Protein AF-0000000067835450 (afdb_homodimer)

Secondary structure (DSSP, 8-state):
--------S-SSEEEEEE-TTT-SHHHHHHHHHHT-SEEEEETTSS-HHHHHHHHHHHHHHHHHHTS--EEEEE------B--PPGGGEEEE-TT-EEEEESS----STT-EE---HHHHHH--TT-EEEETTTTEEEEEEEEETTEEEEEEEE-EEEETT-BEE-TT------S--HHHHHHHHHHHHHT-SEEEEPS--SHHHHHHHHHHHTTSSEEEEEE-SHHHHHTHHHHHHH-SEEEEEHHHHHHHS-GGGHHHHHHHHHHHHHHHT--EEEESSSSGGGGT-SS--HHHHHHHHHHHHTT-SEEEESHHHHT-S-HHHHHHHHHHHHHHHHHSTTHHHHHHHTPPPPP--HHHHHHHHHHHHHHHTT-SEEEEE-SSSHHHHHHHHT--SS-EEEEES-HHHHHHGGGSTTEEEEE-----SHHHHHHHHHHHHHHTTS--TT-EEEEEE-SSTT-TT---EEEEEE-/--------S-SSEEEEEE-TTT-SHHHHHHHHHHT--EEEEETTSS-HHHHHHHHHHHHHHHHHHTS--EEEEE------B----GGGEEEE-TT-EEEEESS----STT-EE---HHHHHH--TT-EEEETTTTEEEEEEEEETTEEEEEEEE-EEEETT-BEE-TT------S--HHHHHHHHHHHHHT-SEEEEPS--SHHHHHHHHHHHTTSSEEEEEE-SHHHHHTHHHHHHH-SEEEEEHHHHHHHS-GGGHHHHHHHHHHHHHHHT--EEEESSSSGGGGT-SS--HHHHHHHHHHHHTT-SEEEESHHHHT-S-HHHHHHHHHHHHHHHHTSTTHHHHHHHTPPPPP--HHHHHHHHHHHHHHHTT-SEEEEE-SSSHHHHHHHHT--SS-EEEEES-HHHHHHGGGSTTEEEEE-----SHHHHHHHHHHHHHHTTS--TT-EEEEEE-SSTT-TT---EEEEEE-

Structure (mmCIF, N/CA/C/O backbone):
data_AF-0000000067835450-model_v1
#
loop_
_entity.id
_entity.type
_entity.pdbx_description
1 polymer 'Pyruvate kinase'
#
loop_
_atom_site.group_PDB
_atom_site.id
_atom_site.type_symbol
_atom_site.label_atom_id
_atom_site.label_alt_id
_atom_site.label_comp_id
_atom_site.label_asym_id
_atom_site.label_entity_id
_atom_site.label_seq_id
_atom_site.pdbx_PDB_ins_code
_atom_site.Cartn_x
_atom_site.Cartn_y
_atom_site.Cartn_z
_atom_site.occupancy
_atom_site.B_iso_or_equiv
_atom_site.auth_seq_id
_atom_site.auth_comp_id
_atom_site.auth_asym_id
_atom_site.auth_atom_id
_atom_site.pdbx_PDB_model_num
ATOM 1 N N . MET A 1 1 ? -34.438 -22.109 -14.922 1 25.03 1 MET A N 1
ATOM 2 C CA . MET A 1 1 ? -33.344 -21.297 -15.438 1 25.03 1 MET A CA 1
ATOM 3 C C . MET A 1 1 ? -32 -21.797 -14.898 1 25.03 1 MET A C 1
ATOM 5 O O . MET A 1 1 ? -31.844 -21.984 -13.695 1 25.03 1 MET A O 1
ATOM 9 N N . ALA A 1 2 ? -31.203 -22.484 -15.625 1 32.38 2 ALA A N 1
ATOM 10 C CA . ALA A 1 2 ? -30.031 -23.297 -15.32 1 32.38 2 ALA A CA 1
ATOM 11 C C . ALA A 1 2 ? -29.109 -22.594 -14.32 1 32.38 2 ALA A C 1
ATOM 13 O O . ALA A 1 2 ? -29.094 -21.359 -14.258 1 32.38 2 ALA A O 1
ATOM 14 N N . GLU A 1 3 ? -28.438 -23.172 -13.438 1 39.12 3 GLU A N 1
ATOM 15 C CA . GLU A 1 3 ? -27.375 -22.844 -12.5 1 39.12 3 GLU A CA 1
ATOM 16 C C . GLU A 1 3 ? -26.375 -21.859 -13.117 1 39.12 3 GLU A C 1
ATOM 18 O O . GLU A 1 3 ? -25.906 -22.062 -14.242 1 39.12 3 GLU A O 1
ATOM 23 N N . ARG A 1 4 ? -26.234 -20.469 -12.898 1 44.03 4 ARG A N 1
ATOM 24 C CA . ARG A 1 4 ? -25.484 -19.234 -13.18 1 44.03 4 ARG A CA 1
ATOM 25 C C . ARG A 1 4 ? -24 -19.531 -13.289 1 44.03 4 ARG A C 1
ATOM 27 O O . ARG A 1 4 ? -23.422 -20.203 -12.43 1 44.03 4 ARG A O 1
ATOM 34 N N . THR A 1 5 ? -23.438 -19.547 -14.586 1 54.5 5 THR A N 1
ATOM 35 C CA . THR A 1 5 ? -22.031 -19.594 -14.93 1 54.5 5 THR A CA 1
ATOM 36 C C . THR A 1 5 ? -21.188 -18.859 -13.891 1 54.5 5 THR A C 1
ATOM 38 O O . THR A 1 5 ? -21.594 -17.797 -13.391 1 54.5 5 THR A O 1
ATOM 41 N N . MET A 1 6 ? -20.25 -19.531 -13.117 1 78.81 6 MET A N 1
ATOM 42 C CA . MET A 1 6 ? -19.328 -19.141 -12.062 1 78.81 6 MET A CA 1
ATOM 43 C C . MET A 1 6 ? -18.281 -18.188 -12.586 1 78.81 6 MET A C 1
ATOM 45 O O . MET A 1 6 ? -17.094 -18.297 -12.25 1 78.81 6 MET A O 1
ATOM 49 N N . ARG A 1 7 ? -18.719 -17.266 -13.43 1 86.94 7 ARG A N 1
ATOM 50 C CA . ARG A 1 7 ? -17.828 -16.25 -13.992 1 86.94 7 ARG A CA 1
ATOM 51 C C . ARG A 1 7 ? -17.344 -15.289 -12.914 1 86.94 7 ARG A C 1
ATOM 53 O O . ARG A 1 7 ? -18.141 -14.82 -12.086 1 86.94 7 ARG A O 1
ATOM 60 N N . ARG A 1 8 ? -15.984 -15.133 -12.992 1 92.38 8 ARG A N 1
ATOM 61 C CA . ARG A 1 8 ? -15.414 -14.117 -12.109 1 92.38 8 ARG A CA 1
ATOM 62 C C . ARG A 1 8 ? -15.633 -12.719 -12.672 1 92.38 8 ARG A C 1
ATOM 64 O O . ARG A 1 8 ? -15.492 -12.5 -13.875 1 92.38 8 ARG A O 1
ATOM 71 N N . HIS A 1 9 ? -16.016 -11.727 -11.891 1 90.94 9 HIS A N 1
ATOM 72 C CA . HIS A 1 9 ? -16.188 -10.344 -12.32 1 90.94 9 HIS A CA 1
ATOM 73 C C . HIS A 1 9 ? -14.992 -9.484 -11.898 1 90.94 9 HIS A C 1
ATOM 75 O O . HIS A 1 9 ? -15.18 -8.406 -11.328 1 90.94 9 HIS A O 1
ATOM 81 N N . ARG A 1 10 ? -13.867 -10.008 -12.016 1 96.5 10 ARG A N 1
ATOM 82 C CA . ARG A 1 10 ? -12.57 -9.375 -11.797 1 96.5 10 ARG A CA 1
ATOM 83 C C . ARG A 1 10 ? -11.531 -9.898 -12.781 1 96.5 10 ARG A C 1
ATOM 85 O O . ARG A 1 10 ? -11.719 -10.961 -13.383 1 96.5 10 ARG A O 1
ATOM 92 N N . TYR A 1 11 ? -10.469 -9.164 -12.969 1 97.88 11 TYR A N 1
ATOM 93 C CA . TYR A 1 11 ? -9.406 -9.57 -13.875 1 97.88 11 TYR A CA 1
ATOM 94 C C . TYR A 1 11 ? -8.281 -10.273 -13.125 1 97.88 11 TYR A C 1
ATOM 96 O O . TYR A 1 11 ? -7.863 -11.375 -13.5 1 97.88 11 TYR A O 1
ATOM 104 N N . ALA A 1 12 ? -7.73 -9.68 -12.062 1 98.56 12 ALA A N 1
ATOM 105 C CA . ALA A 1 12 ? -6.66 -10.297 -11.281 1 98.56 12 ALA A CA 1
ATOM 106 C C . ALA A 1 12 ? -7.152 -11.555 -10.578 1 98.56 12 ALA A C 1
ATOM 108 O O . ALA A 1 12 ? -8.344 -11.68 -10.273 1 98.56 12 ALA A O 1
ATOM 109 N N . LYS A 1 13 ? -6.305 -12.453 -10.344 1 98.75 13 LYS A N 1
ATOM 110 C CA . LYS A 1 13 ? -6.664 -13.758 -9.812 1 98.75 13 LYS A CA 1
ATOM 111 C C . LYS A 1 13 ? -6.273 -13.883 -8.344 1 98.75 13 LYS A C 1
ATOM 113 O O . LYS A 1 13 ? -5.527 -13.047 -7.824 1 98.75 13 LYS A O 1
ATOM 118 N N . ILE A 1 14 ? -6.863 -14.883 -7.637 1 98.81 14 ILE A N 1
ATOM 119 C CA . ILE A 1 14 ? -6.574 -15.125 -6.227 1 98.81 14 ILE A CA 1
ATOM 120 C C . ILE A 1 14 ? -5.988 -16.531 -6.055 1 98.81 14 ILE A C 1
ATOM 122 O O . ILE A 1 14 ? -6.578 -17.516 -6.5 1 98.81 14 ILE A O 1
ATOM 126 N N . VAL A 1 15 ? -4.809 -16.578 -5.512 1 98.88 15 VAL A N 1
ATOM 127 C CA . VAL A 1 15 ? -4.195 -17.828 -5.082 1 98.88 15 VAL A CA 1
ATOM 128 C C . VAL A 1 15 ? -4.363 -18 -3.574 1 98.88 15 VAL A C 1
ATOM 130 O O . VAL A 1 15 ? -4.09 -17.078 -2.805 1 98.88 15 VAL A O 1
ATOM 133 N N . ALA A 1 16 ? -4.836 -19.125 -3.125 1 98.75 16 ALA A N 1
ATOM 134 C CA . ALA A 1 16 ? -5.02 -19.375 -1.698 1 98.75 16 ALA A CA 1
ATOM 135 C C . ALA A 1 16 ? -4.27 -20.625 -1.256 1 98.75 16 ALA A C 1
ATOM 137 O O . ALA A 1 16 ? -4.301 -21.641 -1.944 1 98.75 16 ALA A O 1
ATOM 138 N N . THR A 1 17 ? -3.635 -20.578 -0.161 1 98.62 17 THR A N 1
ATOM 139 C CA . THR A 1 17 ? -2.904 -21.703 0.388 1 98.62 17 THR A CA 1
ATOM 140 C C . THR A 1 17 ? -3.84 -22.625 1.171 1 98.62 17 THR A C 1
ATOM 142 O O . THR A 1 17 ? -4.617 -22.156 2.006 1 98.62 17 THR A O 1
ATOM 145 N N . VAL A 1 18 ? -3.752 -23.891 0.845 1 98.62 18 VAL A N 1
ATOM 146 C CA . VAL A 1 18 ? -4.543 -24.891 1.567 1 98.62 18 VAL A CA 1
ATOM 147 C C . VAL A 1 18 ? -3.791 -25.328 2.82 1 98.62 18 VAL A C 1
ATOM 149 O O . VAL A 1 18 ? -2.578 -25.547 2.781 1 98.62 18 VAL A O 1
ATOM 152 N N . GLY A 1 19 ? -4.477 -25.391 3.863 1 97.56 19 GLY A N 1
ATOM 153 C CA . GLY A 1 19 ? -3.914 -25.844 5.125 1 97.56 19 GLY A CA 1
ATOM 154 C C . GLY A 1 19 ? -4.941 -26.469 6.047 1 97.56 19 GLY A C 1
ATOM 155 O O . GLY A 1 19 ? -6.02 -26.875 5.602 1 97.56 19 GLY A O 1
ATOM 156 N N . PRO A 1 20 ? -4.574 -26.641 7.254 1 95.62 20 PRO A N 1
ATOM 157 C CA . PRO A 1 20 ? -5.434 -27.344 8.211 1 95.62 20 PRO A CA 1
ATOM 158 C C . PRO A 1 20 ? -6.828 -26.734 8.312 1 95.62 20 PRO A C 1
ATOM 160 O O . PRO A 1 20 ? -7.809 -27.453 8.508 1 95.62 20 PRO A O 1
ATOM 163 N N . ALA A 1 21 ? -6.945 -25.484 8.094 1 95.12 21 ALA A N 1
ATOM 164 C CA . ALA A 1 21 ? -8.227 -24.812 8.25 1 95.12 21 ALA A CA 1
ATOM 165 C C . ALA A 1 21 ? -9.102 -25 7.016 1 95.12 21 ALA A C 1
ATOM 167 O O . ALA A 1 21 ? -10.312 -24.766 7.055 1 95.12 21 ALA A O 1
ATOM 168 N N . THR A 1 22 ? -8.516 -25.484 5.879 1 97.81 22 THR A N 1
ATOM 169 C CA . THR A 1 22 ? -9.266 -25.359 4.641 1 97.81 22 THR A CA 1
ATOM 170 C C . THR A 1 22 ? -9.086 -26.594 3.762 1 97.81 22 THR A C 1
ATOM 172 O O . THR A 1 22 ? -9.352 -26.547 2.559 1 97.81 22 THR A O 1
ATOM 175 N N . SER A 1 23 ? -8.68 -27.703 4.277 1 97.62 23 SER A N 1
ATOM 176 C CA . SER A 1 23 ? -8.289 -28.859 3.473 1 97.62 23 SER A CA 1
ATOM 177 C C . SER A 1 23 ? -9.477 -29.781 3.193 1 97.62 23 SER A C 1
ATOM 179 O O . SER A 1 23 ? -9.367 -30.719 2.404 1 97.62 23 SER A O 1
ATOM 181 N N . THR A 1 24 ? -10.656 -29.5 3.768 1 98 24 THR A N 1
ATOM 182 C CA . THR A 1 24 ? -11.812 -30.359 3.518 1 98 24 THR A CA 1
ATOM 183 C C . THR A 1 24 ? -12.477 -29.984 2.195 1 98 24 THR A C 1
ATOM 185 O O . THR A 1 24 ? -12.383 -28.844 1.746 1 98 24 THR A O 1
ATOM 188 N N . PRO A 1 25 ? -13.133 -30.969 1.58 1 98.31 25 PRO A N 1
ATOM 189 C CA . PRO A 1 25 ? -13.844 -30.672 0.332 1 98.31 25 PRO A CA 1
ATOM 190 C C . PRO A 1 25 ? -14.828 -29.516 0.471 1 98.31 25 PRO A C 1
ATOM 192 O O . PRO A 1 25 ? -14.93 -28.672 -0.429 1 98.31 25 PRO A O 1
ATOM 195 N N . GLU A 1 26 ? -15.492 -29.453 1.597 1 98.12 26 GLU A N 1
ATOM 196 C CA . GLU A 1 26 ? -16.469 -28.391 1.829 1 98.12 26 GLU A CA 1
ATOM 197 C C . GLU A 1 26 ? -15.797 -27.031 1.877 1 98.12 26 GLU A C 1
ATOM 199 O O . GLU A 1 26 ? -16.297 -26.062 1.299 1 98.12 26 GLU A O 1
ATOM 204 N N . MET A 1 27 ? -14.711 -26.969 2.527 1 98.31 27 MET A N 1
ATOM 205 C CA . MET A 1 27 ? -13.992 -25.703 2.65 1 98.31 27 MET A CA 1
ATOM 206 C C . MET A 1 27 ? -13.375 -25.297 1.318 1 98.31 27 MET A C 1
ATOM 208 O O . MET A 1 27 ? -13.352 -24.125 0.974 1 98.31 27 MET A O 1
ATOM 212 N N . LEU A 1 28 ? -12.852 -26.266 0.631 1 98.69 28 LEU A N 1
ATOM 213 C CA . LEU A 1 28 ? -12.305 -25.969 -0.69 1 98.69 28 LEU A CA 1
ATOM 214 C C . LEU A 1 28 ? -13.367 -25.375 -1.602 1 98.69 28 LEU A C 1
ATOM 216 O O . LEU A 1 28 ? -13.109 -24.406 -2.314 1 98.69 28 LEU A O 1
ATOM 220 N N . LYS A 1 29 ? -14.539 -25.969 -1.562 1 98.38 29 LYS A N 1
ATOM 221 C CA . LYS A 1 29 ? -15.648 -25.438 -2.359 1 98.38 29 LYS A CA 1
ATOM 222 C C . LYS A 1 29 ? -16.031 -24.031 -1.919 1 98.38 29 LYS A C 1
ATOM 224 O O . LYS A 1 29 ? -16.234 -23.156 -2.754 1 98.38 29 LYS A O 1
ATOM 229 N N . ALA A 1 30 ? -16.047 -23.828 -0.63 1 98.31 30 ALA A N 1
ATOM 230 C CA . ALA A 1 30 ? -16.391 -22.516 -0.095 1 98.31 30 ALA A CA 1
ATOM 231 C C . ALA A 1 30 ? -15.375 -21.469 -0.53 1 98.31 30 ALA A C 1
ATOM 233 O O . ALA A 1 30 ? -15.75 -20.344 -0.882 1 98.31 30 ALA A O 1
ATOM 234 N N . LEU A 1 31 ? -14.125 -21.828 -0.459 1 98.62 31 LEU A N 1
ATOM 235 C CA . LEU A 1 31 ? -13.062 -20.906 -0.875 1 98.62 31 LEU A CA 1
ATOM 236 C C . LEU A 1 31 ? -13.172 -20.594 -2.363 1 98.62 31 LEU A C 1
ATOM 238 O O . LEU A 1 31 ? -13.016 -19.438 -2.768 1 98.62 31 LEU A O 1
ATOM 242 N N . PHE A 1 32 ? -13.469 -21.641 -3.127 1 98.25 32 PHE A N 1
ATOM 243 C CA . PHE A 1 32 ? -13.625 -21.438 -4.562 1 98.25 32 PHE A CA 1
ATOM 244 C C . PHE A 1 32 ? -14.773 -20.484 -4.855 1 98.25 32 PHE A C 1
ATOM 246 O O . PHE A 1 32 ? -14.633 -19.562 -5.656 1 98.25 32 PHE A O 1
ATOM 253 N N . LEU A 1 33 ? -15.844 -20.672 -4.195 1 97.5 33 LEU A N 1
ATOM 254 C CA . LEU A 1 33 ? -17.016 -19.828 -4.406 1 97.5 33 LEU A CA 1
ATOM 255 C C . LEU A 1 33 ? -16.781 -18.406 -3.928 1 97.5 33 LEU A C 1
ATOM 257 O O . LEU A 1 33 ? -17.328 -17.453 -4.492 1 97.5 33 LEU A O 1
ATOM 261 N N . ALA A 1 34 ? -15.914 -18.281 -2.941 1 97.5 34 ALA A N 1
ATOM 262 C CA . ALA A 1 34 ? -15.586 -16.969 -2.418 1 97.5 34 ALA A CA 1
ATOM 263 C C . ALA A 1 34 ? -14.711 -16.188 -3.4 1 97.5 34 ALA A C 1
ATOM 265 O O . ALA A 1 34 ? -14.688 -14.953 -3.379 1 97.5 34 ALA A O 1
ATOM 266 N N . GLY A 1 35 ? -13.875 -16.984 -4.199 1 97.75 35 GLY A N 1
ATOM 267 C CA . GLY A 1 35 ? -13.172 -16.234 -5.227 1 97.75 35 GLY A CA 1
ATOM 268 C C . GLY A 1 35 ? -11.852 -16.859 -5.629 1 97.75 35 GLY A C 1
ATOM 269 O O . GLY A 1 35 ? -11.18 -16.375 -6.543 1 97.75 35 GLY A O 1
ATOM 270 N N . VAL A 1 36 ? -11.43 -18.016 -5.066 1 98.62 36 VAL A N 1
ATOM 271 C CA . VAL A 1 36 ? -10.125 -18.609 -5.336 1 98.62 36 VAL A CA 1
ATOM 272 C C . VAL A 1 36 ? -10.07 -19.109 -6.777 1 98.62 36 VAL A C 1
ATOM 274 O O . VAL A 1 36 ? -11.039 -19.688 -7.273 1 98.62 36 VAL A O 1
ATOM 277 N N . ASP A 1 37 ? -8.992 -18.875 -7.426 1 98.44 37 ASP A N 1
ATOM 278 C CA . ASP A 1 37 ? -8.773 -19.359 -8.789 1 98.44 37 ASP A CA 1
ATOM 279 C C . ASP A 1 37 ? -7.766 -20.5 -8.805 1 98.44 37 ASP A C 1
ATOM 281 O O . ASP A 1 37 ? -7.84 -21.391 -9.656 1 98.44 37 ASP A O 1
ATOM 285 N N . THR A 1 38 ? -6.789 -20.406 -7.965 1 98.81 38 THR A N 1
ATOM 286 C CA . THR A 1 38 ? -5.719 -21.391 -7.859 1 98.81 38 THR A CA 1
ATOM 287 C C . THR A 1 38 ? -5.441 -21.734 -6.398 1 98.81 38 THR A C 1
ATOM 289 O O . THR A 1 38 ? -5.391 -20.844 -5.543 1 98.81 38 THR A O 1
ATOM 292 N N . PHE A 1 39 ? -5.328 -23.047 -6.105 1 98.94 39 PHE A N 1
ATOM 293 C CA . PHE A 1 39 ? -4.996 -23.5 -4.762 1 98.94 39 PHE A CA 1
ATOM 294 C C . PHE A 1 39 ? -3.508 -23.828 -4.648 1 98.94 39 PHE A C 1
ATOM 296 O O . PHE A 1 39 ? -2.945 -24.5 -5.512 1 98.94 39 PHE A O 1
ATOM 303 N N . ARG A 1 40 ? -2.898 -23.297 -3.625 1 98.88 40 ARG A N 1
ATOM 304 C CA . ARG A 1 40 ? -1.494 -23.562 -3.328 1 98.88 40 ARG A CA 1
ATOM 305 C C . ARG A 1 40 ? -1.355 -24.688 -2.299 1 98.88 40 ARG A C 1
ATOM 307 O O . ARG A 1 40 ? -1.958 -24.625 -1.225 1 98.88 40 ARG A O 1
ATOM 314 N N . LEU A 1 41 ? -0.654 -25.688 -2.627 1 98.69 41 LEU A N 1
ATOM 315 C CA . LEU A 1 41 ? -0.257 -26.75 -1.703 1 98.69 41 LEU A CA 1
ATOM 316 C C . LEU A 1 41 ? 1.176 -26.547 -1.224 1 98.69 41 LEU A C 1
ATOM 318 O O . LEU A 1 41 ? 2.121 -26.656 -2.008 1 98.69 41 LEU A O 1
ATOM 322 N N . ASN A 1 42 ? 1.334 -26.266 0.04 1 97.75 42 ASN A N 1
ATOM 323 C CA . ASN A 1 42 ? 2.637 -25.969 0.623 1 97.75 42 ASN A CA 1
ATOM 324 C C . ASN A 1 42 ? 3.34 -27.234 1.112 1 97.75 42 ASN A C 1
ATOM 326 O O . ASN A 1 42 ? 3.008 -27.766 2.174 1 97.75 42 ASN A O 1
ATOM 330 N N . PHE A 1 43 ? 4.363 -27.641 0.456 1 97.75 43 PHE A N 1
ATOM 331 C CA . PHE A 1 43 ? 5.02 -28.922 0.737 1 97.75 43 PHE A CA 1
ATOM 332 C C . PHE A 1 43 ? 6.062 -28.75 1.84 1 97.75 43 PHE A C 1
ATOM 334 O O . PHE A 1 43 ? 6.711 -29.719 2.232 1 97.75 43 PHE A O 1
ATOM 341 N N . SER A 1 44 ? 6.262 -27.484 2.297 1 93 44 SER A N 1
ATOM 342 C CA . SER A 1 44 ? 7.035 -27.312 3.523 1 93 44 SER A CA 1
ATOM 343 C C . SER A 1 44 ? 6.332 -27.969 4.711 1 93 44 SER A C 1
ATOM 345 O O . SER A 1 44 ? 6.965 -28.266 5.727 1 93 44 SER A O 1
ATOM 347 N N . HIS A 1 45 ? 5.07 -28.125 4.52 1 88.88 45 HIS A N 1
ATOM 348 C CA . HIS A 1 45 ? 4.234 -28.672 5.586 1 88.88 45 HIS A CA 1
ATOM 349 C C . HIS A 1 45 ? 3.426 -29.859 5.098 1 88.88 45 HIS A C 1
ATOM 351 O O . HIS A 1 45 ? 3.17 -30 3.898 1 88.88 45 HIS A O 1
ATOM 357 N N . GLY A 1 46 ? 3.092 -30.719 6.012 1 87.44 46 GLY A N 1
ATOM 358 C CA . GLY A 1 46 ? 2.238 -31.844 5.676 1 87.44 46 GLY A CA 1
ATOM 359 C C . GLY A 1 46 ? 2.994 -33 5.027 1 87.44 46 GLY A C 1
ATOM 360 O O . GLY A 1 46 ? 4.18 -32.875 4.711 1 87.44 46 GLY A O 1
ATOM 361 N N . VAL A 1 47 ? 2.285 -34.062 4.828 1 92.81 47 VAL A N 1
ATOM 362 C CA . VAL A 1 47 ? 2.857 -35.25 4.195 1 92.81 47 VAL A CA 1
ATOM 363 C C . VAL A 1 47 ? 2.25 -35.438 2.807 1 92.81 47 VAL A C 1
ATOM 365 O O . VAL A 1 47 ? 1.192 -34.875 2.504 1 92.81 47 VAL A O 1
ATOM 368 N N . GLN A 1 48 ? 2.885 -36.156 1.967 1 96 48 GLN A N 1
ATOM 369 C CA . GLN A 1 48 ? 2.479 -36.375 0.58 1 96 48 GLN A CA 1
ATOM 370 C C . GLN A 1 48 ? 1.058 -36.906 0.497 1 96 48 GLN A C 1
ATOM 372 O O . GLN A 1 48 ? 0.276 -36.5 -0.362 1 96 48 GLN A O 1
ATOM 377 N N . ALA A 1 49 ? 0.684 -37.75 1.368 1 96.56 49 ALA A N 1
ATOM 378 C CA . ALA A 1 49 ? -0.643 -38.375 1.355 1 96.56 49 ALA A CA 1
ATOM 379 C C . ALA A 1 49 ? -1.732 -37.312 1.548 1 96.56 49 ALA A C 1
ATOM 381 O O . ALA A 1 49 ? -2.795 -37.406 0.926 1 96.56 49 ALA A O 1
ATOM 382 N N . ASP A 1 50 ? -1.468 -36.406 2.412 1 96.62 50 ASP A N 1
ATOM 383 C CA . ASP A 1 50 ? -2.422 -35.344 2.643 1 96.62 50 ASP A CA 1
ATOM 384 C C . ASP A 1 50 ? -2.578 -34.469 1.398 1 96.62 50 ASP A C 1
ATOM 386 O O . ASP A 1 50 ? -3.689 -34.062 1.051 1 96.62 50 ASP A O 1
ATOM 390 N N . HIS A 1 51 ? -1.471 -34.18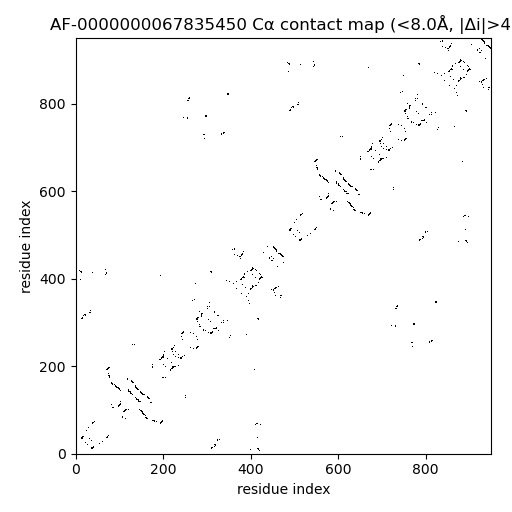8 0.785 1 97.94 51 HIS A N 1
ATOM 391 C CA . HIS A 1 51 ? -1.508 -33.375 -0.436 1 97.94 51 HIS A CA 1
ATOM 392 C C . HIS A 1 51 ? -2.264 -34.094 -1.545 1 97.94 51 HIS A C 1
ATOM 394 O O . HIS A 1 51 ? -2.965 -33.469 -2.34 1 97.94 51 HIS A O 1
ATOM 400 N N . ALA A 1 52 ? -2.115 -35.438 -1.581 1 98.44 52 ALA A N 1
ATOM 401 C CA . ALA A 1 52 ? -2.836 -36.219 -2.576 1 98.44 52 ALA A CA 1
ATOM 402 C C . ALA A 1 52 ? -4.344 -36.125 -2.357 1 98.44 52 ALA A C 1
ATOM 404 O O . ALA A 1 52 ? -5.113 -36.031 -3.318 1 98.44 52 ALA A O 1
ATOM 405 N N . ARG A 1 53 ? -4.727 -36.188 -1.131 1 98.19 53 ARG A N 1
ATOM 406 C CA . ARG A 1 53 ? -6.141 -36.094 -0.795 1 98.19 53 ARG A CA 1
ATOM 407 C C . ARG A 1 53 ? -6.703 -34.75 -1.205 1 98.19 53 ARG A C 1
ATOM 409 O O . ARG A 1 53 ? -7.801 -34.656 -1.761 1 98.19 53 ARG A O 1
ATOM 416 N N . VAL A 1 54 ? -6.004 -33.75 -0.902 1 98.56 54 VAL A N 1
ATOM 417 C CA . VAL A 1 54 ? -6.43 -32.375 -1.244 1 98.56 54 VAL A CA 1
ATOM 418 C C . VAL A 1 54 ? -6.492 -32.219 -2.762 1 98.56 54 VAL A C 1
ATOM 420 O O . VAL A 1 54 ? -7.438 -31.656 -3.297 1 98.56 54 VAL A O 1
ATOM 423 N N . HIS A 1 55 ? -5.465 -32.75 -3.449 1 98.69 55 HIS A N 1
ATOM 424 C CA . HIS A 1 55 ? -5.445 -32.719 -4.906 1 98.69 55 HIS A CA 1
ATOM 425 C C . HIS A 1 55 ? -6.699 -33.344 -5.488 1 98.69 55 HIS A C 1
ATOM 427 O O . HIS A 1 55 ? -7.355 -32.781 -6.359 1 98.69 55 HIS A O 1
ATOM 433 N N . ALA A 1 56 ? -7.027 -34.5 -5.02 1 98.75 56 ALA A N 1
ATOM 434 C CA . ALA A 1 56 ? -8.195 -35.219 -5.5 1 98.75 56 ALA A CA 1
ATOM 435 C C . ALA A 1 56 ? -9.484 -34.438 -5.242 1 98.75 56 ALA A C 1
ATOM 437 O O . ALA A 1 56 ? -10.383 -34.406 -6.082 1 98.75 56 ALA A O 1
ATOM 438 N N . ALA A 1 57 ? -9.5 -33.875 -4.082 1 98.75 57 ALA A N 1
ATOM 439 C CA . ALA A 1 57 ? -10.68 -33.094 -3.725 1 98.75 57 ALA A CA 1
ATOM 440 C C . ALA A 1 57 ? -10.836 -31.875 -4.652 1 98.75 57 ALA A C 1
ATOM 442 O O . ALA A 1 57 ? -11.953 -31.531 -5.047 1 98.75 57 ALA A O 1
ATOM 443 N N . ILE A 1 58 ? -9.766 -31.219 -5 1 98.81 58 ILE A N 1
ATOM 444 C CA . ILE A 1 58 ? -9.812 -30.062 -5.895 1 98.81 58 ILE A CA 1
ATOM 445 C C . ILE A 1 58 ? -10.266 -30.516 -7.281 1 98.81 58 ILE A C 1
ATOM 447 O O . ILE A 1 58 ? -11.078 -29.844 -7.918 1 98.81 58 ILE A O 1
ATOM 451 N N . ARG A 1 59 ? -9.711 -31.609 -7.734 1 98.75 59 ARG A N 1
ATOM 452 C CA . ARG A 1 59 ? -10.109 -32.125 -9.047 1 98.75 59 ARG A CA 1
ATOM 453 C C . ARG A 1 59 ? -11.578 -32.531 -9.055 1 98.75 59 ARG A C 1
ATOM 455 O O . ARG A 1 59 ? -12.273 -32.312 -10.055 1 98.75 59 ARG A O 1
ATOM 462 N N . ALA A 1 60 ? -12.031 -33.094 -7.992 1 98.56 60 ALA A N 1
ATOM 463 C CA . ALA A 1 60 ? -13.453 -33.375 -7.875 1 98.56 60 ALA A CA 1
ATOM 464 C C . ALA A 1 60 ? -14.281 -32.094 -7.918 1 98.56 60 ALA A C 1
ATOM 466 O O . ALA A 1 60 ? -15.336 -32.062 -8.562 1 98.56 60 ALA A O 1
ATOM 467 N N . LEU A 1 61 ? -13.859 -31.125 -7.215 1 98.12 61 LEU A N 1
ATOM 468 C CA . LEU A 1 61 ? -14.516 -29.828 -7.223 1 98.12 61 LEU A CA 1
ATOM 469 C C . LEU A 1 61 ? -14.539 -29.234 -8.625 1 98.12 61 LEU A C 1
ATOM 471 O O . LEU A 1 61 ? -15.555 -28.688 -9.062 1 98.12 61 LEU A O 1
ATOM 475 N N . GLU A 1 62 ? -13.414 -29.328 -9.266 1 97.62 62 GLU A N 1
ATOM 476 C CA . GLU A 1 62 ? -13.305 -28.859 -10.641 1 97.62 62 GLU A CA 1
ATOM 477 C C . GLU A 1 62 ? -14.359 -29.5 -11.531 1 97.62 62 GLU A C 1
ATOM 479 O O . GLU A 1 62 ? -15.023 -28.812 -12.32 1 97.62 62 GLU A O 1
ATOM 484 N N . ALA A 1 63 ? -14.508 -30.719 -11.414 1 96.81 63 ALA A N 1
ATOM 485 C CA . ALA A 1 63 ? -15.508 -31.469 -12.188 1 96.81 63 ALA A CA 1
ATOM 486 C C . ALA A 1 63 ? -16.922 -31.016 -11.828 1 96.81 63 ALA A C 1
ATOM 488 O O . ALA A 1 63 ? -17.781 -30.906 -12.695 1 96.81 63 ALA A O 1
ATOM 489 N N . GLU A 1 64 ? -17.094 -30.781 -10.609 1 96.25 64 GLU A N 1
ATOM 490 C CA . GLU A 1 64 ? -18.406 -30.391 -10.117 1 96.25 64 GLU A CA 1
ATOM 491 C C . GLU A 1 64 ? -18.812 -29.016 -10.648 1 96.25 64 GLU A C 1
ATOM 493 O O . GLU A 1 64 ? -19.938 -28.844 -11.109 1 96.25 64 GLU A O 1
ATOM 498 N N . VAL A 1 65 ? -17.906 -28.094 -10.609 1 94.31 65 VAL A N 1
ATOM 499 C CA . VAL A 1 65 ? -18.25 -26.719 -10.93 1 94.31 65 VAL A CA 1
ATOM 500 C C . VAL A 1 65 ? -18.094 -26.469 -12.43 1 94.31 65 VAL A C 1
ATOM 502 O O . VAL A 1 65 ? -18.609 -25.484 -12.961 1 94.31 65 VAL A O 1
ATOM 505 N N . GLY A 1 66 ? -17.297 -27.312 -13.133 1 92.38 66 GLY A N 1
ATOM 506 C CA . GLY A 1 66 ? -17.156 -27.219 -14.578 1 92.38 66 GLY A CA 1
ATOM 507 C C . GLY A 1 66 ? -16.234 -26.094 -15.016 1 92.38 66 GLY A C 1
ATOM 508 O O . GLY A 1 66 ? -16.406 -25.531 -16.094 1 92.38 66 GLY A O 1
ATOM 509 N N . ARG A 1 67 ? -15.383 -25.688 -14.195 1 93.19 67 ARG A N 1
ATOM 510 C CA . ARG A 1 67 ? -14.398 -24.641 -14.453 1 93.19 67 ARG A CA 1
ATOM 511 C C . ARG A 1 67 ? -13 -25.094 -14.062 1 93.19 67 ARG A C 1
ATOM 513 O O . ARG A 1 67 ? -12.812 -25.734 -13.031 1 93.19 67 ARG A O 1
ATOM 520 N N . PRO A 1 68 ? -12.039 -24.734 -14.953 1 96.81 68 PRO A N 1
ATOM 521 C CA . PRO A 1 68 ? -10.68 -25.125 -14.578 1 96.81 68 PRO A CA 1
ATOM 522 C C . PRO A 1 68 ? -10.219 -24.469 -13.281 1 96.81 68 PRO A C 1
ATOM 524 O O . PRO A 1 68 ? -10.523 -23.297 -13.023 1 96.81 68 PRO A O 1
ATOM 527 N N . ILE A 1 69 ? -9.562 -25.234 -12.414 1 98.19 69 ILE A N 1
ATOM 528 C CA . ILE A 1 69 ? -8.977 -24.766 -11.164 1 98.19 69 ILE A CA 1
ATOM 529 C C . ILE A 1 69 ? -7.477 -25.078 -11.148 1 98.19 69 ILE A C 1
ATOM 531 O O . ILE A 1 69 ? -7.07 -26.219 -11.398 1 98.19 69 ILE A O 1
ATOM 535 N N . GLY A 1 70 ? -6.645 -24.031 -10.953 1 98.69 70 GLY A N 1
ATOM 536 C CA . GLY A 1 70 ? -5.207 -24.25 -10.883 1 98.69 70 GLY A CA 1
ATOM 537 C C . GLY A 1 70 ? -4.754 -24.859 -9.57 1 98.69 70 GLY A C 1
ATOM 538 O O . GLY A 1 70 ? -5.352 -24.609 -8.523 1 98.69 70 GLY A O 1
ATOM 539 N N . ILE A 1 71 ? -3.74 -25.688 -9.609 1 98.94 71 ILE A N 1
ATOM 540 C CA . ILE A 1 71 ? -3.078 -26.234 -8.43 1 98.94 71 ILE A CA 1
ATOM 541 C C . ILE A 1 71 ? -1.587 -25.906 -8.477 1 98.94 71 ILE A C 1
ATOM 543 O O . ILE A 1 71 ? -0.901 -26.25 -9.438 1 98.94 71 ILE A O 1
ATOM 547 N N . LEU A 1 72 ? -1.108 -25.188 -7.465 1 98.88 72 LEU A N 1
ATOM 548 C CA . LEU A 1 72 ? 0.285 -24.781 -7.328 1 98.88 72 LEU A CA 1
ATOM 549 C C . LEU A 1 72 ? 0.982 -25.594 -6.234 1 98.88 72 LEU A C 1
ATOM 551 O O . LEU A 1 72 ? 0.589 -25.531 -5.066 1 98.88 72 LEU A O 1
ATOM 555 N N . GLN A 1 73 ? 1.944 -26.422 -6.625 1 98.88 73 GLN A N 1
ATOM 556 C CA . GLN A 1 73 ? 2.826 -27.047 -5.645 1 98.88 73 GLN A CA 1
ATOM 557 C C . GLN A 1 73 ? 3.965 -26.125 -5.25 1 98.88 73 GLN A C 1
ATOM 559 O O . GLN A 1 73 ? 4.746 -25.688 -6.102 1 98.88 73 GLN A O 1
ATOM 564 N N . ASP A 1 74 ? 4.078 -25.828 -4.027 1 98.56 74 ASP A N 1
ATOM 565 C CA . ASP A 1 74 ? 5.137 -24.969 -3.518 1 98.56 74 ASP A CA 1
ATOM 566 C C . ASP A 1 74 ? 6.223 -25.781 -2.818 1 98.56 74 ASP A C 1
ATOM 568 O O . ASP A 1 74 ? 6.008 -26.297 -1.722 1 98.56 74 ASP A O 1
ATOM 572 N N . LEU A 1 75 ? 7.379 -25.844 -3.459 1 98.38 75 LEU A N 1
ATOM 573 C CA . LEU A 1 75 ? 8.5 -26.594 -2.912 1 98.38 75 LEU A CA 1
ATOM 574 C C . LEU A 1 75 ? 9.211 -25.812 -1.823 1 98.38 75 LEU A C 1
ATOM 576 O O . LEU A 1 75 ? 9.281 -24.578 -1.886 1 98.38 75 LEU A O 1
ATOM 580 N N . GLN A 1 76 ? 9.711 -26.469 -0.879 1 96.31 76 GLN A N 1
ATOM 581 C CA . GLN A 1 76 ? 10.289 -25.844 0.31 1 96.31 76 GLN A CA 1
ATOM 582 C C . GLN A 1 76 ? 11.586 -25.125 -0.025 1 96.31 76 GLN A C 1
ATOM 584 O O . GLN A 1 76 ? 11.773 -23.969 0.364 1 96.31 76 GLN A O 1
ATOM 589 N N . GLY A 1 77 ? 12.516 -25.75 -0.775 1 95.38 77 GLY A N 1
ATOM 590 C CA . GLY A 1 77 ? 13.844 -25.219 -1.025 1 95.38 77 GLY A CA 1
ATOM 591 C C . GLY A 1 77 ? 14.781 -25.375 0.161 1 95.38 77 GLY A C 1
ATOM 592 O O . GLY A 1 77 ? 14.414 -25.969 1.174 1 95.38 77 GLY A O 1
ATOM 593 N N . PRO A 1 78 ? 16.016 -24.938 0.012 1 92.94 78 PRO A N 1
ATOM 594 C CA . PRO A 1 78 ? 17.016 -25.062 1.076 1 92.94 78 PRO A CA 1
ATOM 595 C C . PRO A 1 78 ? 16.828 -24.016 2.178 1 92.94 78 PRO A C 1
ATOM 597 O O . PRO A 1 78 ? 17.375 -22.906 2.088 1 92.94 78 PRO A O 1
ATOM 600 N N . LYS A 1 79 ? 16.172 -24.312 3.225 1 89.44 79 LYS A N 1
ATOM 601 C CA . LYS A 1 79 ? 16.016 -23.406 4.359 1 89.44 79 LYS A CA 1
ATOM 602 C C . LYS A 1 79 ? 17.266 -23.422 5.25 1 89.44 79 LYS A C 1
ATOM 604 O O . LYS A 1 79 ? 17.703 -24.5 5.68 1 89.44 79 LYS A O 1
ATOM 609 N N . ILE A 1 80 ? 17.781 -22.281 5.465 1 92.12 80 ILE A N 1
ATOM 610 C CA . ILE A 1 80 ? 18.953 -22.156 6.312 1 92.12 80 ILE A CA 1
ATOM 611 C C . ILE A 1 80 ? 18.547 -21.75 7.723 1 92.12 80 ILE A C 1
ATOM 613 O O . ILE A 1 80 ? 17.844 -20.75 7.906 1 92.12 80 ILE A O 1
ATOM 617 N N . ARG A 1 81 ? 18.922 -22.531 8.688 1 94.06 81 ARG A N 1
ATOM 618 C CA . ARG A 1 81 ? 18.531 -22.297 10.07 1 94.06 81 ARG A CA 1
ATOM 619 C C . ARG A 1 81 ? 19.703 -22.516 11.016 1 94.06 81 ARG A C 1
ATOM 621 O O . ARG A 1 81 ? 20.609 -23.297 10.711 1 94.06 81 ARG A O 1
ATOM 628 N N . VAL A 1 82 ? 19.656 -21.828 12.078 1 94.19 82 VAL A N 1
ATOM 629 C CA . VAL A 1 82 ? 20.578 -22.156 13.156 1 94.19 82 VAL A CA 1
ATOM 630 C C . VAL A 1 82 ? 20.172 -23.469 13.805 1 94.19 82 VAL A C 1
ATOM 632 O O . VAL A 1 82 ? 19.016 -23.875 13.75 1 94.19 82 VAL A O 1
ATOM 635 N N . GLY A 1 83 ? 21.156 -24.125 14.367 1 93.44 83 GLY A N 1
ATOM 636 C CA . GLY A 1 83 ? 20.875 -25.344 15.102 1 93.44 83 GLY A CA 1
ATOM 637 C C . GLY A 1 83 ? 20.297 -25.094 16.484 1 93.44 83 GLY A C 1
ATOM 638 O O . GLY A 1 83 ? 19.734 -24.031 16.734 1 93.44 83 GLY A O 1
ATOM 639 N N . THR A 1 84 ? 20.375 -26.062 17.297 1 93.81 84 THR A N 1
ATOM 640 C CA . THR A 1 84 ? 19.891 -25.953 18.656 1 93.81 84 THR A CA 1
ATOM 641 C C . THR A 1 84 ? 20.859 -25.125 19.5 1 93.81 84 THR A C 1
ATOM 643 O O . THR A 1 84 ? 22.062 -25.375 19.516 1 93.81 84 THR A O 1
ATOM 646 N N . VAL A 1 85 ? 20.344 -24.203 20.188 1 95 85 VAL A N 1
ATOM 647 C CA . VAL A 1 85 ? 21.172 -23.344 21.016 1 95 85 VAL A CA 1
ATOM 648 C C . VAL A 1 85 ? 21.047 -23.734 22.484 1 95 85 VAL A C 1
ATOM 650 O O . VAL A 1 85 ? 20.094 -24.406 22.875 1 95 85 VAL A O 1
ATOM 653 N N . ARG A 1 86 ? 21.922 -23.297 23.188 1 92.38 86 ARG A N 1
ATOM 654 C CA . ARG A 1 86 ? 21.953 -23.609 24.609 1 92.38 86 ARG A CA 1
ATOM 655 C C . ARG A 1 86 ? 20.719 -23.062 25.312 1 92.38 86 ARG A C 1
ATOM 657 O O . ARG A 1 86 ? 20.344 -21.891 25.125 1 92.38 86 ARG A O 1
ATOM 664 N N . ASP A 1 87 ? 20.031 -23.922 26.125 1 92.62 87 ASP A N 1
ATOM 665 C CA . ASP A 1 87 ? 18.859 -23.578 26.922 1 92.62 87 ASP A CA 1
ATOM 666 C C . ASP A 1 87 ? 17.719 -23.094 26.016 1 92.62 87 ASP A C 1
ATOM 668 O O . ASP A 1 87 ? 16.781 -22.453 26.5 1 92.62 87 ASP A O 1
ATOM 672 N N . GLY A 1 88 ? 17.859 -23.25 24.797 1 93.81 88 GLY A N 1
ATOM 673 C CA . GLY A 1 88 ? 16.781 -23 23.859 1 93.81 88 GLY A CA 1
ATOM 674 C C . GLY A 1 88 ? 16.703 -21.562 23.406 1 93.81 88 GLY A C 1
ATOM 675 O O . GLY A 1 88 ? 15.898 -21.219 22.531 1 93.81 88 GLY A O 1
ATOM 676 N N . ARG A 1 89 ? 17.469 -20.734 24.031 1 95.25 89 ARG A N 1
ATOM 677 C CA . ARG A 1 89 ? 17.391 -19.312 23.719 1 95.25 89 ARG A CA 1
ATOM 678 C C . ARG A 1 89 ? 18.688 -18.594 24.078 1 95.25 89 ARG A C 1
ATOM 680 O O . ARG A 1 89 ? 19.219 -18.797 25.172 1 95.25 89 ARG A O 1
ATOM 687 N N . LEU A 1 90 ? 19.203 -17.828 23.172 1 95.25 90 LEU A N 1
ATOM 688 C CA . LEU A 1 90 ? 20.344 -16.953 23.406 1 95.25 90 LEU A CA 1
ATOM 689 C C . LEU A 1 90 ? 19.953 -15.484 23.266 1 95.25 90 LEU A C 1
ATOM 691 O O . LEU A 1 90 ? 19.328 -15.094 22.266 1 95.25 90 LEU A O 1
ATOM 695 N N . ASP A 1 91 ? 20.234 -14.711 24.234 1 96.06 91 ASP A N 1
ATOM 696 C CA . ASP A 1 91 ? 20.016 -13.273 24.125 1 96.06 91 ASP A CA 1
ATOM 697 C C . ASP A 1 91 ? 21.312 -12.562 23.734 1 96.06 91 ASP A C 1
ATOM 699 O O . ASP A 1 91 ? 22.25 -12.477 24.516 1 96.06 91 ASP A O 1
ATOM 703 N N . LEU A 1 92 ? 21.297 -12.07 22.531 1 96.19 92 LEU A N 1
ATOM 704 C CA . LEU A 1 92 ? 22.484 -11.398 22 1 96.19 92 LEU A CA 1
ATOM 705 C C . LEU A 1 92 ? 22.391 -9.891 22.203 1 96.19 92 LEU A C 1
ATOM 707 O O . LEU A 1 92 ? 21.312 -9.305 22.078 1 96.19 92 LEU A O 1
ATOM 711 N N . THR A 1 93 ? 23.469 -9.258 22.484 1 95.56 93 THR A N 1
ATOM 712 C CA . THR A 1 93 ? 23.547 -7.816 22.703 1 95.56 93 THR A CA 1
ATOM 713 C C . THR A 1 93 ? 24.406 -7.148 21.641 1 95.56 93 THR A C 1
ATOM 715 O O . THR A 1 93 ? 25.469 -7.676 21.266 1 95.56 93 THR A O 1
ATOM 718 N N . ALA A 1 94 ? 23.969 -6.02 21.234 1 94.25 94 ALA A N 1
ATOM 719 C CA . ALA A 1 94 ? 24.734 -5.273 20.234 1 94.25 94 ALA A CA 1
ATOM 720 C C . ALA A 1 94 ? 26.156 -5.02 20.719 1 94.25 94 ALA A C 1
ATOM 722 O O . ALA A 1 94 ? 26.375 -4.664 21.875 1 94.25 94 ALA A O 1
ATOM 723 N N . GLY A 1 95 ? 27.047 -5.258 19.844 1 95.75 95 GLY A N 1
ATOM 724 C CA . GLY A 1 95 ? 28.453 -5.008 20.141 1 95.75 95 GLY A CA 1
ATOM 725 C C . GLY A 1 95 ? 29.188 -6.246 20.609 1 95.75 95 GLY A C 1
ATOM 726 O O . GLY A 1 95 ? 30.422 -6.289 20.562 1 95.75 95 GLY A O 1
ATOM 727 N N . GLU A 1 96 ? 28.5 -7.219 21 1 96.12 96 GLU A N 1
ATOM 728 C CA . GLU A 1 96 ? 29.188 -8.414 21.484 1 96.12 96 GLU A CA 1
ATOM 729 C C . GLU A 1 96 ? 29.625 -9.305 20.328 1 96.12 96 GLU A C 1
ATOM 731 O O . GLU A 1 96 ? 29.141 -9.148 19.203 1 96.12 96 GLU A O 1
ATOM 736 N N . ARG A 1 97 ? 30.547 -10.25 20.656 1 96.88 97 ARG A N 1
ATOM 737 C CA . ARG A 1 97 ? 31.062 -11.188 19.672 1 96.88 97 ARG A CA 1
ATOM 738 C C . ARG A 1 97 ? 30.406 -12.555 19.828 1 96.88 97 ARG A C 1
ATOM 740 O O . ARG A 1 97 ? 30.172 -13.008 20.953 1 96.88 97 ARG A O 1
ATOM 747 N N . VAL A 1 98 ? 30.094 -13.133 18.719 1 97 98 VAL A N 1
ATOM 748 C CA . VAL A 1 98 ? 29.547 -14.484 18.719 1 97 98 VAL A CA 1
ATOM 749 C C . VAL A 1 98 ? 30.266 -15.336 17.672 1 97 98 VAL A C 1
ATOM 751 O O . VAL A 1 98 ? 30.969 -14.805 16.812 1 97 98 VAL A O 1
ATOM 754 N N . ARG A 1 99 ? 30.125 -16.609 17.828 1 95.56 99 ARG A N 1
ATOM 755 C CA . ARG A 1 99 ? 30.766 -17.531 16.906 1 95.56 99 ARG A CA 1
ATOM 756 C C . ARG A 1 99 ? 29.781 -18.578 16.406 1 95.56 99 ARG A C 1
ATOM 758 O O . ARG A 1 99 ? 29 -19.125 17.188 1 95.56 99 ARG A O 1
ATOM 765 N N . PHE A 1 100 ? 29.781 -18.797 15.125 1 96.38 100 PHE A N 1
ATOM 766 C CA . PHE A 1 100 ? 29.016 -19.875 14.523 1 96.38 100 PHE A CA 1
ATOM 767 C C . PHE A 1 100 ? 29.938 -21.047 14.172 1 96.38 100 PHE A C 1
ATOM 769 O O . PHE A 1 100 ? 31.062 -20.844 13.703 1 96.38 100 PHE A O 1
ATOM 776 N N . VAL A 1 101 ? 29.422 -22.188 14.43 1 95.25 101 VAL A N 1
ATOM 777 C CA . VAL A 1 101 ? 30.234 -23.375 14.164 1 95.25 101 VAL A CA 1
ATOM 778 C C . VAL A 1 101 ? 29.453 -24.359 13.297 1 95.25 101 VAL A C 1
ATOM 780 O O . VAL A 1 101 ? 28.234 -24.406 13.359 1 95.25 101 VAL A O 1
ATOM 783 N N . LEU A 1 102 ? 30.141 -25.094 12.484 1 92.25 102 LEU A N 1
ATOM 784 C CA . LEU A 1 102 ? 29.516 -26.031 11.555 1 92.25 102 LEU A CA 1
ATOM 785 C C . LEU A 1 102 ? 29.016 -27.266 12.289 1 92.25 102 LEU A C 1
ATOM 787 O O . LEU A 1 102 ? 27.938 -27.781 11.969 1 92.25 102 LEU A O 1
ATOM 791 N N . GLU A 1 103 ? 29.797 -27.781 13.211 1 82.5 103 GLU A N 1
ATOM 792 C CA . GLU A 1 103 ? 29.438 -29 13.93 1 82.5 103 GLU A CA 1
ATOM 793 C C . GLU A 1 103 ? 29.828 -28.922 15.398 1 82.5 103 GLU A C 1
ATOM 795 O O . GLU A 1 103 ? 30.75 -28.188 15.758 1 82.5 103 GLU A O 1
ATOM 800 N N . GLY A 1 104 ? 29.141 -29.703 16.312 1 69.94 104 GLY A N 1
ATOM 801 C CA . GLY A 1 104 ? 29.641 -30.094 17.625 1 69.94 104 GLY A CA 1
ATOM 802 C C . GLY A 1 104 ? 29.516 -28.984 18.656 1 69.94 104 GLY A C 1
ATOM 803 O O . GLY A 1 104 ? 30.438 -28.766 19.453 1 69.94 104 GLY A O 1
ATOM 804 N N . SER A 1 105 ? 28.234 -28.391 18.828 1 72.31 105 SER A N 1
ATOM 805 C CA . SER A 1 105 ? 28.406 -27.281 19.75 1 72.31 105 SER A CA 1
ATOM 806 C C . SER A 1 105 ? 27.359 -27.328 20.875 1 72.31 105 SER A C 1
ATOM 808 O O . SER A 1 105 ? 26.328 -27.984 20.734 1 72.31 105 SER A O 1
ATOM 810 N N . GLU A 1 106 ? 27.781 -26.844 21.953 1 84.75 106 GLU A N 1
ATOM 811 C CA . GLU A 1 106 ? 26.938 -26.688 23.125 1 84.75 106 GLU A CA 1
ATOM 812 C C . GLU A 1 106 ? 25.844 -25.656 22.891 1 84.75 106 GLU A C 1
ATOM 814 O O . GLU A 1 106 ? 24.891 -25.562 23.656 1 84.75 106 GLU A O 1
ATOM 819 N N . GLY A 1 107 ? 25.953 -24.969 21.828 1 89.19 107 GLY A N 1
ATOM 820 C CA . GLY A 1 107 ? 24.906 -24.062 21.406 1 89.19 107 GLY A CA 1
ATOM 821 C C . GLY A 1 107 ? 24.969 -22.703 22.062 1 89.19 107 GLY A C 1
ATOM 822 O O . GLY A 1 107 ? 24.016 -21.938 22.016 1 89.19 107 GLY A O 1
ATOM 823 N N . GLY A 1 108 ? 26.141 -22.422 22.719 1 92.69 108 GLY A N 1
ATOM 824 C CA . GLY A 1 108 ? 26.328 -21.109 23.344 1 92.69 108 GLY A CA 1
ATOM 825 C C . GLY A 1 108 ? 26.75 -20.047 22.359 1 92.69 108 GLY A C 1
ATOM 826 O O . GLY A 1 108 ? 26.938 -20.312 21.172 1 92.69 108 GLY A O 1
ATOM 827 N N . LYS A 1 109 ? 26.938 -18.797 22.844 1 95 109 LYS A N 1
ATOM 828 C CA . LYS A 1 109 ? 27.281 -17.656 22.016 1 95 109 LYS A CA 1
ATOM 829 C C . LYS A 1 109 ? 28.625 -17.859 21.328 1 95 109 LYS A C 1
ATOM 831 O O . LYS A 1 109 ? 28.891 -17.266 20.281 1 95 109 LYS A O 1
ATOM 836 N N . ASP A 1 110 ? 29.406 -18.672 21.938 1 92.81 110 ASP A N 1
ATOM 837 C CA . ASP A 1 110 ? 30.75 -18.906 21.406 1 92.81 110 ASP A CA 1
ATOM 838 C C . ASP A 1 110 ? 30.75 -20.078 20.406 1 92.81 110 ASP A C 1
ATOM 840 O O . ASP A 1 110 ? 31.766 -20.375 19.797 1 92.81 110 ASP A O 1
ATOM 844 N N . ALA A 1 111 ? 29.609 -20.703 20.312 1 94.19 111 ALA A N 1
ATOM 845 C CA . ALA A 1 111 ? 29.531 -21.844 19.406 1 94.19 111 ALA A CA 1
ATOM 846 C C . ALA A 1 111 ? 28.094 -22.078 18.953 1 94.19 111 ALA A C 1
ATOM 848 O O . ALA A 1 111 ? 27.516 -23.141 19.203 1 94.19 111 ALA A O 1
ATOM 849 N N . ILE A 1 112 ? 27.5 -21.234 18.25 1 95.38 112 ILE A N 1
ATOM 850 C CA . ILE A 1 112 ? 26.156 -21.359 17.703 1 95.38 112 ILE A CA 1
ATOM 851 C C . ILE A 1 112 ? 26.172 -22.297 16.484 1 95.38 112 ILE A C 1
ATOM 853 O O . ILE A 1 112 ? 26.859 -22.031 15.5 1 95.38 112 ILE A O 1
ATOM 857 N N . PRO A 1 113 ? 25.453 -23.328 16.547 1 95.38 113 PRO A N 1
ATOM 858 C CA . PRO A 1 113 ? 25.516 -24.312 15.461 1 95.38 113 PRO A CA 1
ATOM 859 C C . PRO A 1 113 ? 24.875 -23.781 14.172 1 95.38 113 PRO A C 1
ATOM 861 O O . PRO A 1 113 ? 23.734 -23.297 14.188 1 95.38 113 PRO A O 1
ATOM 864 N N . LEU A 1 114 ? 25.547 -23.812 13.094 1 94.38 114 LEU A N 1
ATOM 865 C CA . LEU A 1 114 ? 25.109 -23.484 11.742 1 94.38 114 LEU A CA 1
ATOM 866 C C . LEU A 1 114 ? 25.578 -24.547 10.75 1 94.38 114 LEU A C 1
ATOM 868 O O . LEU A 1 114 ? 26.625 -24.375 10.109 1 94.38 114 LEU A O 1
ATOM 872 N N . HIS A 1 115 ? 24.734 -25.562 10.562 1 91.19 115 HIS A N 1
ATOM 873 C CA . HIS A 1 115 ? 25.125 -26.766 9.836 1 91.19 115 HIS A CA 1
ATOM 874 C C . HIS A 1 115 ? 24.969 -26.578 8.336 1 91.19 115 HIS A C 1
ATOM 876 O O . HIS A 1 115 ? 24.328 -27.391 7.668 1 91.19 115 HIS A O 1
ATOM 882 N N . HIS A 1 116 ? 25.562 -25.625 7.84 1 91.94 116 HIS A N 1
ATOM 883 C CA . HIS A 1 116 ? 25.516 -25.312 6.418 1 91.94 116 HIS A CA 1
ATOM 884 C C . HIS A 1 116 ? 26.906 -24.969 5.895 1 91.94 116 HIS A C 1
ATOM 886 O O . HIS A 1 116 ? 27.297 -23.797 5.867 1 91.94 116 HIS A O 1
ATOM 892 N N . PRO A 1 117 ? 27.625 -26 5.457 1 91.56 117 PRO A N 1
ATOM 893 C CA . PRO A 1 117 ? 29 -25.766 4.988 1 91.56 117 PRO A CA 1
ATOM 894 C C . PRO A 1 117 ? 29.078 -24.719 3.887 1 91.56 117 PRO A C 1
ATOM 896 O O . PRO A 1 117 ? 30.078 -24.016 3.764 1 91.56 117 PRO A O 1
ATOM 899 N N . GLU A 1 118 ? 28.016 -24.547 3.115 1 91.5 118 GLU A N 1
ATOM 900 C CA . GLU A 1 118 ? 27.984 -23.594 2.012 1 91.5 118 GLU A CA 1
ATOM 901 C C . GLU A 1 118 ? 28.141 -22.156 2.516 1 91.5 118 GLU A C 1
ATOM 903 O O . GLU A 1 118 ? 28.688 -21.312 1.815 1 91.5 118 GLU A O 1
ATOM 908 N N . ILE A 1 119 ? 27.719 -21.922 3.748 1 92.25 119 ILE A N 1
ATOM 909 C CA . ILE A 1 119 ? 27.828 -20.578 4.328 1 92.25 119 ILE A CA 1
ATOM 910 C C . ILE A 1 119 ? 29.297 -20.297 4.684 1 92.25 119 ILE A C 1
ATOM 912 O O . ILE A 1 119 ? 29.812 -19.219 4.387 1 92.25 119 ILE A O 1
ATOM 916 N N . PHE A 1 120 ? 29.891 -21.281 5.23 1 92.5 120 PHE A N 1
ATOM 917 C CA . PHE A 1 120 ? 31.281 -21.141 5.648 1 92.5 120 PHE A CA 1
ATOM 918 C C . PHE A 1 120 ? 32.188 -20.953 4.445 1 92.5 120 PHE A C 1
ATOM 920 O O . PHE A 1 120 ? 33.25 -20.297 4.539 1 92.5 120 PHE A O 1
ATOM 927 N N . ALA A 1 121 ? 31.734 -21.5 3.367 1 91.75 121 ALA A N 1
ATOM 928 C CA . ALA A 1 121 ? 32.531 -21.406 2.141 1 91.75 121 ALA A CA 1
ATOM 929 C C . ALA A 1 121 ? 32.312 -20.078 1.433 1 91.75 121 ALA A C 1
ATOM 931 O O . ALA A 1 121 ? 33.156 -19.625 0.662 1 91.75 121 ALA A O 1
ATOM 932 N N . ALA A 1 122 ? 31.219 -19.391 1.757 1 92.06 122 ALA A N 1
ATOM 933 C CA . ALA A 1 12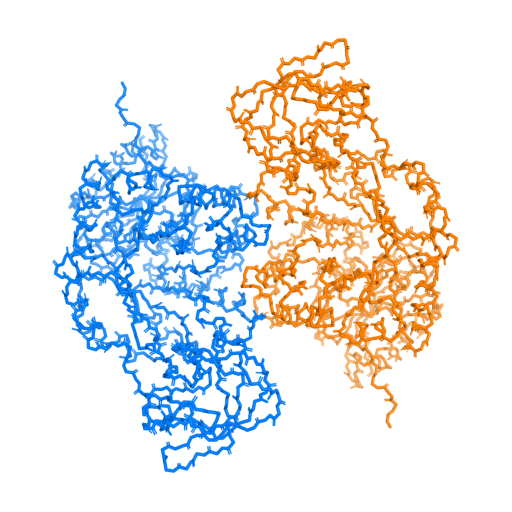2 ? 30.797 -18.281 0.905 1 92.06 122 ALA A CA 1
ATOM 934 C C . ALA A 1 122 ? 30.938 -16.953 1.636 1 92.06 122 ALA A C 1
ATOM 936 O O . ALA A 1 122 ? 31.172 -15.914 1.01 1 92.06 122 ALA A O 1
ATOM 937 N N . VAL A 1 123 ? 30.875 -16.906 2.922 1 93.06 123 VAL A N 1
ATOM 938 C CA . VAL A 1 123 ? 30.797 -15.656 3.668 1 93.06 123 VAL A CA 1
ATOM 939 C C . VAL A 1 123 ? 32.188 -15.023 3.758 1 93.06 123 VAL A C 1
ATOM 941 O O . VAL A 1 123 ? 33.188 -15.734 3.812 1 93.06 123 VAL A O 1
ATOM 944 N N . VAL A 1 124 ? 32.188 -13.727 3.643 1 92.56 124 VAL A N 1
ATOM 945 C CA . VAL A 1 124 ? 33.438 -12.984 3.789 1 92.56 124 VAL A CA 1
ATOM 946 C C . VAL A 1 124 ? 33.281 -11.922 4.871 1 92.56 124 VAL A C 1
ATOM 948 O O . VAL A 1 124 ? 32.156 -11.492 5.168 1 92.56 124 VAL A O 1
ATOM 951 N N . PRO A 1 125 ? 34.438 -11.602 5.461 1 94.25 125 PRO A N 1
ATOM 952 C CA . PRO A 1 125 ? 34.344 -10.539 6.465 1 94.25 125 PRO A CA 1
ATOM 953 C C . PRO A 1 125 ? 33.625 -9.289 5.941 1 94.25 125 PRO A C 1
ATOM 955 O O . PRO A 1 125 ? 33.844 -8.891 4.797 1 94.25 125 PRO A O 1
ATOM 958 N N . GLY A 1 126 ? 32.875 -8.758 6.746 1 93.94 126 GLY A N 1
ATOM 959 C CA . GLY A 1 126 ? 32.156 -7.559 6.355 1 93.94 126 GLY A CA 1
ATOM 960 C C . GLY A 1 126 ? 30.703 -7.84 5.961 1 93.94 126 GLY A C 1
ATOM 961 O O . GLY A 1 126 ? 29.859 -6.938 5.98 1 93.94 126 GLY A O 1
ATOM 962 N N . GLN A 1 127 ? 30.312 -9.094 5.699 1 93.62 127 GLN A N 1
ATOM 963 C CA . GLN A 1 127 ? 28.953 -9.469 5.312 1 93.62 127 GLN A CA 1
ATOM 964 C C . GLN A 1 127 ? 28.078 -9.719 6.539 1 93.62 127 GLN A C 1
ATOM 966 O O . GLN A 1 127 ? 28.578 -10.086 7.602 1 93.62 127 GLN A O 1
ATOM 971 N N . ASP A 1 128 ? 26.875 -9.523 6.359 1 94.38 128 ASP A N 1
ATOM 972 C CA . ASP A 1 128 ? 25.953 -9.664 7.477 1 94.38 128 ASP A CA 1
ATOM 973 C C . ASP A 1 128 ? 25.188 -10.984 7.387 1 94.38 128 ASP A C 1
ATOM 975 O O . ASP A 1 128 ? 24.906 -11.477 6.289 1 94.38 128 ASP A O 1
ATOM 979 N N . LEU A 1 129 ? 24.891 -11.531 8.523 1 95.5 129 LEU A N 1
ATOM 980 C CA . LEU A 1 129 ? 23.906 -12.586 8.695 1 95.5 129 LEU A CA 1
ATOM 981 C C . LEU A 1 129 ? 22.672 -12.055 9.43 1 95.5 129 LEU A C 1
ATOM 983 O O . LEU A 1 129 ? 22.797 -11.367 10.445 1 95.5 129 LEU A O 1
ATOM 987 N N . LEU A 1 130 ? 21.547 -12.312 8.828 1 94.94 130 LEU A N 1
ATOM 988 C CA . LEU A 1 130 ? 20.281 -11.953 9.477 1 94.94 130 LEU A CA 1
ATOM 989 C C . LEU A 1 130 ? 19.625 -13.188 10.086 1 94.94 130 LEU A C 1
ATOM 991 O O . LEU A 1 130 ? 19.484 -14.219 9.43 1 94.94 130 LEU A O 1
ATOM 995 N N . ILE A 1 131 ? 19.312 -13.023 11.336 1 94.5 131 ILE A N 1
ATOM 996 C CA . ILE A 1 131 ? 18.719 -14.148 12.047 1 94.5 131 ILE A CA 1
ATOM 997 C C . ILE A 1 131 ? 17.297 -13.797 12.469 1 94.5 131 ILE A C 1
ATOM 999 O O . ILE A 1 131 ? 17.031 -12.664 12.875 1 94.5 131 ILE A O 1
ATOM 1003 N N . ASP A 1 132 ? 16.422 -14.758 12.414 1 91.31 132 ASP A N 1
ATOM 1004 C CA . ASP A 1 132 ? 15.031 -14.609 12.812 1 91.31 132 ASP A CA 1
ATOM 1005 C C . ASP A 1 132 ? 14.359 -13.484 12.031 1 91.31 132 ASP A C 1
ATOM 1007 O O . ASP A 1 132 ? 13.836 -12.539 12.625 1 91.31 132 ASP A O 1
ATOM 1011 N N . ASP A 1 133 ? 14.422 -13.703 10.695 1 84.81 133 ASP A N 1
ATOM 1012 C CA . ASP A 1 133 ? 13.766 -12.797 9.75 1 84.81 133 ASP A CA 1
ATOM 1013 C C . ASP A 1 133 ? 14.297 -11.375 9.898 1 84.81 133 ASP A C 1
ATOM 1015 O O . ASP A 1 133 ? 13.523 -10.414 9.844 1 84.81 133 ASP A O 1
ATOM 1019 N N . GLY A 1 134 ? 15.523 -11.234 10.312 1 87.5 134 GLY A N 1
ATOM 1020 C CA . GLY A 1 134 ? 16.188 -9.938 10.328 1 87.5 134 GLY A CA 1
ATOM 1021 C C . GLY A 1 134 ? 16.125 -9.25 11.68 1 87.5 134 GLY A C 1
ATOM 1022 O O . GLY A 1 134 ? 16.672 -8.164 11.852 1 87.5 134 GLY A O 1
ATOM 1023 N N . ARG A 1 135 ? 15.562 -9.828 12.695 1 86.06 135 ARG A N 1
ATOM 1024 C CA . ARG A 1 135 ? 15.438 -9.234 14.016 1 86.06 135 ARG A CA 1
ATOM 1025 C C . ARG A 1 135 ? 16.797 -9.117 14.695 1 86.06 135 ARG A C 1
ATOM 1027 O O . ARG A 1 135 ? 17.016 -8.227 15.516 1 86.06 135 ARG A O 1
ATOM 1034 N N . VAL A 1 136 ? 17.641 -10.094 14.32 1 92.62 136 VAL A N 1
ATOM 1035 C CA . VAL A 1 136 ? 19.016 -10.062 14.797 1 92.62 136 VAL A CA 1
ATOM 1036 C C . VAL A 1 136 ? 19.969 -9.969 13.609 1 92.62 136 VAL A C 1
ATOM 1038 O O . VAL A 1 136 ? 19.781 -10.641 12.594 1 92.62 136 VAL A O 1
ATOM 1041 N N . ARG A 1 137 ? 20.891 -9.086 13.742 1 94.31 137 ARG A N 1
ATOM 1042 C CA . ARG A 1 137 ? 21.891 -8.906 12.688 1 94.31 137 ARG A CA 1
ATOM 1043 C C . ARG A 1 137 ? 23.312 -9.047 13.242 1 94.31 137 ARG A C 1
ATOM 1045 O O . ARG A 1 137 ? 23.656 -8.414 14.25 1 94.31 137 ARG A O 1
ATOM 1052 N N . VAL A 1 138 ? 24.078 -9.898 12.625 1 96.62 138 VAL A N 1
ATOM 1053 C CA . VAL A 1 138 ? 25.469 -10.039 12.992 1 96.62 138 VAL A CA 1
ATOM 1054 C C . VAL A 1 138 ? 26.359 -9.789 11.773 1 96.62 138 VAL A C 1
ATOM 1056 O O . VAL A 1 138 ? 25.984 -10.117 10.648 1 96.62 138 VAL A O 1
ATOM 1059 N N . ARG A 1 139 ? 27.5 -9.234 12.031 1 96.94 139 ARG A N 1
ATOM 1060 C CA . ARG A 1 139 ? 28.453 -8.945 10.969 1 96.94 139 ARG A CA 1
ATOM 1061 C C . ARG A 1 139 ? 29.688 -9.828 11.086 1 96.94 139 ARG A C 1
ATOM 1063 O O . ARG A 1 139 ? 30.344 -9.859 12.125 1 96.94 139 ARG A O 1
ATOM 1070 N N . VAL A 1 140 ? 30.016 -10.516 10 1 96.56 140 VAL A N 1
ATOM 1071 C CA . VAL A 1 140 ? 31.156 -11.438 9.969 1 96.56 140 VAL A CA 1
ATOM 1072 C C . VAL A 1 140 ? 32.469 -10.648 10.109 1 96.56 140 VAL A C 1
ATOM 1074 O O . VAL A 1 140 ? 32.688 -9.672 9.383 1 96.56 140 VAL A O 1
ATOM 1077 N N . VAL A 1 141 ? 33.25 -11.047 11.016 1 96.5 141 VAL A N 1
ATOM 1078 C CA . VAL A 1 141 ? 34.5 -10.375 11.242 1 96.5 141 VAL A CA 1
ATOM 1079 C C . VAL A 1 141 ? 35.656 -11.266 10.766 1 96.5 141 VAL A C 1
ATOM 1081 O O . VAL A 1 141 ? 36.719 -10.766 10.422 1 96.5 141 VAL A O 1
ATOM 1084 N N . GLY A 1 142 ? 35.469 -12.5 10.891 1 94 142 GLY A N 1
ATOM 1085 C CA . GLY A 1 142 ? 36.5 -13.43 10.461 1 94 142 GLY A CA 1
ATOM 1086 C C . GLY A 1 142 ? 36 -14.852 10.289 1 94 142 GLY A C 1
ATOM 1087 O O . GLY A 1 142 ? 34.969 -15.219 10.852 1 94 142 GLY A O 1
ATOM 1088 N N . ILE A 1 143 ? 36.719 -15.555 9.406 1 90.12 143 ILE A N 1
ATOM 1089 C CA . ILE A 1 143 ? 36.406 -16.953 9.18 1 90.12 143 ILE A CA 1
ATOM 1090 C C . ILE A 1 143 ? 37.656 -17.797 9.367 1 90.12 143 ILE A C 1
ATOM 1092 O O . ILE A 1 143 ? 38.719 -17.469 8.836 1 90.12 143 ILE A O 1
ATOM 1096 N N . GLU A 1 144 ? 37.688 -18.625 10.242 1 83.31 144 GLU A N 1
ATOM 1097 C CA . GLU A 1 144 ? 38.812 -19.531 10.461 1 83.31 144 GLU A CA 1
ATOM 1098 C C . GLU A 1 144 ? 38.312 -20.984 10.484 1 83.31 144 GLU A C 1
ATOM 1100 O O . GLU A 1 144 ? 37.562 -21.375 11.359 1 83.31 144 GLU A O 1
ATOM 1105 N N . ALA A 1 145 ? 39.156 -21.797 9.602 1 74.69 145 ALA A N 1
ATOM 1106 C CA . ALA A 1 145 ? 38.844 -23.219 9.523 1 74.69 145 ALA A CA 1
ATOM 1107 C C . ALA A 1 145 ? 37.344 -23.469 9.531 1 74.69 145 ALA A C 1
ATOM 1109 O O . ALA A 1 145 ? 36.594 -22.875 8.742 1 74.69 145 ALA A O 1
ATOM 1110 N N . ALA A 1 146 ? 36.281 -23.891 10.289 1 84.44 146 ALA A N 1
ATOM 1111 C CA . ALA A 1 146 ? 34.875 -24.203 10.406 1 84.44 146 ALA A CA 1
ATOM 1112 C C . ALA A 1 146 ? 34.188 -23.328 11.469 1 84.44 146 ALA A C 1
ATOM 1114 O O . ALA A 1 146 ? 33.312 -23.797 12.203 1 84.44 146 ALA A O 1
ATOM 1115 N N . MET A 1 147 ? 34.75 -22.094 11.531 1 92.5 147 MET A N 1
ATOM 1116 C CA . MET A 1 147 ? 34.188 -21.172 12.508 1 92.5 147 MET A CA 1
ATOM 1117 C C . MET A 1 147 ? 34.031 -19.766 11.922 1 92.5 147 MET A C 1
ATOM 1119 O O . MET A 1 147 ? 34.938 -19.281 11.227 1 92.5 147 MET A O 1
ATOM 1123 N N . ILE A 1 148 ? 32.812 -19.188 12.086 1 95.62 148 ILE A N 1
ATOM 1124 C CA . ILE A 1 148 ? 32.562 -17.812 11.672 1 95.62 148 ILE A CA 1
ATOM 1125 C C . ILE A 1 148 ? 32.469 -16.906 12.906 1 95.62 148 ILE A C 1
ATOM 1127 O O . ILE A 1 148 ? 31.625 -17.094 13.773 1 95.62 148 ILE A O 1
ATOM 1131 N N . GLU A 1 149 ? 33.375 -16.047 13.039 1 96.62 149 GLU A N 1
ATOM 1132 C CA . GLU A 1 149 ? 33.312 -15.023 14.078 1 96.62 149 GLU A CA 1
ATOM 1133 C C . GLU A 1 149 ? 32.531 -13.805 13.609 1 96.62 149 GLU A C 1
ATOM 1135 O O . GLU A 1 149 ? 32.75 -13.305 12.5 1 96.62 149 GLU A O 1
ATOM 1140 N N . ALA A 1 150 ? 31.609 -13.359 14.398 1 97.38 150 ALA A N 1
ATOM 1141 C CA . ALA A 1 150 ? 30.75 -12.242 13.992 1 97.38 150 ALA A CA 1
ATOM 1142 C C . ALA A 1 150 ? 30.516 -11.289 15.148 1 97.38 150 ALA A C 1
ATOM 1144 O O . ALA A 1 150 ? 30.641 -11.672 16.312 1 97.38 150 ALA A O 1
ATOM 1145 N N . GLU A 1 151 ? 30.297 -10.094 14.852 1 98 151 GLU A N 1
ATOM 1146 C CA . GLU A 1 151 ? 29.891 -9.07 15.805 1 98 151 GLU A CA 1
ATOM 1147 C C . GLU A 1 151 ? 28.391 -8.797 15.719 1 98 151 GLU A C 1
ATOM 1149 O O . GLU A 1 151 ? 27.828 -8.672 14.625 1 98 151 GLU A O 1
ATOM 1154 N N . VAL A 1 152 ? 27.734 -8.703 16.859 1 97.44 152 VAL A N 1
ATOM 1155 C CA . VAL A 1 152 ? 26.312 -8.422 16.891 1 97.44 152 VAL A CA 1
ATOM 1156 C C . VAL A 1 152 ? 26.062 -6.938 16.609 1 97.44 152 VAL A C 1
ATOM 1158 O O . VAL A 1 152 ? 26.547 -6.074 17.344 1 97.44 152 VAL A O 1
ATOM 1161 N N . ILE A 1 153 ? 25.375 -6.68 15.578 1 94.81 153 ILE A N 1
ATOM 1162 C CA . ILE A 1 153 ? 25.047 -5.309 15.195 1 94.81 153 ILE A CA 1
ATOM 1163 C C . ILE A 1 153 ? 23.703 -4.914 15.781 1 94.81 153 ILE A C 1
ATOM 1165 O O . ILE A 1 153 ? 23.578 -3.854 16.406 1 94.81 153 ILE A O 1
ATOM 1169 N N . THR A 1 154 ? 22.734 -5.746 15.555 1 91 154 THR A N 1
ATOM 1170 C CA . THR A 1 154 ? 21.422 -5.605 16.172 1 91 154 THR A CA 1
ATOM 1171 C C . THR A 1 154 ? 21.141 -6.781 17.109 1 91 154 THR A C 1
ATOM 1173 O O . THR A 1 154 ? 21.078 -7.93 16.672 1 91 154 THR A O 1
ATOM 1176 N N . GLY A 1 155 ? 20.969 -6.438 18.344 1 92.56 155 GLY A N 1
ATOM 1177 C CA . GLY A 1 155 ? 20.766 -7.473 19.344 1 92.56 155 GLY A CA 1
ATOM 1178 C C . GLY A 1 155 ? 19.344 -8 19.391 1 92.56 155 GLY A C 1
ATOM 1179 O O . GLY A 1 155 ? 18.438 -7.402 18.797 1 92.56 155 GLY A O 1
ATOM 1180 N N . GLY A 1 156 ? 19.156 -9.203 19.984 1 92.31 156 GLY A N 1
ATOM 1181 C CA . GLY A 1 156 ? 17.859 -9.852 20.141 1 92.31 156 GLY A CA 1
ATOM 1182 C C . GLY A 1 156 ? 17.969 -11.312 20.562 1 92.31 156 GLY A C 1
ATOM 1183 O O . GLY A 1 156 ? 19.078 -11.797 20.844 1 92.31 156 GLY A O 1
ATOM 1184 N N . ALA A 1 157 ? 16.875 -11.898 20.656 1 93.81 157 ALA A N 1
ATOM 1185 C CA . ALA A 1 157 ? 16.828 -13.305 21.047 1 93.81 157 ALA A CA 1
ATOM 1186 C C . ALA A 1 157 ? 16.984 -14.219 19.844 1 93.81 157 ALA A C 1
ATOM 1188 O O . ALA A 1 157 ? 16.422 -13.953 18.781 1 93.81 157 ALA A O 1
ATOM 1189 N N . VAL A 1 158 ? 17.797 -15.242 19.953 1 95.31 158 VAL A N 1
ATOM 1190 C CA . VAL A 1 158 ? 17.938 -16.297 18.969 1 95.31 158 VAL A CA 1
ATOM 1191 C C . VAL A 1 158 ? 17.531 -17.641 19.578 1 95.31 158 VAL A C 1
ATOM 1193 O O . VAL A 1 158 ? 18.172 -18.125 20.5 1 95.31 158 VAL A O 1
ATOM 1196 N N . SER A 1 159 ? 16.422 -18.172 19.078 1 95.06 159 SER A N 1
ATOM 1197 C CA . SER A 1 159 ? 15.953 -19.453 19.578 1 95.06 159 SER A CA 1
ATOM 1198 C C . SER A 1 159 ? 16.281 -20.578 18.625 1 95.06 159 SER A C 1
ATOM 1200 O O . SER A 1 159 ? 16.922 -20.359 17.594 1 95.06 159 SER A O 1
ATOM 1202 N N . ASN A 1 160 ? 15.875 -21.766 19.016 1 93.62 160 ASN A N 1
ATOM 1203 C CA . ASN A 1 160 ? 16.156 -22.953 18.219 1 93.62 160 ASN A CA 1
ATOM 1204 C C . ASN A 1 160 ? 15.602 -22.859 16.812 1 93.62 160 ASN A C 1
ATOM 1206 O O . ASN A 1 160 ? 14.469 -22.406 16.625 1 93.62 160 ASN A O 1
ATOM 1210 N N . ARG A 1 161 ? 16.453 -23.141 15.812 1 91.69 161 ARG A N 1
ATOM 1211 C CA . ARG A 1 161 ? 16.062 -23.391 14.43 1 91.69 161 ARG A CA 1
ATOM 1212 C C . ARG A 1 161 ? 15.508 -22.109 13.789 1 91.69 161 ARG A C 1
ATOM 1214 O O . ARG A 1 161 ? 14.602 -22.172 12.961 1 91.69 161 ARG A O 1
ATOM 1221 N N . LYS A 1 162 ? 16.047 -20.984 14.273 1 92.94 162 LYS A N 1
ATOM 1222 C CA . LYS A 1 162 ? 15.672 -19.734 13.617 1 92.94 162 LYS A CA 1
ATOM 1223 C C . LYS A 1 162 ? 16.328 -19.609 12.242 1 92.94 162 LYS A C 1
ATOM 1225 O O . LYS A 1 162 ? 17.453 -20.062 12.047 1 92.94 162 LYS A O 1
ATOM 1230 N N . GLY A 1 163 ? 15.586 -19.031 11.359 1 93 163 GLY A N 1
ATOM 1231 C CA . GLY A 1 163 ? 16.078 -18.859 10 1 93 163 GLY A CA 1
ATOM 1232 C C . GLY A 1 163 ? 17.25 -17.906 9.914 1 93 163 GLY A C 1
ATOM 1233 O O . GLY A 1 163 ? 17.359 -16.953 10.695 1 93 163 GLY A O 1
ATOM 1234 N N . VAL A 1 164 ? 18.156 -18.188 9.016 1 94.38 164 VAL A N 1
ATOM 1235 C CA . VAL A 1 164 ? 19.328 -17.344 8.766 1 94.38 164 VAL A CA 1
ATOM 1236 C C . VAL A 1 164 ? 19.328 -16.875 7.309 1 94.38 164 VAL A C 1
ATOM 1238 O O . VAL A 1 164 ? 19.109 -17.688 6.395 1 94.38 164 VAL A O 1
ATOM 1241 N N . ASN A 1 165 ? 19.422 -15.641 7.082 1 93.69 165 ASN A N 1
ATOM 1242 C CA . ASN A 1 165 ? 19.5 -15.055 5.75 1 93.69 165 ASN A CA 1
ATOM 1243 C C . ASN A 1 165 ? 20.875 -14.414 5.512 1 93.69 165 ASN A C 1
ATOM 1245 O O . ASN A 1 165 ? 21.484 -13.898 6.445 1 93.69 165 ASN A O 1
ATOM 1249 N N . LEU A 1 166 ? 21.312 -14.508 4.293 1 92.88 166 LEU A N 1
ATOM 1250 C CA . LEU A 1 166 ? 22.594 -13.93 3.893 1 92.88 166 LEU A CA 1
ATOM 1251 C C . LEU A 1 166 ? 22.422 -13.008 2.691 1 92.88 166 LEU A C 1
ATOM 1253 O O . LEU A 1 166 ? 22.797 -13.367 1.57 1 92.88 166 LEU A O 1
ATOM 1257 N N . PRO A 1 167 ? 21.828 -11.805 2.744 1 87.06 167 PRO A N 1
ATOM 1258 C CA . PRO A 1 167 ? 21.453 -10.906 1.649 1 87.06 167 PRO A CA 1
ATOM 1259 C C . PRO A 1 167 ? 22.594 -10.703 0.641 1 87.06 167 PRO A C 1
ATOM 1261 O O . PRO A 1 167 ? 22.344 -10.688 -0.569 1 87.06 167 PRO A O 1
ATOM 1264 N N . GLY A 1 168 ? 23.75 -10.664 0.881 1 82.19 168 GLY A N 1
ATOM 1265 C CA . GLY A 1 168 ? 24.828 -10.312 -0.022 1 82.19 168 GLY A CA 1
ATOM 1266 C C . GLY A 1 168 ? 25.719 -11.492 -0.375 1 82.19 168 GLY A C 1
ATOM 1267 O O . GLY A 1 168 ? 26.781 -11.312 -0.999 1 82.19 168 GLY A O 1
ATOM 1268 N N . THR A 1 169 ? 25.203 -12.656 -0.162 1 88.5 169 THR A N 1
ATOM 1269 C CA . THR A 1 169 ? 26.078 -13.805 -0.353 1 88.5 169 THR A CA 1
ATOM 1270 C C . THR A 1 169 ? 25.406 -14.836 -1.263 1 88.5 169 THR A C 1
ATOM 1272 O O . THR A 1 169 ? 24.297 -15.297 -0.988 1 88.5 169 THR A O 1
ATOM 1275 N N . LEU A 1 170 ? 26.031 -15.07 -2.346 1 90.5 170 LEU A N 1
ATOM 1276 C CA . LEU A 1 170 ? 25.594 -16.172 -3.197 1 90.5 170 LEU A CA 1
ATOM 1277 C C . LEU A 1 170 ? 26 -17.516 -2.594 1 90.5 170 LEU A C 1
ATOM 1279 O O . LEU A 1 170 ? 27.172 -17.734 -2.275 1 90.5 170 LEU A O 1
ATOM 1283 N N . LEU A 1 171 ? 25.078 -18.375 -2.381 1 91.5 171 LEU A N 1
ATOM 1284 C CA . LEU A 1 171 ? 25.375 -19.688 -1.816 1 91.5 171 LEU A CA 1
ATOM 1285 C C . LEU A 1 171 ? 25.359 -20.766 -2.898 1 91.5 171 LEU A C 1
ATOM 1287 O O . LEU A 1 171 ? 24.484 -20.734 -3.779 1 91.5 171 LEU A O 1
ATOM 1291 N N . ASP A 1 172 ? 26.312 -21.547 -2.826 1 90.56 172 ASP A N 1
ATOM 1292 C CA . ASP A 1 172 ? 26.344 -22.672 -3.758 1 90.56 172 ASP A CA 1
ATOM 1293 C C . ASP A 1 172 ? 25.422 -23.797 -3.293 1 90.56 172 ASP A C 1
ATOM 1295 O O . ASP A 1 172 ? 25.906 -24.844 -2.838 1 90.56 172 ASP A O 1
ATOM 1299 N N . LEU A 1 173 ? 24.188 -23.578 -3.396 1 89.12 173 LEU A N 1
ATOM 1300 C CA . LEU A 1 173 ? 23.141 -24.5 -3.027 1 89.12 173 LEU A CA 1
ATOM 1301 C C . LEU A 1 173 ? 22.094 -24.594 -4.129 1 89.12 173 LEU A C 1
ATOM 1303 O O . LEU A 1 173 ? 21.719 -23.578 -4.727 1 89.12 173 LEU A O 1
ATOM 1307 N N . SER A 1 174 ? 21.844 -25.891 -4.449 1 90.69 174 SER A N 1
ATOM 1308 C CA . SER A 1 174 ? 20.703 -26.078 -5.344 1 90.69 174 SER A CA 1
ATOM 1309 C C . SER A 1 174 ? 19.391 -25.734 -4.641 1 90.69 174 SER A C 1
ATOM 1311 O O . SER A 1 174 ? 19.203 -26.062 -3.469 1 90.69 174 SER A O 1
ATOM 1313 N N . PRO A 1 175 ? 18.531 -25.047 -5.391 1 93.62 175 PRO A N 1
ATOM 1314 C CA . PRO A 1 175 ? 17.203 -24.797 -4.801 1 93.62 175 PRO A CA 1
ATOM 1315 C C . PRO A 1 175 ? 16.406 -26.078 -4.598 1 93.62 175 PRO A C 1
ATOM 1317 O O . PRO A 1 175 ? 15.375 -26.078 -3.926 1 93.62 175 PRO A O 1
ATOM 1320 N N . LEU A 1 176 ? 16.891 -27.172 -5.156 1 97.31 176 LEU A N 1
ATOM 1321 C CA . LEU A 1 176 ? 16.188 -28.438 -5.059 1 97.31 176 LEU A CA 1
ATOM 1322 C C . LEU A 1 176 ? 16.938 -29.406 -4.148 1 97.31 176 LEU A C 1
ATOM 1324 O O . LEU A 1 176 ? 17.844 -30.109 -4.602 1 97.31 176 LEU A O 1
ATOM 1328 N N . THR A 1 177 ? 16.5 -29.484 -2.918 1 94.94 177 THR A N 1
ATOM 1329 C CA . THR A 1 177 ? 17.047 -30.453 -1.968 1 94.94 177 THR A CA 1
ATOM 1330 C C . THR A 1 177 ? 16.562 -31.859 -2.295 1 94.94 177 THR A C 1
ATOM 1332 O O . THR A 1 177 ? 15.773 -32.062 -3.217 1 94.94 177 THR A O 1
ATOM 1335 N N . GLU A 1 178 ? 17.031 -32.812 -1.547 1 95.56 178 GLU A N 1
ATOM 1336 C CA . GLU A 1 178 ? 16.547 -34.188 -1.726 1 95.56 178 GLU A CA 1
ATOM 1337 C C . GLU A 1 178 ? 15.055 -34.281 -1.464 1 95.56 178 GLU A C 1
ATOM 1339 O O . GLU A 1 178 ? 14.328 -34.969 -2.199 1 95.56 178 GLU A O 1
ATOM 1344 N N . LYS A 1 179 ? 14.672 -33.625 -0.455 1 95.44 179 LYS A N 1
ATOM 1345 C CA . LYS A 1 179 ? 13.234 -33.594 -0.176 1 95.44 179 LYS A CA 1
ATOM 1346 C C . LYS A 1 179 ? 12.469 -32.969 -1.33 1 95.44 179 LYS A C 1
ATOM 1348 O O . LYS A 1 179 ? 11.383 -33.438 -1.693 1 95.44 179 LYS A O 1
ATOM 1353 N N . ASP A 1 180 ? 12.977 -31.938 -1.835 1 97.56 180 ASP A N 1
ATOM 1354 C CA . ASP A 1 180 ? 12.32 -31.234 -2.932 1 97.56 180 ASP A CA 1
ATOM 1355 C C . ASP A 1 180 ? 12.195 -32.125 -4.164 1 97.56 180 ASP A C 1
ATOM 1357 O O . ASP A 1 180 ? 11.18 -32.094 -4.855 1 97.56 180 ASP A O 1
ATOM 1361 N N . ARG A 1 181 ? 13.258 -32.812 -4.441 1 97.88 181 ARG A N 1
ATOM 1362 C CA . ARG A 1 181 ? 13.227 -33.719 -5.602 1 97.88 181 ARG A CA 1
ATOM 1363 C C . ARG A 1 181 ? 12.172 -34.812 -5.43 1 97.88 181 ARG A C 1
ATOM 1365 O O . ARG A 1 181 ? 11.469 -35.156 -6.383 1 97.88 181 ARG A O 1
ATOM 1372 N N . ALA A 1 182 ? 12.047 -35.281 -4.23 1 97.94 182 ALA A N 1
ATOM 1373 C CA . ALA A 1 182 ? 11.023 -36.281 -3.938 1 97.94 182 ALA A CA 1
ATOM 1374 C C . ALA A 1 182 ? 9.625 -35.688 -4.043 1 97.94 182 ALA A C 1
ATOM 1376 O O . ALA A 1 182 ? 8.727 -36.312 -4.629 1 97.94 182 ALA A O 1
ATOM 1377 N N . ASP A 1 183 ? 9.461 -34.562 -3.477 1 98.38 183 ASP A N 1
ATOM 1378 C CA . ASP A 1 183 ? 8.164 -33.875 -3.523 1 98.38 183 ASP A CA 1
ATOM 1379 C C . ASP A 1 183 ? 7.801 -33.5 -4.957 1 98.38 183 ASP A C 1
ATOM 1381 O O . ASP A 1 183 ? 6.637 -33.594 -5.352 1 98.38 183 ASP A O 1
ATOM 1385 N N . LEU A 1 184 ? 8.789 -33.062 -5.656 1 98.62 184 LEU A N 1
ATOM 1386 C CA . LEU A 1 184 ? 8.586 -32.688 -7.055 1 98.62 184 LEU A CA 1
ATOM 1387 C C . LEU A 1 184 ? 8.078 -33.875 -7.863 1 98.62 184 LEU A C 1
ATOM 1389 O O . LEU A 1 184 ? 7.098 -33.75 -8.602 1 98.62 184 LEU A O 1
ATOM 1393 N N . ALA A 1 185 ? 8.781 -34.969 -7.711 1 98.5 185 ALA A N 1
ATOM 1394 C CA . ALA A 1 185 ? 8.383 -36.156 -8.43 1 98.5 185 ALA A CA 1
ATOM 1395 C C . ALA A 1 185 ? 6.949 -36.562 -8.078 1 98.5 185 ALA A C 1
ATOM 1397 O O . ALA A 1 185 ? 6.164 -36.906 -8.961 1 98.5 185 ALA A O 1
ATOM 1398 N N . PHE A 1 186 ? 6.641 -36.531 -6.84 1 98.56 186 PHE A N 1
ATOM 1399 C CA . PHE A 1 186 ? 5.309 -36.844 -6.352 1 98.56 186 PHE A CA 1
ATOM 1400 C C . PHE A 1 186 ? 4.266 -35.906 -6.953 1 98.56 186 PHE A C 1
ATOM 1402 O O . PHE A 1 186 ? 3.227 -36.375 -7.438 1 98.56 186 PHE A O 1
ATOM 1409 N N . GLY A 1 187 ? 4.52 -34.594 -6.91 1 98.5 187 GLY A N 1
ATOM 1410 C CA . GLY A 1 187 ? 3.596 -33.594 -7.469 1 98.5 187 GLY A CA 1
ATOM 1411 C C . GLY A 1 187 ? 3.361 -33.781 -8.953 1 98.5 187 GLY A C 1
ATOM 1412 O O . GLY A 1 187 ? 2.234 -33.656 -9.43 1 98.5 187 GLY A O 1
ATOM 1413 N N . LEU A 1 188 ? 4.43 -34.062 -9.664 1 98.38 188 LEU A N 1
ATOM 1414 C CA . LEU A 1 188 ? 4.32 -34.281 -11.102 1 98.38 188 LEU A CA 1
ATOM 1415 C C . LEU A 1 188 ? 3.463 -35.531 -11.391 1 98.38 188 LEU A C 1
ATOM 1417 O O . LEU A 1 188 ? 2.697 -35.531 -12.359 1 98.38 188 LEU A O 1
ATOM 1421 N N . GLU A 1 189 ? 3.621 -36.5 -10.586 1 98.12 189 GLU A N 1
ATOM 1422 C CA . GLU A 1 189 ? 2.795 -37.688 -10.734 1 98.12 189 GLU A CA 1
ATOM 1423 C C . GLU A 1 189 ? 1.323 -37.375 -10.477 1 98.12 189 GLU A C 1
ATOM 1425 O O . GLU A 1 189 ? 0.442 -37.906 -11.156 1 98.12 189 GLU A O 1
ATOM 1430 N N . LEU A 1 190 ? 1.006 -36.562 -9.508 1 97.75 190 LEU A N 1
ATOM 1431 C CA . LEU A 1 190 ? -0.36 -36.156 -9.188 1 97.75 190 LEU A CA 1
ATOM 1432 C C . LEU A 1 190 ? -0.966 -35.344 -10.32 1 97.75 190 LEU A C 1
ATOM 1434 O O . LEU A 1 190 ? -2.182 -35.344 -10.523 1 97.75 190 LEU A O 1
ATOM 1438 N N . GLY A 1 191 ? -0.107 -34.594 -10.961 1 98.06 191 GLY A N 1
ATOM 1439 C CA . GLY A 1 191 ? -0.583 -33.75 -12.031 1 98.06 191 GLY A CA 1
ATOM 1440 C C . GLY A 1 191 ? -0.869 -32.312 -11.578 1 98.06 191 GLY A C 1
ATOM 1441 O O . GLY A 1 191 ? -1.912 -31.75 -11.914 1 98.06 191 GLY A O 1
ATOM 1442 N N . VAL A 1 192 ? 0.021 -31.719 -10.805 1 98.69 192 VAL A N 1
ATOM 1443 C CA . VAL A 1 192 ? -0.112 -30.312 -10.438 1 98.69 192 VAL A CA 1
ATOM 1444 C C . VAL A 1 192 ? 0.116 -29.438 -11.664 1 98.69 192 VAL A C 1
ATOM 1446 O O . VAL A 1 192 ? 0.75 -29.859 -12.633 1 98.69 192 VAL A O 1
ATOM 1449 N N . ASP A 1 193 ? -0.415 -28.266 -11.633 1 98.75 193 ASP A N 1
ATOM 1450 C CA . ASP A 1 193 ? -0.372 -27.406 -12.812 1 98.75 193 ASP A CA 1
ATOM 1451 C C . ASP A 1 193 ? 0.853 -26.5 -12.773 1 98.75 193 ASP A C 1
ATOM 1453 O O . ASP A 1 193 ? 1.393 -26.125 -13.828 1 98.75 193 ASP A O 1
ATOM 1457 N N . TRP A 1 194 ? 1.228 -26.062 -11.594 1 98.88 194 TRP A N 1
ATOM 1458 C CA . TRP A 1 194 ? 2.348 -25.156 -11.367 1 98.88 194 TRP A CA 1
ATOM 1459 C C . TRP A 1 194 ? 3.271 -25.688 -10.281 1 98.88 194 TRP A C 1
ATOM 1461 O O . TRP A 1 194 ? 2.812 -26.328 -9.328 1 98.88 194 TRP A O 1
ATOM 1471 N N . ILE A 1 195 ? 4.551 -25.422 -10.453 1 98.88 195 ILE A N 1
ATOM 1472 C CA . ILE A 1 195 ? 5.551 -25.719 -9.43 1 98.88 195 ILE A CA 1
ATOM 1473 C C . ILE A 1 195 ? 6.273 -24.422 -9.039 1 98.88 195 ILE A C 1
ATOM 1475 O O . ILE A 1 195 ? 6.914 -23.781 -9.875 1 98.88 195 ILE A O 1
ATOM 1479 N N . ALA A 1 196 ? 6.105 -24.062 -7.797 1 98.75 196 ALA A N 1
ATOM 1480 C CA . ALA A 1 196 ? 6.836 -22.906 -7.285 1 98.75 196 ALA A CA 1
ATOM 1481 C C . ALA A 1 196 ? 8.227 -23.297 -6.809 1 98.75 196 ALA A C 1
ATOM 1483 O O . ALA A 1 196 ? 8.375 -24.172 -5.945 1 98.75 196 ALA A O 1
ATOM 1484 N N . LEU A 1 197 ? 9.227 -22.688 -7.395 1 98.44 197 LEU A N 1
ATOM 1485 C CA . LEU A 1 197 ? 10.633 -22.953 -7.082 1 98.44 197 LEU A CA 1
ATOM 1486 C C . LEU A 1 197 ? 11.172 -21.906 -6.105 1 98.44 197 LEU A C 1
ATOM 1488 O O . LEU A 1 197 ? 11.242 -20.719 -6.43 1 98.44 197 LEU A O 1
ATOM 1492 N N . SER A 1 198 ? 11.641 -22.344 -4.953 1 97.38 198 SER A N 1
ATOM 1493 C CA . SER A 1 198 ? 12.062 -21.453 -3.867 1 97.38 198 SER A CA 1
ATOM 1494 C C . SER A 1 198 ? 13.555 -21.141 -3.957 1 97.38 198 SER A C 1
ATOM 1496 O O . SER A 1 198 ? 14.328 -21.938 -4.492 1 97.38 198 SER A O 1
ATOM 1498 N N . PHE A 1 199 ? 13.945 -19.984 -3.541 1 95.94 199 PHE A N 1
ATOM 1499 C CA . PHE A 1 199 ? 15.305 -19.531 -3.252 1 95.94 199 PHE A CA 1
ATOM 1500 C C . PHE A 1 199 ? 16.172 -19.609 -4.5 1 95.94 199 PHE A C 1
ATOM 1502 O O . PHE A 1 199 ? 17.328 -20.047 -4.434 1 95.94 199 PHE A O 1
ATOM 1509 N N . VAL A 1 200 ? 15.562 -19.281 -5.609 1 97.44 200 VAL A N 1
ATOM 1510 C CA . VAL A 1 200 ? 16.312 -19.188 -6.859 1 97.44 200 VAL A CA 1
ATOM 1511 C C . VAL A 1 200 ? 17.328 -18.047 -6.77 1 97.44 200 VAL A C 1
ATOM 1513 O O . VAL A 1 200 ? 17 -16.953 -6.32 1 97.44 200 VAL A O 1
ATOM 1516 N N . GLN A 1 201 ? 18.578 -18.297 -7.164 1 96.19 201 GLN A N 1
ATOM 1517 C CA . GLN A 1 201 ? 19.625 -17.281 -7.09 1 96.19 201 GLN A CA 1
ATOM 1518 C C . GLN A 1 201 ? 20.156 -16.938 -8.477 1 96.19 201 GLN A C 1
ATOM 1520 O O . GLN A 1 201 ? 20.625 -15.82 -8.703 1 96.19 201 GLN A O 1
ATOM 1525 N N . LYS A 1 202 ? 20.141 -17.938 -9.383 1 95.88 202 LYS A N 1
ATOM 1526 C CA . LYS A 1 202 ? 20.766 -17.797 -10.703 1 95.88 202 LYS A CA 1
ATOM 1527 C C . LYS A 1 202 ? 19.969 -18.547 -11.766 1 95.88 202 LYS A C 1
ATOM 1529 O O . LYS A 1 202 ? 19.203 -19.453 -11.445 1 95.88 202 LYS A O 1
ATOM 1534 N N . PRO A 1 203 ? 20.109 -18.25 -13.016 1 97.75 203 PRO A N 1
ATOM 1535 C CA . PRO A 1 203 ? 19.359 -18.891 -14.109 1 97.75 203 PRO A CA 1
ATOM 1536 C C . PRO A 1 203 ? 19.531 -20.406 -14.133 1 97.75 203 PRO A C 1
ATOM 1538 O O . PRO A 1 203 ? 18.594 -21.141 -14.445 1 97.75 203 PRO A O 1
ATOM 1541 N N . SER A 1 204 ? 20.719 -20.891 -13.781 1 97.69 204 SER A N 1
ATOM 1542 C CA . SER A 1 204 ? 20.984 -22.328 -13.805 1 97.69 204 SER A CA 1
ATOM 1543 C C . SER A 1 204 ? 20.062 -23.078 -12.852 1 97.69 204 SER A C 1
ATOM 1545 O O . SER A 1 204 ? 19.766 -24.266 -13.062 1 97.69 204 SER A O 1
ATOM 1547 N N . ASP A 1 205 ? 19.641 -22.406 -11.797 1 97.88 205 ASP A N 1
ATOM 1548 C CA . ASP A 1 205 ? 18.688 -23.016 -10.867 1 97.88 205 ASP A CA 1
ATOM 1549 C C . ASP A 1 205 ? 17.375 -23.359 -11.57 1 97.88 205 ASP A C 1
ATOM 1551 O O . ASP A 1 205 ? 16.797 -24.422 -11.344 1 97.88 205 ASP A O 1
ATOM 1555 N N . VAL A 1 206 ? 16.891 -22.5 -12.406 1 98.5 206 VAL A N 1
ATOM 1556 C CA . VAL A 1 206 ? 15.633 -22.703 -13.125 1 98.5 206 VAL A CA 1
ATOM 1557 C C . VAL A 1 206 ? 15.828 -23.797 -14.188 1 98.5 206 VAL A C 1
ATOM 1559 O O . VAL A 1 206 ? 14.938 -24.625 -14.398 1 98.5 206 VAL A O 1
ATOM 1562 N N . LEU A 1 207 ? 16.969 -23.812 -14.797 1 98.31 207 LEU A N 1
ATOM 1563 C CA . LEU A 1 207 ? 17.281 -24.812 -15.812 1 98.31 207 LEU A CA 1
ATOM 1564 C C . LEU A 1 207 ? 17.281 -26.219 -15.203 1 98.31 207 LEU A C 1
ATOM 1566 O O . LEU A 1 207 ? 16.828 -27.172 -15.828 1 98.31 207 LEU A O 1
ATOM 1570 N N . GLU A 1 208 ? 17.859 -26.266 -14.055 1 98 208 GLU A N 1
ATOM 1571 C CA . GLU A 1 208 ? 17.844 -27.547 -13.344 1 98 208 GLU A CA 1
ATOM 1572 C C . GLU A 1 208 ? 16.422 -28.047 -13.133 1 98 208 GLU A C 1
ATOM 1574 O O . GLU A 1 208 ? 16.125 -29.219 -13.398 1 98 208 GLU A O 1
ATOM 1579 N N . ALA A 1 209 ? 15.555 -27.219 -12.672 1 98.38 209 ALA A N 1
ATOM 1580 C CA . ALA A 1 209 ? 14.156 -27.578 -12.461 1 98.38 209 ALA A CA 1
ATOM 1581 C C . ALA A 1 209 ? 13.484 -27.953 -13.781 1 98.38 209 ALA A C 1
ATOM 1583 O O . ALA A 1 209 ? 12.719 -28.922 -13.836 1 98.38 209 ALA A O 1
ATOM 1584 N N . ARG A 1 210 ? 13.766 -27.234 -14.844 1 98.38 210 ARG A N 1
ATOM 1585 C CA . ARG A 1 210 ? 13.18 -27.484 -16.156 1 98.38 210 ARG A CA 1
ATOM 1586 C C . ARG A 1 210 ? 13.555 -28.875 -16.656 1 98.38 210 ARG A C 1
ATOM 1588 O O . ARG A 1 210 ? 12.727 -29.562 -17.266 1 98.38 210 ARG A O 1
ATOM 1595 N N . THR A 1 211 ? 14.742 -29.266 -16.406 1 98.06 211 THR A N 1
ATOM 1596 C CA . THR A 1 211 ? 15.203 -30.594 -16.828 1 98.06 211 THR A CA 1
ATOM 1597 C C . THR A 1 211 ? 14.375 -31.688 -16.172 1 98.06 211 THR A C 1
ATOM 1599 O O . THR A 1 211 ? 14.078 -32.7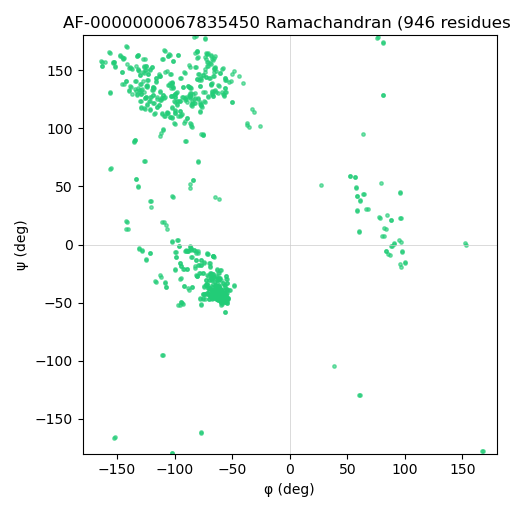19 -16.797 1 98.06 211 THR A O 1
ATOM 1602 N N . LEU A 1 212 ? 13.984 -31.469 -14.992 1 98.19 212 LEU A N 1
ATOM 1603 C CA . LEU A 1 212 ? 13.234 -32.469 -14.234 1 98.19 212 LEU A CA 1
ATOM 1604 C C . LEU A 1 212 ? 11.75 -32.375 -14.57 1 98.19 212 LEU A C 1
ATOM 1606 O O . LEU A 1 212 ? 11.07 -33.406 -14.617 1 98.19 212 LEU A O 1
ATOM 1610 N N . ILE A 1 213 ? 11.188 -31.219 -14.789 1 98.31 213 ILE A N 1
ATOM 1611 C CA . ILE A 1 213 ? 9.75 -30.984 -14.891 1 98.31 213 ILE A CA 1
ATOM 1612 C C . ILE A 1 213 ? 9.297 -31.188 -16.328 1 98.31 213 ILE A C 1
ATOM 1614 O O . ILE A 1 213 ? 8.211 -31.719 -16.578 1 98.31 213 ILE A O 1
ATOM 1618 N N . GLY A 1 214 ? 10.18 -30.75 -17.266 1 96.69 214 GLY A N 1
ATOM 1619 C CA . GLY A 1 214 ? 9.773 -30.75 -18.656 1 96.69 214 GLY A CA 1
ATOM 1620 C C . GLY A 1 214 ? 8.562 -29.875 -18.922 1 96.69 214 GLY A C 1
ATOM 1621 O O . GLY A 1 214 ? 8.539 -28.703 -18.531 1 96.69 214 GLY A O 1
ATOM 1622 N N . ASP A 1 215 ? 7.598 -30.469 -19.594 1 94.69 215 ASP A N 1
ATOM 1623 C CA . ASP A 1 215 ? 6.395 -29.719 -19.953 1 94.69 215 ASP A CA 1
ATOM 1624 C C . ASP A 1 215 ? 5.207 -30.156 -19.094 1 94.69 215 ASP A C 1
ATOM 1626 O O . ASP A 1 215 ? 4.062 -29.812 -19.391 1 94.69 215 ASP A O 1
ATOM 1630 N N . ARG A 1 216 ? 5.461 -30.859 -18.062 1 97.12 216 ARG A N 1
ATOM 1631 C CA . ARG A 1 216 ? 4.406 -31.484 -17.281 1 97.12 216 ARG A CA 1
ATOM 1632 C C . ARG A 1 216 ? 3.719 -30.469 -16.375 1 97.12 216 ARG A C 1
ATOM 1634 O O . ARG A 1 216 ? 2.59 -30.688 -15.938 1 97.12 216 ARG A O 1
ATOM 1641 N N . ALA A 1 217 ? 4.406 -29.406 -16.031 1 98.19 217 ALA A N 1
ATOM 1642 C CA . ALA A 1 217 ? 3.877 -28.328 -15.211 1 98.19 217 ALA A CA 1
ATOM 1643 C C . ALA A 1 217 ? 4.578 -27 -15.523 1 98.19 217 ALA A C 1
ATOM 1645 O O . ALA A 1 217 ? 5.641 -27 -16.156 1 98.19 217 ALA A O 1
ATOM 1646 N N . GLY A 1 218 ? 3.92 -25.922 -15.234 1 98.44 218 GLY A N 1
ATOM 1647 C CA . GLY A 1 218 ? 4.59 -24.625 -15.344 1 98.44 218 GLY A CA 1
ATOM 1648 C C . GLY A 1 218 ? 5.516 -24.344 -14.172 1 98.44 218 GLY A C 1
ATOM 1649 O O . GLY A 1 218 ? 5.203 -24.672 -13.031 1 98.44 218 GLY A O 1
ATOM 1650 N N . ILE A 1 219 ? 6.645 -23.703 -14.453 1 98.75 219 ILE A N 1
ATOM 1651 C CA . ILE A 1 219 ? 7.605 -23.328 -13.422 1 98.75 219 ILE A CA 1
ATOM 1652 C C . ILE A 1 219 ? 7.348 -21.875 -12.977 1 98.75 219 ILE A C 1
ATOM 1654 O O . ILE A 1 219 ? 7.449 -20.953 -13.781 1 98.75 219 ILE A O 1
ATOM 1658 N N . MET A 1 220 ? 6.969 -21.688 -11.758 1 98.81 220 MET A N 1
ATOM 1659 C CA . MET A 1 220 ? 6.84 -20.375 -11.141 1 98.81 220 MET A CA 1
ATOM 1660 C C . MET A 1 220 ? 8.031 -20.078 -10.234 1 98.81 220 MET A C 1
ATOM 1662 O O . MET A 1 220 ? 8.164 -20.672 -9.164 1 98.81 220 MET A O 1
ATOM 1666 N N . THR A 1 221 ? 8.875 -19.172 -10.633 1 98.81 221 THR A N 1
ATOM 1667 C CA . THR A 1 221 ? 10.055 -18.844 -9.852 1 98.81 221 THR A CA 1
ATOM 1668 C C . THR A 1 221 ? 9.711 -17.844 -8.75 1 98.81 221 THR A C 1
ATOM 1670 O O . THR A 1 221 ? 9.133 -16.781 -9.023 1 98.81 221 THR A O 1
ATOM 1673 N N . LYS A 1 222 ? 10.039 -18.203 -7.559 1 98.38 222 LYS A N 1
ATOM 1674 C CA . LYS A 1 222 ? 9.898 -17.266 -6.445 1 98.38 222 LYS A CA 1
ATOM 1675 C C . LYS A 1 222 ? 11.117 -16.359 -6.328 1 98.38 222 LYS A C 1
ATOM 1677 O O . LYS A 1 222 ? 12.242 -16.828 -6.172 1 98.38 222 LYS A O 1
ATOM 1682 N N . VAL A 1 223 ? 10.93 -15.094 -6.445 1 98 223 VAL A N 1
ATOM 1683 C CA . VAL A 1 223 ? 12.016 -14.141 -6.254 1 98 223 VAL A CA 1
ATOM 1684 C C . VAL A 1 223 ? 12.156 -13.797 -4.773 1 98 223 VAL A C 1
ATOM 1686 O O . VAL A 1 223 ? 11.398 -12.984 -4.242 1 98 223 VAL A O 1
ATOM 1689 N N . GLU A 1 224 ? 13.172 -14.422 -4.156 1 95.94 224 GLU A N 1
ATOM 1690 C CA . GLU A 1 224 ? 13.352 -14.352 -2.707 1 95.94 224 GLU A CA 1
ATOM 1691 C C . GLU A 1 224 ? 14.75 -13.844 -2.352 1 95.94 224 GLU A C 1
ATOM 1693 O O . GLU A 1 224 ? 15 -13.461 -1.207 1 95.94 224 GLU A O 1
ATOM 1698 N N . LYS A 1 225 ? 15.625 -13.797 -3.295 1 94.81 225 LYS A N 1
ATOM 1699 C CA . LYS A 1 225 ? 17.031 -13.484 -3.055 1 94.81 225 LYS A CA 1
ATOM 1700 C C . LYS A 1 225 ? 17.484 -12.289 -3.889 1 94.81 225 LYS A C 1
ATOM 1702 O O . LYS A 1 225 ? 17.078 -12.148 -5.047 1 94.81 225 LYS A O 1
ATOM 1707 N N . PRO A 1 226 ? 18.328 -11.43 -3.301 1 94.44 226 PRO A N 1
ATOM 1708 C CA . PRO A 1 226 ? 18.844 -10.297 -4.066 1 94.44 226 PRO A CA 1
ATOM 1709 C C . PRO A 1 226 ? 19.641 -10.734 -5.297 1 94.44 226 PRO A C 1
ATOM 1711 O O . PRO A 1 226 ? 19.656 -10.031 -6.309 1 94.44 226 PRO A O 1
ATOM 1714 N N . GLN A 1 227 ? 20.281 -11.914 -5.246 1 93.94 227 GLN A N 1
ATOM 1715 C CA . GLN A 1 227 ? 21.062 -12.43 -6.367 1 93.94 227 GLN A CA 1
ATOM 1716 C C . GLN A 1 227 ? 20.188 -12.656 -7.59 1 93.94 227 GLN A C 1
ATOM 1718 O O . GLN A 1 227 ? 20.609 -12.445 -8.727 1 93.94 227 GLN A O 1
ATOM 1723 N N . ALA A 1 228 ? 18.969 -13.117 -7.332 1 96.12 228 ALA A N 1
ATOM 1724 C CA . ALA A 1 228 ? 18.031 -13.328 -8.43 1 96.12 228 ALA A CA 1
ATOM 1725 C C . ALA A 1 228 ? 17.688 -12.016 -9.109 1 96.12 228 ALA A C 1
ATOM 1727 O O . ALA A 1 228 ? 17.5 -11.969 -10.328 1 96.12 228 ALA A O 1
ATOM 1728 N N . LEU A 1 229 ? 17.578 -10.93 -8.344 1 96.06 229 LEU A N 1
ATOM 1729 C CA . LEU A 1 229 ? 17.234 -9.617 -8.875 1 96.06 229 LEU A CA 1
ATOM 1730 C C . LEU A 1 229 ? 18.312 -9.133 -9.844 1 96.06 229 LEU A C 1
ATOM 1732 O O . LEU A 1 229 ? 18 -8.461 -10.828 1 96.06 229 LEU A O 1
ATOM 1736 N N . GLU A 1 230 ? 19.531 -9.547 -9.602 1 94.31 230 GLU A N 1
ATOM 1737 C CA . GLU A 1 230 ? 20.641 -9.133 -10.445 1 94.31 230 GLU A CA 1
ATOM 1738 C C . GLU A 1 230 ? 20.578 -9.789 -11.82 1 94.31 230 GLU A C 1
ATOM 1740 O O . GLU A 1 230 ? 21.125 -9.266 -12.789 1 94.31 230 GLU A O 1
ATOM 1745 N N . ARG A 1 231 ? 19.953 -10.953 -11.867 1 95.75 231 ARG A N 1
ATOM 1746 C CA . ARG A 1 231 ? 19.828 -11.711 -13.109 1 95.75 231 ARG A CA 1
ATOM 1747 C C . ARG A 1 231 ? 18.359 -11.938 -13.469 1 95.75 231 ARG A C 1
ATOM 1749 O O . ARG A 1 231 ? 18 -13 -13.984 1 95.75 231 ARG A O 1
ATOM 1756 N N . ILE A 1 232 ? 17.547 -10.945 -13.211 1 97.75 232 ILE A N 1
ATOM 1757 C CA . ILE A 1 232 ? 16.109 -11.164 -13.164 1 97.75 232 ILE A CA 1
ATOM 1758 C C . ILE A 1 232 ? 15.578 -11.375 -14.586 1 97.75 232 ILE A C 1
ATOM 1760 O O . ILE A 1 232 ? 14.664 -12.18 -14.797 1 97.75 232 ILE A O 1
ATOM 1764 N N . GLU A 1 233 ? 16.125 -10.734 -15.586 1 96.62 233 GLU A N 1
ATOM 1765 C CA . GLU A 1 233 ? 15.641 -10.859 -16.953 1 96.62 233 GLU A CA 1
ATOM 1766 C C . GLU A 1 233 ? 15.797 -12.289 -17.469 1 96.62 233 GLU A C 1
ATOM 1768 O O . GLU A 1 233 ? 14.859 -12.859 -18.016 1 96.62 233 GLU A O 1
ATOM 1773 N N . ASP A 1 234 ? 16.969 -12.852 -17.172 1 98.06 234 ASP A N 1
ATOM 1774 C CA . ASP A 1 234 ? 17.219 -14.234 -17.578 1 98.06 234 ASP A CA 1
ATOM 1775 C C . ASP A 1 234 ? 16.328 -15.203 -16.812 1 98.06 234 ASP A C 1
ATOM 1777 O O . ASP A 1 234 ? 15.805 -16.172 -17.375 1 98.06 234 ASP A O 1
ATOM 1781 N N . ILE A 1 235 ? 16.172 -14.914 -15.57 1 98.56 235 ILE A N 1
ATOM 1782 C CA . ILE A 1 235 ? 15.359 -15.789 -14.727 1 98.56 235 ILE A CA 1
ATOM 1783 C C . ILE A 1 235 ? 13.906 -15.766 -15.195 1 98.56 235 ILE A C 1
ATOM 1785 O O . ILE A 1 235 ? 13.273 -16.812 -15.32 1 98.56 235 ILE A O 1
ATOM 1789 N N . ILE A 1 236 ? 13.398 -14.602 -15.5 1 98.38 236 ILE A N 1
ATOM 1790 C CA . ILE A 1 236 ? 12.031 -14.469 -15.977 1 98.38 236 ILE A CA 1
ATOM 1791 C C . ILE A 1 236 ? 11.875 -15.195 -17.312 1 98.38 236 ILE A C 1
ATOM 1793 O O . ILE A 1 236 ? 10.906 -15.922 -17.516 1 98.38 236 ILE A O 1
ATOM 1797 N N . ARG A 1 237 ? 12.82 -15.102 -18.156 1 96.94 237 ARG A N 1
ATOM 1798 C CA . ARG A 1 237 ? 12.773 -15.734 -19.469 1 96.94 237 ARG A CA 1
ATOM 1799 C C . ARG A 1 237 ? 12.711 -17.25 -19.344 1 96.94 237 ARG A C 1
ATOM 1801 O O . ARG A 1 237 ? 12.047 -17.922 -20.141 1 96.94 237 ARG A O 1
ATOM 1808 N N . LEU A 1 238 ? 13.391 -17.766 -18.359 1 98.06 238 LEU A N 1
ATOM 1809 C CA . LEU A 1 238 ? 13.484 -19.203 -18.188 1 98.06 238 LEU A CA 1
ATOM 1810 C C . LEU A 1 238 ? 12.289 -19.734 -17.406 1 98.06 238 LEU A C 1
ATOM 1812 O O . LEU A 1 238 ? 12.055 -20.953 -17.359 1 98.06 238 LEU A O 1
ATOM 1816 N N . SER A 1 239 ? 11.508 -18.859 -16.828 1 98.56 239 SER A N 1
ATOM 1817 C CA . SER A 1 239 ? 10.359 -19.234 -16 1 98.56 239 SER A CA 1
ATOM 1818 C C . SER A 1 239 ? 9.062 -19.188 -16.812 1 98.56 239 SER A C 1
ATOM 1820 O O . SER A 1 239 ? 9.039 -18.656 -17.922 1 98.56 239 SER A O 1
ATOM 1822 N N . ASP A 1 240 ? 8.055 -19.797 -16.328 1 98.31 240 ASP A N 1
ATOM 1823 C CA . ASP A 1 240 ? 6.734 -19.703 -16.938 1 98.31 240 ASP A CA 1
ATOM 1824 C C . ASP A 1 240 ? 5.855 -18.703 -16.203 1 98.31 240 ASP A C 1
ATOM 1826 O O . ASP A 1 240 ? 4.855 -18.234 -16.734 1 98.31 240 ASP A O 1
ATOM 1830 N N . ALA A 1 241 ? 6.141 -18.422 -15.016 1 98.56 241 ALA A N 1
ATOM 1831 C CA . ALA A 1 241 ? 5.535 -17.422 -14.133 1 98.56 241 ALA A CA 1
ATOM 1832 C C . ALA A 1 241 ? 6.508 -17 -13.039 1 98.56 241 ALA A C 1
ATOM 1834 O O . ALA A 1 241 ? 7.551 -17.625 -12.844 1 98.56 241 ALA A O 1
ATOM 1835 N N . VAL A 1 242 ? 6.223 -15.945 -12.391 1 98.75 242 VAL A N 1
ATOM 1836 C CA . VAL A 1 242 ? 7.078 -15.43 -11.328 1 98.75 242 VAL A CA 1
ATOM 1837 C C . VAL A 1 242 ? 6.23 -15.062 -10.109 1 98.75 242 VAL A C 1
ATOM 1839 O O . VAL A 1 242 ? 5.074 -14.656 -10.25 1 98.75 242 VAL A O 1
ATOM 1842 N N . MET A 1 243 ? 6.773 -15.359 -8.969 1 98.81 243 MET A N 1
ATOM 1843 C CA . MET A 1 243 ? 6.156 -14.914 -7.723 1 98.81 243 MET A CA 1
ATOM 1844 C C . MET A 1 243 ? 7.043 -13.898 -7.008 1 98.81 243 MET A C 1
ATOM 1846 O O . MET A 1 243 ? 8.211 -14.172 -6.738 1 98.81 243 MET A O 1
ATOM 1850 N N . VAL A 1 244 ? 6.535 -12.734 -6.805 1 98.38 244 VAL A N 1
ATOM 1851 C CA . VAL A 1 244 ? 7.191 -11.773 -5.926 1 98.38 244 VAL A CA 1
ATOM 1852 C C . VAL A 1 244 ? 6.98 -12.18 -4.469 1 98.38 244 VAL A C 1
ATOM 1854 O O . VAL A 1 244 ? 5.992 -11.781 -3.848 1 98.38 244 VAL A O 1
ATOM 1857 N N . ALA A 1 245 ? 7.93 -12.883 -3.959 1 97.06 245 ALA A N 1
ATOM 1858 C CA . ALA A 1 245 ? 7.816 -13.422 -2.605 1 97.06 245 ALA A CA 1
ATOM 1859 C C . ALA A 1 245 ? 8.391 -12.445 -1.581 1 97.06 245 ALA A C 1
ATOM 1861 O O . ALA A 1 245 ? 9.523 -12.602 -1.13 1 97.06 245 ALA A O 1
ATOM 1862 N N . ARG A 1 246 ? 7.578 -11.578 -1.106 1 95.12 246 ARG A N 1
ATOM 1863 C CA . ARG A 1 246 ? 8.031 -10.406 -0.358 1 95.12 246 ARG A CA 1
ATOM 1864 C C . ARG A 1 246 ? 8.461 -10.797 1.053 1 95.12 246 ARG A C 1
ATOM 1866 O O . ARG A 1 246 ? 9.172 -10.039 1.719 1 95.12 246 ARG A O 1
ATOM 1873 N N . GLY A 1 247 ? 7.922 -11.938 1.591 1 91.62 247 GLY A N 1
ATOM 1874 C CA . GLY A 1 247 ? 8.344 -12.375 2.912 1 91.62 247 GLY A CA 1
ATOM 1875 C C . GLY A 1 247 ? 9.844 -12.578 3.023 1 91.62 247 GLY A C 1
ATOM 1876 O O . GLY A 1 247 ? 10.516 -11.883 3.789 1 91.62 247 GLY A O 1
ATOM 1877 N N . ASP A 1 248 ? 10.352 -13.43 2.182 1 91.62 248 ASP A N 1
ATOM 1878 C CA . ASP A 1 248 ? 11.781 -13.734 2.178 1 91.62 248 ASP A CA 1
ATOM 1879 C C . ASP A 1 248 ? 12.586 -12.602 1.549 1 91.62 248 ASP A C 1
ATOM 1881 O O . ASP A 1 248 ? 13.648 -12.234 2.053 1 91.62 248 ASP A O 1
ATOM 1885 N N . LEU A 1 249 ? 12.109 -12.047 0.467 1 94.31 249 LEU A N 1
ATOM 1886 C CA . LEU A 1 249 ? 12.805 -10.961 -0.21 1 94.31 249 LEU A CA 1
ATOM 1887 C C . LEU A 1 249 ? 12.961 -9.758 0.713 1 94.31 249 LEU A C 1
ATOM 1889 O O . LEU A 1 249 ? 14.016 -9.117 0.731 1 94.31 249 LEU A O 1
ATOM 1893 N N . GLY A 1 250 ? 11.953 -9.492 1.487 1 92.44 250 GLY A N 1
ATOM 1894 C CA . GLY A 1 250 ? 11.938 -8.336 2.363 1 92.44 250 GLY A CA 1
ATOM 1895 C C . GLY A 1 250 ? 12.914 -8.445 3.518 1 92.44 250 GLY A C 1
ATOM 1896 O O . GLY A 1 250 ? 13.234 -7.441 4.164 1 92.44 250 GLY A O 1
ATOM 1897 N N . VAL A 1 251 ? 13.367 -9.633 3.822 1 91.19 251 VAL A N 1
ATOM 1898 C CA . VAL A 1 251 ? 14.406 -9.82 4.832 1 91.19 251 VAL A CA 1
ATOM 1899 C C . VAL A 1 251 ? 15.781 -9.539 4.227 1 91.19 251 VAL A C 1
ATOM 1901 O O . VAL A 1 251 ? 16.688 -9.062 4.914 1 91.19 251 VAL A O 1
ATOM 1904 N N . GLU A 1 252 ? 15.812 -9.766 2.922 1 93.56 252 GLU A N 1
ATOM 1905 C CA . GLU A 1 252 ? 17.109 -9.781 2.25 1 93.56 252 GLU A CA 1
ATOM 1906 C C . GLU A 1 252 ? 17.469 -8.398 1.706 1 93.56 252 GLU A C 1
ATOM 1908 O O . GLU A 1 252 ? 18.641 -8.117 1.439 1 93.56 252 GLU A O 1
ATOM 1913 N N . ILE A 1 253 ? 16.484 -7.535 1.513 1 93.12 253 ILE A N 1
ATOM 1914 C CA . ILE A 1 253 ? 16.734 -6.18 1.04 1 93.12 253 ILE A CA 1
ATOM 1915 C C . ILE A 1 253 ? 16.062 -5.176 1.983 1 93.12 253 ILE A C 1
ATOM 1917 O O . ILE A 1 253 ? 15.203 -5.543 2.779 1 93.12 253 ILE A O 1
ATOM 1921 N N . PRO A 1 254 ? 16.531 -3.902 1.949 1 92.56 254 PRO A N 1
ATOM 1922 C CA . PRO A 1 254 ? 15.898 -2.908 2.818 1 92.56 254 PRO A CA 1
ATOM 1923 C C . PRO A 1 254 ? 14.391 -2.807 2.594 1 92.56 254 PRO A C 1
ATOM 1925 O O . PRO A 1 254 ? 13.93 -2.889 1.454 1 92.56 254 PRO A O 1
ATOM 1928 N N . HIS A 1 255 ? 13.617 -2.633 3.697 1 92.5 255 HIS A N 1
ATOM 1929 C CA . HIS A 1 255 ? 12.164 -2.57 3.67 1 92.5 255 HIS A CA 1
ATOM 1930 C C . HIS A 1 255 ? 11.672 -1.545 2.65 1 92.5 255 HIS A C 1
ATOM 1932 O O . HIS A 1 255 ? 10.695 -1.785 1.942 1 92.5 255 HIS A O 1
ATOM 1938 N N . GLU A 1 256 ? 12.367 -0.422 2.57 1 95.31 256 GLU A N 1
ATOM 1939 C CA . GLU A 1 256 ? 11.953 0.707 1.741 1 95.31 256 GLU A CA 1
ATOM 1940 C C . GLU A 1 256 ? 12.086 0.381 0.257 1 95.31 256 GLU A C 1
ATOM 1942 O O . GLU A 1 256 ? 11.5 1.058 -0.588 1 95.31 256 GLU A O 1
ATOM 1947 N N . ASP A 1 257 ? 12.836 -0.675 -0.086 1 95.81 257 ASP A N 1
ATOM 1948 C CA . ASP A 1 257 ? 13.102 -0.981 -1.488 1 95.81 257 ASP A CA 1
ATOM 1949 C C . ASP A 1 257 ? 12.109 -2.01 -2.025 1 95.81 257 ASP A C 1
ATOM 1951 O O . ASP A 1 257 ? 11.984 -2.182 -3.24 1 95.81 257 ASP A O 1
ATOM 1955 N N . VAL A 1 258 ? 11.414 -2.695 -1.176 1 96.25 258 VAL A N 1
ATOM 1956 C CA . VAL A 1 258 ? 10.555 -3.811 -1.563 1 96.25 258 VAL A CA 1
ATOM 1957 C C . VAL A 1 258 ? 9.445 -3.314 -2.482 1 96.25 258 VAL A C 1
ATOM 1959 O O . VAL A 1 258 ? 9.18 -3.908 -3.531 1 96.25 258 VAL A O 1
ATOM 1962 N N . PRO A 1 259 ? 8.773 -2.162 -2.15 1 96.38 259 PRO A N 1
ATOM 1963 C CA . PRO A 1 259 ? 7.695 -1.703 -3.027 1 96.38 259 PRO A CA 1
ATOM 1964 C C . PRO A 1 259 ? 8.18 -1.386 -4.441 1 96.38 259 PRO A C 1
ATOM 1966 O O . PRO A 1 259 ? 7.516 -1.742 -5.418 1 96.38 259 PRO A O 1
ATOM 1969 N N . ALA A 1 260 ? 9.312 -0.774 -4.559 1 96.5 260 ALA A N 1
ATOM 1970 C CA . ALA A 1 260 ? 9.867 -0.439 -5.871 1 96.5 260 ALA A CA 1
ATOM 1971 C C . ALA A 1 260 ? 10.227 -1.699 -6.652 1 96.5 260 ALA A C 1
ATOM 1973 O O . ALA A 1 260 ? 9.953 -1.797 -7.848 1 96.5 260 ALA A O 1
ATOM 1974 N N . ARG A 1 261 ? 10.844 -2.646 -5.957 1 96.94 261 ARG A N 1
ATOM 1975 C CA . ARG A 1 261 ? 11.242 -3.893 -6.605 1 96.94 261 ARG A CA 1
ATOM 1976 C C . ARG A 1 261 ? 10.016 -4.664 -7.098 1 96.94 261 ARG A C 1
ATOM 1978 O O . ARG A 1 261 ? 10.055 -5.285 -8.164 1 96.94 261 ARG A O 1
ATOM 1985 N N . GLN A 1 262 ? 8.977 -4.676 -6.316 1 97.12 262 GLN A N 1
ATOM 1986 C CA . GLN A 1 262 ? 7.727 -5.301 -6.734 1 97.12 262 GLN A CA 1
ATOM 1987 C C . GLN A 1 262 ? 7.246 -4.727 -8.062 1 97.12 262 GLN A C 1
ATOM 1989 O O . GLN A 1 262 ? 6.91 -5.477 -8.984 1 97.12 262 GLN A O 1
ATOM 1994 N N . LYS A 1 263 ? 7.184 -3.359 -8.172 1 96.31 263 LYS A N 1
ATOM 1995 C CA . LYS A 1 263 ? 6.746 -2.703 -9.398 1 96.31 263 LYS A CA 1
ATOM 1996 C C . LYS A 1 263 ? 7.621 -3.109 -10.578 1 96.31 263 LYS A C 1
ATOM 1998 O O . LYS A 1 263 ? 7.117 -3.363 -11.68 1 96.31 263 LYS A O 1
ATOM 2003 N N . GLU A 1 264 ? 8.906 -3.193 -10.344 1 96.06 264 GLU A N 1
ATOM 2004 C CA . GLU A 1 264 ? 9.852 -3.547 -11.398 1 96.06 264 GLU A CA 1
ATOM 2005 C C . GLU A 1 264 ? 9.648 -4.984 -11.867 1 96.06 264 GLU A C 1
ATOM 2007 O O . GLU A 1 264 ? 9.688 -5.266 -13.062 1 96.06 264 GLU A O 1
ATOM 2012 N N . LEU A 1 265 ? 9.438 -5.84 -10.93 1 97.75 265 LEU A N 1
ATOM 2013 C CA . LEU A 1 265 ? 9.242 -7.25 -11.242 1 97.75 265 LEU A CA 1
ATOM 2014 C C . LEU A 1 265 ? 7.953 -7.461 -12.031 1 97.75 265 LEU A C 1
ATOM 2016 O O . LEU A 1 265 ? 7.938 -8.203 -13.016 1 97.75 265 LEU A O 1
ATOM 2020 N N . ILE A 1 266 ? 6.887 -6.809 -11.609 1 97.31 266 ILE A N 1
ATOM 2021 C CA . ILE A 1 266 ? 5.609 -6.93 -12.297 1 97.31 266 ILE A CA 1
ATOM 2022 C C . ILE A 1 266 ? 5.75 -6.422 -13.734 1 97.31 266 ILE A C 1
ATOM 2024 O O . ILE A 1 266 ? 5.305 -7.078 -14.672 1 97.31 266 ILE A O 1
ATOM 2028 N N . ARG A 1 267 ? 6.402 -5.332 -13.883 1 95.44 267 ARG A N 1
ATOM 2029 C CA . ARG A 1 267 ? 6.605 -4.75 -15.203 1 95.44 267 ARG A CA 1
ATOM 2030 C C . ARG A 1 267 ? 7.438 -5.672 -16.094 1 95.44 267 ARG A C 1
ATOM 2032 O O . ARG A 1 267 ? 7.125 -5.867 -17.266 1 95.44 267 ARG A O 1
ATOM 2039 N N . ALA A 1 268 ? 8.484 -6.188 -15.5 1 96.19 268 ALA A N 1
ATOM 2040 C CA . ALA A 1 268 ? 9.359 -7.09 -16.25 1 96.19 268 ALA A CA 1
ATOM 2041 C C . ALA A 1 268 ? 8.602 -8.336 -16.688 1 96.19 268 ALA A C 1
ATOM 2043 O O . ALA A 1 268 ? 8.797 -8.82 -17.812 1 96.19 268 ALA A O 1
ATOM 2044 N N . CYS A 1 269 ? 7.789 -8.852 -15.852 1 97.25 269 CYS A N 1
ATOM 2045 C CA . CYS A 1 269 ? 7.004 -10.039 -16.188 1 97.25 269 CYS A CA 1
ATOM 2046 C C . CYS A 1 269 ? 5.984 -9.727 -17.281 1 97.25 269 CYS A C 1
ATOM 2048 O O . CYS A 1 269 ? 5.785 -10.523 -18.188 1 97.25 269 CYS A O 1
ATOM 2050 N N . ARG A 1 270 ? 5.32 -8.609 -17.188 1 94.94 270 ARG A N 1
ATOM 2051 C CA . ARG A 1 270 ? 4.387 -8.195 -18.219 1 94.94 270 ARG A CA 1
ATOM 2052 C C . ARG A 1 270 ? 5.09 -8.055 -19.578 1 94.94 270 ARG A C 1
ATOM 2054 O O . ARG A 1 270 ? 4.574 -8.508 -20.594 1 94.94 270 ARG A O 1
ATOM 2061 N N . LEU A 1 271 ? 6.258 -7.469 -19.516 1 93.69 271 LEU A N 1
ATOM 2062 C CA . LEU A 1 271 ? 7.035 -7.32 -20.734 1 93.69 271 LEU A CA 1
ATOM 2063 C C . LEU A 1 271 ? 7.352 -8.68 -21.344 1 93.69 271 LEU A C 1
ATOM 2065 O O . LEU A 1 271 ? 7.285 -8.852 -22.562 1 93.69 271 LEU A O 1
ATOM 2069 N N . ALA A 1 272 ? 7.645 -9.648 -20.484 1 94.31 272 ALA A N 1
ATOM 2070 C CA . ALA A 1 272 ? 8.062 -10.977 -20.922 1 94.31 272 ALA A CA 1
ATOM 2071 C C . ALA A 1 272 ? 6.859 -11.883 -21.172 1 94.31 272 ALA A C 1
ATOM 2073 O O . ALA A 1 272 ? 7.012 -13.039 -21.562 1 94.31 272 ALA A O 1
ATOM 2074 N N . VAL A 1 273 ? 5.648 -11.422 -20.953 1 94 273 VAL A N 1
ATOM 2075 C CA . VAL A 1 273 ? 4.414 -12.164 -21.156 1 94 273 VAL A CA 1
ATOM 2076 C C . VAL A 1 273 ? 4.367 -13.367 -20.203 1 94 273 VAL A C 1
ATOM 2078 O O . VAL A 1 273 ? 4.129 -14.492 -20.641 1 94 273 VAL A O 1
ATOM 2081 N N . LYS A 1 274 ? 4.758 -13.109 -18.922 1 96.81 274 LYS A N 1
ATOM 2082 C CA . LYS A 1 274 ? 4.723 -14.117 -17.875 1 96.81 274 LYS A CA 1
ATOM 2083 C C . LYS A 1 274 ? 3.791 -13.695 -16.734 1 96.81 274 LYS A C 1
ATOM 2085 O O . LYS A 1 274 ? 3.873 -12.562 -16.25 1 96.81 274 LYS A O 1
ATOM 2090 N N . PRO A 1 275 ? 2.852 -14.594 -16.344 1 98.12 275 PRO A N 1
ATOM 2091 C CA . PRO A 1 275 ? 2.051 -14.242 -15.164 1 98.12 275 PRO A CA 1
ATOM 2092 C C . PRO A 1 275 ? 2.908 -13.953 -13.938 1 98.12 275 PRO A C 1
ATOM 2094 O O . PRO A 1 275 ? 3.947 -14.586 -13.734 1 98.12 275 PRO A O 1
ATOM 2097 N N . VAL A 1 276 ? 2.5 -13.016 -13.164 1 98.69 276 VAL A N 1
ATOM 2098 C CA . VAL A 1 276 ? 3.227 -12.641 -11.953 1 98.69 276 VAL A CA 1
ATOM 2099 C C . VAL A 1 276 ? 2.273 -12.617 -10.766 1 98.69 276 VAL A C 1
ATOM 2101 O O . VAL A 1 276 ? 1.187 -12.039 -10.844 1 98.69 276 VAL A O 1
ATOM 2104 N N . VAL A 1 277 ? 2.66 -13.297 -9.68 1 98.81 277 VAL A N 1
ATOM 2105 C CA . VAL A 1 277 ? 1.895 -13.391 -8.445 1 98.81 277 VAL A CA 1
ATOM 2106 C C . VAL A 1 277 ? 2.582 -12.57 -7.352 1 98.81 277 VAL A C 1
ATOM 2108 O O . VAL A 1 277 ? 3.789 -12.703 -7.137 1 98.81 277 VAL A O 1
ATOM 2111 N N . VAL A 1 278 ? 1.89 -11.688 -6.719 1 98.62 278 VAL A N 1
ATOM 2112 C CA . VAL A 1 278 ? 2.416 -11.008 -5.539 1 98.62 278 VAL A CA 1
ATOM 2113 C C . VAL A 1 278 ? 1.98 -11.75 -4.277 1 98.62 278 VAL A C 1
ATOM 2115 O O . VAL A 1 278 ? 0.792 -12.023 -4.09 1 98.62 278 VAL A O 1
ATOM 2118 N N . ALA A 1 279 ? 2.994 -12.062 -3.471 1 96.94 279 ALA A N 1
ATOM 2119 C CA . ALA A 1 279 ? 2.693 -12.961 -2.363 1 96.94 279 ALA A CA 1
ATOM 2120 C C . ALA A 1 279 ? 3.244 -12.422 -1.048 1 96.94 279 ALA A C 1
ATOM 2122 O O . ALA A 1 279 ? 4.051 -11.484 -1.045 1 96.94 279 ALA A O 1
ATOM 2123 N N . THR A 1 280 ? 2.74 -12.969 0.033 1 87.81 280 THR A N 1
ATOM 2124 C CA . THR A 1 280 ? 3.189 -12.898 1.419 1 87.81 280 THR A CA 1
ATOM 2125 C C . THR A 1 280 ? 2.73 -11.594 2.072 1 87.81 280 THR A C 1
ATOM 2127 O O . THR A 1 280 ? 2.885 -10.516 1.494 1 87.81 280 THR A O 1
ATOM 2130 N N . GLN A 1 281 ? 2.129 -11.727 3.164 1 87.56 281 GLN A N 1
ATOM 2131 C CA . GLN A 1 281 ? 1.69 -10.672 4.078 1 87.56 281 GLN A CA 1
ATOM 2132 C C . GLN A 1 281 ? 0.735 -9.711 3.385 1 87.56 281 GLN A C 1
ATOM 2134 O O . GLN A 1 281 ? 0.874 -8.492 3.516 1 87.56 281 GLN A O 1
ATOM 2139 N N . MET A 1 282 ? -0.187 -10.32 2.586 1 93.44 282 MET A N 1
ATOM 2140 C CA . MET A 1 282 ? -1.186 -9.508 1.895 1 93.44 282 MET A CA 1
ATOM 2141 C C . MET A 1 282 ? -2.285 -9.062 2.854 1 93.44 282 MET A C 1
ATOM 2143 O O . MET A 1 282 ? -2.619 -7.879 2.918 1 93.44 282 MET A O 1
ATOM 2147 N N . LEU A 1 283 ? -2.855 -10.031 3.572 1 96.75 283 LEU A N 1
ATOM 2148 C CA . LEU A 1 283 ? -3.879 -9.805 4.586 1 96.75 283 LEU A CA 1
ATOM 2149 C C . LEU A 1 283 ? -3.537 -10.547 5.875 1 96.75 283 LEU A C 1
ATOM 2151 O O . LEU A 1 283 ? -4.387 -11.234 6.441 1 96.75 283 LEU A O 1
ATOM 2155 N N . ASP A 1 284 ? -2.342 -10.352 6.309 1 94.62 284 ASP A N 1
ATOM 2156 C CA . ASP A 1 284 ? -1.784 -11.133 7.41 1 94.62 284 ASP A CA 1
ATOM 2157 C C . ASP A 1 284 ? -2.596 -10.938 8.688 1 94.62 284 ASP A C 1
ATOM 2159 O O . ASP A 1 284 ? -2.766 -11.867 9.477 1 94.62 284 ASP A O 1
ATOM 2163 N N . SER A 1 285 ? -3.078 -9.727 8.953 1 92.81 285 SER A N 1
ATOM 2164 C CA . SER A 1 285 ? -3.846 -9.445 10.164 1 92.81 285 SER A CA 1
ATOM 2165 C C . SER A 1 285 ? -5.109 -10.297 10.227 1 92.81 285 SER A C 1
ATOM 2167 O O . SER A 1 285 ? -5.613 -10.586 11.312 1 92.81 285 SER A O 1
ATOM 2169 N N . MET A 1 286 ? -5.594 -10.805 9.109 1 94.75 286 MET A N 1
ATOM 2170 C CA . MET A 1 286 ? -6.859 -11.523 9.055 1 94.75 286 MET A CA 1
ATOM 2171 C C . MET A 1 286 ? -6.668 -12.984 9.453 1 94.75 286 MET A C 1
ATOM 2173 O O . MET A 1 286 ? -7.633 -13.75 9.508 1 94.75 286 MET A O 1
ATOM 2177 N N . VAL A 1 287 ? -5.414 -13.383 9.68 1 95.5 287 VAL A N 1
ATOM 2178 C CA . VAL A 1 287 ? -5.211 -14.672 10.328 1 95.5 287 VAL A CA 1
ATOM 2179 C C . VAL A 1 287 ? -5.992 -14.711 11.641 1 95.5 287 VAL A C 1
ATOM 2181 O O . VAL A 1 287 ? -6.543 -15.75 12.008 1 95.5 287 VAL A O 1
ATOM 2184 N N . ASN A 1 288 ? -6.082 -13.508 12.281 1 92.38 288 ASN A N 1
ATOM 2185 C CA . ASN A 1 288 ? -6.68 -13.477 13.609 1 92.38 288 ASN A CA 1
ATOM 2186 C C . ASN A 1 288 ? -7.793 -12.43 13.695 1 92.38 288 ASN A C 1
ATOM 2188 O O . ASN A 1 288 ? -8.414 -12.273 14.75 1 92.38 288 ASN A O 1
ATOM 2192 N N . ALA A 1 289 ? -7.961 -11.68 12.625 1 89.38 289 ALA A N 1
ATOM 2193 C CA . ALA A 1 289 ? -8.984 -10.633 12.617 1 89.38 289 ALA A CA 1
ATOM 2194 C C . ALA A 1 289 ? -9.93 -10.805 11.43 1 89.38 289 ALA A C 1
ATOM 2196 O O . ALA A 1 289 ? -9.531 -11.289 10.375 1 89.38 289 ALA A O 1
ATOM 2197 N N . PRO A 1 290 ? -11.125 -10.414 11.547 1 88.62 290 PRO A N 1
ATOM 2198 C CA . PRO A 1 290 ? -12.102 -10.578 10.469 1 88.62 290 PRO A CA 1
ATOM 2199 C C . PRO A 1 290 ? -11.93 -9.555 9.352 1 88.62 290 PRO A C 1
ATOM 2201 O O . PRO A 1 290 ? -12.516 -9.703 8.273 1 88.62 290 PRO A O 1
ATOM 2204 N N . ALA A 1 291 ? -11.195 -8.445 9.641 1 90.31 291 ALA A N 1
ATOM 2205 C CA . ALA A 1 291 ? -10.945 -7.398 8.648 1 90.31 291 ALA A CA 1
ATOM 2206 C C . ALA A 1 291 ? -9.469 -7.023 8.609 1 90.31 291 ALA A C 1
ATOM 2208 O O . ALA A 1 291 ? -8.758 -7.164 9.609 1 90.31 291 ALA A O 1
ATOM 2209 N N . PRO A 1 292 ? -9.039 -6.598 7.469 1 93.94 292 PRO A N 1
ATOM 2210 C CA . PRO A 1 292 ? -7.629 -6.219 7.375 1 93.94 292 PRO A CA 1
ATOM 2211 C C . PRO A 1 292 ? -7.355 -4.816 7.914 1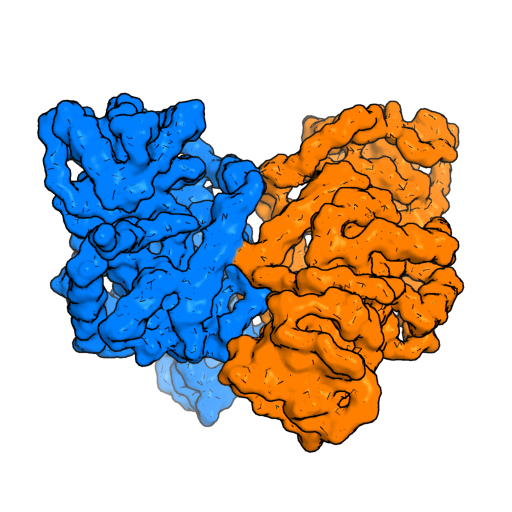 93.94 292 PRO A C 1
ATOM 2213 O O . PRO A 1 292 ? -8.297 -4.051 8.156 1 93.94 292 PRO A O 1
ATOM 2216 N N . THR A 1 293 ? -6.082 -4.5 8.117 1 92 293 THR A N 1
ATOM 2217 C CA . THR A 1 293 ? -5.688 -3.125 8.414 1 92 293 THR A CA 1
ATOM 2218 C C . THR A 1 293 ? -5.805 -2.25 7.172 1 92 293 THR A C 1
ATOM 2220 O O . THR A 1 293 ? -5.902 -2.76 6.055 1 92 293 THR A O 1
ATOM 2223 N N . ARG A 1 294 ? -5.777 -0.959 7.418 1 92.56 294 ARG A N 1
ATOM 2224 C CA . ARG A 1 294 ? -5.793 -0.024 6.297 1 92.56 294 ARG A CA 1
ATOM 2225 C C . ARG A 1 294 ? -4.574 -0.223 5.402 1 92.56 294 ARG A C 1
ATOM 2227 O O . ARG A 1 294 ? -4.68 -0.156 4.176 1 92.56 294 ARG A O 1
ATOM 2234 N N . ALA A 1 295 ? -3.439 -0.486 6.008 1 94.5 295 ALA A N 1
ATOM 2235 C CA . ALA A 1 295 ? -2.195 -0.685 5.27 1 94.5 295 ALA A CA 1
ATOM 2236 C C . ALA A 1 295 ? -2.275 -1.928 4.387 1 94.5 295 ALA A C 1
ATOM 2238 O O . ALA A 1 295 ? -1.787 -1.926 3.254 1 94.5 295 ALA A O 1
ATOM 2239 N N . GLU A 1 296 ? -2.902 -2.959 4.898 1 95.62 296 GLU A N 1
ATOM 2240 C CA . GLU A 1 296 ? -3.02 -4.199 4.137 1 95.62 296 GLU A CA 1
ATOM 2241 C C . GLU A 1 296 ? -3.963 -4.031 2.951 1 95.62 296 GLU A C 1
ATOM 2243 O O . GLU A 1 296 ? -3.68 -4.512 1.852 1 95.62 296 GLU A O 1
ATOM 2248 N N . ALA A 1 297 ? -5.105 -3.367 3.186 1 96.25 297 ALA A N 1
ATOM 2249 C CA . ALA A 1 297 ? -6.004 -3.086 2.072 1 96.25 297 ALA A CA 1
ATOM 2250 C C . ALA A 1 297 ? -5.301 -2.275 0.988 1 96.25 297 ALA A C 1
ATOM 2252 O O . ALA A 1 297 ? -5.449 -2.559 -0.203 1 96.25 297 ALA A O 1
ATOM 2253 N N . SER A 1 298 ? -4.562 -1.3 1.406 1 96.56 298 SER A N 1
ATOM 2254 C CA . SER A 1 298 ? -3.789 -0.481 0.479 1 96.56 298 SER A CA 1
ATOM 2255 C C . SER A 1 298 ? -2.734 -1.312 -0.243 1 96.56 298 SER A C 1
ATOM 2257 O O . SER A 1 298 ? -2.49 -1.113 -1.436 1 96.56 298 SER A O 1
ATOM 2259 N N . ASP A 1 299 ? -2.068 -2.209 0.448 1 97 299 ASP A N 1
ATOM 2260 C CA . ASP A 1 299 ? -1.017 -3.053 -0.111 1 97 299 ASP A CA 1
ATOM 2261 C C . ASP A 1 299 ? -1.564 -3.955 -1.215 1 97 299 ASP A C 1
ATOM 2263 O O . ASP A 1 299 ? -0.999 -4.02 -2.309 1 97 299 ASP A O 1
ATOM 2267 N N . VAL A 1 300 ? -2.656 -4.59 -0.938 1 98.31 300 VAL A N 1
ATOM 2268 C CA . VAL A 1 300 ? -3.289 -5.438 -1.945 1 98.31 300 VAL A CA 1
ATOM 2269 C C . VAL A 1 300 ? -3.725 -4.586 -3.135 1 98.31 300 VAL A C 1
ATOM 2271 O O . VAL A 1 300 ? -3.479 -4.945 -4.289 1 98.31 300 VAL A O 1
ATOM 2274 N N . ALA A 1 301 ? -4.375 -3.475 -2.826 1 98.25 301 ALA A N 1
ATOM 2275 C CA . ALA A 1 301 ? -4.805 -2.57 -3.889 1 98.25 301 ALA A CA 1
ATOM 2276 C C . ALA A 1 301 ? -3.629 -2.162 -4.77 1 98.25 301 ALA A C 1
ATOM 2278 O O . ALA A 1 301 ? -3.748 -2.125 -5.996 1 98.25 301 ALA A O 1
ATOM 2279 N N . THR A 1 302 ? -2.516 -1.892 -4.16 1 97.38 302 THR A N 1
ATOM 2280 C CA . THR A 1 302 ? -1.327 -1.461 -4.887 1 97.38 302 THR A CA 1
ATOM 2281 C C . THR A 1 302 ? -0.859 -2.549 -5.848 1 97.38 302 THR A C 1
ATOM 2283 O O . THR A 1 302 ? -0.49 -2.26 -6.988 1 97.38 302 THR A O 1
ATOM 2286 N N . ALA A 1 303 ? -0.849 -3.748 -5.387 1 98.25 303 ALA A N 1
ATOM 2287 C CA . ALA A 1 303 ? -0.462 -4.855 -6.258 1 98.25 303 ALA A CA 1
ATOM 2288 C C . ALA A 1 303 ? -1.348 -4.91 -7.5 1 98.25 303 ALA A C 1
ATOM 2290 O O . ALA A 1 303 ? -0.863 -5.176 -8.602 1 98.25 303 ALA A O 1
ATOM 2291 N N . ILE A 1 304 ? -2.639 -4.645 -7.312 1 98.44 304 ILE A N 1
ATOM 2292 C CA . ILE A 1 304 ? -3.588 -4.672 -8.422 1 98.44 304 ILE A CA 1
ATOM 2293 C C . ILE A 1 304 ? -3.342 -3.477 -9.336 1 98.44 304 ILE A C 1
ATOM 2295 O O . ILE A 1 304 ? -3.318 -3.621 -10.562 1 98.44 304 ILE A O 1
ATOM 2299 N N . TYR A 1 305 ? -3.109 -2.281 -8.758 1 96.81 305 TYR A N 1
ATOM 2300 C CA . TYR A 1 305 ? -2.799 -1.098 -9.555 1 96.81 305 TYR A CA 1
ATOM 2301 C C . TYR A 1 305 ? -1.517 -1.299 -10.352 1 96.81 305 TYR A C 1
ATOM 2303 O O . TYR A 1 305 ? -1.368 -0.752 -11.453 1 96.81 305 TYR A O 1
ATOM 2311 N N . ASP A 1 306 ? -0.599 -2.115 -9.797 1 96 306 ASP A N 1
ATOM 2312 C CA . ASP A 1 306 ? 0.677 -2.373 -10.461 1 96 306 ASP A CA 1
ATOM 2313 C C . ASP A 1 306 ? 0.499 -3.312 -11.648 1 96 306 ASP A C 1
ATOM 2315 O O . ASP A 1 306 ? 1.401 -3.451 -12.477 1 96 306 ASP A O 1
ATOM 2319 N N . GLY A 1 307 ? -0.633 -3.988 -11.727 1 96.94 307 GLY A N 1
ATOM 2320 C CA . GLY A 1 307 ? -0.927 -4.848 -12.859 1 96.94 307 GLY A CA 1
ATOM 2321 C C . GLY A 1 307 ? -0.589 -6.305 -12.609 1 96.94 307 GLY A C 1
ATOM 2322 O O . GLY A 1 307 ? -0.347 -7.059 -13.555 1 96.94 307 GLY A O 1
ATOM 2323 N N . ALA A 1 308 ? -0.535 -6.723 -11.367 1 98.31 308 ALA A N 1
ATOM 2324 C CA . ALA A 1 308 ? -0.25 -8.117 -11.039 1 98.31 308 ALA A CA 1
ATOM 2325 C C . ALA A 1 308 ? -1.305 -9.047 -11.633 1 98.31 308 ALA A C 1
ATOM 2327 O O . ALA A 1 308 ? -2.475 -8.68 -11.75 1 98.31 308 ALA A O 1
ATOM 2328 N N . ASP A 1 309 ? -0.922 -10.242 -12.008 1 98.62 309 ASP A N 1
ATOM 2329 C CA . ASP A 1 309 ? -1.867 -11.242 -12.492 1 98.62 309 ASP A CA 1
ATOM 2330 C C . ASP A 1 309 ? -2.68 -11.836 -11.344 1 98.62 309 ASP A C 1
ATOM 2332 O O . ASP A 1 309 ? -3.857 -12.164 -11.508 1 98.62 309 ASP A O 1
ATOM 2336 N N . ALA A 1 310 ? -1.946 -11.961 -10.242 1 98.81 310 ALA A N 1
ATOM 2337 C CA . ALA A 1 310 ? -2.613 -12.602 -9.109 1 98.81 310 ALA A CA 1
ATOM 2338 C C . ALA A 1 310 ? -2.014 -12.125 -7.785 1 98.81 310 ALA A C 1
ATOM 2340 O O . ALA A 1 310 ? -0.887 -11.625 -7.75 1 98.81 310 ALA A O 1
ATOM 2341 N N . VAL A 1 311 ? -2.814 -12.25 -6.742 1 98.75 311 VAL A N 1
ATOM 2342 C CA . VAL A 1 311 ? -2.398 -12.031 -5.363 1 98.75 311 VAL A CA 1
ATOM 2343 C C . VAL A 1 311 ? -2.639 -13.305 -4.547 1 98.75 311 VAL A C 1
ATOM 2345 O O . VAL A 1 311 ? -3.555 -14.07 -4.844 1 98.75 311 VAL A O 1
ATOM 2348 N N . MET A 1 312 ? -1.83 -13.508 -3.525 1 98.75 312 MET A N 1
ATOM 2349 C CA . MET A 1 312 ? -1.85 -14.82 -2.891 1 98.75 312 MET A CA 1
ATOM 2350 C C . MET A 1 312 ? -2.021 -14.695 -1.381 1 98.75 312 MET A C 1
ATOM 2352 O O . MET A 1 312 ? -1.375 -13.859 -0.748 1 98.75 312 MET A O 1
ATOM 2356 N N . LEU A 1 313 ? -2.934 -15.516 -0.883 1 98.38 313 LEU A N 1
ATOM 2357 C CA . LEU A 1 313 ? -3.102 -15.695 0.555 1 98.38 313 LEU A CA 1
ATOM 2358 C C . LEU A 1 313 ? -2.268 -16.859 1.061 1 98.38 313 LEU A C 1
ATOM 2360 O O . LEU A 1 313 ? -2.201 -17.906 0.411 1 98.38 313 LEU A O 1
ATOM 2364 N N . SER A 1 314 ? -1.602 -16.672 2.146 1 96.38 314 SER A N 1
ATOM 2365 C CA . SER A 1 314 ? -0.763 -17.703 2.742 1 96.38 314 SER A CA 1
ATOM 2366 C C . SER A 1 314 ? -1.36 -18.219 4.047 1 96.38 314 SER A C 1
ATOM 2368 O O . SER A 1 314 ? -2.363 -18.938 4.035 1 96.38 314 SER A O 1
ATOM 2370 N N . ALA A 1 315 ? -0.933 -17.656 5.246 1 96.06 315 ALA A N 1
ATOM 2371 C CA . ALA A 1 315 ? -1.441 -18.109 6.539 1 96.06 315 ALA A CA 1
ATOM 2372 C C . ALA A 1 315 ? -2.918 -17.75 6.703 1 96.06 315 ALA A C 1
ATOM 2374 O O . ALA A 1 315 ? -3.658 -18.469 7.387 1 96.06 315 ALA A O 1
ATOM 2375 N N . GLU A 1 316 ? -3.396 -16.688 6.082 1 97 316 GLU A N 1
ATOM 2376 C CA . GLU A 1 316 ? -4.773 -16.219 6.188 1 97 316 GLU A CA 1
ATOM 2377 C C . GLU A 1 316 ? -5.762 -17.328 5.812 1 97 316 GLU A C 1
ATOM 2379 O O . GLU A 1 316 ? -6.773 -17.516 6.488 1 97 316 GLU A O 1
ATOM 2384 N N . SER A 1 317 ? -5.414 -18.062 4.695 1 97.69 317 SER A N 1
ATOM 2385 C CA . SER A 1 317 ? -6.312 -19.109 4.238 1 97.69 317 SER A CA 1
ATOM 2386 C C . SER A 1 317 ? -5.91 -20.469 4.797 1 97.69 317 SER A C 1
ATOM 2388 O O . SER A 1 317 ? -6.762 -21.328 5.012 1 97.69 317 SER A O 1
ATOM 2390 N N . ALA A 1 318 ? -4.648 -20.672 5.062 1 97.25 318 ALA A N 1
ATOM 2391 C CA . ALA A 1 318 ? -4.148 -22 5.453 1 97.25 318 ALA A CA 1
ATOM 2392 C C . ALA A 1 318 ? -4.527 -22.312 6.898 1 97.25 318 ALA A C 1
ATOM 2394 O O . ALA A 1 318 ? -4.945 -23.438 7.199 1 97.25 318 ALA A O 1
ATOM 2395 N N . THR A 1 319 ? -4.316 -21.359 7.816 1 96.5 319 THR A N 1
ATOM 2396 C CA . THR A 1 319 ? -4.465 -21.625 9.242 1 96.5 319 THR A CA 1
ATOM 2397 C C . THR A 1 319 ? -5.324 -20.562 9.906 1 96.5 319 THR A C 1
ATOM 2399 O O . THR A 1 319 ? -5.594 -20.625 11.109 1 96.5 319 THR A O 1
ATOM 2402 N N . GLY A 1 320 ? -5.742 -19.562 9.195 1 96.38 320 GLY A N 1
ATOM 2403 C CA . GLY A 1 320 ? -6.434 -18.422 9.766 1 96.38 320 GLY A CA 1
ATOM 2404 C C . GLY A 1 320 ? -7.816 -18.766 10.289 1 96.38 320 GLY A C 1
ATOM 2405 O O . GLY A 1 320 ? -8.383 -19.797 9.938 1 96.38 320 GLY A O 1
ATOM 2406 N N . ARG A 1 321 ? -8.328 -17.891 11.125 1 94.62 321 ARG A N 1
ATOM 2407 C CA . ARG A 1 321 ? -9.656 -18.047 11.711 1 94.62 321 ARG A CA 1
ATOM 2408 C C . ARG A 1 321 ? -10.742 -17.641 10.727 1 94.62 321 ARG A C 1
ATOM 2410 O O . ARG A 1 321 ? -11.898 -18.031 10.875 1 94.62 321 ARG A O 1
ATOM 2417 N N . TYR A 1 322 ? -10.375 -16.891 9.695 1 95.88 322 TYR A N 1
ATOM 2418 C CA . TYR A 1 322 ? -11.352 -16.328 8.773 1 95.88 322 TYR A CA 1
ATOM 2419 C C . TYR A 1 322 ? -10.938 -16.547 7.328 1 95.88 322 TYR A C 1
ATOM 2421 O O . TYR A 1 322 ? -10.891 -15.602 6.539 1 95.88 322 TYR A O 1
ATOM 2429 N N . PRO A 1 323 ? -10.711 -17.797 6.914 1 98 323 PRO A N 1
ATOM 2430 C CA . PRO A 1 323 ? -10.18 -18.031 5.57 1 98 323 PRO A CA 1
ATOM 2431 C C . PRO A 1 323 ? -11.133 -17.594 4.465 1 98 323 PRO A C 1
ATOM 2433 O O . PRO A 1 323 ? -10.703 -16.984 3.479 1 98 323 PRO A O 1
ATOM 2436 N N . ILE A 1 324 ? -12.438 -17.859 4.586 1 98.06 324 ILE A N 1
ATOM 2437 C CA . ILE A 1 324 ? -13.414 -17.484 3.566 1 98.06 324 ILE A CA 1
ATOM 2438 C C . ILE A 1 324 ? -13.531 -15.969 3.484 1 98.06 324 ILE A C 1
ATOM 2440 O O . ILE A 1 324 ? -13.539 -15.398 2.389 1 98.06 324 ILE A O 1
ATOM 2444 N N . GLU A 1 325 ? -13.523 -15.281 4.68 1 96.69 325 GLU A N 1
ATOM 2445 C CA . GLU A 1 325 ? -13.602 -13.828 4.738 1 96.69 325 GLU A CA 1
ATOM 2446 C C . GLU A 1 325 ? -12.375 -13.18 4.109 1 96.69 325 GLU A C 1
ATOM 2448 O O . GLU A 1 325 ? -12.469 -12.133 3.467 1 96.69 325 GLU A O 1
ATOM 2453 N N . ALA A 1 326 ? -11.227 -13.82 4.285 1 98 326 ALA A N 1
ATOM 2454 C CA . ALA A 1 326 ? -9.992 -13.297 3.701 1 98 326 ALA A CA 1
ATOM 2455 C C . ALA A 1 326 ? -10.047 -13.328 2.178 1 98 326 ALA A C 1
ATOM 2457 O O . ALA A 1 326 ? -9.688 -12.352 1.517 1 98 326 ALA A O 1
ATOM 2458 N N . VAL A 1 327 ? -10.547 -14.461 1.635 1 98.56 327 VAL A N 1
ATOM 2459 C CA . VAL A 1 327 ? -10.68 -14.578 0.187 1 98.56 327 VAL A CA 1
ATOM 2460 C C . VAL A 1 327 ? -11.688 -13.555 -0.324 1 98.56 327 VAL A C 1
ATOM 2462 O O . VAL A 1 327 ? -11.438 -12.867 -1.319 1 98.56 327 VAL A O 1
ATOM 2465 N N . ALA A 1 328 ? -12.766 -13.43 0.356 1 98.12 328 ALA A N 1
ATOM 2466 C CA . ALA A 1 328 ? -13.805 -12.484 -0.041 1 98.12 328 ALA A CA 1
ATOM 2467 C C . ALA A 1 328 ? -13.281 -11.055 -0.011 1 98.12 328 ALA A C 1
ATOM 2469 O O . ALA A 1 328 ? -13.609 -10.25 -0.887 1 98.12 328 ALA A O 1
ATOM 2470 N N . MET A 1 329 ? -12.508 -10.734 1.027 1 97.62 329 MET A N 1
ATOM 2471 C CA . MET A 1 329 ? -11.906 -9.414 1.127 1 97.62 329 MET A CA 1
ATOM 2472 C C . MET A 1 329 ? -10.977 -9.148 -0.052 1 97.62 329 MET A C 1
ATOM 2474 O O . MET A 1 329 ? -11.023 -8.078 -0.659 1 97.62 329 MET A O 1
ATOM 2478 N N . MET A 1 330 ? -10.141 -10.125 -0.347 1 98.44 330 MET A N 1
ATOM 2479 C CA . MET A 1 330 ? -9.25 -10 -1.496 1 98.44 330 MET A CA 1
ATOM 2480 C C . MET A 1 330 ? -10.047 -9.742 -2.773 1 98.44 330 MET A C 1
ATOM 2482 O O . MET A 1 330 ? -9.672 -8.891 -3.578 1 98.44 330 MET A O 1
ATOM 2486 N N . ASP A 1 331 ? -11.125 -10.477 -2.959 1 98.25 331 ASP A N 1
ATOM 2487 C CA . ASP A 1 331 ? -12 -10.328 -4.117 1 98.25 331 ASP A CA 1
ATOM 2488 C C . ASP A 1 331 ? -12.594 -8.914 -4.18 1 98.25 331 ASP A C 1
ATOM 2490 O O . ASP A 1 331 ? -12.609 -8.289 -5.242 1 98.25 331 ASP A O 1
ATOM 2494 N N . ARG A 1 332 ? -13.031 -8.375 -3.09 1 97.94 332 ARG A N 1
ATOM 2495 C CA . ARG A 1 332 ? -13.633 -7.051 -3.035 1 97.94 332 ARG A CA 1
ATOM 2496 C C . ARG A 1 332 ? -12.609 -5.969 -3.361 1 97.94 332 ARG A C 1
ATOM 2498 O O . ARG A 1 332 ? -12.922 -5.004 -4.059 1 97.94 332 ARG A O 1
ATOM 2505 N N . ILE A 1 333 ? -11.414 -6.129 -2.832 1 98.44 333 ILE A N 1
ATOM 2506 C CA . ILE A 1 333 ? -10.375 -5.141 -3.098 1 98.44 333 ILE A CA 1
ATOM 2507 C C . ILE A 1 333 ? -10.055 -5.121 -4.59 1 98.44 333 ILE A C 1
ATOM 2509 O O . ILE A 1 333 ? -9.961 -4.051 -5.199 1 98.44 333 ILE A O 1
ATOM 2513 N N . ILE A 1 334 ? -9.938 -6.312 -5.152 1 98.62 334 ILE A N 1
ATOM 2514 C CA . ILE A 1 334 ? -9.633 -6.402 -6.578 1 98.62 334 ILE A CA 1
ATOM 2515 C C . ILE A 1 334 ? -10.719 -5.695 -7.383 1 98.62 334 ILE A C 1
ATOM 2517 O O . ILE A 1 334 ? -10.43 -4.852 -8.227 1 98.62 334 ILE A O 1
ATOM 2521 N N . ARG A 1 335 ? -11.945 -5.996 -7.117 1 98 335 ARG A N 1
ATOM 2522 C CA . ARG A 1 335 ? -13.062 -5.426 -7.859 1 98 335 ARG A CA 1
ATOM 2523 C C . ARG A 1 335 ? -13.117 -3.91 -7.695 1 98 335 ARG A C 1
ATOM 2525 O O . ARG A 1 335 ? -13.383 -3.184 -8.656 1 98 335 ARG A O 1
ATOM 2532 N N . SER A 1 336 ? -12.875 -3.473 -6.496 1 97.94 336 SER A N 1
ATOM 2533 C CA . SER A 1 336 ? -12.875 -2.039 -6.223 1 97.94 336 SER A CA 1
ATOM 2534 C C . SER A 1 336 ? -11.812 -1.317 -7.039 1 97.94 336 SER A C 1
ATOM 2536 O O . SER A 1 336 ? -12.086 -0.292 -7.664 1 97.94 336 SER A O 1
ATOM 2538 N N . VAL A 1 337 ? -10.633 -1.859 -7.047 1 98.06 337 VAL A N 1
ATOM 2539 C CA . VAL A 1 337 ? -9.516 -1.236 -7.754 1 98.06 337 VAL A CA 1
ATOM 2540 C C . VAL A 1 337 ? -9.773 -1.263 -9.258 1 98.06 337 VAL A C 1
ATOM 2542 O O . VAL A 1 337 ? -9.609 -0.248 -9.938 1 98.06 337 VAL A O 1
ATOM 2545 N N . GLU A 1 338 ? -10.219 -2.42 -9.742 1 97.88 338 GLU A N 1
ATOM 2546 C CA . GLU A 1 338 ? -10.422 -2.574 -11.18 1 97.88 338 GLU A CA 1
ATOM 2547 C C . GLU A 1 338 ? -11.594 -1.73 -11.664 1 97.88 338 GLU A C 1
ATOM 2549 O O . GLU A 1 338 ? -11.664 -1.384 -12.852 1 97.88 338 GLU A O 1
ATOM 2554 N N . GLY A 1 339 ? -12.508 -1.414 -10.789 1 96.62 339 GLY A N 1
ATOM 2555 C CA . GLY A 1 339 ? -13.633 -0.555 -11.117 1 96.62 339 GLY A CA 1
ATOM 2556 C C . GLY A 1 339 ? -13.344 0.919 -10.914 1 96.62 339 GLY A C 1
ATOM 2557 O O . GLY A 1 339 ? -14.164 1.773 -11.258 1 96.62 339 GLY A O 1
ATOM 2558 N N . HIS A 1 340 ? -12.227 1.249 -10.391 1 95.38 340 HIS A N 1
ATOM 2559 C CA . HIS A 1 340 ? -11.82 2.621 -10.102 1 95.38 340 HIS A CA 1
ATOM 2560 C C . HIS A 1 340 ? -11.562 3.398 -11.391 1 95.38 340 HIS A C 1
ATOM 2562 O O . HIS A 1 340 ? -10.961 2.871 -12.328 1 95.38 340 HIS A O 1
ATOM 2568 N N . LYS A 1 341 ? -11.875 4.613 -11.461 1 93.19 341 LYS A N 1
ATOM 2569 C CA . LYS A 1 341 ? -11.82 5.43 -12.672 1 93.19 341 LYS A CA 1
ATOM 2570 C C . LYS A 1 341 ? -10.383 5.625 -13.133 1 93.19 341 LYS A C 1
ATOM 2572 O O . LYS A 1 341 ? -10.125 5.805 -14.328 1 93.19 341 LYS A O 1
ATOM 2577 N N . LEU A 1 342 ? -9.414 5.531 -12.195 1 91.19 342 LEU A N 1
ATOM 2578 C CA . LEU A 1 342 ? -8.031 5.797 -12.562 1 91.19 342 LEU A CA 1
ATOM 2579 C C . LEU A 1 342 ? -7.293 4.5 -12.875 1 91.19 342 LEU A C 1
ATOM 2581 O O . LEU A 1 342 ? -6.117 4.523 -13.25 1 91.19 342 LEU A O 1
ATOM 2585 N N . TYR A 1 343 ? -7.945 3.361 -12.758 1 95 343 TYR A N 1
ATOM 2586 C CA . TYR A 1 343 ? -7.277 2.072 -12.891 1 95 343 TYR A CA 1
ATOM 2587 C C . TYR A 1 343 ? -6.57 1.963 -14.234 1 95 343 TYR A C 1
ATOM 2589 O O . TYR A 1 343 ? -5.363 1.724 -14.297 1 95 343 TYR A O 1
ATOM 2597 N N . HIS A 1 344 ? -7.246 2.271 -15.328 1 92 344 HIS A N 1
ATOM 2598 C CA . HIS A 1 344 ? -6.707 2.045 -16.656 1 92 344 HIS A CA 1
ATOM 2599 C C . HIS A 1 344 ? -5.59 3.035 -16.984 1 92 344 HIS A C 1
ATOM 2601 O O . HIS A 1 344 ? -4.617 2.684 -17.656 1 92 344 HIS A O 1
ATOM 2607 N N . SER A 1 345 ? -5.727 4.242 -16.469 1 90 345 SER A N 1
ATOM 2608 C CA . SER A 1 345 ? -4.676 5.227 -16.719 1 90 345 SER A CA 1
ATOM 2609 C C . SER A 1 345 ? -3.396 4.859 -15.969 1 90 345 SER A C 1
ATOM 2611 O O . SER A 1 345 ? -2.295 5.059 -16.484 1 90 345 SER A O 1
ATOM 2613 N N . ILE A 1 346 ? -3.561 4.336 -14.789 1 91.38 346 ILE A N 1
ATOM 2614 C CA . ILE A 1 346 ? -2.402 3.936 -14 1 91.38 346 ILE A CA 1
ATOM 2615 C C . ILE A 1 346 ? -1.718 2.738 -14.648 1 91.38 346 ILE A C 1
ATOM 2617 O O . ILE A 1 346 ? -0.494 2.717 -14.797 1 91.38 346 ILE A O 1
ATOM 2621 N N . ILE A 1 347 ? -2.51 1.789 -15.078 1 92.62 347 ILE A N 1
ATOM 2622 C CA . ILE A 1 347 ? -1.987 0.608 -15.758 1 92.62 347 ILE A CA 1
ATOM 2623 C C . ILE A 1 347 ? -1.229 1.027 -17.016 1 92.62 347 ILE A C 1
ATOM 2625 O O . ILE A 1 347 ? -0.144 0.51 -17.297 1 92.62 347 ILE A O 1
ATOM 2629 N N . ALA A 1 348 ? -1.748 1.909 -17.734 1 88.38 348 ALA A N 1
ATOM 2630 C CA . ALA A 1 348 ? -1.127 2.398 -18.953 1 88.38 348 ALA A CA 1
ATOM 2631 C C . ALA A 1 348 ? 0.208 3.076 -18.672 1 88.38 348 ALA A C 1
ATOM 2633 O O . ALA A 1 348 ? 1.162 2.939 -19.438 1 88.38 348 ALA A O 1
ATOM 2634 N N . ALA A 1 349 ? 0.282 3.744 -17.578 1 87.06 349 ALA A N 1
ATOM 2635 C CA . ALA A 1 349 ? 1.502 4.449 -17.188 1 87.06 349 ALA A CA 1
ATOM 2636 C C . ALA A 1 349 ? 2.619 3.471 -16.844 1 87.06 349 ALA A C 1
ATOM 2638 O O . ALA A 1 349 ? 3.801 3.809 -16.938 1 87.06 349 ALA A O 1
ATOM 2639 N N . LEU A 1 350 ? 2.203 2.318 -16.453 1 88.88 350 LEU A N 1
ATOM 2640 C CA . LEU A 1 350 ? 3.164 1.297 -16.047 1 88.88 350 LEU A CA 1
ATOM 2641 C C . LEU A 1 350 ? 3.436 0.324 -17.188 1 88.88 350 LEU A C 1
ATOM 2643 O O . LEU A 1 350 ? 4.098 -0.698 -17 1 88.88 350 LEU A O 1
ATOM 2647 N N . GLU A 1 351 ? 2.844 0.617 -18.312 1 86.88 351 GLU A N 1
ATOM 2648 C CA . GLU A 1 351 ? 2.992 -0.276 -19.469 1 86.88 351 GLU A CA 1
ATOM 2649 C C . GLU A 1 351 ? 4.461 -0.468 -19.828 1 86.88 351 GLU A C 1
ATOM 2651 O O . GLU A 1 351 ? 5.207 0.505 -19.953 1 86.88 351 GLU A O 1
ATOM 2656 N N . PRO A 1 352 ? 4.715 -1.699 -19.906 1 83.44 352 PRO A N 1
ATOM 2657 C CA . PRO A 1 352 ? 6.098 -1.955 -20.312 1 83.44 352 PRO A CA 1
ATOM 2658 C C . PRO A 1 352 ? 6.324 -1.668 -21.797 1 83.44 352 PRO A C 1
ATOM 2660 O O . PRO A 1 352 ? 5.363 -1.497 -22.562 1 83.44 352 PRO A O 1
ATOM 2663 N N . GLY A 1 353 ? 7.52 -1.283 -22.219 1 77.94 353 GLY A N 1
ATOM 2664 C CA . GLY A 1 353 ? 7.84 -1.119 -23.625 1 77.94 353 GLY A CA 1
ATOM 2665 C C . GLY A 1 353 ? 7.457 -2.318 -24.469 1 77.94 353 GLY A C 1
ATOM 2666 O O . GLY A 1 353 ? 7.02 -3.342 -23.938 1 77.94 353 GLY A O 1
ATOM 2667 N N . GLU A 1 354 ? 7.043 -2.219 -25.766 1 68.25 354 GLU A N 1
ATOM 2668 C CA . GLU A 1 354 ? 6.59 -3.311 -26.609 1 68.25 354 GLU A CA 1
ATOM 2669 C C . GLU A 1 354 ? 7.77 -4.012 -27.281 1 68.25 354 GLU A C 1
ATOM 2671 O O . GLU A 1 354 ? 8.719 -3.355 -27.719 1 68.25 354 GLU A O 1
ATOM 2676 N N . GLU A 1 355 ? 7.703 -5.309 -26.953 1 70.19 355 GLU A N 1
ATOM 2677 C CA . GLU A 1 355 ? 8.578 -6.082 -27.828 1 70.19 355 GLU A CA 1
ATOM 2678 C C . GLU A 1 355 ? 8.062 -6.09 -29.266 1 70.19 355 GLU A C 1
ATOM 2680 O O . GLU A 1 355 ? 6.871 -6.293 -29.5 1 70.19 355 GLU A O 1
ATOM 2685 N N . GLU A 1 356 ? 8.781 -5.82 -30.172 1 72.88 356 GLU A N 1
ATOM 2686 C CA . GLU A 1 356 ? 8.422 -5.555 -31.562 1 72.88 356 GLU A CA 1
ATOM 2687 C C . GLU A 1 356 ? 8.336 -6.848 -32.375 1 72.88 356 GLU A C 1
ATOM 2689 O O . GLU A 1 356 ? 9.125 -7.062 -33.312 1 72.88 356 GLU A O 1
ATOM 2694 N N . THR A 1 357 ? 7.586 -7.961 -31.844 1 87.19 357 THR A N 1
ATOM 2695 C CA . THR A 1 357 ? 7.375 -9.117 -32.719 1 87.19 357 THR A CA 1
ATOM 2696 C C . THR A 1 357 ? 5.973 -9.094 -33.312 1 87.19 357 THR A C 1
ATOM 2698 O O . THR A 1 357 ? 5.062 -8.484 -32.75 1 87.19 357 THR A O 1
ATOM 2701 N N . PRO A 1 358 ? 5.816 -9.773 -34.406 1 89.25 358 PRO A N 1
ATOM 2702 C CA . PRO A 1 358 ? 4.504 -9.766 -35.062 1 89.25 358 PRO A CA 1
ATOM 2703 C C . PRO A 1 358 ? 3.4 -10.336 -34.156 1 89.25 358 PRO A C 1
ATOM 2705 O O . PRO A 1 358 ? 2.332 -9.727 -34.031 1 89.25 358 PRO A O 1
ATOM 2708 N N . PRO A 1 359 ? 3.633 -11.438 -33.438 1 89.62 359 PRO A N 1
ATOM 2709 C CA . PRO A 1 359 ? 2.572 -11.938 -32.562 1 89.62 359 PRO A CA 1
ATOM 2710 C C . PRO A 1 359 ? 2.186 -10.945 -31.484 1 89.62 359 PRO A C 1
ATOM 2712 O O . PRO A 1 359 ? 1.003 -10.812 -31.156 1 89.62 359 PRO A O 1
ATOM 2715 N N . HIS A 1 360 ? 3.143 -10.234 -30.969 1 90 360 HIS A N 1
ATOM 2716 C CA . HIS A 1 360 ? 2.859 -9.219 -29.969 1 90 360 HIS A CA 1
ATOM 2717 C C . HIS A 1 360 ? 2.049 -8.07 -30.547 1 90 360 HIS A C 1
ATOM 2719 O O . HIS A 1 360 ? 1.141 -7.551 -29.891 1 90 360 HIS A O 1
ATOM 2725 N N . ALA A 1 361 ? 2.426 -7.766 -31.75 1 90.19 361 ALA A N 1
ATOM 2726 C CA . ALA A 1 361 ? 1.722 -6.68 -32.406 1 90.19 361 ALA A CA 1
ATOM 2727 C C . ALA A 1 361 ? 0.254 -7.035 -32.656 1 90.19 361 ALA A C 1
ATOM 2729 O O . ALA A 1 361 ? -0.63 -6.199 -32.438 1 90.19 361 ALA A O 1
ATOM 2730 N N . VAL A 1 362 ? 0.037 -8.227 -33.031 1 91.88 362 VAL A N 1
ATOM 2731 C CA . VAL A 1 362 ? -1.327 -8.688 -33.281 1 91.88 362 VAL A CA 1
ATOM 2732 C C . VAL A 1 362 ? -2.107 -8.695 -31.969 1 91.88 362 VAL A C 1
ATOM 2734 O O . VAL A 1 362 ? -3.27 -8.289 -31.922 1 91.88 362 VAL A O 1
ATOM 2737 N N . ALA A 1 363 ? -1.504 -9.172 -30.938 1 92.44 363 ALA A N 1
ATOM 2738 C CA . ALA A 1 363 ? -2.148 -9.195 -29.625 1 92.44 363 ALA A CA 1
ATOM 2739 C C . ALA A 1 363 ? -2.506 -7.789 -29.172 1 92.44 363 ALA A C 1
ATOM 2741 O O . ALA A 1 363 ? -3.607 -7.555 -28.672 1 92.44 363 ALA A O 1
ATOM 2742 N N . THR A 1 364 ? -1.553 -6.891 -29.344 1 91.75 364 THR A N 1
ATOM 2743 C CA . THR A 1 364 ? -1.781 -5.496 -29 1 91.75 364 THR A CA 1
ATOM 2744 C C . THR A 1 364 ? -2.932 -4.91 -29.812 1 91.75 364 THR A C 1
ATOM 2746 O O . THR A 1 364 ? -3.797 -4.219 -29.266 1 91.75 364 THR A O 1
ATOM 2749 N N . ALA A 1 365 ? -2.92 -5.203 -31.047 1 93.56 365 ALA A N 1
ATOM 2750 C CA . ALA A 1 365 ? -3.975 -4.727 -31.938 1 93.56 365 ALA A CA 1
ATOM 2751 C C . ALA A 1 365 ? -5.332 -5.297 -31.531 1 93.56 365 ALA A C 1
ATOM 2753 O O . ALA A 1 365 ? -6.352 -4.609 -31.625 1 93.56 365 ALA A O 1
ATOM 2754 N N . THR A 1 366 ? -5.309 -6.527 -31.172 1 95.62 366 THR A N 1
ATOM 2755 C CA . THR A 1 366 ? -6.535 -7.176 -30.734 1 95.62 366 THR A CA 1
ATOM 2756 C C . THR A 1 366 ? -7.137 -6.438 -29.531 1 95.62 366 THR A C 1
ATOM 2758 O O . THR A 1 366 ? -8.328 -6.141 -29.516 1 95.62 366 THR A O 1
ATOM 2761 N N . ALA A 1 367 ? -6.316 -6.117 -28.547 1 94.44 367 ALA A N 1
ATOM 2762 C CA . ALA A 1 367 ? -6.758 -5.406 -27.359 1 94.44 367 ALA A CA 1
ATOM 2763 C C . ALA A 1 367 ? -7.266 -4.012 -27.703 1 94.44 367 ALA A C 1
ATOM 2765 O O . ALA A 1 367 ? -8.32 -3.586 -27.219 1 94.44 367 ALA A O 1
ATOM 2766 N N . THR A 1 368 ? -6.562 -3.336 -28.562 1 93.38 368 THR A N 1
ATOM 2767 C CA . THR A 1 368 ? -6.91 -1.978 -28.953 1 93.38 368 THR A CA 1
ATOM 2768 C C . THR A 1 368 ? -8.219 -1.963 -29.734 1 93.38 368 THR A C 1
ATOM 2770 O O . THR A 1 368 ? -9.078 -1.114 -29.5 1 93.38 368 THR A O 1
ATOM 2773 N N . LEU A 1 369 ? -8.344 -2.908 -30.594 1 95.62 369 LEU A N 1
ATOM 2774 C CA . LEU A 1 369 ? -9.555 -3.021 -31.406 1 95.62 369 LEU A CA 1
ATOM 2775 C C . LEU A 1 369 ? -10.766 -3.316 -30.531 1 95.62 369 LEU A C 1
ATOM 2777 O O . LEU A 1 369 ? -11.844 -2.746 -30.75 1 95.62 369 LEU A O 1
ATOM 2781 N N . ALA A 1 370 ? -10.57 -4.234 -29.656 1 97.31 370 ALA A N 1
ATOM 2782 C CA . ALA A 1 370 ? -11.672 -4.598 -28.766 1 97.31 370 ALA A CA 1
ATOM 2783 C C . ALA A 1 370 ? -12.18 -3.377 -28 1 97.31 370 ALA A C 1
ATOM 2785 O O . ALA A 1 370 ? -13.391 -3.199 -27.828 1 97.31 370 ALA A O 1
ATOM 2786 N N . GLU A 1 371 ? -11.312 -2.566 -27.531 1 93.94 371 GLU A N 1
ATOM 2787 C CA . GLU A 1 371 ? -11.695 -1.353 -26.812 1 93.94 371 GLU A CA 1
ATOM 2788 C C . GLU A 1 371 ? -12.375 -0.354 -27.75 1 93.94 371 GLU A C 1
ATOM 2790 O O . GLU A 1 371 ? -13.391 0.246 -27.391 1 93.94 371 GLU A O 1
ATOM 2795 N N . ALA A 1 372 ? -11.875 -0.185 -28.922 1 94.69 372 ALA A N 1
ATOM 2796 C CA . ALA A 1 372 ? -12.367 0.798 -29.875 1 94.69 372 ALA A CA 1
ATOM 2797 C C . ALA A 1 372 ? -13.797 0.482 -30.312 1 94.69 372 ALA A C 1
ATOM 2799 O O . ALA A 1 372 ? -14.602 1.391 -30.516 1 94.69 372 ALA A O 1
ATOM 2800 N N . VAL A 1 373 ? -14.102 -0.736 -30.359 1 96.06 373 VAL A N 1
ATOM 2801 C CA . VAL A 1 373 ? -15.414 -1.123 -30.875 1 96.06 373 VAL A CA 1
ATOM 2802 C C . VAL A 1 373 ? -16.344 -1.479 -29.719 1 96.06 373 VAL A C 1
ATOM 2804 O O . VAL A 1 373 ? -17.438 -2 -29.922 1 96.06 373 VAL A O 1
ATOM 2807 N N . HIS A 1 374 ? -15.82 -1.318 -28.531 1 95.62 374 HIS A N 1
ATOM 2808 C CA . HIS A 1 374 ? -16.594 -1.638 -27.328 1 95.62 374 HIS A CA 1
ATOM 2809 C C . HIS A 1 374 ? -17.062 -3.088 -27.344 1 95.62 374 HIS A C 1
ATOM 2811 O O . HIS A 1 374 ? -18.25 -3.363 -27.156 1 95.62 374 HIS A O 1
ATOM 2817 N N . ALA A 1 375 ? -16.094 -3.971 -27.641 1 97.62 375 ALA A N 1
ATOM 2818 C CA . ALA A 1 375 ? -16.391 -5.402 -27.641 1 97.62 375 ALA A CA 1
ATOM 2819 C C . ALA A 1 375 ? -16.75 -5.887 -26.234 1 97.62 375 ALA A C 1
ATOM 2821 O O . ALA A 1 375 ? -16.297 -5.312 -25.234 1 97.62 375 ALA A O 1
ATOM 2822 N N . SER A 1 376 ? -17.516 -6.91 -26.203 1 97.19 376 SER A N 1
ATOM 2823 C CA . SER A 1 376 ? -17.906 -7.477 -24.922 1 97.19 376 SER A CA 1
ATOM 2824 C C . SER A 1 376 ? -16.812 -8.383 -24.359 1 97.19 376 SER A C 1
ATOM 2826 O O . SER A 1 376 ? -16.734 -8.594 -23.141 1 97.19 376 SER A O 1
ATOM 2828 N N . ALA A 1 377 ? -16.016 -8.938 -25.281 1 97.69 377 ALA A N 1
ATOM 2829 C CA . ALA A 1 377 ? -14.938 -9.82 -24.859 1 97.69 377 ALA A CA 1
ATOM 2830 C C . ALA A 1 377 ? -13.922 -10.023 -25.984 1 97.69 377 ALA A C 1
ATOM 2832 O O . ALA A 1 377 ? -14.227 -9.75 -27.156 1 97.69 377 ALA A O 1
ATOM 2833 N N . ILE A 1 378 ? -12.781 -10.375 -25.641 1 98.19 378 ILE A N 1
ATOM 2834 C CA . ILE A 1 378 ? -11.773 -10.891 -26.578 1 98.19 378 ILE A CA 1
ATOM 2835 C C . ILE A 1 378 ? -11.734 -12.414 -26.5 1 98.19 378 ILE A C 1
ATOM 2837 O O . ILE A 1 378 ? -11.68 -12.984 -25.406 1 98.19 378 ILE A O 1
ATOM 2841 N N . VAL A 1 379 ? -11.859 -13.07 -27.594 1 97.81 379 VAL A N 1
ATOM 2842 C CA . VAL A 1 379 ? -11.734 -14.523 -27.656 1 97.81 379 VAL A CA 1
ATOM 2843 C C . VAL A 1 379 ? -10.336 -14.898 -28.156 1 97.81 379 VAL A C 1
ATOM 2845 O O . VAL A 1 379 ? -9.977 -14.609 -29.297 1 97.81 379 VAL A O 1
ATOM 2848 N N . ALA A 1 380 ? -9.578 -15.531 -27.328 1 96.56 380 ALA A N 1
ATOM 2849 C CA . ALA A 1 380 ? -8.227 -15.938 -27.703 1 96.56 380 ALA A CA 1
ATOM 2850 C C . ALA A 1 380 ? -8.141 -17.453 -27.875 1 96.56 380 ALA A C 1
ATOM 2852 O O . ALA A 1 380 ? -8.305 -18.203 -26.922 1 96.56 380 ALA A O 1
ATOM 2853 N N . TYR A 1 381 ? -7.973 -17.859 -29.078 1 94.88 381 TYR A N 1
ATOM 2854 C CA . TYR A 1 381 ? -7.656 -19.266 -29.328 1 94.88 381 TYR A CA 1
ATOM 2855 C C . TYR A 1 381 ? -6.188 -19.547 -29.031 1 94.88 381 TYR A C 1
ATOM 2857 O O . TYR A 1 381 ? -5.297 -18.891 -29.578 1 94.88 381 TYR A O 1
ATOM 2865 N N . THR A 1 382 ? -5.941 -20.5 -28.125 1 93.06 382 THR A N 1
ATOM 2866 C CA . THR A 1 382 ? -4.57 -20.719 -27.672 1 93.06 382 THR A CA 1
ATOM 2867 C C . THR A 1 382 ? -4.316 -22.203 -27.391 1 93.06 382 THR A C 1
ATOM 2869 O O . THR A 1 382 ? -5.195 -22.891 -26.859 1 93.06 382 THR A O 1
ATOM 2872 N N . GLU A 1 383 ? -3.18 -22.688 -27.781 1 92 383 GLU A N 1
ATOM 2873 C CA . GLU A 1 383 ? -2.779 -24.062 -27.484 1 92 383 GLU A CA 1
ATOM 2874 C C . GLU A 1 383 ? -1.934 -24.125 -26.219 1 92 383 GLU A C 1
ATOM 2876 O O . GLU A 1 383 ? -2.232 -24.891 -25.297 1 92 383 GLU A O 1
ATOM 2881 N N . SER A 1 384 ? -0.967 -23.297 -26.156 1 91.75 384 SER A N 1
ATOM 2882 C CA . SER A 1 384 ? -0.046 -23.297 -25.031 1 91.75 384 SER A CA 1
ATOM 2883 C C . SER A 1 384 ? -0.396 -22.203 -24.031 1 91.75 384 SER A C 1
ATOM 2885 O O . SER A 1 384 ? 0.194 -22.141 -22.953 1 91.75 384 SER A O 1
ATOM 2887 N N . GLY A 1 385 ? -1.33 -21.359 -24.328 1 94.19 385 GLY A N 1
ATOM 2888 C CA . GLY A 1 385 ? -1.688 -20.234 -23.469 1 94.19 385 GLY A CA 1
ATOM 2889 C C . GLY A 1 385 ? -1.034 -18.922 -23.891 1 94.19 385 GLY A C 1
ATOM 2890 O O . GLY A 1 385 ? -1.414 -17.859 -23.422 1 94.19 385 GLY A O 1
ATOM 2891 N N . THR A 1 386 ? -0.115 -18.891 -24.891 1 93.06 386 THR A N 1
ATOM 2892 C CA . THR A 1 386 ? 0.727 -17.75 -25.219 1 93.06 386 THR A CA 1
ATOM 2893 C C . THR A 1 386 ? -0.101 -16.641 -25.859 1 93.06 386 THR A C 1
ATOM 2895 O O . THR A 1 386 ? 0.12 -15.453 -25.594 1 93.06 386 THR A O 1
ATOM 2898 N N . THR A 1 387 ? -1.027 -16.984 -26.766 1 93.44 387 THR A N 1
ATOM 2899 C CA . THR A 1 387 ? -1.872 -15.969 -27.375 1 93.44 387 THR A CA 1
ATOM 2900 C C . THR A 1 387 ? -2.662 -15.203 -26.312 1 93.44 387 THR A C 1
ATOM 2902 O O . THR A 1 387 ? -2.701 -13.977 -26.328 1 93.44 387 THR A O 1
ATOM 2905 N N . ALA A 1 388 ? -3.27 -15.961 -25.438 1 96.38 388 ALA A N 1
ATOM 2906 C CA . ALA A 1 388 ? -4.027 -15.336 -24.359 1 96.38 388 ALA A CA 1
ATOM 2907 C C . ALA A 1 388 ? -3.129 -14.453 -23.484 1 96.38 388 ALA A C 1
ATOM 2909 O O . ALA A 1 388 ? -3.51 -13.344 -23.109 1 96.38 388 ALA A O 1
ATOM 2910 N N . ALA A 1 389 ? -1.929 -14.922 -23.219 1 96.12 389 ALA A N 1
ATOM 2911 C CA . ALA A 1 389 ? -0.993 -14.203 -22.359 1 96.12 389 ALA A CA 1
ATOM 2912 C C . ALA A 1 389 ? -0.535 -12.906 -23.016 1 96.12 389 ALA A C 1
ATOM 2914 O O . ALA A 1 389 ? -0.366 -11.883 -22.344 1 96.12 389 ALA A O 1
ATOM 2915 N N . ARG A 1 390 ? -0.288 -12.922 -24.297 1 94.25 390 ARG A N 1
ATOM 2916 C CA . ARG A 1 390 ? 0.12 -11.727 -25.031 1 94.25 390 ARG A CA 1
ATOM 2917 C C . ARG A 1 390 ? -0.971 -10.656 -24.984 1 94.25 390 ARG A C 1
ATOM 2919 O O . ARG A 1 390 ? -0.681 -9.469 -24.844 1 94.25 390 ARG A O 1
ATOM 2926 N N . VAL A 1 391 ? -2.199 -11.102 -25.094 1 95.44 391 VAL A N 1
ATOM 2927 C CA . VAL A 1 391 ? -3.312 -10.164 -25 1 95.44 391 VAL A CA 1
ATOM 2928 C C . VAL A 1 391 ? -3.426 -9.617 -23.594 1 95.44 391 VAL A C 1
ATOM 2930 O O . VAL A 1 391 ? -3.586 -8.406 -23.391 1 95.44 391 VAL A O 1
ATOM 2933 N N . ALA A 1 392 ? -3.311 -10.492 -22.609 1 96.5 392 ALA A N 1
ATOM 2934 C CA . ALA A 1 392 ? -3.459 -10.133 -21.188 1 96.5 392 ALA A CA 1
ATOM 2935 C C . ALA A 1 392 ? -2.398 -9.117 -20.781 1 96.5 392 ALA A C 1
ATOM 2937 O O . ALA A 1 392 ? -2.646 -8.273 -19.922 1 96.5 392 ALA A O 1
ATOM 2938 N N . ARG A 1 393 ? -1.292 -9.195 -21.406 1 92.69 393 ARG A N 1
ATOM 2939 C CA . ARG A 1 393 ? -0.192 -8.289 -21.094 1 92.69 393 ARG A CA 1
ATOM 2940 C C . ARG A 1 393 ? -0.611 -6.836 -21.281 1 92.69 393 ARG A C 1
ATOM 2942 O O . ARG A 1 393 ? -0.168 -5.957 -20.547 1 92.69 393 ARG A O 1
ATOM 2949 N N . LYS A 1 394 ? -1.459 -6.574 -22.203 1 91.75 394 LYS A N 1
ATOM 2950 C CA . LYS A 1 394 ? -1.897 -5.223 -22.547 1 91.75 394 LYS A CA 1
ATOM 2951 C C . LYS A 1 394 ? -2.91 -4.707 -21.531 1 91.75 394 LYS A C 1
ATOM 2953 O O . LYS A 1 394 ? -3.199 -3.508 -21.484 1 91.75 394 LYS A O 1
ATOM 2958 N N . ARG A 1 395 ? -3.424 -5.602 -20.703 1 95.88 395 ARG A N 1
ATOM 2959 C CA . ARG A 1 395 ? -4.434 -5.285 -19.703 1 95.88 395 ARG A CA 1
ATOM 2960 C C . ARG A 1 395 ? -5.621 -4.562 -20.328 1 95.88 395 ARG A C 1
ATOM 2962 O O . ARG A 1 395 ? -5.984 -3.467 -19.906 1 95.88 395 ARG A O 1
ATOM 2969 N N . PRO A 1 396 ? -6.238 -5.254 -21.297 1 95.12 396 PRO A N 1
ATOM 2970 C CA . PRO A 1 396 ? -7.383 -4.609 -21.938 1 95.12 396 PRO A CA 1
ATOM 2971 C C . PRO A 1 396 ? -8.555 -4.398 -20.984 1 95.12 396 PRO A C 1
ATOM 2973 O O . PRO A 1 396 ? -8.664 -5.09 -19.969 1 95.12 396 PRO A O 1
ATOM 2976 N N . ALA A 1 397 ? -9.508 -3.502 -21.328 1 92 397 ALA A N 1
ATOM 2977 C CA . ALA A 1 397 ? -10.664 -3.184 -20.5 1 92 397 ALA A CA 1
ATOM 2978 C C . ALA A 1 397 ? -11.758 -4.242 -20.641 1 92 397 ALA A C 1
ATOM 2980 O O . ALA A 1 397 ? -12.758 -4.211 -19.922 1 92 397 ALA A O 1
ATOM 2981 N N . VAL A 1 398 ? -11.586 -5.168 -21.547 1 94.31 398 VAL A N 1
ATOM 2982 C CA . VAL A 1 398 ? -12.57 -6.215 -21.781 1 94.31 398 VAL A CA 1
ATOM 2983 C C . VAL A 1 398 ? -11.992 -7.57 -21.391 1 94.31 398 VAL A C 1
ATOM 2985 O O . VAL A 1 398 ? -10.781 -7.797 -21.516 1 94.31 398 VAL A O 1
ATOM 2988 N N . PRO A 1 399 ? -12.836 -8.461 -20.906 1 96.56 399 PRO A N 1
ATOM 2989 C CA . PRO A 1 399 ? -12.344 -9.773 -20.484 1 96.56 399 PRO A CA 1
ATOM 2990 C C . PRO A 1 399 ? -11.852 -10.625 -21.641 1 96.56 399 PRO A C 1
ATOM 2992 O O . PRO A 1 399 ? -12.211 -10.375 -22.797 1 96.56 399 PRO A O 1
ATOM 2995 N N . ILE A 1 400 ? -11.023 -11.617 -21.344 1 98.06 400 ILE A N 1
ATOM 2996 C CA . ILE A 1 400 ? -10.445 -12.531 -22.328 1 98.06 400 ILE A CA 1
ATOM 2997 C C . ILE A 1 400 ? -11.039 -13.93 -22.141 1 98.06 400 ILE A C 1
ATOM 2999 O O . ILE A 1 400 ? -10.914 -14.523 -21.062 1 98.06 400 ILE A O 1
ATOM 3003 N N . LEU A 1 401 ? -11.758 -14.328 -23.078 1 97.62 401 LEU A N 1
ATOM 3004 C CA . LEU A 1 401 ? -12.188 -15.719 -23.141 1 97.62 401 LEU A CA 1
ATOM 3005 C C . LEU A 1 401 ? -11.133 -16.578 -23.844 1 97.62 401 LEU A C 1
ATOM 3007 O O . LEU A 1 401 ? -11.008 -16.531 -25.062 1 97.62 401 LEU A O 1
ATOM 3011 N N . ALA A 1 402 ? -10.375 -17.359 -23.094 1 97.31 402 ALA A N 1
ATOM 3012 C CA . ALA A 1 402 ? -9.297 -18.172 -23.641 1 97.31 402 ALA A CA 1
ATOM 3013 C C . ALA A 1 402 ? -9.781 -19.594 -23.953 1 97.31 402 ALA A C 1
ATOM 3015 O O . ALA A 1 402 ? -10.102 -20.359 -23.047 1 97.31 402 ALA A O 1
ATOM 3016 N N . LEU A 1 403 ? -9.852 -19.938 -25.172 1 96.44 403 LEU A N 1
ATOM 3017 C CA . LEU A 1 403 ? -10.305 -21.25 -25.625 1 96.44 403 LEU A CA 1
ATOM 3018 C C . LEU A 1 403 ? -9.117 -22.141 -25.969 1 96.44 403 LEU A C 1
ATOM 3020 O O . LEU A 1 403 ? -8.242 -21.75 -26.75 1 96.44 403 LEU A O 1
ATOM 3024 N N . THR A 1 404 ? -9.031 -23.281 -25.328 1 95.62 404 THR A N 1
ATOM 3025 C CA . THR A 1 404 ? -7.914 -24.188 -25.547 1 95.62 404 THR A CA 1
ATOM 3026 C C . THR A 1 404 ? -8.383 -25.641 -25.531 1 95.62 404 THR A C 1
ATOM 3028 O O . THR A 1 404 ? -9.258 -26.016 -24.75 1 95.62 404 THR A O 1
ATOM 3031 N N . PRO A 1 405 ? -7.812 -26.453 -26.438 1 94.25 405 PRO A N 1
ATOM 3032 C CA . PRO A 1 405 ? -8.141 -27.891 -26.406 1 94.25 405 PRO A CA 1
ATOM 3033 C C . PRO A 1 405 ? -7.336 -28.656 -25.359 1 94.25 405 PRO A C 1
ATOM 3035 O O . PRO A 1 405 ? -7.562 -29.844 -25.141 1 94.25 405 PRO A O 1
ATOM 3038 N N . ASN A 1 406 ? -6.441 -28.016 -24.75 1 95.38 406 ASN A N 1
ATOM 3039 C CA . ASN A 1 406 ? -5.562 -28.641 -23.766 1 95.38 406 ASN A CA 1
ATOM 3040 C C . ASN A 1 406 ? -5.988 -28.312 -22.344 1 95.38 406 ASN A C 1
ATOM 3042 O O . ASN A 1 406 ? -5.863 -27.172 -21.906 1 95.38 406 ASN A O 1
ATOM 3046 N N . ILE A 1 407 ? -6.344 -29.328 -21.594 1 96.69 407 ILE A N 1
ATOM 3047 C CA . ILE A 1 407 ? -6.875 -29.141 -20.234 1 96.69 407 ILE A CA 1
ATOM 3048 C C . ILE A 1 407 ? -5.777 -28.609 -19.328 1 96.69 407 ILE A C 1
ATOM 3050 O O . ILE A 1 407 ? -6.047 -27.812 -18.422 1 96.69 407 ILE A O 1
ATOM 3054 N N . ASP A 1 408 ? -4.535 -29.078 -19.531 1 97.25 408 ASP A N 1
ATOM 3055 C CA . ASP A 1 408 ? -3.426 -28.594 -18.719 1 97.25 408 ASP A CA 1
ATOM 3056 C C . ASP A 1 408 ? -3.219 -27.094 -18.906 1 97.25 408 ASP A C 1
ATOM 3058 O O . ASP A 1 408 ? -3.01 -26.359 -17.938 1 97.25 408 ASP A O 1
ATOM 3062 N N . THR A 1 409 ? -3.318 -26.688 -20.172 1 96.56 409 THR A N 1
ATOM 3063 C CA . THR A 1 409 ? -3.207 -25.266 -20.469 1 96.56 409 THR A CA 1
ATOM 3064 C C . THR A 1 409 ? -4.359 -24.5 -19.844 1 96.56 409 THR A C 1
ATOM 3066 O O . THR A 1 409 ? -4.152 -23.438 -19.25 1 96.56 409 THR A O 1
ATOM 3069 N N . SER A 1 410 ? -5.527 -25.031 -19.969 1 97.62 410 SER A N 1
ATOM 3070 C CA . SER A 1 410 ? -6.711 -24.375 -19.406 1 97.62 410 SER A CA 1
ATOM 3071 C C . SER A 1 410 ? -6.562 -24.156 -17.906 1 97.62 410 SER A C 1
ATOM 3073 O O . SER A 1 410 ? -6.906 -23.078 -17.406 1 97.62 410 SER A O 1
ATOM 3075 N N . ARG A 1 411 ? -6.07 -25.109 -17.203 1 98.38 411 ARG A N 1
ATOM 3076 C CA . ARG A 1 411 ? -5.863 -25.031 -15.766 1 98.38 411 ARG A CA 1
ATOM 3077 C C . ARG A 1 411 ? -4.793 -24 -15.422 1 98.38 411 ARG A C 1
ATOM 3079 O O . ARG A 1 411 ? -4.961 -23.203 -14.5 1 98.38 411 ARG A O 1
ATOM 3086 N N . ARG A 1 412 ? -3.703 -23.953 -16.203 1 98.31 412 ARG A N 1
ATOM 3087 C CA . ARG A 1 412 ? -2.629 -23 -15.953 1 98.31 412 ARG A CA 1
ATOM 3088 C C . ARG A 1 412 ? -3.096 -21.578 -16.203 1 98.31 412 ARG A C 1
ATOM 3090 O O . ARG A 1 412 ? -2.664 -20.641 -15.523 1 98.31 412 ARG A O 1
ATOM 3097 N N . LEU A 1 413 ? -4.035 -21.375 -17.125 1 98.12 413 LEU A N 1
ATOM 3098 C CA . LEU A 1 413 ? -4.543 -20.062 -17.5 1 98.12 413 LEU A CA 1
ATOM 3099 C C . LEU A 1 413 ? -5.426 -19.484 -16.391 1 98.12 413 LEU A C 1
ATOM 3101 O O . LEU A 1 413 ? -5.754 -18.297 -16.406 1 98.12 413 LEU A O 1
ATOM 3105 N N . SER A 1 414 ? -5.727 -20.297 -15.352 1 97.31 414 SER A N 1
ATOM 3106 C CA . SER A 1 414 ? -6.5 -19.812 -14.211 1 97.31 414 SER A CA 1
ATOM 3107 C C . SER A 1 414 ? -5.727 -18.766 -13.422 1 97.31 414 SER A C 1
ATOM 3109 O O . SER A 1 414 ? -6.301 -18.047 -12.609 1 97.31 414 SER A O 1
ATOM 3111 N N . LEU A 1 415 ? -4.477 -18.625 -13.75 1 97.56 415 LEU A N 1
ATOM 3112 C CA . LEU A 1 415 ? -3.607 -17.672 -13.078 1 97.56 415 LEU A CA 1
ATOM 3113 C C . LEU A 1 415 ? -3.48 -16.391 -13.883 1 97.56 415 LEU A C 1
ATOM 3115 O O . LEU A 1 415 ? -2.994 -15.375 -13.375 1 97.56 415 LEU A O 1
ATOM 3119 N N . LEU A 1 416 ? -3.953 -16.391 -15.086 1 98.25 416 LEU A N 1
ATOM 3120 C CA . LEU A 1 416 ? -3.676 -15.312 -16.031 1 98.25 416 LEU A CA 1
ATOM 3121 C C . LEU A 1 416 ? -4.68 -14.172 -15.875 1 98.25 416 LEU A C 1
ATOM 3123 O O . LEU A 1 416 ? -5.891 -14.398 -15.891 1 98.25 416 LEU A O 1
ATOM 3127 N N . TRP A 1 417 ? -4.211 -13 -15.734 1 98.31 417 TRP A N 1
ATOM 3128 C CA . TRP A 1 417 ? -5.008 -11.789 -15.594 1 98.31 417 TRP A CA 1
ATOM 3129 C C . TRP A 1 417 ? -6.062 -11.695 -16.688 1 98.31 417 TRP A C 1
ATOM 3131 O O . TRP A 1 417 ? -5.746 -11.828 -17.875 1 98.31 417 TRP A O 1
ATOM 3141 N N . GLY A 1 418 ? -7.363 -11.586 -16.328 1 97.5 418 GLY A N 1
ATOM 3142 C CA . GLY A 1 418 ? -8.453 -11.258 -17.234 1 97.5 418 GLY A CA 1
ATOM 3143 C C . GLY A 1 418 ? -8.984 -12.461 -18 1 97.5 418 GLY A C 1
ATOM 3144 O O . GLY A 1 418 ? -10.008 -12.375 -18.672 1 97.5 418 GLY A O 1
ATOM 3145 N N . ALA A 1 419 ? -8.344 -13.57 -17.844 1 97.44 419 ALA A N 1
ATOM 3146 C CA . ALA A 1 419 ? -8.672 -14.727 -18.672 1 97.44 419 ALA A CA 1
ATOM 3147 C C . ALA A 1 419 ? -9.75 -15.586 -18.016 1 97.44 419 ALA A C 1
ATOM 3149 O O . ALA A 1 419 ? -9.68 -15.867 -16.812 1 97.44 419 ALA A O 1
ATOM 3150 N N . HIS A 1 420 ? -10.734 -15.844 -18.688 1 97.25 420 HIS A N 1
ATOM 3151 C CA . HIS A 1 420 ? -11.656 -16.953 -18.438 1 97.25 420 HIS A CA 1
ATOM 3152 C C . HIS A 1 420 ? -11.367 -18.125 -19.359 1 97.25 420 HIS A C 1
ATOM 3154 O O . HIS A 1 420 ? -11.719 -18.094 -20.547 1 97.25 420 HIS A O 1
ATOM 3160 N N . SER A 1 421 ? -10.742 -19.141 -18.781 1 96.44 421 SER A N 1
ATOM 3161 C CA . SER A 1 421 ? -10.281 -20.25 -19.609 1 96.44 421 SER A CA 1
ATOM 3162 C C . SER A 1 421 ? -11.375 -21.297 -19.766 1 96.44 421 SER A C 1
ATOM 3164 O O . SER A 1 421 ? -12.07 -21.641 -18.797 1 96.44 421 SER A O 1
ATOM 3166 N N . VAL A 1 422 ? -11.531 -21.781 -20.969 1 95.5 422 VAL A N 1
ATOM 3167 C CA . VAL A 1 422 ? -12.492 -22.828 -21.297 1 95.5 422 VAL A CA 1
ATOM 3168 C C . VAL A 1 422 ? -11.805 -23.938 -22.062 1 95.5 422 VAL A C 1
ATOM 3170 O O . VAL A 1 422 ? -11.133 -23.688 -23.078 1 95.5 422 VAL A O 1
ATOM 3173 N N . HIS A 1 423 ? -11.93 -25.141 -21.5 1 95.5 423 HIS A N 1
ATOM 3174 C CA . HIS A 1 423 ? -11.469 -26.328 -22.219 1 95.5 423 HIS A CA 1
ATOM 3175 C C . HIS A 1 423 ? -12.469 -26.75 -23.297 1 95.5 423 HIS A C 1
ATOM 3177 O O . HIS A 1 423 ? -13.609 -27.078 -22.984 1 95.5 423 HIS A O 1
ATOM 3183 N N . THR A 1 424 ? -12.062 -26.641 -24.516 1 92.75 424 THR A N 1
ATOM 3184 C CA . THR A 1 424 ? -12.938 -26.969 -25.641 1 92.75 424 THR A CA 1
ATOM 3185 C C . THR A 1 424 ? -12.164 -27.672 -26.75 1 92.75 424 THR A C 1
ATOM 3187 O O . THR A 1 424 ? -10.93 -27.75 -26.703 1 92.75 424 THR A O 1
ATOM 3190 N N . ASP A 1 425 ? -12.93 -28.156 -27.672 1 89.5 425 ASP A N 1
ATOM 3191 C CA . ASP A 1 425 ? -12.281 -28.812 -28.812 1 89.5 425 ASP A CA 1
ATOM 3192 C C . ASP A 1 425 ? -11.586 -27.781 -29.703 1 89.5 425 ASP A C 1
ATOM 3194 O O . ASP A 1 425 ? -11.938 -26.594 -29.688 1 89.5 425 ASP A O 1
ATOM 3198 N N . ASP A 1 426 ? -10.68 -28.312 -30.375 1 85.12 426 ASP A N 1
ATOM 3199 C CA . ASP A 1 426 ? -9.938 -27.438 -31.297 1 85.12 426 ASP A CA 1
ATOM 3200 C C . ASP A 1 426 ? -10.789 -27.062 -32.5 1 85.12 426 ASP A C 1
ATOM 3202 O O . ASP A 1 426 ? -11.875 -27.625 -32.719 1 85.12 426 ASP A O 1
ATOM 3206 N N . VAL A 1 427 ? -10.328 -26 -33.062 1 85.81 427 VAL A N 1
ATOM 3207 C CA . VAL A 1 427 ? -11.023 -25.547 -34.281 1 85.81 427 VAL A CA 1
ATOM 3208 C C . VAL A 1 427 ? -10.164 -25.844 -35.5 1 85.81 427 VAL A C 1
ATOM 3210 O O . VAL A 1 427 ? -8.938 -25.75 -35.469 1 85.81 427 VAL A O 1
ATOM 3213 N N . ASP A 1 428 ? -10.891 -26.109 -36.656 1 85.25 428 ASP A N 1
ATOM 3214 C CA . ASP A 1 428 ? -10.156 -26.516 -37.844 1 85.25 428 ASP A CA 1
ATOM 3215 C C . ASP A 1 428 ? -10.422 -25.547 -39 1 85.25 428 ASP A C 1
ATOM 3217 O O . ASP A 1 428 ? -9.852 -25.703 -40.094 1 85.25 428 ASP A O 1
ATOM 3221 N N . SER A 1 429 ? -11.305 -24.656 -38.844 1 86.25 429 SER A N 1
ATOM 3222 C CA . SER A 1 429 ? -11.633 -23.703 -39.875 1 86.25 429 SER A CA 1
ATOM 3223 C C . SER A 1 429 ? -12.047 -22.359 -39.312 1 86.25 429 SER A C 1
ATOM 3225 O O . SER A 1 429 ? -12.359 -22.25 -38.125 1 86.25 429 SER A O 1
ATOM 3227 N N . TYR A 1 430 ? -11.992 -21.422 -40.188 1 86.25 430 TYR A N 1
ATOM 3228 C CA . TYR A 1 430 ? -12.406 -20.078 -39.812 1 86.25 430 TYR A CA 1
ATOM 3229 C C . TYR A 1 430 ? -13.875 -20.047 -39.406 1 86.25 430 TYR A C 1
ATOM 3231 O O . TYR A 1 430 ? -14.25 -19.344 -38.469 1 86.25 430 TYR A O 1
ATOM 3239 N N . GLU A 1 431 ? -14.594 -20.734 -40.156 1 88.44 431 GLU A N 1
ATOM 3240 C CA . GLU A 1 431 ? -16.016 -20.781 -39.844 1 88.44 431 GLU A CA 1
ATOM 3241 C C . GLU A 1 431 ? -16.266 -21.391 -38.469 1 88.44 431 GLU A C 1
ATOM 3243 O O . GLU A 1 431 ? -17.094 -20.875 -37.719 1 88.44 431 GLU A O 1
ATOM 3248 N N . GLU A 1 432 ? -15.57 -22.359 -38.25 1 90.44 432 GLU A N 1
ATOM 3249 C CA . GLU A 1 432 ? -15.711 -23.016 -36.938 1 90.44 432 GLU A CA 1
ATOM 3250 C C . GLU A 1 432 ? -15.227 -22.094 -35.812 1 90.44 432 GLU A C 1
ATOM 3252 O O . GLU A 1 432 ? -15.82 -22.062 -34.719 1 90.44 432 GLU A O 1
ATOM 3257 N N . MET A 1 433 ? -14.125 -21.484 -36.125 1 89.56 433 MET A N 1
ATOM 3258 C CA . MET A 1 433 ? -13.578 -20.516 -35.156 1 89.56 433 MET A CA 1
ATOM 3259 C C . MET A 1 433 ? -14.625 -19.484 -34.781 1 89.56 433 MET A C 1
ATOM 3261 O O . MET A 1 433 ? -14.812 -19.188 -33.594 1 89.56 433 MET A O 1
ATOM 3265 N N . THR A 1 434 ? -15.328 -18.938 -35.719 1 92.19 434 THR A N 1
ATOM 3266 C CA . THR A 1 434 ? -16.344 -17.906 -35.5 1 92.19 434 THR A CA 1
ATOM 3267 C C . THR A 1 434 ? -17.531 -18.469 -34.75 1 92.19 434 THR A C 1
ATOM 3269 O O . THR A 1 434 ? -17.984 -17.859 -33.781 1 92.19 434 THR A O 1
ATOM 3272 N N . THR A 1 435 ? -17.953 -19.609 -35.156 1 93.81 435 THR A N 1
ATOM 3273 C CA . THR A 1 435 ? -19.125 -20.219 -34.531 1 93.81 435 THR A CA 1
ATOM 3274 C C . THR A 1 435 ? -18.828 -20.562 -33.062 1 93.81 435 THR A C 1
ATOM 3276 O O . THR A 1 435 ? -19.656 -20.328 -32.188 1 93.81 435 THR A O 1
ATOM 3279 N N . LYS A 1 436 ? -17.719 -21.078 -32.875 1 94.25 436 LYS A N 1
ATOM 3280 C CA . LYS A 1 436 ? -17.328 -21.469 -31.516 1 94.25 436 LYS A CA 1
ATOM 3281 C C . LYS A 1 436 ? -17.141 -20.25 -30.609 1 94.25 436 LYS A C 1
ATOM 3283 O O . LYS A 1 436 ? -17.516 -20.281 -29.438 1 94.25 436 LYS A O 1
ATOM 3288 N N . ALA A 1 437 ? -16.516 -19.312 -31.156 1 94.75 437 ALA A N 1
ATOM 3289 C CA . ALA A 1 437 ? -16.359 -18.062 -30.406 1 94.75 437 ALA A CA 1
ATOM 3290 C C . ALA A 1 437 ? -17.703 -17.531 -29.938 1 94.75 437 ALA A C 1
ATOM 3292 O O . ALA A 1 437 ? -17.875 -17.172 -28.781 1 94.75 437 ALA A O 1
ATOM 3293 N N . CYS A 1 438 ? -18.656 -17.469 -30.844 1 95.62 438 CYS A N 1
ATOM 3294 C CA . CYS A 1 438 ? -20 -17 -30.547 1 95.62 438 CYS A CA 1
ATOM 3295 C C . CYS A 1 438 ? -20.656 -17.859 -29.484 1 95.62 438 CYS A C 1
ATOM 3297 O O . CYS A 1 438 ? -21.234 -17.359 -28.516 1 95.62 438 CYS A O 1
ATOM 3299 N N . HIS A 1 439 ? -20.547 -19.094 -29.688 1 95.12 439 HIS A N 1
ATOM 3300 C CA . HIS A 1 439 ? -21.172 -20.047 -28.781 1 95.12 439 HIS A CA 1
ATOM 3301 C C . HIS A 1 439 ? -20.641 -19.891 -27.359 1 95.12 439 HIS A C 1
ATOM 3303 O O . HIS A 1 439 ? -21.422 -19.703 -26.422 1 95.12 439 HIS A O 1
ATOM 3309 N N . HIS A 1 440 ? -19.359 -19.906 -27.219 1 95 440 HIS A N 1
ATOM 3310 C CA . HIS A 1 440 ? -18.766 -19.891 -25.891 1 95 440 HIS A CA 1
ATOM 3311 C C . HIS A 1 440 ? -18.906 -18.531 -25.234 1 95 440 HIS A C 1
ATOM 3313 O O . HIS A 1 440 ? -19.078 -18.422 -24.016 1 95 440 HIS A O 1
ATOM 3319 N N . ALA A 1 441 ? -18.828 -17.438 -26 1 96.12 441 ALA A N 1
ATOM 3320 C CA . ALA A 1 441 ? -19.047 -16.109 -25.453 1 96.12 441 ALA A CA 1
ATOM 3321 C C . ALA A 1 441 ? -20.438 -15.984 -24.844 1 96.12 441 ALA A C 1
ATOM 3323 O O . ALA A 1 441 ? -20.609 -15.375 -23.781 1 96.12 441 ALA A O 1
ATOM 3324 N N . GLN A 1 442 ? -21.375 -16.594 -25.5 1 95.31 442 GLN A N 1
ATOM 3325 C CA . GLN A 1 442 ? -22.75 -16.547 -25 1 95.31 442 GLN A CA 1
ATOM 3326 C C . GLN A 1 442 ? -22.938 -17.516 -23.844 1 95.31 442 GLN A C 1
ATOM 3328 O O . GLN A 1 442 ? -23.516 -17.156 -22.812 1 95.31 442 GLN A O 1
ATOM 3333 N N . GLU A 1 443 ? -22.484 -18.672 -24.016 1 93.5 443 GLU A N 1
ATOM 3334 C CA . GLU A 1 443 ? -22.688 -19.719 -23.016 1 93.5 443 GLU A CA 1
ATOM 3335 C C . GLU A 1 443 ? -22.047 -19.344 -21.688 1 93.5 443 GLU A C 1
ATOM 3337 O O . GLU A 1 443 ? -22.609 -19.625 -20.625 1 93.5 443 GLU A O 1
ATOM 3342 N N . GLU A 1 444 ? -20.875 -18.719 -21.797 1 93.56 444 GLU A N 1
ATOM 3343 C CA . GLU A 1 444 ? -20.141 -18.375 -20.594 1 93.56 444 GLU A CA 1
ATOM 3344 C C . GLU A 1 444 ? -20.609 -17.031 -20.031 1 93.56 444 GLU A C 1
ATOM 3346 O O . GLU A 1 444 ? -20.078 -16.547 -19.031 1 93.56 444 GLU A O 1
ATOM 3351 N N . GLY A 1 445 ? -21.5 -16.344 -20.719 1 92.69 445 GLY A N 1
ATOM 3352 C CA . GLY A 1 445 ? -22.125 -15.141 -20.203 1 92.69 445 GLY A CA 1
ATOM 3353 C C . GLY A 1 445 ? -21.359 -13.875 -20.5 1 92.69 445 GLY A C 1
ATOM 3354 O O . GLY A 1 445 ? -21.516 -12.859 -19.828 1 92.69 445 GLY A O 1
ATOM 3355 N N . PHE A 1 446 ? -20.469 -13.859 -21.516 1 94.88 446 PHE A N 1
ATOM 3356 C CA . PHE A 1 446 ? -19.641 -12.703 -21.828 1 94.88 446 PHE A CA 1
ATOM 3357 C C . PHE A 1 446 ? -20.281 -11.844 -22.906 1 94.88 446 PHE A C 1
ATOM 3359 O O . PHE A 1 446 ? -19.922 -10.68 -23.078 1 94.88 446 PHE A O 1
ATOM 3366 N N . ALA A 1 447 ? -21.234 -12.469 -23.625 1 95.56 447 ALA A N 1
ATOM 3367 C CA . ALA A 1 447 ? -21.828 -11.703 -24.719 1 95.56 447 ALA A CA 1
ATOM 3368 C C . ALA A 1 447 ? -23.297 -12.055 -24.891 1 95.56 447 ALA A C 1
ATOM 3370 O O . ALA A 1 447 ? -23.719 -13.188 -24.625 1 95.56 447 ALA A O 1
ATOM 3371 N N . LYS A 1 448 ? -24.031 -11.062 -25.312 1 96 448 LYS A N 1
ATOM 3372 C CA . LYS A 1 448 ? -25.438 -11.195 -25.703 1 96 448 LYS A CA 1
ATOM 3373 C C . LYS A 1 448 ? -25.609 -11.062 -27.219 1 96 448 LYS A C 1
ATOM 3375 O O . LYS A 1 448 ? -24.672 -10.656 -27.922 1 96 448 LYS A O 1
ATOM 3380 N N . PRO A 1 449 ? -26.828 -11.461 -27.641 1 95.12 449 PRO A N 1
ATOM 3381 C CA . PRO A 1 449 ? -27.062 -11.273 -29.078 1 95.12 449 PRO A CA 1
ATOM 3382 C C . PRO A 1 449 ? -26.844 -9.828 -29.516 1 95.12 449 PRO A C 1
ATOM 3384 O O . PRO A 1 449 ? -27.25 -8.891 -28.812 1 95.12 449 PRO A O 1
ATOM 3387 N N . ASN A 1 450 ? -26.109 -9.641 -30.547 1 95.12 450 ASN A N 1
ATOM 3388 C CA . ASN A 1 450 ? -25.812 -8.367 -31.188 1 95.12 450 ASN A CA 1
ATOM 3389 C C . ASN A 1 450 ? -24.594 -7.695 -30.578 1 95.12 450 ASN A C 1
ATOM 3391 O O . ASN A 1 450 ? -24.156 -6.633 -31.031 1 95.12 450 ASN A O 1
ATOM 3395 N N . ASP A 1 451 ? -24.062 -8.359 -29.594 1 97.31 451 ASP A N 1
ATOM 3396 C CA . ASP A 1 451 ? -22.766 -7.871 -29.094 1 97.31 451 ASP A CA 1
ATOM 3397 C C . ASP A 1 451 ? -21.656 -8.156 -30.094 1 97.31 451 ASP A C 1
ATOM 3399 O O . ASP A 1 451 ? -21.844 -8.898 -31.047 1 97.31 451 ASP A O 1
ATOM 3403 N N . ILE A 1 452 ? -20.547 -7.461 -29.875 1 97.44 452 ILE A N 1
ATOM 3404 C CA . ILE A 1 452 ? -19.359 -7.688 -30.688 1 97.44 452 ILE A CA 1
ATOM 3405 C C . ILE A 1 452 ? -18.25 -8.312 -29.828 1 97.44 452 ILE A C 1
ATOM 3407 O O . ILE A 1 452 ? -18.047 -7.91 -28.688 1 97.44 452 ILE A O 1
ATOM 3411 N N . VAL A 1 453 ? -17.656 -9.367 -30.359 1 97.69 453 VAL A N 1
ATOM 3412 C CA . VAL A 1 453 ? -16.438 -9.906 -29.75 1 97.69 453 VAL A CA 1
ATOM 3413 C C . VAL A 1 453 ? -15.305 -9.852 -30.766 1 97.69 453 VAL A C 1
ATOM 3415 O O . VAL A 1 453 ? -15.539 -9.789 -31.984 1 97.69 453 VAL A O 1
ATOM 3418 N N . VAL A 1 454 ? -14.094 -9.758 -30.266 1 97.62 454 VAL A N 1
ATOM 3419 C CA . VAL A 1 454 ? -12.906 -9.773 -31.109 1 97.62 454 VAL A CA 1
ATOM 3420 C C . VAL A 1 454 ? -12.109 -11.047 -30.859 1 97.62 454 VAL A C 1
ATOM 3422 O O . VAL A 1 454 ? -11.75 -11.352 -29.719 1 97.62 454 VAL A O 1
ATOM 3425 N N . ALA A 1 455 ? -11.844 -11.797 -31.922 1 95.94 455 ALA A N 1
ATOM 3426 C CA . ALA A 1 455 ? -11.125 -13.062 -31.781 1 95.94 455 ALA A CA 1
ATOM 3427 C C . ALA A 1 455 ? -9.688 -12.922 -32.281 1 95.94 455 ALA A C 1
ATOM 3429 O O . ALA A 1 455 ? -9.422 -12.258 -33.281 1 95.94 455 ALA A O 1
ATOM 3430 N N . ALA A 1 456 ? -8.781 -13.484 -31.531 1 94.69 456 ALA A N 1
ATOM 3431 C CA . ALA A 1 456 ? -7.379 -13.617 -31.922 1 94.69 456 ALA A CA 1
ATOM 3432 C C . ALA A 1 456 ? -6.969 -15.086 -32 1 94.69 456 ALA A C 1
ATOM 3434 O O . ALA A 1 456 ? -7.336 -15.883 -31.125 1 94.69 456 ALA A O 1
ATOM 3435 N N . ALA A 1 457 ? -6.254 -15.43 -33.062 1 91.62 457 ALA A N 1
ATOM 3436 C CA . ALA A 1 457 ? -5.828 -16.812 -33.25 1 91.62 457 ALA A CA 1
ATOM 3437 C C . ALA A 1 457 ? -4.531 -16.891 -34.062 1 91.62 457 ALA A C 1
ATOM 3439 O O . ALA A 1 457 ? -4.129 -15.906 -34.688 1 91.62 457 ALA A O 1
ATOM 3440 N N . GLY A 1 458 ? -3.869 -17.984 -33.75 1 86.94 458 GLY A N 1
ATOM 3441 C CA . GLY A 1 458 ? -2.777 -18.344 -34.656 1 86.94 458 GLY A CA 1
ATOM 3442 C C . GLY A 1 458 ? -3.205 -19.25 -35.781 1 86.94 458 GLY A C 1
ATOM 3443 O O . GLY A 1 458 ? -3.779 -20.328 -35.562 1 86.94 458 GLY A O 1
ATOM 3444 N N . ILE A 1 459 ? -2.924 -18.828 -37.031 1 81.5 459 ILE A N 1
ATOM 3445 C CA . ILE A 1 459 ? -3.209 -19.625 -38.219 1 81.5 459 ILE A CA 1
ATOM 3446 C C . ILE A 1 459 ? -1.908 -19.938 -38.969 1 81.5 459 ILE A C 1
ATOM 3448 O O . ILE A 1 459 ? -1.092 -19.047 -39.188 1 81.5 459 ILE A O 1
ATOM 3452 N N . PRO A 1 460 ? -1.658 -21.234 -39.469 1 81.69 460 PRO A N 1
ATOM 3453 C CA . PRO A 1 460 ? -2.602 -22.344 -39.406 1 81.69 460 PRO A CA 1
ATOM 3454 C C . PRO A 1 460 ? -2.914 -22.781 -37.969 1 81.69 460 PRO A C 1
ATOM 3456 O O . PRO A 1 460 ? -2.082 -22.609 -37.062 1 81.69 460 PRO A O 1
ATOM 3459 N N . PHE A 1 461 ? -4.059 -23.203 -37.938 1 78 461 PHE A N 1
ATOM 3460 C CA . PHE A 1 461 ? -4.512 -23.703 -36.625 1 78 461 PHE A CA 1
ATOM 3461 C C . PHE A 1 461 ? -3.604 -24.812 -36.125 1 78 461 PHE A C 1
ATOM 3463 O O . PHE A 1 461 ? -2.887 -25.438 -36.938 1 78 461 PHE A O 1
ATOM 3470 N N . HIS A 1 462 ? -3.432 -25.047 -34.906 1 71.31 462 HIS A N 1
ATOM 3471 C CA . HIS A 1 462 ? -2.699 -26.109 -34.219 1 71.31 462 HIS A CA 1
ATOM 3472 C C . HIS A 1 462 ? -1.207 -25.812 -34.188 1 71.31 462 HIS A C 1
ATOM 3474 O O . HIS A 1 462 ? -0.385 -26.719 -34.062 1 71.31 462 HIS A O 1
ATOM 3480 N N . THR A 1 463 ? -0.847 -24.688 -34.594 1 72.62 463 THR A N 1
ATOM 3481 C CA . THR A 1 463 ? 0.549 -24.266 -34.469 1 72.62 463 THR A CA 1
ATOM 3482 C C . THR A 1 463 ? 0.743 -23.328 -33.281 1 72.62 463 THR A C 1
ATOM 3484 O O . THR A 1 463 ? -0.004 -22.344 -33.156 1 72.62 463 THR A O 1
ATOM 3487 N N . THR A 1 464 ? 1.719 -23.688 -32.469 1 74.44 464 THR A N 1
ATOM 3488 C CA . THR A 1 464 ? 1.963 -22.922 -31.25 1 74.44 464 THR A CA 1
ATOM 3489 C C . THR A 1 464 ? 2.779 -21.656 -31.562 1 74.44 464 THR A C 1
ATOM 3491 O O . THR A 1 464 ? 3.654 -21.688 -32.438 1 74.44 464 THR A O 1
ATOM 3494 N N . GLY A 1 465 ? 2.465 -20.641 -30.922 1 68.94 465 GLY A N 1
ATOM 3495 C CA . GLY A 1 465 ? 3.328 -19.469 -30.859 1 68.94 465 GLY A CA 1
ATOM 3496 C C . GLY A 1 465 ? 3.047 -18.469 -31.969 1 68.94 465 GLY A C 1
ATOM 3497 O O . GLY A 1 465 ? 3.711 -17.422 -32.062 1 68.94 465 GLY A O 1
ATOM 3498 N N . ASN A 1 466 ? 2.068 -18.812 -32.781 1 79.94 466 ASN A N 1
ATOM 3499 C CA . ASN A 1 466 ? 1.861 -17.906 -33.906 1 79.94 466 ASN A CA 1
ATOM 3500 C C . ASN A 1 466 ? 0.529 -17.172 -33.781 1 79.94 466 ASN A C 1
ATOM 3502 O O . ASN A 1 466 ? -0.534 -17.766 -33.938 1 79.94 466 ASN A O 1
ATOM 3506 N N . THR A 1 467 ? 0.433 -16 -33.219 1 86.38 467 THR A N 1
ATOM 3507 C CA . THR A 1 467 ? -0.737 -15.133 -33.219 1 86.38 467 THR A CA 1
ATOM 3508 C C . THR A 1 467 ? -0.708 -14.18 -34.406 1 86.38 467 THR A C 1
ATOM 3510 O O . THR A 1 467 ? 0.092 -13.242 -34.438 1 86.38 467 THR A O 1
ATOM 3513 N N . ASN A 1 468 ? -1.584 -14.469 -35.406 1 90.44 468 ASN A N 1
ATOM 3514 C CA . ASN A 1 468 ? -1.438 -13.68 -36.625 1 90.44 468 ASN A CA 1
ATOM 3515 C C . ASN A 1 468 ? -2.795 -13.328 -37.25 1 90.44 468 ASN A C 1
ATOM 3517 O O . ASN A 1 468 ? -2.871 -12.859 -38.375 1 90.44 468 ASN A O 1
ATOM 3521 N N . ASN A 1 469 ? -3.803 -13.562 -36.438 1 91.5 469 ASN A N 1
ATOM 3522 C CA . ASN A 1 469 ? -5.129 -13.305 -37 1 91.5 469 ASN A CA 1
ATOM 3523 C C . ASN A 1 469 ? -6.031 -12.609 -35.969 1 91.5 469 ASN A C 1
ATOM 3525 O O . ASN A 1 469 ? -6.012 -12.953 -34.781 1 91.5 469 ASN A O 1
ATOM 3529 N N . ILE A 1 470 ? -6.77 -11.586 -36.438 1 94.94 470 ILE A N 1
ATOM 3530 C CA . ILE A 1 470 ? -7.789 -10.875 -35.656 1 94.94 470 ILE A CA 1
ATOM 3531 C C . ILE A 1 470 ? -9.117 -10.898 -36.406 1 94.94 470 ILE A C 1
ATOM 3533 O O . ILE A 1 470 ? -9.148 -10.688 -37.625 1 94.94 470 ILE A O 1
ATOM 3537 N N . ARG A 1 471 ? -10.164 -11.148 -35.75 1 94.75 471 ARG A N 1
ATOM 3538 C CA . ARG A 1 471 ? -11.477 -11.133 -36.406 1 94.75 471 ARG A CA 1
ATOM 3539 C C . ARG A 1 471 ? -12.523 -10.477 -35.5 1 94.75 471 ARG A C 1
ATOM 3541 O O . ARG A 1 471 ? -12.609 -10.797 -34.312 1 94.75 471 ARG A O 1
ATOM 3548 N N . LEU A 1 472 ? -13.297 -9.586 -36.062 1 96.12 472 LEU A N 1
ATOM 3549 C CA . LEU A 1 472 ? -14.477 -9.039 -35.375 1 96.12 472 LEU A CA 1
ATOM 3550 C C . LEU A 1 472 ? -15.695 -9.914 -35.625 1 96.12 472 LEU A C 1
ATOM 3552 O O . LEU A 1 472 ? -15.984 -10.273 -36.781 1 96.12 472 LEU A O 1
ATOM 3556 N N . ILE A 1 473 ? -16.312 -10.266 -34.625 1 95.81 473 ILE A N 1
ATOM 3557 C CA . ILE A 1 473 ? -17.438 -11.195 -34.75 1 95.81 473 ILE A CA 1
ATOM 3558 C C . ILE A 1 473 ? -18.672 -10.586 -34.094 1 95.81 473 ILE A C 1
ATOM 3560 O O . ILE A 1 473 ? -18.641 -10.164 -32.938 1 95.81 473 ILE A O 1
ATOM 3564 N N . GLN A 1 474 ? -19.719 -10.508 -34.781 1 95.5 474 GLN A N 1
ATOM 3565 C CA . GLN A 1 474 ? -21 -10.141 -34.219 1 95.5 474 GLN A CA 1
ATOM 3566 C C . GLN A 1 474 ? -21.734 -11.367 -33.656 1 95.5 474 GLN A C 1
ATOM 3568 O O . GLN A 1 474 ? -21.875 -12.375 -34.375 1 95.5 474 GLN A O 1
ATOM 3573 N N . ILE A 1 475 ? -22.094 -11.234 -32.438 1 94.88 475 ILE A N 1
ATOM 3574 C CA . ILE A 1 475 ? -22.781 -12.344 -31.781 1 94.88 475 ILE A CA 1
ATOM 3575 C C . ILE A 1 475 ? -24.203 -12.477 -32.344 1 94.88 475 ILE A C 1
ATOM 3577 O O . ILE A 1 475 ? -24.938 -11.484 -32.406 1 94.88 475 ILE A O 1
ATOM 3581 N N . MET B 1 1 ? 34.531 24.625 8.312 1 27.8 1 MET B N 1
ATOM 3582 C CA . MET B 1 1 ? 33.5 24.484 7.289 1 27.8 1 MET B CA 1
ATOM 3583 C C . MET B 1 1 ? 32.125 24.5 7.902 1 27.8 1 MET B C 1
ATOM 3585 O O . MET B 1 1 ? 31.828 23.734 8.828 1 27.8 1 MET B O 1
ATOM 3589 N N . ALA B 1 2 ? 31.375 25.578 7.879 1 34.56 2 ALA B N 1
ATOM 3590 C CA . ALA B 1 2 ? 30.125 25.906 8.57 1 34.56 2 ALA B CA 1
ATOM 3591 C C . ALA B 1 2 ? 29.172 24.703 8.594 1 34.56 2 ALA B C 1
ATOM 3593 O O . ALA B 1 2 ? 29.234 23.844 7.719 1 34.56 2 ALA B O 1
ATOM 3594 N N . GLU B 1 3 ? 28.484 24.422 9.672 1 39.88 3 GLU B N 1
ATOM 3595 C CA . GLU B 1 3 ? 27.438 23.422 9.93 1 39.88 3 GLU B CA 1
ATOM 3596 C C . GLU B 1 3 ? 26.547 23.234 8.703 1 39.88 3 GLU B C 1
ATOM 3598 O O . GLU B 1 3 ? 26.062 24.203 8.117 1 39.88 3 GLU B O 1
ATOM 3603 N N . ARG B 1 4 ? 26.672 22.172 7.828 1 44.34 4 ARG B N 1
ATOM 3604 C CA . ARG B 1 4 ? 25.984 21.578 6.688 1 44.34 4 ARG B CA 1
ATOM 3605 C C . ARG B 1 4 ? 24.5 21.906 6.707 1 44.34 4 ARG B C 1
ATOM 3607 O O . ARG B 1 4 ? 23.828 21.734 7.73 1 44.34 4 ARG B O 1
ATOM 3614 N N . THR B 1 5 ? 24.031 22.938 5.816 1 54.34 5 THR B N 1
ATOM 3615 C CA . THR B 1 5 ? 22.641 23.266 5.547 1 54.34 5 THR B CA 1
ATOM 3616 C C . THR B 1 5 ? 21.766 22.031 5.66 1 54.34 5 THR B C 1
ATOM 3618 O O . THR B 1 5 ? 22.156 20.938 5.254 1 54.34 5 THR B O 1
ATOM 3621 N N . MET B 1 6 ? 20.828 21.938 6.648 1 78.88 6 MET B N 1
ATOM 3622 C CA . MET B 1 6 ? 19.844 20.922 7.023 1 78.88 6 MET B CA 1
ATOM 3623 C C . MET B 1 6 ? 18.844 20.688 5.895 1 78.88 6 MET B C 1
ATOM 3625 O O . MET B 1 6 ? 17.641 20.531 6.141 1 78.88 6 MET B O 1
ATOM 3629 N N . ARG B 1 7 ? 19.359 20.703 4.664 1 86.94 7 ARG B N 1
ATOM 3630 C CA . ARG B 1 7 ? 18.516 20.469 3.49 1 86.94 7 ARG B CA 1
ATOM 3631 C C . ARG B 1 7 ? 18.016 19.031 3.469 1 86.94 7 ARG B C 1
ATOM 3633 O O . ARG B 1 7 ? 18.766 18.094 3.715 1 86.94 7 ARG B O 1
ATOM 3640 N N . ARG B 1 8 ? 16.672 19 3.223 1 92.31 8 ARG B N 1
ATOM 3641 C CA . ARG B 1 8 ? 16.078 17.688 3.025 1 92.31 8 ARG B CA 1
ATOM 3642 C C . ARG B 1 8 ? 16.375 17.156 1.624 1 92.31 8 ARG B C 1
ATOM 3644 O O . ARG B 1 8 ? 16.297 17.906 0.647 1 92.31 8 ARG B O 1
ATOM 3651 N N . HIS B 1 9 ? 16.734 15.906 1.434 1 91 9 HIS B N 1
ATOM 3652 C CA . HIS B 1 9 ? 16.953 15.289 0.132 1 91 9 HIS B CA 1
ATOM 3653 C C . HIS B 1 9 ? 15.781 14.422 -0.286 1 91 9 HIS B C 1
ATOM 3655 O O . HIS B 1 9 ? 15.961 13.266 -0.686 1 91 9 HIS B O 1
ATOM 3661 N N . ARG B 1 10 ? 14.641 14.891 -0.052 1 96.44 10 ARG B N 1
ATOM 3662 C CA . ARG B 1 10 ? 13.352 14.328 -0.451 1 96.44 10 ARG B CA 1
ATOM 3663 C C . ARG B 1 10 ? 12.352 15.438 -0.771 1 96.44 10 ARG B C 1
ATOM 3665 O O . ARG B 1 10 ? 12.547 16.594 -0.378 1 96.44 10 ARG B O 1
ATOM 3672 N N . TYR B 1 11 ? 11.312 15.102 -1.482 1 97.88 11 TYR B N 1
ATOM 3673 C CA . TYR B 1 11 ? 10.289 16.078 -1.848 1 97.88 11 TYR B CA 1
ATOM 3674 C C . TYR B 1 11 ? 9.109 16.016 -0.881 1 97.88 11 TYR B C 1
ATOM 3676 O O . TYR B 1 11 ? 8.688 17.047 -0.34 1 97.88 11 TYR B O 1
ATOM 3684 N N . ALA B 1 12 ? 8.523 14.836 -0.642 1 98.56 12 ALA B N 1
ATOM 3685 C CA . ALA B 1 12 ? 7.398 14.695 0.279 1 98.56 12 ALA B CA 1
ATOM 3686 C C . ALA B 1 12 ? 7.82 15.008 1.712 1 98.56 12 ALA B C 1
ATOM 3688 O O . ALA B 1 12 ? 8.992 14.844 2.072 1 98.56 12 ALA B O 1
ATOM 3689 N N . LYS B 1 13 ? 6.93 15.461 2.475 1 98.75 13 LYS B N 1
ATOM 3690 C CA . LYS B 1 13 ? 7.227 15.938 3.822 1 98.75 13 LYS B CA 1
ATOM 3691 C C . LYS B 1 13 ? 6.754 14.938 4.875 1 98.75 13 LYS B C 1
ATOM 3693 O O . LYS B 1 13 ? 6.008 14.008 4.562 1 98.75 13 LYS B O 1
ATOM 3698 N N . ILE B 1 14 ? 7.285 15.062 6.125 1 98.81 14 ILE B N 1
ATOM 3699 C CA . ILE B 1 14 ? 6.914 14.195 7.234 1 98.81 14 ILE B CA 1
ATOM 3700 C C . ILE B 1 14 ? 6.285 15.016 8.352 1 98.81 14 ILE B C 1
ATOM 3702 O O . ILE B 1 14 ? 6.875 16 8.82 1 98.81 14 ILE B O 1
ATOM 3706 N N . VAL B 1 15 ? 5.074 14.68 8.695 1 98.88 15 VAL B N 1
ATOM 3707 C CA . VAL B 1 15 ? 4.406 15.219 9.875 1 98.88 15 VAL B CA 1
ATOM 3708 C C . VAL B 1 15 ? 4.492 14.211 11.016 1 98.88 15 VAL B C 1
ATOM 3710 O O . VAL B 1 15 ? 4.199 13.023 10.836 1 98.88 15 VAL B O 1
ATOM 3713 N N . ALA B 1 16 ? 4.914 14.625 12.18 1 98.75 16 ALA B N 1
ATOM 3714 C CA . ALA B 1 16 ? 5.016 13.727 13.328 1 98.75 16 ALA B CA 1
ATOM 3715 C C . ALA B 1 16 ? 4.215 14.258 14.516 1 98.75 16 ALA B C 1
ATOM 3717 O O . ALA B 1 16 ? 4.254 15.453 14.812 1 98.75 16 ALA B O 1
ATOM 3718 N N . THR B 1 17 ? 3.508 13.43 15.164 1 98.62 17 THR B N 1
ATOM 3719 C CA . THR B 1 17 ? 2.723 13.805 16.344 1 98.62 17 THR B CA 1
ATOM 3720 C C . THR B 1 17 ? 3.592 13.82 17.594 1 98.62 17 THR B C 1
ATOM 3722 O O . THR B 1 17 ? 4.332 12.867 17.844 1 98.62 17 THR B O 1
ATOM 3725 N N . VAL B 1 18 ? 3.49 14.906 18.312 1 98.62 18 VAL B N 1
ATOM 3726 C CA . VAL B 1 18 ? 4.219 15.016 19.562 1 98.62 18 VAL B CA 1
ATOM 3727 C C . VAL B 1 18 ? 3.389 14.406 20.703 1 98.62 18 VAL B C 1
ATOM 3729 O O . VAL B 1 18 ? 2.176 14.617 20.766 1 98.62 18 VAL B O 1
ATOM 3732 N N . GLY B 1 19 ? 4.02 13.664 21.469 1 97.56 19 GLY B N 1
ATOM 3733 C CA . GLY B 1 19 ? 3.379 13.047 22.625 1 97.56 19 GLY B CA 1
ATOM 3734 C C . GLY B 1 19 ? 4.344 12.766 23.766 1 97.56 19 GLY B C 1
ATOM 3735 O O . GLY B 1 19 ? 5.434 13.336 23.812 1 97.56 19 GLY B O 1
ATOM 3736 N N . PRO B 1 20 ? 3.906 11.984 24.672 1 95.62 20 PRO B N 1
ATOM 3737 C CA . PRO B 1 20 ? 4.699 11.727 25.891 1 95.62 20 PRO B CA 1
ATOM 3738 C C . PRO B 1 20 ? 6.102 11.211 25.578 1 95.62 20 PRO B C 1
ATOM 3740 O O . PRO B 1 20 ? 7.055 11.523 26.297 1 95.62 20 PRO B O 1
ATOM 3743 N N . ALA B 1 21 ? 6.254 10.531 24.516 1 95.12 21 ALA B N 1
ATOM 3744 C CA . ALA B 1 21 ? 7.543 9.93 24.188 1 95.12 21 ALA B CA 1
ATOM 3745 C C . ALA B 1 21 ? 8.477 10.953 23.547 1 95.12 21 ALA B C 1
ATOM 3747 O O . ALA B 1 21 ? 9.688 10.727 23.453 1 95.12 21 ALA B O 1
ATOM 3748 N N . THR B 1 22 ? 7.941 12.141 23.125 1 97.75 22 THR B N 1
ATOM 3749 C CA . THR B 1 22 ? 8.766 12.953 22.234 1 97.75 22 THR B CA 1
ATOM 3750 C C . THR B 1 22 ? 8.602 14.438 22.547 1 97.75 22 THR B C 1
ATOM 3752 O O . THR B 1 22 ? 8.93 15.289 21.719 1 97.75 22 THR B O 1
ATOM 3755 N N . SER B 1 23 ? 8.141 14.812 23.703 1 97.62 23 SER B N 1
ATOM 3756 C CA . SER B 1 23 ? 7.762 16.188 24 1 97.62 23 SER B CA 1
ATOM 3757 C C . SER B 1 23 ? 8.945 16.984 24.547 1 97.62 23 SER B C 1
ATOM 3759 O O . SER B 1 23 ? 8.859 18.203 24.703 1 97.62 23 SER B O 1
ATOM 3761 N N . THR B 1 24 ? 10.102 16.359 24.797 1 98 24 THR B N 1
ATOM 3762 C CA . THR B 1 24 ? 11.25 17.078 25.312 1 98 24 THR B CA 1
ATOM 3763 C C . THR B 1 24 ? 11.992 17.797 24.188 1 98 24 THR B C 1
ATOM 3765 O O . THR B 1 24 ? 11.953 17.359 23.031 1 98 24 THR B O 1
ATOM 3768 N N . PRO B 1 25 ? 12.664 18.891 24.547 1 98.31 25 PRO B N 1
ATOM 3769 C CA . PRO B 1 25 ? 13.438 19.609 23.516 1 98.31 25 PRO B CA 1
ATOM 3770 C C . PRO B 1 25 ? 14.445 18.703 22.812 1 98.31 25 PRO B C 1
ATOM 3772 O O . PRO B 1 25 ? 14.617 18.797 21.594 1 98.31 25 PRO B O 1
ATOM 3775 N N . GLU B 1 26 ? 15.047 17.828 23.562 1 98.12 26 GLU B N 1
ATOM 3776 C CA . GLU B 1 26 ? 16.031 16.922 22.984 1 98.12 26 GLU B CA 1
ATOM 3777 C C . GLU B 1 26 ? 15.398 15.977 21.969 1 98.12 26 GLU B C 1
ATOM 3779 O O . GLU B 1 26 ? 15.953 15.742 20.891 1 98.12 26 GLU B O 1
ATOM 3784 N N . MET B 1 27 ? 14.273 15.484 22.297 1 98.31 27 MET B N 1
ATOM 3785 C CA . MET B 1 27 ? 13.578 14.562 21.406 1 98.31 27 MET B CA 1
ATOM 3786 C C . MET B 1 27 ? 13.047 15.289 20.172 1 98.31 27 MET B C 1
ATOM 3788 O O . MET B 1 27 ? 13.07 14.75 19.062 1 98.31 27 MET B O 1
ATOM 3792 N N . LEU B 1 28 ? 12.531 16.453 20.391 1 98.69 28 LEU B N 1
ATOM 3793 C CA . LEU B 1 28 ? 12.062 17.25 19.266 1 98.69 28 LEU B CA 1
ATOM 3794 C C . LEU B 1 28 ? 13.195 17.5 18.266 1 98.69 28 LEU B C 1
ATOM 3796 O O . LEU B 1 28 ? 13 17.375 17.062 1 98.69 28 LEU B O 1
ATOM 3800 N N . LYS B 1 29 ? 14.352 17.828 18.797 1 98.31 29 LYS B N 1
ATOM 3801 C CA . LYS B 1 29 ? 15.516 18.047 17.938 1 98.31 29 LYS B CA 1
ATOM 3802 C C . LYS B 1 29 ? 15.906 16.766 17.219 1 98.31 29 LYS B C 1
ATOM 3804 O O . LYS B 1 29 ? 16.188 16.781 16.016 1 98.31 29 LYS B O 1
ATOM 3809 N N . ALA B 1 30 ? 15.859 15.68 17.922 1 98.31 30 ALA B N 1
ATOM 3810 C CA . ALA B 1 30 ? 16.203 14.391 17.328 1 98.31 30 ALA B CA 1
ATOM 3811 C C . ALA B 1 30 ? 15.234 14.031 16.203 1 98.31 30 ALA B C 1
ATOM 3813 O O . ALA B 1 30 ? 15.656 13.523 15.164 1 98.31 30 ALA B O 1
ATOM 3814 N N . LEU B 1 31 ? 13.977 14.242 16.438 1 98.62 31 LEU B N 1
ATOM 3815 C CA . LEU B 1 31 ? 12.961 13.961 15.43 1 98.62 31 LEU B CA 1
ATOM 3816 C C . LEU B 1 31 ? 13.156 14.852 14.203 1 98.62 31 LEU B C 1
ATOM 3818 O O . LEU B 1 31 ? 13.047 14.383 13.07 1 98.62 31 LEU B O 1
ATOM 3822 N N . PHE B 1 32 ? 13.461 16.125 14.492 1 98.19 32 PHE B N 1
ATOM 3823 C CA . PHE B 1 32 ? 13.703 17.047 13.391 1 98.19 32 PHE B CA 1
ATOM 3824 C C . PHE B 1 32 ? 14.891 16.594 12.555 1 98.19 32 PHE B C 1
ATOM 3826 O O . PHE B 1 32 ? 14.812 16.562 11.328 1 98.19 32 PHE B O 1
ATOM 3833 N N . LEU B 1 33 ? 15.922 16.188 13.18 1 97.5 33 LEU B N 1
ATOM 3834 C CA . LEU B 1 33 ? 17.125 15.766 12.492 1 97.5 33 LEU B CA 1
ATOM 3835 C C . LEU B 1 33 ? 16.891 14.461 11.734 1 97.5 33 LEU B C 1
ATOM 3837 O O . LEU B 1 33 ? 17.484 14.227 10.68 1 97.5 33 LEU B O 1
ATOM 3841 N N . ALA B 1 34 ? 15.984 13.672 12.258 1 97.5 34 ALA B N 1
ATOM 3842 C CA . ALA B 1 34 ? 15.656 12.406 11.609 1 97.5 34 ALA B CA 1
ATOM 3843 C C . ALA B 1 34 ? 14.859 12.633 10.336 1 97.5 34 ALA B C 1
ATOM 3845 O O . ALA B 1 34 ? 14.867 11.797 9.43 1 97.5 34 ALA B O 1
ATOM 3846 N N . GLY B 1 35 ? 14.039 13.781 10.352 1 97.75 35 GLY B N 1
ATOM 3847 C CA . GLY B 1 35 ? 13.406 14.047 9.07 1 97.75 35 GLY B CA 1
ATOM 3848 C C . GLY B 1 35 ? 12.094 14.805 9.195 1 97.75 35 GLY B C 1
ATOM 3849 O O . GLY B 1 35 ? 11.492 15.172 8.188 1 97.75 35 GLY B O 1
ATOM 3850 N N . VAL B 1 36 ? 11.617 15.164 10.406 1 98.62 36 VAL B N 1
ATOM 3851 C CA . VAL B 1 36 ? 10.312 15.789 10.594 1 98.62 36 VAL B CA 1
ATOM 3852 C C . VAL B 1 36 ? 10.328 17.203 10 1 98.62 36 VAL B C 1
ATOM 3854 O O . VAL B 1 36 ? 11.305 17.938 10.164 1 98.62 36 VAL B O 1
ATOM 3857 N N . ASP B 1 37 ? 9.289 17.547 9.336 1 98.44 37 ASP B N 1
ATOM 3858 C CA . ASP B 1 37 ? 9.133 18.875 8.773 1 98.44 37 ASP B CA 1
ATOM 3859 C C . ASP B 1 37 ? 8.102 19.688 9.555 1 98.44 37 ASP B C 1
ATOM 3861 O O . ASP B 1 37 ? 8.195 20.906 9.641 1 98.44 37 ASP B O 1
ATOM 3865 N N . THR B 1 38 ? 7.078 19.031 10 1 98.81 38 THR B N 1
ATOM 3866 C CA . THR B 1 38 ? 5.977 19.625 10.734 1 98.81 38 THR B CA 1
ATOM 3867 C C . THR B 1 38 ? 5.617 18.797 11.961 1 98.81 38 THR B C 1
ATOM 3869 O O . THR B 1 38 ? 5.535 17.562 11.867 1 98.81 38 THR B O 1
ATOM 3872 N N . PHE B 1 39 ? 5.465 19.453 13.125 1 98.94 39 PHE B N 1
ATOM 3873 C CA . PHE B 1 39 ? 5.047 18.766 14.344 1 98.94 39 PHE B CA 1
ATOM 3874 C C . PHE B 1 39 ? 3.549 18.938 14.57 1 98.94 39 PHE B C 1
ATOM 3876 O O . PHE B 1 39 ? 3.016 20.047 14.469 1 98.94 39 PHE B O 1
ATOM 3883 N N . ARG B 1 40 ? 2.896 17.844 14.828 1 98.81 40 ARG B N 1
ATOM 3884 C CA . ARG B 1 40 ? 1.473 17.828 15.148 1 98.81 40 ARG B CA 1
ATOM 3885 C C . ARG B 1 40 ? 1.251 17.828 16.656 1 98.81 40 ARG B C 1
ATOM 3887 O O . ARG B 1 40 ? 1.797 16.969 17.359 1 98.81 40 ARG B O 1
ATOM 3894 N N . LEU B 1 41 ? 0.541 18.766 17.156 1 98.69 41 LEU B N 1
ATOM 3895 C CA . LEU B 1 41 ? 0.068 18.797 18.531 1 98.69 41 LEU B CA 1
ATOM 3896 C C . LEU B 1 41 ? -1.384 18.344 18.625 1 98.69 41 LEU B C 1
ATOM 3898 O O . LEU B 1 41 ? -2.285 19.016 18.141 1 98.69 41 LEU B O 1
ATOM 3902 N N . ASN B 1 42 ? -1.604 17.219 19.25 1 97.75 42 ASN B N 1
ATOM 3903 C CA . ASN B 1 42 ? -2.928 16.609 19.344 1 97.75 42 ASN B CA 1
ATOM 3904 C C . ASN B 1 42 ? -3.688 17.109 20.578 1 97.75 42 ASN B C 1
ATOM 3906 O O . ASN B 1 42 ? -3.428 16.672 21.688 1 97.75 42 ASN B O 1
ATOM 3910 N N . PHE B 1 43 ? -4.688 17.906 20.375 1 97.75 43 PHE B N 1
ATOM 3911 C CA . PHE B 1 43 ? -5.387 18.562 21.469 1 97.75 43 PHE B CA 1
ATOM 3912 C C . PHE B 1 43 ? -6.48 17.656 22.031 1 97.75 43 PHE B C 1
ATOM 3914 O O . PHE B 1 43 ? -7.176 18.031 22.984 1 97.75 43 PHE B O 1
ATOM 3921 N N . SER B 1 44 ? -6.676 16.469 21.391 1 93.06 44 SER B N 1
ATOM 3922 C CA . SER B 1 44 ? -7.508 15.469 22.047 1 93.06 44 SER B CA 1
ATOM 3923 C C . SER B 1 44 ? -6.883 15.008 23.359 1 93.06 44 SER B C 1
ATOM 3925 O O . SER B 1 44 ? -7.574 14.461 24.234 1 93.06 44 SER B O 1
ATOM 3927 N N . HIS B 1 45 ? -5.621 15.234 23.422 1 88.88 45 HIS B N 1
ATOM 3928 C CA . HIS B 1 45 ? -4.855 14.789 24.578 1 88.88 45 HIS B CA 1
ATOM 3929 C C . HIS B 1 45 ? -4.055 15.938 25.188 1 88.88 45 HIS B C 1
ATOM 3931 O O . HIS B 1 45 ? -3.738 16.906 24.5 1 88.88 45 HIS B O 1
ATOM 3937 N N . GLY B 1 46 ? -3.791 15.836 26.453 1 87.44 46 GLY B N 1
ATOM 3938 C CA . GLY B 1 46 ? -2.949 16.828 27.109 1 87.44 46 GLY B CA 1
ATOM 3939 C C . GLY B 1 46 ? -3.695 18.094 27.484 1 87.44 46 GLY B C 1
ATOM 3940 O O . GLY B 1 46 ? -4.855 18.266 27.094 1 87.44 46 GLY B O 1
ATOM 3941 N N . VAL B 1 47 ? -3.004 18.938 28.188 1 92.81 47 VAL B N 1
ATOM 3942 C CA . VAL B 1 47 ? -3.57 20.219 28.609 1 92.81 47 VAL B CA 1
ATOM 3943 C C . VAL B 1 47 ? -2.891 21.359 27.859 1 92.81 47 VAL B C 1
ATOM 3945 O O . VAL B 1 47 ? -1.803 21.188 27.297 1 92.81 47 VAL B O 1
ATOM 3948 N N . GLN B 1 48 ? -3.488 22.484 27.781 1 95.94 48 GLN B N 1
ATOM 3949 C CA . GLN B 1 48 ? -3.01 23.625 27.031 1 95.94 48 GLN B CA 1
ATOM 3950 C C . GLN B 1 48 ? -1.603 24.031 27.469 1 95.94 48 GLN B C 1
ATOM 3952 O O . GLN B 1 48 ? -0.763 24.375 26.625 1 95.94 48 GLN B O 1
ATOM 3957 N N . ALA B 1 49 ? -1.3 23.938 28.703 1 96.5 49 ALA B N 1
ATOM 3958 C CA . ALA B 1 49 ? 0.01 24.328 29.219 1 96.5 49 ALA B CA 1
ATOM 3959 C C . ALA B 1 49 ? 1.112 23.453 28.625 1 96.5 49 ALA B C 1
ATOM 3961 O O . ALA B 1 49 ? 2.205 23.938 28.328 1 96.5 49 ALA B O 1
ATOM 3962 N N . ASP B 1 50 ? 0.823 22.203 28.516 1 96.69 50 ASP B N 1
ATOM 3963 C CA . ASP B 1 50 ? 1.788 21.281 27.922 1 96.69 50 ASP B CA 1
ATOM 3964 C C . ASP B 1 50 ? 2.035 21.625 26.453 1 96.69 50 ASP B C 1
ATOM 3966 O O . ASP B 1 50 ? 3.174 21.578 25.984 1 96.69 50 ASP B O 1
ATOM 3970 N N . HIS B 1 51 ? 0.962 21.906 25.766 1 97.94 51 HIS B N 1
ATOM 3971 C CA . HIS B 1 51 ? 1.085 22.281 24.359 1 97.94 51 HIS B CA 1
ATOM 3972 C C . HIS B 1 51 ? 1.882 23.562 24.203 1 97.94 51 HIS B C 1
ATOM 3974 O O . HIS B 1 51 ? 2.641 23.719 23.234 1 97.94 51 HIS B O 1
ATOM 3980 N N . ALA B 1 52 ? 1.708 24.5 25.141 1 98.44 52 ALA B N 1
ATOM 3981 C CA . ALA B 1 52 ? 2.461 25.75 25.109 1 98.44 52 ALA B CA 1
ATOM 3982 C C . ALA B 1 52 ? 3.957 25.484 25.266 1 98.44 52 ALA B C 1
ATOM 3984 O O . ALA B 1 52 ? 4.777 26.125 24.594 1 98.44 52 ALA B O 1
ATOM 3985 N N . ARG B 1 53 ? 4.27 24.609 26.156 1 98.19 53 ARG B N 1
ATOM 3986 C CA . ARG B 1 53 ? 5.668 24.266 26.391 1 98.19 53 ARG B CA 1
ATOM 3987 C C . ARG B 1 53 ? 6.285 23.641 25.141 1 98.19 53 ARG B C 1
ATOM 3989 O O . ARG B 1 53 ? 7.414 23.969 24.766 1 98.19 53 ARG B O 1
ATOM 3996 N N . VAL B 1 54 ? 5.602 22.75 24.547 1 98.56 54 VAL B N 1
ATOM 3997 C CA . VAL B 1 54 ? 6.082 22.094 23.344 1 98.56 54 VAL B CA 1
ATOM 3998 C C . VAL B 1 54 ? 6.227 23.109 22.219 1 98.56 54 VAL B C 1
ATOM 4000 O O . VAL B 1 54 ? 7.215 23.094 21.484 1 98.56 54 VAL B O 1
ATOM 4003 N N . HIS B 1 55 ? 5.215 24 22.078 1 98.69 55 HIS B N 1
ATOM 4004 C CA . HIS B 1 55 ? 5.273 25.047 21.078 1 98.69 55 HIS B CA 1
ATOM 4005 C C . HIS B 1 55 ? 6.539 25.891 21.234 1 98.69 55 HIS B C 1
ATOM 4007 O O . HIS B 1 55 ? 7.254 26.125 20.266 1 98.69 55 HIS B O 1
ATOM 4013 N N . ALA B 1 56 ? 6.816 26.297 22.422 1 98.69 56 ALA B N 1
ATOM 4014 C CA . ALA B 1 56 ? 7.988 27.125 22.703 1 98.69 56 ALA B CA 1
ATOM 4015 C C . ALA B 1 56 ? 9.273 26.375 22.359 1 98.69 56 ALA B C 1
ATOM 4017 O O . ALA B 1 56 ? 10.219 26.969 21.828 1 98.69 56 ALA B O 1
ATOM 4018 N N . ALA B 1 57 ? 9.266 25.125 22.719 1 98.75 57 ALA B N 1
ATOM 4019 C CA . ALA B 1 57 ? 10.438 24.312 22.422 1 98.75 57 ALA B CA 1
ATOM 4020 C C . ALA B 1 57 ? 10.672 24.188 20.922 1 98.75 57 ALA B C 1
ATOM 4022 O O . ALA B 1 57 ? 11.812 24.219 20.469 1 98.75 57 ALA B O 1
ATOM 4023 N N . ILE B 1 58 ? 9.633 24.016 20.141 1 98.75 58 ILE B N 1
ATOM 4024 C CA . ILE B 1 58 ? 9.75 23.906 18.703 1 98.75 58 ILE B CA 1
ATOM 4025 C C . ILE B 1 58 ? 10.266 25.219 18.125 1 98.75 58 ILE B C 1
ATOM 4027 O O . ILE B 1 58 ? 11.133 25.219 17.234 1 98.75 58 ILE B O 1
ATOM 4031 N N . ARG B 1 59 ? 9.711 26.312 18.609 1 98.69 59 ARG B N 1
ATOM 4032 C CA . ARG B 1 59 ? 10.164 27.625 18.125 1 98.69 59 ARG B CA 1
ATOM 4033 C C . ARG B 1 59 ? 11.625 27.859 18.5 1 98.69 59 ARG B C 1
ATOM 4035 O O . ARG B 1 59 ? 12.375 28.453 17.719 1 98.69 59 ARG B O 1
ATOM 4042 N N . ALA B 1 60 ? 12.008 27.453 19.656 1 98.56 60 ALA B N 1
ATOM 4043 C CA . ALA B 1 60 ? 13.422 27.531 20.031 1 98.56 60 ALA B CA 1
ATOM 4044 C C . ALA B 1 60 ? 14.281 26.672 19.094 1 98.56 60 ALA B C 1
ATOM 4046 O O . ALA B 1 60 ? 15.367 27.094 18.688 1 98.56 60 ALA B O 1
ATOM 4047 N N . LEU B 1 61 ? 13.836 25.5 18.828 1 98.12 61 LEU B N 1
ATOM 4048 C CA . LEU B 1 61 ? 14.523 24.625 17.891 1 98.12 61 LEU B CA 1
ATOM 4049 C C . LEU B 1 61 ? 14.641 25.266 16.516 1 98.12 61 LEU B C 1
ATOM 4051 O O . LEU B 1 61 ? 15.688 25.188 15.867 1 98.12 61 LEU B O 1
ATOM 4055 N N . GLU B 1 62 ? 13.555 25.828 16.078 1 97.56 62 GLU B N 1
ATOM 4056 C CA . GLU B 1 62 ? 13.523 26.531 14.797 1 97.56 62 GLU B CA 1
ATOM 4057 C C . GLU B 1 62 ? 14.617 27.594 14.734 1 97.56 62 GLU B C 1
ATOM 4059 O O . GLU B 1 62 ? 15.328 27.703 13.734 1 97.56 62 GLU B O 1
ATOM 4064 N N . ALA B 1 63 ? 14.734 28.328 15.734 1 96.75 63 ALA B N 1
ATOM 4065 C CA . ALA B 1 63 ? 15.75 29.375 15.812 1 96.75 63 ALA B CA 1
ATOM 4066 C C . ALA B 1 63 ? 17.156 28.781 15.812 1 96.75 63 ALA B C 1
ATOM 4068 O O . ALA B 1 63 ? 18.062 29.312 15.188 1 96.75 63 ALA B O 1
ATOM 4069 N N . GLU B 1 64 ? 17.266 27.719 16.469 1 96.25 64 GLU B N 1
ATOM 4070 C CA . GLU B 1 64 ? 18.562 27.062 16.578 1 96.25 64 GLU B CA 1
ATOM 4071 C C . GLU B 1 64 ? 19.031 26.516 15.227 1 96.25 64 GLU B C 1
ATOM 4073 O O . GLU B 1 64 ? 20.188 26.719 14.836 1 96.25 64 GLU B O 1
ATOM 4078 N N . VAL B 1 65 ? 18.156 25.891 14.516 1 94.25 65 VAL B N 1
ATOM 4079 C CA . VAL B 1 65 ? 18.547 25.188 13.297 1 94.25 65 VAL B CA 1
ATOM 4080 C C . VAL B 1 65 ? 18.469 26.141 12.102 1 94.25 65 VAL B C 1
ATOM 4082 O O . VAL B 1 65 ? 19.031 25.859 11.039 1 94.25 65 VAL B O 1
ATOM 4085 N N . GLY B 1 66 ? 17.688 27.25 12.211 1 92.25 66 GLY B N 1
ATOM 4086 C CA . GLY B 1 66 ? 17.625 28.266 11.164 1 92.25 66 GLY B CA 1
ATOM 4087 C C . GLY B 1 66 ? 16.75 27.859 9.992 1 92.25 66 GLY B C 1
ATOM 4088 O O . GLY B 1 66 ? 17 28.266 8.859 1 92.25 66 GLY B O 1
ATOM 4089 N N . ARG B 1 67 ? 15.867 26.984 10.195 1 93.12 67 ARG B N 1
ATOM 4090 C CA . ARG B 1 67 ? 14.93 26.5 9.195 1 93.12 67 ARG B CA 1
ATOM 4091 C C . ARG B 1 67 ? 13.492 26.547 9.711 1 93.12 67 ARG B C 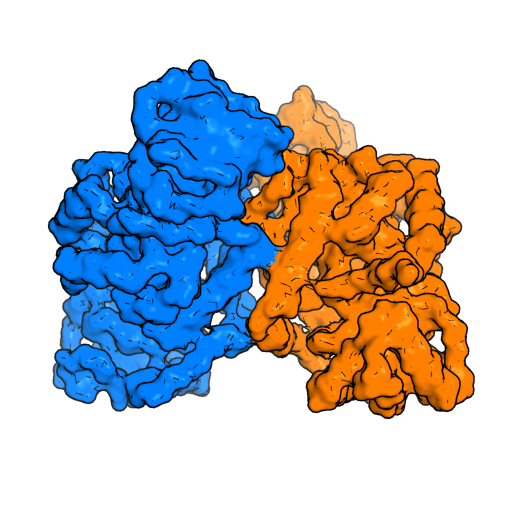1
ATOM 4093 O O . ARG B 1 67 ? 13.234 26.203 10.875 1 93.12 67 ARG B O 1
ATOM 4100 N N . PRO B 1 68 ? 12.594 26.984 8.805 1 96.75 68 PRO B N 1
ATOM 4101 C CA . PRO B 1 68 ? 11.203 27 9.266 1 96.75 68 PRO B CA 1
ATOM 4102 C C . PRO B 1 68 ? 10.688 25.609 9.633 1 96.75 68 PRO B C 1
ATOM 4104 O O . PRO B 1 68 ? 11.008 24.641 8.945 1 96.75 68 PRO B O 1
ATOM 4107 N N . ILE B 1 69 ? 9.977 25.484 10.742 1 98.19 69 ILE B N 1
ATOM 4108 C CA . ILE B 1 69 ? 9.336 24.266 11.203 1 98.19 69 ILE B CA 1
ATOM 4109 C C . ILE B 1 69 ? 7.832 24.5 11.359 1 98.19 69 ILE B C 1
ATOM 4111 O O . ILE B 1 69 ? 7.41 25.453 12.008 1 98.19 69 ILE B O 1
ATOM 4115 N N . GLY B 1 70 ? 7.016 23.672 10.672 1 98.69 70 GLY B N 1
ATOM 4116 C CA . GLY B 1 70 ? 5.57 23.797 10.797 1 98.69 70 GLY B CA 1
ATOM 4117 C C . GLY B 1 70 ? 5.035 23.25 12.109 1 98.69 70 GLY B C 1
ATOM 4118 O O . GLY B 1 70 ? 5.582 22.297 12.656 1 98.69 70 GLY B O 1
ATOM 4119 N N . ILE B 1 71 ? 4.008 23.859 12.641 1 98.94 71 ILE B N 1
ATOM 4120 C CA . ILE B 1 71 ? 3.27 23.359 13.797 1 98.94 71 ILE B CA 1
ATOM 4121 C C . ILE B 1 71 ? 1.791 23.219 13.445 1 98.94 71 ILE B C 1
ATOM 4123 O O . ILE B 1 71 ? 1.149 24.188 13.023 1 98.94 71 ILE B O 1
ATOM 4127 N N . LEU B 1 72 ? 1.269 22 13.562 1 98.88 72 LEU B N 1
ATOM 4128 C CA . LEU B 1 72 ? -0.12 21.656 13.281 1 98.88 72 LEU B CA 1
ATOM 4129 C C . LEU B 1 72 ? -0.894 21.406 14.57 1 98.88 72 LEU B C 1
ATOM 4131 O O . LEU B 1 72 ? -0.563 20.484 15.32 1 98.88 72 LEU B O 1
ATOM 4135 N N . GLN B 1 73 ? -1.857 22.281 14.875 1 98.88 73 GLN B N 1
ATOM 4136 C CA . GLN B 1 73 ? -2.807 22 15.945 1 98.88 73 GLN B CA 1
ATOM 4137 C C . GLN B 1 73 ? -3.939 21.109 15.453 1 98.88 73 GLN B C 1
ATOM 4139 O O . GLN B 1 73 ? -4.664 21.469 14.523 1 98.88 73 GLN B O 1
ATOM 4144 N N . ASP B 1 74 ? -4.105 20 16.062 1 98.56 74 ASP B N 1
ATOM 4145 C CA . ASP B 1 74 ? -5.172 19.062 15.703 1 98.56 74 ASP B CA 1
ATOM 4146 C C . ASP B 1 74 ? -6.312 19.125 16.719 1 98.56 74 ASP B C 1
ATOM 4148 O O . ASP B 1 74 ? -6.168 18.656 17.844 1 98.56 74 ASP B O 1
ATOM 4152 N N . LEU B 1 75 ? -7.438 19.672 16.266 1 98.38 75 LEU B N 1
ATOM 4153 C CA . LEU B 1 75 ? -8.602 19.812 17.125 1 98.38 75 LEU B CA 1
ATOM 4154 C C . LEU B 1 75 ? -9.352 18.484 17.234 1 98.38 75 LEU B C 1
ATOM 4156 O O . LEU B 1 75 ? -9.391 17.703 16.281 1 98.38 75 LEU B O 1
ATOM 4160 N N . GLN B 1 76 ? -9.922 18.234 18.328 1 96.31 76 GLN B N 1
ATOM 4161 C CA . GLN B 1 76 ? -10.547 16.953 18.641 1 96.31 76 GLN B CA 1
ATOM 4162 C C . GLN B 1 76 ? -11.805 16.75 17.812 1 96.31 76 GLN B C 1
ATOM 4164 O O . GLN B 1 76 ? -11.992 15.688 17.203 1 96.31 76 GLN B O 1
ATOM 4169 N N . GLY B 1 77 ? -12.703 17.75 17.719 1 95.38 77 GLY B N 1
ATOM 4170 C CA . GLY B 1 77 ? -14 17.609 17.078 1 95.38 77 GLY B CA 1
ATOM 4171 C C . GLY B 1 77 ? -15 16.844 17.938 1 95.38 77 GLY B C 1
ATOM 4172 O O . GLY B 1 77 ? -14.711 16.484 19.062 1 95.38 77 GLY B O 1
ATOM 4173 N N . PRO B 1 78 ? -16.219 16.703 17.453 1 92.94 78 PRO B N 1
ATOM 4174 C CA . PRO B 1 78 ? -17.281 16 18.188 1 92.94 78 PRO B CA 1
ATOM 4175 C C . PRO B 1 78 ? -17.125 14.484 18.172 1 92.94 78 PRO B C 1
ATOM 4177 O O . PRO B 1 78 ? -17.578 13.828 17.234 1 92.94 78 PRO B O 1
ATOM 4180 N N . LYS B 1 79 ? -16.547 13.891 19.141 1 89.44 79 LYS B N 1
ATOM 4181 C CA . LYS B 1 79 ? -16.438 12.445 19.25 1 89.44 79 LYS B CA 1
ATOM 4182 C C . LYS B 1 79 ? -17.734 11.828 19.781 1 89.44 79 LYS B C 1
ATOM 4184 O O . LYS B 1 79 ? -18.234 12.242 20.828 1 89.44 79 LYS B O 1
ATOM 4189 N N . ILE B 1 80 ? -18.234 10.914 19.031 1 92.12 80 ILE B N 1
ATOM 4190 C CA . ILE B 1 80 ? -19.453 10.227 19.438 1 92.12 80 ILE B CA 1
ATOM 4191 C C . ILE B 1 80 ? -19.109 8.898 20.109 1 92.12 80 ILE B C 1
ATOM 4193 O O . ILE B 1 80 ? -18.391 8.078 19.516 1 92.12 80 ILE B O 1
ATOM 4197 N N . ARG B 1 81 ? -19.562 8.719 21.312 1 94.06 81 ARG B N 1
ATOM 4198 C CA . ARG B 1 81 ? -19.25 7.52 22.078 1 94.06 81 ARG B CA 1
ATOM 4199 C C . ARG B 1 81 ? -20.469 6.996 22.812 1 94.06 81 ARG B C 1
ATOM 4201 O O . ARG B 1 81 ? -21.391 7.758 23.125 1 94.06 81 ARG B O 1
ATOM 4208 N N . VAL B 1 82 ? -20.453 5.734 23.016 1 94.12 82 VAL B N 1
ATOM 4209 C CA . VAL B 1 82 ? -21.453 5.172 23.906 1 94.12 82 VAL B CA 1
ATOM 4210 C C . VAL B 1 82 ? -21.125 5.562 25.359 1 94.12 82 VAL B C 1
ATOM 4212 O O . VAL B 1 82 ? -19.969 5.844 25.688 1 94.12 82 VAL B O 1
ATOM 4215 N N . GLY B 1 83 ? -22.156 5.609 26.156 1 93.38 83 GLY B N 1
ATOM 4216 C CA . GLY B 1 83 ? -21.953 5.871 27.578 1 93.38 83 GLY B CA 1
ATOM 4217 C C . GLY B 1 83 ? -21.453 4.66 28.328 1 93.38 83 GLY B C 1
ATOM 4218 O O . GLY B 1 83 ? -20.859 3.744 27.75 1 93.38 83 GLY B O 1
ATOM 4219 N N . THR B 1 84 ? -21.594 4.715 29.609 1 93.94 84 THR B N 1
ATOM 4220 C CA . THR B 1 84 ? -21.188 3.611 30.469 1 93.94 84 THR B CA 1
ATOM 4221 C C . THR B 1 84 ? -22.172 2.447 30.359 1 93.94 84 THR B C 1
ATOM 4223 O O . THR B 1 84 ? -23.375 2.637 30.484 1 93.94 84 THR B O 1
ATOM 4226 N N . VAL B 1 85 ? -21.656 1.309 30.172 1 94.94 85 VAL B N 1
ATOM 4227 C CA . VAL B 1 85 ? -22.516 0.136 30.031 1 94.94 85 VAL B CA 1
ATOM 4228 C C . VAL B 1 85 ? -22.469 -0.688 31.312 1 94.94 85 VAL B C 1
ATOM 4230 O O . VAL B 1 85 ? -21.547 -0.554 32.125 1 94.94 85 VAL B O 1
ATOM 4233 N N . ARG B 1 86 ? -23.391 -1.496 31.391 1 92.19 86 ARG B N 1
ATOM 4234 C CA . ARG B 1 86 ? -23.5 -2.342 32.594 1 92.19 86 ARG B CA 1
ATOM 4235 C C . ARG B 1 86 ? -22.297 -3.268 32.719 1 92.19 86 ARG B C 1
ATOM 4237 O O . ARG B 1 86 ? -21.891 -3.904 31.734 1 92.19 86 ARG B O 1
ATOM 4244 N N . ASP B 1 87 ? -21.672 -3.307 33.938 1 92.5 87 ASP B N 1
ATOM 4245 C CA . ASP B 1 87 ? -20.531 -4.156 34.281 1 92.5 87 ASP B CA 1
ATOM 4246 C C . ASP B 1 87 ? -19.328 -3.844 33.375 1 92.5 87 ASP B C 1
ATOM 4248 O O . ASP B 1 87 ? -18.406 -4.652 33.25 1 92.5 87 ASP B O 1
ATOM 4252 N N . GLY B 1 88 ? -19.406 -2.822 32.688 1 93.75 88 GLY B N 1
ATOM 4253 C CA . GLY B 1 88 ? -18.281 -2.311 31.922 1 93.75 88 GLY B CA 1
ATOM 4254 C C . GLY B 1 88 ? -18.141 -2.947 30.547 1 93.75 88 GLY B C 1
ATOM 4255 O O . GLY B 1 88 ? -17.281 -2.541 29.766 1 93.75 88 GLY B O 1
ATOM 4256 N N . ARG B 1 89 ? -18.906 -3.941 30.312 1 95.25 89 ARG B N 1
ATOM 4257 C CA . ARG B 1 89 ? -18.781 -4.66 29.047 1 95.25 89 ARG B CA 1
ATOM 4258 C C . ARG B 1 89 ? -20.078 -5.375 28.688 1 95.25 89 ARG B C 1
ATOM 4260 O O . ARG B 1 89 ? -20.688 -6.031 29.531 1 95.25 89 ARG B O 1
ATOM 4267 N N . LEU B 1 90 ? -20.531 -5.215 27.484 1 95.25 90 LEU B N 1
ATOM 4268 C CA . LEU B 1 90 ? -21.656 -5.934 26.922 1 95.25 90 LEU B CA 1
ATOM 4269 C C . LEU B 1 90 ? -21.234 -6.816 25.766 1 95.25 90 LEU B C 1
ATOM 4271 O O . LEU B 1 90 ? -20.547 -6.355 24.844 1 95.25 90 LEU B O 1
ATOM 4275 N N . ASP B 1 91 ? -21.531 -8.039 25.812 1 96 91 ASP B N 1
ATOM 4276 C CA . ASP B 1 91 ? -21.281 -8.938 24.688 1 96 91 ASP B CA 1
ATOM 4277 C C . ASP B 1 91 ? -22.531 -9.078 23.828 1 96 91 ASP B C 1
ATOM 4279 O O . ASP B 1 91 ? -23.5 -9.703 24.234 1 96 91 ASP B O 1
ATOM 4283 N N . LEU B 1 92 ? -22.438 -8.516 22.656 1 96.12 92 LEU B N 1
ATOM 4284 C CA . LEU B 1 92 ? -23.562 -8.539 21.734 1 96.12 92 LEU B CA 1
ATOM 4285 C C . LEU B 1 92 ? -23.453 -9.703 20.766 1 96.12 92 LEU B C 1
ATOM 4287 O O . LEU B 1 92 ? -22.359 -10.039 20.312 1 96.12 92 LEU B O 1
ATOM 4291 N N . THR B 1 93 ? -24.516 -10.312 20.406 1 95.62 93 THR B N 1
ATOM 4292 C CA . THR B 1 93 ? -24.578 -11.445 19.484 1 95.62 93 THR B CA 1
ATOM 4293 C C . THR B 1 93 ? -25.359 -11.078 18.234 1 95.62 93 THR B C 1
ATOM 4295 O O . THR B 1 93 ? -26.406 -10.422 18.312 1 95.62 93 THR B O 1
ATOM 4298 N N . ALA B 1 94 ? -24.859 -11.547 17.141 1 94.25 94 ALA B N 1
ATOM 4299 C CA . ALA B 1 94 ? -25.547 -11.289 15.875 1 94.25 94 ALA B CA 1
ATOM 4300 C C . ALA B 1 94 ? -26.984 -11.781 15.93 1 94.25 94 ALA B C 1
ATOM 4302 O O . ALA B 1 94 ? -27.266 -12.875 16.422 1 94.25 94 ALA B O 1
ATOM 4303 N N . GLY B 1 95 ? -27.844 -10.945 15.461 1 95.69 95 GLY B N 1
ATOM 4304 C CA . GLY B 1 95 ? -29.25 -11.305 15.398 1 95.69 95 GLY B CA 1
ATOM 4305 C C . GLY B 1 95 ? -30.062 -10.797 16.578 1 95.69 95 GLY B C 1
ATOM 4306 O O . GLY B 1 95 ? -31.281 -10.711 16.516 1 95.69 95 GLY B O 1
ATOM 4307 N N . GLU B 1 96 ? -29.406 -10.469 17.625 1 96.19 96 GLU B N 1
ATOM 4308 C CA . GLU B 1 96 ? -30.156 -10.016 18.781 1 96.19 96 GLU B CA 1
ATOM 4309 C C . GLU B 1 96 ? -30.562 -8.547 18.641 1 96.19 96 GLU B C 1
ATOM 4311 O O . GLU B 1 96 ? -30.016 -7.828 17.812 1 96.19 96 GLU B O 1
ATOM 4316 N N . ARG B 1 97 ? -31.531 -8.133 19.531 1 96.88 97 ARG B N 1
ATOM 4317 C CA . ARG B 1 97 ? -32 -6.754 19.531 1 96.88 97 ARG B CA 1
ATOM 4318 C C . ARG B 1 97 ? -31.406 -5.969 20.703 1 96.88 97 ARG B C 1
ATOM 4320 O O . ARG B 1 97 ? -31.234 -6.508 21.797 1 96.88 97 ARG B O 1
ATOM 4327 N N . VAL B 1 98 ? -31.047 -4.77 20.406 1 97.06 98 VAL B N 1
ATOM 4328 C CA . VAL B 1 98 ? -30.531 -3.877 21.438 1 97.06 98 VAL B CA 1
ATOM 4329 C C . VAL B 1 98 ? -31.219 -2.516 21.344 1 97.06 98 VAL B C 1
ATOM 4331 O O . VAL B 1 98 ? -31.859 -2.215 20.328 1 97.06 98 VAL B O 1
ATOM 4334 N N . ARG B 1 99 ? -31.109 -1.788 22.391 1 95.62 99 ARG B N 1
ATOM 4335 C CA . ARG B 1 99 ? -31.719 -0.463 22.406 1 95.62 99 ARG B CA 1
ATOM 4336 C C . ARG B 1 99 ? -30.734 0.586 22.906 1 95.62 99 ARG B C 1
ATOM 4338 O O . ARG B 1 99 ? -30.016 0.35 23.891 1 95.62 99 ARG B O 1
ATOM 4345 N N . PHE B 1 100 ? -30.672 1.68 22.219 1 96.38 100 PHE B N 1
ATOM 4346 C CA . PHE B 1 100 ? -29.922 2.84 22.656 1 96.38 100 PHE B CA 1
ATOM 4347 C C . PHE B 1 100 ? -30.844 3.904 23.234 1 96.38 100 PHE B C 1
ATOM 4349 O O . PHE B 1 100 ? -31.938 4.137 22.719 1 96.38 100 PHE B O 1
ATOM 4356 N N . VAL B 1 101 ? -30.359 4.473 24.297 1 95.25 101 VAL B N 1
ATOM 4357 C CA . VAL B 1 101 ? -31.188 5.48 24.953 1 95.25 101 VAL B CA 1
ATOM 4358 C C . VAL B 1 101 ? -30.391 6.77 25.125 1 95.25 101 VAL B C 1
ATOM 4360 O O . VAL B 1 101 ? -29.172 6.738 25.297 1 95.25 101 VAL B O 1
ATOM 4363 N N . LEU B 1 102 ? -31.047 7.902 25.062 1 92.38 102 LEU B N 1
ATOM 4364 C CA . LEU B 1 102 ? -30.422 9.211 25.141 1 92.38 102 LEU B CA 1
ATOM 4365 C C . LEU B 1 102 ? -29.984 9.523 26.562 1 92.38 102 LEU B C 1
ATOM 4367 O O . LEU B 1 102 ? -28.891 10.07 26.781 1 92.38 102 LEU B O 1
ATOM 4371 N N . GLU B 1 103 ? -30.812 9.297 27.453 1 82.94 103 GLU B N 1
ATOM 4372 C CA . GLU B 1 103 ? -30.516 9.625 28.844 1 82.94 103 GLU B CA 1
ATOM 4373 C C . GLU B 1 103 ? -30.875 8.461 29.766 1 82.94 103 GLU B C 1
ATOM 4375 O O . GLU B 1 103 ? -31.828 7.723 29.516 1 82.94 103 GLU B O 1
ATOM 4380 N N . GLY B 1 104 ? -30.188 8.414 30.891 1 71.75 104 GLY B N 1
ATOM 4381 C CA . GLY B 1 104 ? -30.609 7.598 32 1 71.75 104 GLY B CA 1
ATOM 4382 C C . GLY B 1 104 ? -30.609 6.109 31.703 1 71.75 104 GLY B C 1
ATOM 4383 O O . GLY B 1 104 ? -30.672 5.715 30.531 1 71.75 104 GLY B O 1
ATOM 4384 N N . SER B 1 105 ? -29.5 5.23 32.031 1 72.75 105 SER B N 1
ATOM 4385 C CA . SER B 1 105 ? -29.766 3.803 31.859 1 72.75 105 SER B CA 1
ATOM 4386 C C . SER B 1 105 ? -28.766 2.961 32.656 1 72.75 105 SER B C 1
ATOM 4388 O O . SER B 1 105 ? -27.703 3.449 33.062 1 72.75 105 SER B O 1
ATOM 4390 N N . GLU B 1 106 ? -29.25 1.872 32.875 1 85 106 GLU B N 1
ATOM 4391 C CA . GLU B 1 106 ? -28.469 0.871 33.594 1 85 106 GLU B CA 1
ATOM 4392 C C . GLU B 1 106 ? -27.344 0.328 32.75 1 85 106 GLU B C 1
ATOM 4394 O O . GLU B 1 106 ? -26.422 -0.329 33.25 1 85 106 GLU B O 1
ATOM 4399 N N . GLY B 1 107 ? -27.375 0.714 31.5 1 89.06 107 GLY B N 1
ATOM 4400 C CA . GLY B 1 107 ? -26.266 0.389 30.625 1 89.06 107 GLY B CA 1
ATOM 4401 C C . GLY B 1 107 ? -26.344 -1.016 30.062 1 89.06 107 GLY B C 1
ATOM 4402 O O . GLY B 1 107 ? -25.375 -1.525 29.516 1 89.06 107 GLY B O 1
ATOM 4403 N N . GLY B 1 108 ? -27.547 -1.642 30.188 1 92.69 108 GLY B N 1
ATOM 4404 C CA . GLY B 1 108 ? -27.75 -2.969 29.641 1 92.69 108 GLY B CA 1
ATOM 4405 C C . GLY B 1 108 ? -28.094 -2.951 28.156 1 92.69 108 GLY B C 1
ATOM 4406 O O . GLY B 1 108 ? -28.203 -1.882 27.547 1 92.69 108 GLY B O 1
ATOM 4407 N N . LYS B 1 109 ? -28.266 -4.137 27.547 1 94.94 109 LYS B N 1
ATOM 4408 C CA . LYS B 1 109 ? -28.531 -4.289 26.125 1 94.94 109 LYS B CA 1
ATOM 4409 C C . LYS B 1 109 ? -29.844 -3.605 25.734 1 94.94 109 LYS B C 1
ATOM 4411 O O . LYS B 1 109 ? -30.031 -3.215 24.578 1 94.94 109 LYS B O 1
ATOM 4416 N N . ASP B 1 110 ? -30.672 -3.482 26.703 1 92.88 110 ASP B N 1
ATOM 4417 C CA . ASP B 1 110 ? -31.984 -2.895 26.438 1 92.88 110 ASP B CA 1
ATOM 4418 C C . ASP B 1 110 ? -31.969 -1.382 26.641 1 92.88 110 ASP B C 1
ATOM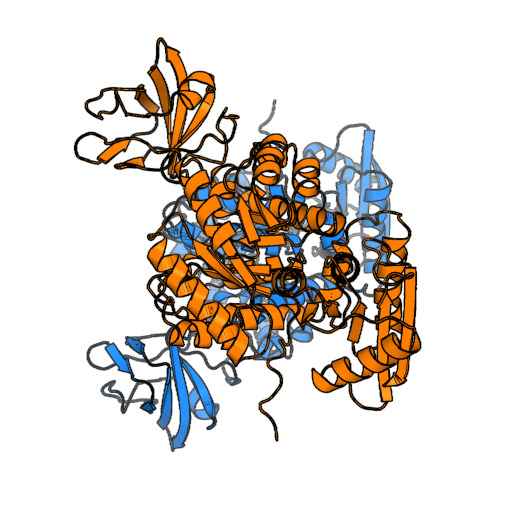 4420 O O . ASP B 1 110 ? -32.969 -0.7 26.391 1 92.88 110 ASP B O 1
ATOM 4424 N N . ALA B 1 111 ? -30.844 -0.908 27.109 1 94.19 111 ALA B N 1
ATOM 4425 C CA . ALA B 1 111 ? -30.75 0.53 27.344 1 94.19 111 ALA B CA 1
ATOM 4426 C C . ALA B 1 111 ? -29.297 0.992 27.297 1 94.19 111 ALA B C 1
ATOM 4428 O O . ALA B 1 111 ? -28.766 1.513 28.281 1 94.19 111 ALA B O 1
ATOM 4429 N N . ILE B 1 112 ? -28.641 0.937 26.234 1 95.44 112 ILE B N 1
ATOM 4430 C CA . ILE B 1 112 ? -27.266 1.398 26.047 1 95.44 112 ILE B CA 1
ATOM 4431 C C . ILE B 1 112 ? -27.25 2.922 25.938 1 95.44 112 ILE B C 1
ATOM 4433 O O . ILE B 1 112 ? -27.859 3.492 25.047 1 95.44 112 ILE B O 1
ATOM 4437 N N . PRO B 1 113 ? -26.547 3.553 26.797 1 95.44 113 PRO B N 1
ATOM 4438 C CA . PRO B 1 113 ? -26.578 5.016 26.781 1 95.44 113 PRO B CA 1
ATOM 4439 C C . PRO B 1 113 ? -25.859 5.605 25.562 1 95.44 113 PRO B C 1
ATOM 4441 O O . PRO B 1 113 ? -24.703 5.238 25.281 1 95.44 113 PRO B O 1
ATOM 4444 N N . LEU B 1 114 ? -26.469 6.445 24.828 1 94.38 114 LEU B N 1
ATOM 4445 C CA . LEU B 1 114 ? -25.953 7.219 23.703 1 94.38 114 LEU B CA 1
ATOM 4446 C C . LEU B 1 114 ? -26.391 8.672 23.797 1 94.38 114 LEU B C 1
ATOM 4448 O O . LEU B 1 114 ? -27.391 9.062 23.188 1 94.38 114 LEU B O 1
ATOM 4452 N N . HIS B 1 115 ? -25.562 9.477 24.469 1 91.19 115 HIS B N 1
ATOM 4453 C CA . HIS B 1 115 ? -25.938 10.836 24.844 1 91.19 115 HIS B CA 1
ATOM 4454 C C . HIS B 1 115 ? -25.688 11.82 23.719 1 91.19 115 HIS B C 1
ATOM 4456 O O . HIS B 1 115 ? -25.031 12.844 23.906 1 91.19 115 HIS B O 1
ATOM 4462 N N . HIS B 1 116 ? -26.219 11.57 22.641 1 91.94 116 HIS B N 1
ATOM 4463 C CA . HIS B 1 116 ? -26.094 12.414 21.453 1 91.94 116 HIS B CA 1
ATOM 4464 C C . HIS B 1 116 ? -27.438 12.602 20.766 1 91.94 116 HIS B C 1
ATOM 4466 O O . HIS B 1 116 ? -27.797 11.852 19.859 1 91.94 116 HIS B O 1
ATOM 4472 N N . PRO B 1 117 ? -28.156 13.641 21.219 1 91.56 117 PRO B N 1
ATOM 4473 C CA . PRO B 1 117 ? -29.5 13.859 20.656 1 91.56 117 PRO B CA 1
ATOM 4474 C C . PRO B 1 117 ? -29.484 13.977 19.125 1 91.56 117 PRO B C 1
ATOM 4476 O O . PRO B 1 117 ? -30.469 13.617 18.469 1 91.56 117 PRO B O 1
ATOM 4479 N N . GLU B 1 118 ? -28.375 14.414 18.547 1 91.44 118 GLU B N 1
ATOM 4480 C CA . GLU B 1 118 ? -28.266 14.594 17.094 1 91.44 118 GLU B CA 1
ATOM 4481 C C . GLU B 1 118 ? -28.406 13.258 16.359 1 91.44 118 GLU B C 1
ATOM 4483 O O . GLU B 1 118 ? -28.891 13.227 15.234 1 91.44 118 GLU B O 1
ATOM 4488 N N . ILE B 1 119 ? -28.047 12.172 17.047 1 92.25 119 ILE B N 1
ATOM 4489 C CA . ILE B 1 119 ? -28.156 10.852 16.438 1 92.25 119 ILE B CA 1
ATOM 4490 C C . ILE B 1 119 ? -29.625 10.438 16.375 1 92.25 119 ILE B C 1
ATOM 4492 O O . ILE B 1 119 ? -30.094 9.945 15.344 1 92.25 119 ILE B O 1
ATOM 4496 N N . PHE B 1 120 ? -30.297 10.695 17.422 1 92.5 120 PHE B N 1
ATOM 4497 C CA . PHE B 1 120 ? -31.703 10.32 17.516 1 92.5 120 PHE B CA 1
ATOM 4498 C C . PHE B 1 120 ? -32.531 11.117 16.531 1 92.5 120 PHE B C 1
ATOM 4500 O O . PHE B 1 120 ? -33.562 10.633 16.047 1 92.5 120 PHE B O 1
ATOM 4507 N N . ALA B 1 121 ? -32.031 12.266 16.234 1 91.62 121 ALA B N 1
ATOM 4508 C CA . ALA B 1 121 ? -32.75 13.141 15.305 1 91.62 121 ALA B CA 1
ATOM 4509 C C . ALA B 1 121 ? -32.469 12.773 13.859 1 91.62 121 ALA B C 1
ATOM 4511 O O . ALA B 1 121 ? -33.25 13.055 12.961 1 91.62 121 ALA B O 1
ATOM 4512 N N . ALA B 1 122 ? -31.359 12.055 13.625 1 91.94 122 ALA B N 1
ATOM 4513 C CA . ALA B 1 122 ? -30.875 11.93 12.258 1 91.94 122 ALA B CA 1
ATOM 4514 C C . ALA B 1 122 ? -31.031 10.5 11.75 1 91.94 122 ALA B C 1
ATOM 4516 O O . ALA B 1 122 ? -31.203 10.273 10.547 1 91.94 122 ALA B O 1
ATOM 4517 N N . VAL B 1 123 ? -31.016 9.516 12.586 1 93.12 123 VAL B N 1
ATOM 4518 C CA . VAL B 1 123 ? -30.953 8.125 12.164 1 93.12 123 VAL B CA 1
ATOM 4519 C C . VAL B 1 123 ? -32.312 7.664 11.672 1 93.12 123 VAL B C 1
ATOM 4521 O O . VAL B 1 123 ? -33.344 8.117 12.172 1 93.12 123 VAL B O 1
ATOM 4524 N N . VAL B 1 124 ? -32.281 6.883 10.641 1 92.62 124 VAL B N 1
ATOM 4525 C CA . VAL B 1 124 ? -33.531 6.305 10.109 1 92.62 124 VAL B CA 1
ATOM 4526 C C . VAL B 1 124 ? -33.406 4.785 10.055 1 92.62 124 VAL B C 1
ATOM 4528 O O . VAL B 1 124 ? -32.281 4.25 9.992 1 92.62 124 VAL B O 1
ATOM 4531 N N . PRO B 1 125 ? -34.562 4.152 10.141 1 94.31 125 PRO B N 1
ATOM 4532 C CA . PRO B 1 125 ? -34.5 2.695 10.031 1 94.31 125 PRO B CA 1
ATOM 4533 C C . PRO B 1 125 ? -33.75 2.229 8.789 1 94.31 125 PRO B C 1
ATOM 4535 O O . PRO B 1 125 ? -33.906 2.82 7.715 1 94.31 125 PRO B O 1
ATOM 4538 N N . GLY B 1 126 ? -33.031 1.257 8.977 1 94.06 126 GLY B N 1
ATOM 4539 C CA . GLY B 1 126 ? -32.25 0.728 7.871 1 94.06 126 GLY B CA 1
ATOM 4540 C C . GLY B 1 126 ? -30.781 1.175 7.898 1 94.06 126 GLY B C 1
ATOM 4541 O O . GLY B 1 126 ? -29.922 0.537 7.289 1 94.06 126 GLY B O 1
ATOM 4542 N N . GLN B 1 127 ? -30.422 2.197 8.68 1 93.69 127 GLN B N 1
ATOM 4543 C CA . GLN B 1 127 ? -29.047 2.701 8.773 1 93.69 127 GLN B CA 1
ATOM 4544 C C . GLN B 1 127 ? -28.25 1.938 9.828 1 93.69 127 GLN B C 1
ATOM 4546 O O . GLN B 1 127 ? -28.828 1.404 10.781 1 93.69 127 GLN B O 1
ATOM 4551 N N . ASP B 1 128 ? -27.031 1.92 9.648 1 94.5 128 ASP B N 1
ATOM 4552 C CA . ASP B 1 128 ? -26.172 1.163 10.555 1 94.5 128 ASP B CA 1
ATOM 4553 C C . ASP B 1 128 ? -25.438 2.092 11.516 1 94.5 128 ASP B C 1
ATOM 4555 O O . ASP B 1 128 ? -25.109 3.23 11.172 1 94.5 128 ASP B O 1
ATOM 4559 N N . LEU B 1 129 ? -25.219 1.599 12.695 1 95.56 129 LEU B N 1
ATOM 4560 C CA . LEU B 1 129 ? -24.266 2.15 13.648 1 95.56 129 LEU B CA 1
ATOM 4561 C C . LEU B 1 129 ? -23.062 1.221 13.82 1 95.56 129 LEU B C 1
ATOM 4563 O O . LEU B 1 129 ? -23.234 0.01 13.984 1 95.56 129 LEU B O 1
ATOM 4567 N N . LEU B 1 130 ? -21.906 1.82 13.68 1 95 130 LEU B N 1
ATOM 4568 C CA . LEU B 1 130 ? -20.688 1.068 13.914 1 95 130 LEU B CA 1
ATOM 4569 C C . LEU B 1 130 ? -20.094 1.421 15.273 1 95 130 LEU B C 1
ATOM 4571 O O . LEU B 1 130 ? -19.953 2.6 15.609 1 95 130 LEU B O 1
ATOM 4575 N N . ILE B 1 131 ? -19.844 0.38 16.016 1 94.5 131 ILE B N 1
ATOM 4576 C CA . ILE B 1 131 ? -19.328 0.593 17.359 1 94.5 131 ILE B CA 1
ATOM 4577 C C . ILE B 1 131 ? -17.922 0.009 17.453 1 94.5 131 ILE B C 1
ATOM 4579 O O . ILE B 1 131 ? -17.641 -1.057 16.906 1 94.5 131 ILE B O 1
ATOM 4583 N N . ASP B 1 132 ? -17.078 0.67 18.172 1 91.31 132 ASP B N 1
ATOM 4584 C CA . ASP B 1 132 ? -15.695 0.245 18.406 1 91.31 132 ASP B CA 1
ATOM 4585 C C . ASP B 1 132 ? -14.953 0.049 17.094 1 91.31 132 ASP B C 1
ATOM 4587 O O . ASP B 1 132 ? -14.43 -1.035 16.812 1 91.31 132 ASP B O 1
ATOM 4591 N N . ASP B 1 133 ? -14.945 1.183 16.344 1 84.75 133 ASP B N 1
ATOM 4592 C CA . ASP B 1 133 ? -14.219 1.261 15.086 1 84.75 133 ASP B CA 1
ATOM 4593 C C . ASP B 1 133 ? -14.711 0.207 14.102 1 84.75 133 ASP B C 1
ATOM 4595 O O . ASP B 1 133 ? -13.914 -0.418 13.398 1 84.75 133 ASP B O 1
ATOM 4599 N N . GLY B 1 134 ? -15.961 -0.147 14.203 1 87.62 134 GLY B N 1
ATOM 4600 C CA . GLY B 1 134 ? -16.594 -1.012 13.219 1 87.62 134 GLY B CA 1
ATOM 4601 C C . GLY B 1 134 ? -16.578 -2.477 13.617 1 87.62 134 GLY B C 1
ATOM 4602 O O . GLY B 1 134 ? -17.109 -3.324 12.898 1 87.62 134 GLY B O 1
ATOM 4603 N N . ARG B 1 135 ? -16.109 -2.859 14.766 1 86.12 135 ARG B N 1
ATOM 4604 C CA . ARG B 1 135 ? -16.031 -4.246 15.219 1 86.12 135 ARG B CA 1
ATOM 4605 C C . ARG B 1 135 ? -17.422 -4.793 15.508 1 86.12 135 ARG B C 1
ATOM 4607 O O . ARG B 1 135 ? -17.672 -5.996 15.383 1 86.12 135 ARG B O 1
ATOM 4614 N N . VAL B 1 136 ? -18.266 -3.834 15.922 1 92.56 136 VAL B N 1
ATOM 4615 C CA . VAL B 1 136 ? -19.656 -4.176 16.141 1 92.56 136 VAL B CA 1
ATOM 4616 C C . VAL B 1 136 ? -20.547 -3.334 15.227 1 92.56 136 VAL B C 1
ATOM 4618 O O . VAL B 1 136 ? -20.312 -2.137 15.055 1 92.56 136 VAL B O 1
ATOM 4621 N N . ARG B 1 137 ? -21.469 -4.012 14.594 1 94.38 137 ARG B N 1
ATOM 4622 C CA . ARG B 1 137 ? -22.391 -3.326 13.703 1 94.38 137 ARG B CA 1
ATOM 4623 C C . ARG B 1 137 ? -23.844 -3.605 14.102 1 94.38 137 ARG B C 1
ATOM 4625 O O . ARG B 1 137 ? -24.219 -4.762 14.281 1 94.38 137 ARG B O 1
ATOM 4632 N N . VAL B 1 138 ? -24.594 -2.551 14.281 1 96.69 138 VAL B N 1
ATOM 4633 C CA . VAL B 1 138 ? -26.016 -2.701 14.555 1 96.69 138 VAL B CA 1
ATOM 4634 C C . VAL B 1 138 ? -26.828 -1.941 13.508 1 96.69 138 VAL B C 1
ATOM 4636 O O . VAL B 1 138 ? -26.391 -0.897 13.016 1 96.69 138 VAL B O 1
ATOM 4639 N N . ARG B 1 139 ? -27.969 -2.473 13.188 1 97.06 139 ARG B N 1
ATOM 4640 C CA . ARG B 1 139 ? -28.859 -1.86 12.203 1 97.06 139 ARG B CA 1
ATOM 4641 C C . ARG B 1 139 ? -30.109 -1.322 12.867 1 97.06 139 ARG B C 1
ATOM 4643 O O . ARG B 1 139 ? -30.828 -2.064 13.547 1 97.06 139 ARG B O 1
ATOM 4650 N N . VAL B 1 140 ? -30.391 -0.051 12.641 1 96.56 140 VAL B N 1
ATOM 4651 C CA . VAL B 1 140 ? -31.547 0.609 13.234 1 96.56 140 VAL B CA 1
ATOM 4652 C C . VAL B 1 140 ? -32.844 0.014 12.664 1 96.56 140 VAL B C 1
ATOM 4654 O O . VAL B 1 140 ? -32.969 -0.098 11.445 1 96.56 140 VAL B O 1
ATOM 4657 N N . VAL B 1 141 ? -33.688 -0.368 13.516 1 96.5 141 VAL B N 1
ATOM 4658 C CA . VAL B 1 141 ? -34.938 -0.958 13.102 1 96.5 141 VAL B CA 1
ATOM 4659 C C . VAL B 1 141 ? -36.094 0.017 13.375 1 96.5 141 VAL B C 1
ATOM 4661 O O . VAL B 1 141 ? -37.125 -0.042 12.727 1 96.5 141 VAL B O 1
ATOM 4664 N N . GLY B 1 142 ? -35.938 0.747 14.398 1 94 142 GLY B N 1
ATOM 4665 C CA . GLY B 1 142 ? -36.969 1.707 14.742 1 94 142 GLY B CA 1
ATOM 4666 C C . GLY B 1 142 ? -36.5 2.771 15.711 1 94 142 GLY B C 1
ATOM 4667 O O . GLY B 1 142 ? -35.5 2.58 16.422 1 94 142 GLY B O 1
ATOM 4668 N N . ILE B 1 143 ? -37.188 3.912 15.609 1 90.12 143 ILE B N 1
ATOM 4669 C CA . ILE B 1 143 ? -36.906 5.016 16.516 1 90.12 143 ILE B CA 1
ATOM 4670 C C . ILE B 1 143 ? -38.188 5.461 17.219 1 90.12 143 ILE B C 1
ATOM 4672 O O . ILE B 1 143 ? -39.219 5.652 16.562 1 90.12 143 ILE B O 1
ATOM 4676 N N . GLU B 1 144 ? -38.281 5.348 18.484 1 83.38 144 GLU B N 1
ATOM 4677 C CA . GLU B 1 144 ? -39.438 5.809 19.25 1 83.38 144 GLU B CA 1
ATOM 4678 C C . GLU B 1 144 ? -39 6.711 20.391 1 83.38 144 GLU B C 1
ATOM 4680 O O . GLU B 1 144 ? -38.281 6.277 21.297 1 83.38 144 GLU B O 1
ATOM 4685 N N . ALA B 1 145 ? -39.844 7.785 20.594 1 72.25 145 ALA B N 1
ATOM 4686 C CA . ALA B 1 145 ? -39.781 8.656 21.766 1 72.25 145 ALA B CA 1
ATOM 4687 C C . ALA B 1 145 ? -38.344 8.672 22.328 1 72.25 145 ALA B C 1
ATOM 4689 O O . ALA B 1 145 ? -38.156 8.578 23.547 1 72.25 145 ALA B O 1
ATOM 4690 N N . ALA B 1 146 ? -37.031 8.844 22.031 1 84.44 146 ALA B N 1
ATOM 4691 C CA . ALA B 1 146 ? -35.625 8.953 22.469 1 84.44 146 ALA B CA 1
ATOM 4692 C C . ALA B 1 146 ? -35 7.57 22.625 1 84.44 146 ALA B C 1
ATOM 4694 O O . ALA B 1 146 ? -34.219 7.336 23.531 1 84.44 146 ALA B O 1
ATOM 4695 N N . MET B 1 147 ? -35.531 6.668 21.922 1 92.69 147 MET B N 1
ATOM 4696 C CA . MET B 1 147 ? -34.969 5.312 21.922 1 92.69 147 MET B CA 1
ATOM 4697 C C . MET B 1 147 ? -34.75 4.805 20.5 1 92.69 147 MET B C 1
ATOM 4699 O O . MET B 1 147 ? -35.594 5.016 19.625 1 92.69 147 MET B O 1
ATOM 4703 N N . ILE B 1 148 ? -33.531 4.27 20.281 1 95.62 148 ILE B N 1
ATOM 4704 C CA . ILE B 1 148 ? -33.219 3.648 19 1 95.62 148 ILE B CA 1
ATOM 4705 C C . ILE B 1 148 ? -33.188 2.131 19.156 1 95.62 148 ILE B C 1
ATOM 4707 O O . ILE B 1 148 ? -32.406 1.593 19.938 1 95.62 148 ILE B O 1
ATOM 4711 N N . GLU B 1 149 ? -34.094 1.475 18.562 1 96.69 149 GLU B N 1
ATOM 4712 C CA . GLU B 1 149 ? -34.062 0.017 18.5 1 96.69 149 GLU B CA 1
ATOM 4713 C C . GLU B 1 149 ? -33.219 -0.467 17.328 1 96.69 149 GLU B C 1
ATOM 4715 O O . GLU B 1 149 ? -33.344 0.035 16.203 1 96.69 149 GLU B O 1
ATOM 4720 N N . ALA B 1 150 ? -32.312 -1.37 17.578 1 97.44 150 ALA B N 1
ATOM 4721 C CA . ALA B 1 150 ? -31.422 -1.834 16.531 1 97.44 150 ALA B CA 1
ATOM 4722 C C . ALA B 1 150 ? -31.219 -3.344 16.609 1 97.44 150 ALA B C 1
ATOM 4724 O O . ALA B 1 150 ? -31.422 -3.949 17.672 1 97.44 150 ALA B O 1
ATOM 4725 N N . GLU B 1 151 ? -30.938 -3.916 15.547 1 98 151 GLU B N 1
ATOM 4726 C CA . GLU B 1 151 ? -30.562 -5.32 15.445 1 98 151 GLU B CA 1
ATOM 4727 C C . GLU B 1 151 ? -29.047 -5.477 15.273 1 98 151 GLU B C 1
ATOM 4729 O O . GLU B 1 151 ? -28.438 -4.762 14.477 1 98 151 GLU B O 1
ATOM 4734 N N . VAL B 1 152 ? -28.469 -6.422 16 1 97.5 152 VAL B N 1
ATOM 4735 C CA . VAL B 1 152 ? -27.031 -6.66 15.898 1 97.5 152 VAL B CA 1
ATOM 4736 C C . VAL B 1 152 ? -26.734 -7.445 14.617 1 97.5 152 VAL B C 1
ATOM 4738 O O . VAL B 1 152 ? -27.234 -8.555 14.438 1 97.5 152 VAL B O 1
ATOM 4741 N N . ILE B 1 153 ? -25.969 -6.867 13.781 1 94.81 153 ILE B N 1
ATOM 4742 C CA . ILE B 1 153 ? -25.594 -7.508 12.531 1 94.81 153 ILE B CA 1
ATOM 4743 C C . ILE B 1 153 ? -24.266 -8.242 12.703 1 94.81 153 ILE B C 1
ATOM 4745 O O . ILE B 1 153 ? -24.141 -9.414 12.336 1 94.81 153 ILE B O 1
ATOM 4749 N N . THR B 1 154 ? -23.312 -7.547 13.227 1 91 154 THR B N 1
ATOM 4750 C CA . THR B 1 154 ? -22.031 -8.133 13.609 1 91 154 THR B CA 1
ATOM 4751 C C . THR B 1 154 ? -21.828 -8.047 15.117 1 91 154 THR B C 1
ATOM 4753 O O . THR B 1 154 ? -21.781 -6.949 15.68 1 91 154 THR B O 1
ATOM 4756 N N . GLY B 1 155 ? -21.719 -9.203 15.703 1 92.56 155 GLY B N 1
ATOM 4757 C CA . GLY B 1 155 ? -21.594 -9.258 17.156 1 92.56 155 GLY B CA 1
ATOM 4758 C C . GLY B 1 155 ? -20.203 -8.969 17.656 1 92.56 155 GLY B C 1
ATOM 4759 O O . GLY B 1 155 ? -19.25 -8.945 16.859 1 92.56 155 GLY B O 1
ATOM 4760 N N . GLY B 1 156 ? -20.078 -8.617 18.953 1 92.31 156 GLY B N 1
ATOM 4761 C CA . GLY B 1 156 ? -18.812 -8.32 19.609 1 92.31 156 GLY B CA 1
ATOM 4762 C C . GLY B 1 156 ? -18.984 -7.656 20.969 1 92.31 156 GLY B C 1
ATOM 4763 O O . GLY B 1 156 ? -20.109 -7.52 21.453 1 92.31 156 GLY B O 1
ATOM 4764 N N . ALA B 1 157 ? -17.906 -7.348 21.531 1 93.75 157 ALA B N 1
ATOM 4765 C CA . ALA B 1 157 ? -17.922 -6.707 22.844 1 93.75 157 ALA B CA 1
ATOM 4766 C C . ALA B 1 157 ? -18.031 -5.191 22.703 1 93.75 157 ALA B C 1
ATOM 4768 O O . ALA B 1 157 ? -17.406 -4.59 21.828 1 93.75 157 ALA B O 1
ATOM 4769 N N . VAL B 1 158 ? -18.891 -4.578 23.5 1 95.25 158 VAL B N 1
ATOM 4770 C CA . VAL B 1 158 ? -19 -3.127 23.609 1 95.25 158 VAL B CA 1
ATOM 4771 C C . VAL B 1 158 ? -18.656 -2.695 25.031 1 95.25 158 VAL B C 1
ATOM 4773 O O . VAL B 1 158 ? -19.359 -3.055 25.984 1 95.25 158 VAL B O 1
ATOM 4776 N N . SER B 1 159 ? -17.547 -1.992 25.172 1 95.12 159 SER B N 1
ATOM 4777 C CA . SER B 1 159 ? -17.125 -1.523 26.484 1 95.12 159 SER B CA 1
ATOM 4778 C C . SER B 1 159 ? -17.438 -0.041 26.672 1 95.12 159 SER B C 1
ATOM 4780 O O . SER B 1 159 ? -18.016 0.592 25.781 1 95.12 159 SER B O 1
ATOM 4782 N N . ASN B 1 160 ? -17.078 0.446 27.828 1 93.62 160 ASN B N 1
ATOM 4783 C CA . ASN B 1 160 ? -17.359 1.835 28.172 1 93.62 160 ASN B CA 1
ATOM 4784 C C . ASN B 1 160 ? -16.719 2.801 27.172 1 93.62 160 ASN B C 1
ATOM 4786 O O . ASN B 1 160 ? -15.562 2.625 26.797 1 93.62 160 ASN B O 1
ATOM 4790 N N . ARG B 1 161 ? -17.516 3.764 26.688 1 91.62 161 ARG B N 1
ATOM 4791 C CA . ARG B 1 161 ? -17.047 4.941 25.969 1 91.62 161 ARG B CA 1
ATOM 4792 C C . ARG B 1 161 ? -16.438 4.555 24.625 1 91.62 161 ARG B C 1
ATOM 4794 O O . ARG B 1 161 ? -15.477 5.191 24.172 1 91.62 161 ARG B O 1
ATOM 4801 N N . LYS B 1 162 ? -16.969 3.453 24.062 1 92.88 162 LYS B N 1
ATOM 4802 C CA . LYS B 1 162 ? -16.516 3.098 22.719 1 92.88 162 LYS B CA 1
ATOM 4803 C C . LYS B 1 162 ? -17.094 4.051 21.672 1 92.88 162 LYS B C 1
ATOM 4805 O O . LYS B 1 162 ? -18.219 4.531 21.812 1 92.88 162 LYS B O 1
ATOM 4810 N N . GLY B 1 163 ? -16.297 4.309 20.703 1 92.94 163 GLY B N 1
ATOM 4811 C CA . GLY B 1 163 ? -16.703 5.211 19.625 1 92.94 163 GLY B CA 1
ATOM 4812 C C . GLY B 1 163 ? -17.844 4.668 18.797 1 92.94 163 GLY B C 1
ATOM 4813 O O . GLY B 1 163 ? -17.969 3.459 18.609 1 92.94 163 GLY B O 1
ATOM 4814 N N . VAL B 1 164 ? -18.703 5.539 18.344 1 94.38 164 VAL B N 1
ATOM 4815 C CA . VAL B 1 164 ? -19.828 5.195 17.484 1 94.38 164 VAL B CA 1
ATOM 4816 C C . VAL B 1 164 ? -19.734 5.961 16.172 1 94.38 164 VAL B C 1
ATOM 4818 O O . VAL B 1 164 ? -19.5 7.172 16.172 1 94.38 164 VAL B O 1
ATOM 4821 N N . ASN B 1 165 ? -19.781 5.293 15.094 1 93.69 165 ASN B N 1
ATOM 4822 C CA . ASN B 1 165 ? -19.781 5.891 13.766 1 93.69 165 ASN B CA 1
ATOM 4823 C C . ASN B 1 165 ? -21.125 5.672 13.055 1 93.69 165 ASN B C 1
ATOM 4825 O O . ASN B 1 165 ? -21.781 4.656 13.266 1 93.69 165 ASN B O 1
ATOM 4829 N N . LEU B 1 166 ? -21.516 6.641 12.289 1 92.88 166 LEU B N 1
ATOM 4830 C CA . LEU B 1 166 ? -22.75 6.59 11.523 1 92.88 166 LEU B CA 1
ATOM 4831 C C . LEU B 1 166 ? -22.5 6.855 10.039 1 92.88 166 LEU B C 1
ATOM 4833 O O . LEU B 1 166 ? -22.812 7.938 9.539 1 92.88 166 LEU B O 1
ATOM 4837 N N . PRO B 1 167 ? -21.891 5.977 9.234 1 87.62 167 PRO B N 1
ATOM 4838 C CA . PRO B 1 167 ? -21.438 6.176 7.855 1 87.62 167 PRO B CA 1
ATOM 4839 C C . PRO B 1 167 ? -22.5 6.809 6.969 1 87.62 167 PRO B C 1
ATOM 4841 O O . PRO B 1 167 ? -22.188 7.688 6.152 1 87.62 167 PRO B O 1
ATOM 4844 N N . GLY B 1 168 ? -23.672 6.602 7.035 1 82.69 168 GLY B N 1
ATOM 4845 C CA . GLY B 1 168 ? -24.688 7.062 6.105 1 82.69 168 GLY B CA 1
ATOM 4846 C C . GLY B 1 168 ? -25.578 8.148 6.684 1 82.69 168 GLY B C 1
ATOM 4847 O O . GLY B 1 168 ? -26.578 8.531 6.074 1 82.69 168 GLY B O 1
ATOM 4848 N N . THR B 1 169 ? -25.094 8.781 7.727 1 88.75 169 THR B N 1
ATOM 4849 C CA . THR B 1 169 ? -25.969 9.727 8.398 1 88.75 169 THR B CA 1
ATOM 4850 C C . THR B 1 169 ? -25.281 11.078 8.586 1 88.75 169 THR B C 1
ATOM 4852 O O . THR B 1 169 ? -24.188 11.148 9.164 1 88.75 169 THR B O 1
ATOM 4855 N N . LEU B 1 170 ? -25.828 12.047 8 1 90.56 170 LEU B N 1
ATOM 4856 C CA . LEU B 1 170 ? -25.391 13.414 8.273 1 90.56 170 LEU B CA 1
ATOM 4857 C C . LEU B 1 170 ? -25.859 13.883 9.641 1 90.56 170 LEU B C 1
ATOM 4859 O O . LEU B 1 170 ? -27.047 13.82 9.945 1 90.56 170 LEU B O 1
ATOM 4863 N N . LEU B 1 171 ? -24.969 14.266 10.477 1 91.5 171 LEU B N 1
ATOM 4864 C CA . LEU B 1 171 ? -25.328 14.742 11.812 1 91.5 171 LEU B CA 1
ATOM 4865 C C . LEU B 1 171 ? -25.281 16.266 11.883 1 91.5 171 LEU B C 1
ATOM 4867 O O . LEU B 1 171 ? -24.375 16.891 11.32 1 91.5 171 LEU B O 1
ATOM 4871 N N . ASP B 1 172 ? -26.25 16.766 12.453 1 90.44 172 ASP B N 1
ATOM 4872 C CA . ASP B 1 172 ? -26.266 18.203 12.656 1 90.44 172 ASP B CA 1
ATOM 4873 C C . ASP B 1 172 ? -25.406 18.609 13.859 1 90.44 172 ASP B C 1
ATOM 4875 O O . ASP B 1 172 ? -25.938 18.984 14.906 1 90.44 172 ASP B O 1
ATOM 4879 N N . LEU B 1 173 ? -24.172 18.5 13.688 1 89.06 173 LEU B N 1
ATOM 4880 C CA . LEU B 1 173 ? -23.172 18.828 14.688 1 89.06 173 LEU B CA 1
ATOM 4881 C C . LEU B 1 173 ? -22.062 19.672 14.078 1 89.06 173 LEU B C 1
ATOM 4883 O O . LEU B 1 173 ? -21.625 19.422 12.945 1 89.06 173 LEU B O 1
ATOM 4887 N N . SER B 1 174 ? -21.844 20.781 14.82 1 90.69 174 SER B N 1
ATOM 4888 C CA . SER B 1 174 ? -20.656 21.531 14.422 1 90.69 174 SER B CA 1
ATOM 4889 C C . SER B 1 174 ? -19.375 20.75 14.719 1 90.69 174 SER B C 1
ATOM 4891 O O . SER B 1 174 ? -19.266 20.094 15.758 1 90.69 174 SER B O 1
ATOM 4893 N N . PRO B 1 175 ? -18.453 20.828 13.758 1 93.62 175 PRO B N 1
ATOM 4894 C CA . PRO B 1 175 ? -17.172 20.188 14.047 1 93.62 175 PRO B CA 1
ATOM 4895 C C . PRO B 1 175 ? -16.406 20.875 15.172 1 93.62 175 PRO B C 1
ATOM 4897 O O . PRO B 1 175 ? -15.414 20.344 15.672 1 93.62 175 PRO B O 1
ATOM 4900 N N . LEU B 1 176 ? -16.891 22.031 15.578 1 97.25 176 LEU B N 1
ATOM 4901 C CA . LEU B 1 176 ? -16.219 22.797 16.625 1 97.25 176 LEU B CA 1
ATOM 4902 C C . LEU B 1 176 ? -17.047 22.781 17.906 1 97.25 176 LEU B C 1
ATOM 4904 O O . LEU B 1 176 ? -17.938 23.609 18.078 1 97.25 176 LEU B O 1
ATOM 4908 N N . THR B 1 177 ? -16.672 21.922 18.828 1 94.94 177 THR B N 1
ATOM 4909 C CA . THR B 1 177 ? -17.281 21.875 20.141 1 94.94 177 THR B CA 1
ATOM 4910 C C . THR B 1 177 ? -16.828 23.062 21 1 94.94 177 THR B C 1
ATOM 4912 O O . THR B 1 177 ? -15.984 23.859 20.562 1 94.94 177 THR B O 1
ATOM 4915 N N . GLU B 1 178 ? -17.344 23.156 22.188 1 95.5 178 GLU B N 1
ATOM 4916 C CA . GLU B 1 178 ? -16.891 24.203 23.109 1 95.5 178 GLU B CA 1
ATOM 4917 C C . GLU B 1 178 ? -15.414 24.031 23.438 1 95.5 178 GLU B C 1
ATOM 4919 O O . GLU B 1 178 ? -14.672 25.016 23.484 1 95.5 178 GLU B O 1
ATOM 4924 N N . LYS B 1 179 ? -15.078 22.844 23.641 1 95.5 179 LYS B N 1
ATOM 4925 C CA . LYS B 1 179 ? -13.656 22.578 23.891 1 95.5 179 LYS B CA 1
ATOM 4926 C C . LYS B 1 179 ? -12.812 22.984 22.688 1 95.5 179 LYS B C 1
ATOM 4928 O O . LYS B 1 179 ? -11.727 23.547 22.859 1 95.5 179 LYS B O 1
ATOM 4933 N N . ASP B 1 180 ? -13.266 22.688 21.562 1 97.56 180 ASP B N 1
ATOM 4934 C CA . ASP B 1 180 ? -12.531 23.016 20.344 1 97.56 180 ASP B CA 1
ATOM 4935 C C . ASP B 1 180 ? -12.367 24.531 20.188 1 97.56 180 ASP B C 1
ATOM 4937 O O . ASP B 1 180 ? -11.312 25 19.766 1 97.56 180 ASP B O 1
ATOM 4941 N N . ARG B 1 181 ? -13.43 25.234 20.469 1 97.88 181 ARG B N 1
ATOM 4942 C CA . ARG B 1 181 ? -13.367 26.688 20.344 1 97.88 181 ARG B CA 1
ATOM 4943 C C . ARG B 1 181 ? -12.344 27.266 21.328 1 97.88 181 ARG B C 1
ATOM 4945 O O . ARG B 1 181 ? -11.602 28.172 20.984 1 97.88 181 ARG B O 1
ATOM 4952 N N . ALA B 1 182 ? -12.289 26.703 22.5 1 97.94 182 ALA B N 1
ATOM 4953 C CA . ALA B 1 182 ? -11.305 27.125 23.5 1 97.94 182 ALA B CA 1
ATOM 4954 C C . ALA B 1 182 ? -9.891 26.766 23.047 1 97.94 182 ALA B C 1
ATOM 4956 O O . ALA B 1 182 ? -8.977 27.594 23.172 1 97.94 182 ALA B O 1
ATOM 4957 N N . ASP B 1 183 ? -9.727 25.578 22.594 1 98.38 183 ASP B N 1
ATOM 4958 C CA . ASP B 1 183 ? -8.422 25.125 22.141 1 98.38 183 ASP B CA 1
ATOM 4959 C C . ASP B 1 183 ? -7.965 25.922 20.922 1 98.38 183 ASP B C 1
ATOM 4961 O O . ASP B 1 183 ? -6.785 26.266 20.781 1 98.38 183 ASP B O 1
ATOM 4965 N N . LEU B 1 184 ? -8.906 26.172 20.047 1 98.62 184 LEU B N 1
ATOM 4966 C CA . LEU B 1 184 ? -8.609 26.953 18.859 1 98.62 184 LEU B CA 1
ATOM 4967 C C . LEU B 1 184 ? -8.094 28.344 19.219 1 98.62 184 LEU B C 1
ATOM 4969 O O . LEU B 1 184 ? -7.074 28.781 18.703 1 98.62 184 LEU B O 1
ATOM 4973 N N . ALA B 1 185 ? -8.836 28.969 20.094 1 98.44 185 ALA B N 1
ATOM 4974 C CA . ALA B 1 185 ? -8.422 30.312 20.531 1 98.44 185 ALA B CA 1
ATOM 4975 C C . ALA B 1 185 ? -7.02 30.281 21.141 1 98.44 185 ALA B C 1
ATOM 4977 O O . ALA B 1 185 ? -6.199 31.156 20.859 1 98.44 185 ALA B O 1
ATOM 4978 N N . PHE B 1 186 ? -6.781 29.328 21.953 1 98.5 186 PHE B N 1
ATOM 4979 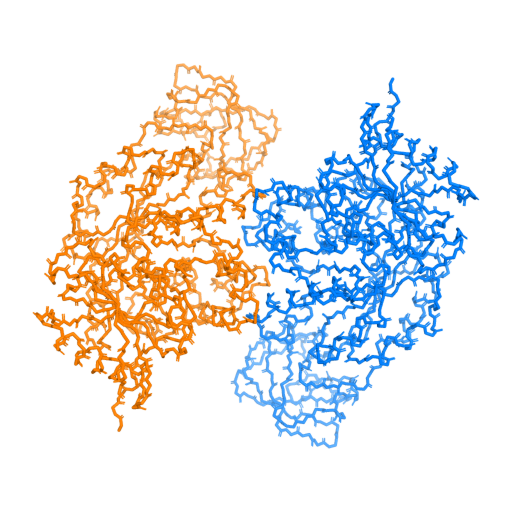C CA . PHE B 1 186 ? -5.488 29.156 22.609 1 98.5 186 PHE B CA 1
ATOM 4980 C C . PHE B 1 186 ? -4.391 28.953 21.562 1 98.5 186 PHE B C 1
ATOM 4982 O O . PHE B 1 186 ? -3.336 29.578 21.641 1 98.5 186 PHE B O 1
ATOM 4989 N N . GLY B 1 187 ? -4.613 28.031 20.578 1 98.5 187 GLY B N 1
ATOM 4990 C CA . GLY B 1 187 ? -3.637 27.766 19.547 1 98.5 187 GLY B CA 1
ATOM 4991 C C . GLY B 1 187 ? -3.326 28.984 18.688 1 98.5 187 GLY B C 1
ATOM 4992 O O . GLY B 1 187 ? -2.172 29.219 18.328 1 98.5 187 GLY B O 1
ATOM 4993 N N . LEU B 1 188 ? -4.363 29.719 18.344 1 98.38 188 LEU B N 1
ATOM 4994 C CA . LEU B 1 188 ? -4.18 30.938 17.562 1 98.38 188 LEU B CA 1
ATOM 4995 C C . LEU B 1 188 ? -3.34 31.953 18.328 1 98.38 188 LEU B C 1
ATOM 4997 O O . LEU B 1 188 ? -2.521 32.656 17.734 1 98.38 188 LEU B O 1
ATOM 5001 N N . GLU B 1 189 ? -3.557 32.031 19.594 1 98.12 189 GLU B N 1
ATOM 5002 C CA . GLU B 1 189 ? -2.754 32.906 20.422 1 98.12 189 GLU B CA 1
ATOM 5003 C C . GLU B 1 189 ? -1.291 32.5 20.453 1 98.12 189 GLU B C 1
ATOM 5005 O O . GLU B 1 189 ? -0.388 33.312 20.438 1 98.12 189 GLU B O 1
ATOM 5010 N N . LEU B 1 190 ? -1.008 31.203 20.5 1 97.69 190 LEU B N 1
ATOM 5011 C CA . LEU B 1 190 ? 0.347 30.656 20.5 1 97.69 190 LEU B CA 1
ATOM 5012 C C . LEU B 1 190 ? 1.034 30.938 19.156 1 97.69 190 LEU B C 1
ATOM 5014 O O . LEU B 1 190 ? 2.26 31.062 19.109 1 97.69 190 LEU B O 1
ATOM 5018 N N . GLY B 1 191 ? 0.226 30.922 18.141 1 98.06 191 GLY B N 1
ATOM 5019 C CA . GLY B 1 191 ? 0.781 31.141 16.812 1 98.06 191 GLY B CA 1
ATOM 5020 C C . GLY B 1 191 ? 1.076 29.844 16.078 1 98.06 191 GLY B C 1
ATOM 5021 O O . GLY B 1 191 ? 2.152 29.688 15.5 1 98.06 191 GLY B O 1
ATOM 5022 N N . VAL B 1 192 ? 0.169 28.875 16.109 1 98.69 192 VAL B N 1
ATOM 5023 C CA . VAL B 1 192 ? 0.314 27.656 15.32 1 98.69 192 VAL B CA 1
ATOM 5024 C C . VAL B 1 192 ? 0.176 27.984 13.828 1 98.69 192 VAL B C 1
ATOM 5026 O O . VAL B 1 192 ? -0.417 29 13.469 1 98.69 192 VAL B O 1
ATOM 5029 N N . ASP B 1 193 ? 0.732 27.172 13.016 1 98.75 193 ASP B N 1
ATOM 5030 C CA . ASP B 1 193 ? 0.775 27.469 11.586 1 98.75 193 ASP B CA 1
ATOM 5031 C C . ASP B 1 193 ? -0.429 26.859 10.867 1 98.75 193 ASP B C 1
ATOM 5033 O O . ASP B 1 193 ? -0.899 27.406 9.867 1 98.75 193 ASP B O 1
ATOM 5037 N N . TRP B 1 194 ? -0.855 25.703 11.312 1 98.81 194 TRP B N 1
ATOM 5038 C CA . TRP B 1 194 ? -1.964 24.953 10.734 1 98.81 194 TRP B CA 1
ATOM 5039 C C . TRP B 1 194 ? -2.957 24.531 11.812 1 98.81 194 TRP B C 1
ATOM 5041 O O . TRP B 1 194 ? -2.568 24.25 12.953 1 98.81 194 TRP B O 1
ATOM 5051 N N . ILE B 1 195 ? -4.219 24.516 11.43 1 98.88 195 ILE B N 1
ATOM 5052 C CA . ILE B 1 195 ? -5.281 23.984 12.273 1 98.88 195 ILE B CA 1
ATOM 5053 C C . ILE B 1 195 ? -5.992 22.844 11.547 1 98.88 195 ILE B C 1
ATOM 5055 O O . ILE B 1 195 ? -6.566 23.047 10.477 1 98.88 195 ILE B O 1
ATOM 5059 N N . ALA B 1 196 ? -5.883 21.656 12.109 1 98.75 196 ALA B N 1
ATOM 5060 C CA . ALA B 1 196 ? -6.613 20.531 11.555 1 98.75 196 ALA B CA 1
ATOM 5061 C C . ALA B 1 196 ? -8.039 20.469 12.086 1 98.75 196 ALA B C 1
ATOM 5063 O O . ALA B 1 196 ? -8.25 20.422 13.305 1 98.75 196 ALA B O 1
ATOM 5064 N N . LEU B 1 197 ? -8.992 20.516 11.18 1 98.44 197 LEU B N 1
ATOM 5065 C CA . LEU B 1 197 ? -10.414 20.5 11.516 1 98.44 197 LEU B CA 1
ATOM 5066 C C . LEU B 1 197 ? -10.984 19.094 11.367 1 98.44 197 LEU B C 1
ATOM 5068 O O . LEU B 1 197 ? -11.008 18.547 10.266 1 98.44 197 LEU B O 1
ATOM 5072 N N . SER B 1 198 ? -11.516 18.531 12.438 1 97.38 198 SER B N 1
ATOM 5073 C CA . SER B 1 198 ? -11.977 17.156 12.492 1 97.38 198 SER B CA 1
ATOM 5074 C C . SER B 1 198 ? -13.445 17.031 12.109 1 97.38 198 SER B C 1
ATOM 5076 O O . SER B 1 198 ? -14.211 17.984 12.289 1 97.38 198 SER B O 1
ATOM 5078 N N . PHE B 1 199 ? -13.836 15.953 11.508 1 96 199 PHE B N 1
ATOM 5079 C CA . PHE B 1 199 ? -15.195 15.477 11.297 1 96 199 PHE B CA 1
ATOM 5080 C C . PHE B 1 199 ? -15.992 16.469 10.461 1 96 199 PHE B C 1
ATOM 5082 O O . PHE B 1 199 ? -17.156 16.734 10.766 1 96 199 PHE B O 1
ATOM 5089 N N . VAL B 1 200 ? -15.32 17.047 9.508 1 97.44 200 VAL B N 1
ATOM 5090 C CA . VAL B 1 200 ? -15.992 17.938 8.562 1 97.44 200 VAL B CA 1
ATOM 5091 C C . VAL B 1 200 ? -16.984 17.125 7.723 1 97.44 200 VAL B C 1
ATOM 5093 O O . VAL B 1 200 ? -16.656 16.047 7.234 1 97.44 200 VAL B O 1
ATOM 5096 N N . GLN B 1 201 ? -18.219 17.609 7.578 1 96.25 201 GLN B N 1
ATOM 5097 C CA . GLN B 1 201 ? -19.25 16.906 6.82 1 96.25 201 GLN B CA 1
ATOM 5098 C C . GLN B 1 201 ? -19.688 17.703 5.602 1 96.25 201 GLN B C 1
ATOM 5100 O O . GLN B 1 201 ? -20.109 17.125 4.59 1 96.25 201 GLN B O 1
ATOM 5105 N N . LYS B 1 202 ? -19.656 19.047 5.727 1 96 202 LYS B N 1
ATOM 5106 C CA . LYS B 1 202 ? -20.188 19.938 4.699 1 96 202 LYS B CA 1
ATOM 5107 C C . LYS B 1 202 ? -19.359 21.219 4.594 1 96 202 LYS B C 1
ATOM 5109 O O . LYS B 1 202 ? -18.625 21.562 5.52 1 96 202 LYS B O 1
ATOM 5114 N N . PRO B 1 203 ? -19.422 21.953 3.523 1 97.81 203 PRO B N 1
ATOM 5115 C CA . PRO B 1 203 ? -18.641 23.172 3.307 1 97.81 203 PRO B CA 1
ATOM 5116 C C . PRO B 1 203 ? -18.844 24.219 4.406 1 97.81 203 PRO B C 1
ATOM 5118 O O . PRO B 1 203 ? -17.906 24.922 4.781 1 97.81 203 PRO B O 1
ATOM 5121 N N . SER B 1 204 ? -20.062 24.297 4.938 1 97.69 204 SER B N 1
ATOM 5122 C CA . SER B 1 204 ? -20.375 25.297 5.965 1 97.69 204 SER B CA 1
ATOM 5123 C C . SER B 1 204 ? -19.516 25.078 7.211 1 97.69 204 SER B C 1
ATOM 5125 O O . SER B 1 204 ? -19.25 26.016 7.957 1 97.69 204 SER B O 1
ATOM 5127 N N . ASP B 1 205 ? -19.125 23.828 7.449 1 97.88 205 ASP B N 1
ATOM 5128 C CA . ASP B 1 205 ? -18.25 23.531 8.57 1 97.88 205 ASP B CA 1
ATOM 5129 C C . ASP B 1 205 ? -16.906 24.25 8.43 1 97.88 205 ASP B C 1
ATOM 5131 O O . ASP B 1 205 ? -16.375 24.797 9.406 1 97.88 205 ASP B O 1
ATOM 5135 N N . VAL B 1 206 ? -16.359 24.281 7.266 1 98.5 206 VAL B N 1
ATOM 5136 C CA . VAL B 1 206 ? -15.07 24.922 7 1 98.5 206 VAL B CA 1
ATOM 5137 C C . VAL B 1 206 ? -15.234 26.438 7.086 1 98.5 206 VAL B C 1
ATOM 5139 O O . VAL B 1 206 ? -14.359 27.141 7.609 1 98.5 206 VAL B O 1
ATOM 5142 N N . LEU B 1 207 ? -16.344 26.922 6.625 1 98.31 207 LEU B N 1
ATOM 5143 C CA . LEU B 1 207 ? -16.609 28.359 6.672 1 98.31 207 LEU B CA 1
ATOM 5144 C C . LEU B 1 207 ? -16.703 28.844 8.117 1 98.31 207 LEU B C 1
ATOM 5146 O O . LEU B 1 207 ? -16.234 29.953 8.43 1 98.31 207 LEU B O 1
ATOM 5150 N N . GLU B 1 208 ? -17.328 28.047 8.891 1 98 208 GLU B N 1
ATOM 5151 C CA . GLU B 1 208 ? -17.391 28.375 10.312 1 98 208 GLU B CA 1
ATOM 5152 C C . GLU B 1 208 ? -16 28.531 10.906 1 98 208 GLU B C 1
ATOM 5154 O O . GLU B 1 208 ? -15.711 29.5 11.609 1 98 208 GLU B O 1
ATOM 5159 N N . ALA B 1 209 ? -15.141 27.609 10.641 1 98.38 209 ALA B N 1
ATOM 5160 C CA . ALA B 1 209 ? -13.766 27.656 11.125 1 98.38 209 ALA B CA 1
ATOM 5161 C C . ALA B 1 209 ? -13.031 28.875 10.57 1 98.38 209 ALA B C 1
ATOM 5163 O O . ALA B 1 209 ? -12.289 29.547 11.297 1 98.38 209 ALA B O 1
ATOM 5164 N N . ARG B 1 210 ? -13.234 29.188 9.312 1 98.38 210 ARG B N 1
ATOM 5165 C CA . ARG B 1 210 ? -12.586 30.312 8.648 1 98.38 210 ARG B CA 1
ATOM 5166 C C . ARG B 1 210 ? -12.969 31.625 9.328 1 98.38 210 ARG B C 1
ATOM 5168 O O . ARG B 1 210 ? -12.125 32.5 9.477 1 98.38 210 ARG B O 1
ATOM 5175 N N . THR B 1 211 ? -14.172 31.734 9.727 1 98.06 211 THR B N 1
ATOM 5176 C CA . THR B 1 211 ? -14.648 32.938 10.398 1 98.06 211 THR B CA 1
ATOM 5177 C C . THR B 1 211 ? -13.883 33.156 11.695 1 98.06 211 THR B C 1
ATOM 5179 O O . THR B 1 211 ? -13.586 34.312 12.055 1 98.06 211 THR B O 1
ATOM 5182 N N . LEU B 1 212 ? -13.547 32.125 12.336 1 98.12 212 LEU B N 1
ATOM 5183 C CA . LEU B 1 212 ? -12.867 32.219 13.625 1 98.12 212 LEU B CA 1
ATOM 5184 C C . LEU B 1 212 ? -11.367 32.375 13.43 1 98.12 212 LEU B C 1
ATOM 5186 O O . LEU B 1 212 ? -10.711 33.094 14.203 1 98.12 212 LEU B O 1
ATOM 5190 N N . ILE B 1 213 ? -10.766 31.75 12.453 1 98.31 213 ILE B N 1
ATOM 5191 C CA . ILE B 1 213 ? -9.32 31.625 12.281 1 98.31 213 ILE B CA 1
ATOM 5192 C C . ILE B 1 213 ? -8.789 32.844 11.5 1 98.31 213 ILE B C 1
ATOM 5194 O O . ILE B 1 213 ? -7.711 33.344 11.797 1 98.31 213 ILE B O 1
ATOM 5198 N N . GLY B 1 214 ? -9.602 33.25 10.492 1 96.56 214 GLY B N 1
ATOM 5199 C CA . GLY B 1 214 ? -9.117 34.281 9.586 1 96.56 214 GLY B CA 1
ATOM 5200 C C . GLY B 1 214 ? -7.871 33.875 8.828 1 96.56 214 GLY B C 1
ATOM 5201 O O . GLY B 1 214 ? -7.828 32.781 8.234 1 96.56 214 GLY B O 1
ATOM 5202 N N . ASP B 1 215 ? -6.887 34.75 8.867 1 94.69 215 ASP B N 1
ATOM 5203 C CA . ASP B 1 215 ? -5.648 34.469 8.148 1 94.69 215 ASP B CA 1
ATOM 5204 C C . ASP B 1 215 ? -4.52 34.125 9.109 1 94.69 215 ASP B C 1
ATOM 5206 O O . ASP B 1 215 ? -3.352 34.062 8.719 1 94.69 215 ASP B O 1
ATOM 5210 N N . ARG B 1 216 ? -4.852 33.812 10.297 1 97.06 216 ARG B N 1
ATOM 5211 C CA . ARG B 1 216 ? -3.861 33.625 11.352 1 97.06 216 ARG B CA 1
ATOM 5212 C C . ARG B 1 216 ? -3.201 32.25 11.234 1 97.06 216 ARG B C 1
ATOM 5214 O O . ARG B 1 216 ? -2.104 32.062 11.758 1 97.06 216 ARG B O 1
ATOM 5221 N N . ALA B 1 217 ? -3.865 31.328 10.641 1 98.19 217 ALA B N 1
ATOM 5222 C CA . ALA B 1 217 ? -3.357 29.969 10.422 1 98.19 217 ALA B CA 1
ATOM 5223 C C . ALA B 1 217 ? -4.012 29.328 9.195 1 98.19 217 ALA B C 1
ATOM 5225 O O . ALA B 1 217 ? -5.039 29.812 8.711 1 98.19 217 ALA B O 1
ATOM 5226 N N . GLY B 1 218 ? -3.348 28.375 8.617 1 98.44 218 GLY B N 1
ATOM 5227 C CA . GLY B 1 218 ? -3.977 27.594 7.559 1 98.44 218 GLY B CA 1
ATOM 5228 C C . GLY B 1 218 ? -4.957 26.562 8.078 1 98.44 218 GLY B C 1
ATOM 5229 O O . GLY B 1 218 ? -4.715 25.938 9.109 1 98.44 218 GLY B O 1
ATOM 5230 N N . ILE B 1 219 ? -6.051 26.359 7.348 1 98.75 219 ILE B N 1
ATOM 5231 C CA . ILE B 1 219 ? -7.055 25.375 7.707 1 98.75 219 ILE B CA 1
ATOM 5232 C C . ILE B 1 219 ? -6.785 24.062 6.953 1 98.75 219 ILE B C 1
ATOM 5234 O O . ILE B 1 219 ? -6.82 24.047 5.719 1 98.75 219 ILE B O 1
ATOM 5238 N N . MET B 1 220 ? -6.469 23.016 7.652 1 98.81 220 MET B N 1
ATOM 5239 C CA . MET B 1 220 ? -6.344 21.672 7.098 1 98.81 220 MET B CA 1
ATOM 5240 C C . MET B 1 220 ? -7.574 20.828 7.422 1 98.81 220 MET B C 1
ATOM 5242 O O . MET B 1 220 ? -7.773 20.438 8.57 1 98.81 220 MET B O 1
ATOM 5246 N N . THR B 1 221 ? -8.367 20.547 6.438 1 98.81 221 THR B N 1
ATOM 5247 C CA . THR B 1 221 ? -9.586 19.766 6.652 1 98.81 221 THR B CA 1
ATOM 5248 C C . THR B 1 221 ? -9.273 18.281 6.668 1 98.81 221 THR B C 1
ATOM 5250 O O . THR B 1 221 ? -8.656 17.75 5.742 1 98.81 221 THR B O 1
ATOM 5253 N N . LYS B 1 222 ? -9.688 17.641 7.711 1 98.38 222 LYS B N 1
ATOM 5254 C CA . LYS B 1 222 ? -9.578 16.188 7.773 1 98.38 222 LYS B CA 1
ATOM 5255 C C . LYS B 1 222 ? -10.773 15.523 7.109 1 98.38 222 LYS B C 1
ATOM 5257 O O . LYS B 1 222 ? -11.922 15.75 7.508 1 98.38 222 LYS B O 1
ATOM 5262 N N . VAL B 1 223 ? -10.555 14.758 6.113 1 98 223 VAL B N 1
ATOM 5263 C CA . VAL B 1 223 ? -11.617 13.992 5.469 1 98 223 VAL B CA 1
ATOM 5264 C C . VAL B 1 223 ? -11.828 12.672 6.207 1 98 223 VAL B C 1
ATOM 5266 O O . VAL B 1 223 ? -11.078 11.719 6 1 98 223 VAL B O 1
ATOM 5269 N N . GLU B 1 224 ? -12.883 12.664 7.02 1 96 224 GLU B N 1
ATOM 5270 C CA . GLU B 1 224 ? -13.141 11.547 7.926 1 96 224 GLU B CA 1
ATOM 5271 C C . GLU B 1 224 ? -14.539 10.969 7.715 1 96 224 GLU B C 1
ATOM 5273 O O . GLU B 1 224 ? -14.844 9.875 8.18 1 96 224 GLU B O 1
ATOM 5278 N N . LYS B 1 225 ? -15.375 11.664 7 1 94.81 225 LYS B N 1
ATOM 5279 C CA . LYS B 1 225 ? -16.781 11.305 6.855 1 94.81 225 LYS B CA 1
ATOM 5280 C C . LYS B 1 225 ? -17.156 11.125 5.387 1 94.81 225 LYS B C 1
ATOM 5282 O O . LYS B 1 225 ? -16.688 11.875 4.527 1 94.81 225 LYS B O 1
ATOM 5287 N N . PRO B 1 226 ? -18 10.133 5.105 1 94.56 226 PRO B N 1
ATOM 5288 C CA . PRO B 1 226 ? -18.453 9.945 3.727 1 94.56 226 PRO B CA 1
ATOM 5289 C C . PRO B 1 226 ? -19.188 11.172 3.18 1 94.56 226 PRO B C 1
ATOM 5291 O O . PRO B 1 226 ? -19.125 11.445 1.979 1 94.56 226 PRO B O 1
ATOM 5294 N N . GLN B 1 227 ? -19.875 11.945 4.039 1 94 227 GLN B N 1
ATOM 5295 C CA . GLN B 1 227 ? -20.609 13.133 3.623 1 94 227 GLN B CA 1
ATOM 5296 C C . GLN B 1 227 ? -19.656 14.172 3.021 1 94 227 GLN B C 1
ATOM 5298 O O . GLN B 1 227 ? -20.031 14.883 2.082 1 94 227 GLN B O 1
ATOM 5303 N N . ALA B 1 228 ? -18.484 14.258 3.602 1 96.19 228 ALA B N 1
ATOM 5304 C CA . ALA B 1 228 ? -17.484 15.195 3.076 1 96.19 228 ALA B CA 1
ATOM 5305 C C . ALA B 1 228 ? -17.062 14.812 1.661 1 96.19 228 ALA B C 1
ATOM 5307 O O . ALA B 1 228 ? -16.828 15.68 0.822 1 96.19 228 ALA B O 1
ATOM 5308 N N . LEU B 1 229 ? -16.984 13.508 1.38 1 96.12 229 LEU B N 1
ATOM 5309 C CA . LEU B 1 229 ? -16.578 13.008 0.068 1 96.12 229 LEU B CA 1
ATOM 5310 C C . LEU B 1 229 ? -17.594 13.43 -1 1 96.12 229 LEU B C 1
ATOM 5312 O O . LEU B 1 229 ? -17.203 13.703 -2.141 1 96.12 229 LEU B O 1
ATOM 5316 N N . GLU B 1 230 ? -18.828 13.57 -0.598 1 94.38 230 GLU B N 1
ATOM 5317 C CA . GLU B 1 230 ? -19.891 13.938 -1.53 1 94.38 230 GLU B CA 1
ATOM 5318 C C . GLU B 1 230 ? -19.766 15.398 -1.963 1 94.38 230 GLU B C 1
ATOM 5320 O O . GLU B 1 230 ? -20.234 15.773 -3.035 1 94.38 230 GLU B O 1
ATOM 5325 N N . ARG B 1 231 ? -19.156 16.203 -1.103 1 95.75 231 ARG B N 1
ATOM 5326 C CA . ARG B 1 231 ? -18.984 17.625 -1.368 1 95.75 231 ARG B CA 1
ATOM 5327 C C . ARG B 1 231 ? -17.5 18 -1.357 1 95.75 231 ARG B C 1
ATOM 5329 O O . ARG B 1 231 ? -17.141 19.094 -0.898 1 95.75 231 ARG B O 1
ATOM 5336 N N . ILE B 1 232 ? -16.672 17.125 -1.86 1 97.75 232 ILE B N 1
ATOM 5337 C CA . ILE B 1 232 ? -15.242 17.203 -1.596 1 97.75 232 ILE B CA 1
ATOM 5338 C C . ILE B 1 232 ? -14.641 18.391 -2.357 1 97.75 232 ILE B C 1
ATOM 5340 O O . ILE B 1 232 ? -13.742 19.062 -1.857 1 97.75 232 ILE B O 1
ATOM 5344 N N . GLU B 1 233 ? -15.125 18.719 -3.537 1 96.62 233 GLU B N 1
ATOM 5345 C CA . GLU B 1 233 ? -14.57 19.812 -4.332 1 96.62 233 GLU B CA 1
ATOM 5346 C C . GLU B 1 233 ? -14.727 21.141 -3.619 1 96.62 233 GLU B C 1
ATOM 5348 O O . GLU B 1 233 ? -13.773 21.922 -3.52 1 96.62 233 GLU B O 1
ATOM 5353 N N . ASP B 1 234 ? -15.93 21.344 -3.082 1 98.06 234 ASP B N 1
ATOM 5354 C CA . ASP B 1 234 ? -16.188 22.578 -2.35 1 98.06 234 ASP B CA 1
ATOM 5355 C C . ASP B 1 234 ? -15.367 22.641 -1.062 1 98.06 234 ASP B C 1
ATOM 5357 O O . ASP B 1 234 ? -14.844 23.688 -0.701 1 98.06 234 ASP B O 1
ATOM 5361 N N . ILE B 1 235 ? -15.273 21.516 -0.433 1 98.56 235 ILE B N 1
ATOM 5362 C CA . ILE B 1 235 ? -14.539 21.453 0.825 1 98.56 235 ILE B CA 1
ATOM 5363 C C . ILE B 1 235 ? -13.062 21.75 0.577 1 98.56 235 ILE B C 1
ATOM 5365 O O . ILE B 1 235 ? -12.445 22.547 1.302 1 98.56 235 ILE B O 1
ATOM 5369 N N . ILE B 1 236 ? -12.508 21.172 -0.466 1 98.38 236 ILE B N 1
ATOM 5370 C CA . ILE B 1 236 ? -11.109 21.406 -0.804 1 98.38 236 ILE B CA 1
ATOM 5371 C C . ILE B 1 236 ? -10.906 22.875 -1.156 1 98.38 236 ILE B C 1
ATOM 5373 O O . ILE B 1 236 ? -9.938 23.5 -0.701 1 98.38 236 ILE B O 1
ATOM 5377 N N . ARG B 1 237 ? -11.789 23.469 -1.844 1 96.94 237 ARG B N 1
ATOM 5378 C CA . ARG B 1 237 ? -11.68 24.875 -2.256 1 96.94 237 ARG B CA 1
ATOM 5379 C C . ARG B 1 237 ? -11.672 25.797 -1.047 1 96.94 237 ARG B C 1
ATOM 5381 O O . ARG B 1 237 ? -10.977 26.812 -1.047 1 96.94 237 ARG B O 1
ATOM 5388 N N . LEU B 1 238 ? -12.422 25.438 -0.043 1 98 238 LEU B N 1
ATOM 5389 C CA . LEU B 1 238 ? -12.562 26.281 1.14 1 98 238 LEU B CA 1
ATOM 5390 C C . LEU B 1 238 ? -11.43 26.016 2.129 1 98 238 LEU B C 1
ATOM 5392 O O . LEU B 1 238 ? -11.227 26.797 3.062 1 98 238 LEU B O 1
ATOM 5396 N N . SER B 1 239 ? -10.656 24.984 1.914 1 98.5 239 SER B N 1
ATOM 5397 C CA . SER B 1 239 ? -9.562 24.609 2.805 1 98.5 239 SER B CA 1
ATOM 5398 C C . SER B 1 239 ? -8.227 25.141 2.307 1 98.5 239 SER B C 1
ATOM 5400 O O . SER B 1 239 ? -8.125 25.625 1.174 1 98.5 239 SER B O 1
ATOM 5402 N N . ASP B 1 240 ? -7.266 25.172 3.137 1 98.31 240 ASP B N 1
ATOM 5403 C CA . ASP B 1 240 ? -5.91 25.531 2.732 1 98.31 240 ASP B CA 1
ATOM 5404 C C . ASP B 1 240 ? -5.047 24.281 2.539 1 98.31 240 ASP B C 1
ATOM 5406 O O . ASP B 1 240 ? -4.008 24.344 1.88 1 98.31 240 ASP B O 1
ATOM 5410 N N . ALA B 1 241 ? -5.391 23.219 3.096 1 98.56 241 ALA B N 1
ATOM 5411 C CA . ALA B 1 241 ? -4.809 21.891 2.982 1 98.56 241 ALA B CA 1
ATOM 5412 C C . ALA B 1 241 ? -5.828 20.812 3.348 1 98.56 241 ALA B C 1
ATOM 5414 O O . ALA B 1 241 ? -6.895 21.109 3.883 1 98.56 241 ALA B O 1
ATOM 5415 N N . VAL B 1 242 ? -5.547 19.609 3.021 1 98.75 242 VAL B N 1
ATOM 5416 C CA . VAL B 1 242 ? -6.445 18.5 3.305 1 98.75 242 VAL B CA 1
ATOM 5417 C C . VAL B 1 242 ? -5.656 17.328 3.896 1 98.75 242 VAL B C 1
ATOM 5419 O O . VAL B 1 242 ? -4.484 17.125 3.561 1 98.75 242 VAL B O 1
ATOM 5422 N N . MET B 1 243 ? -6.27 16.703 4.852 1 98.81 243 MET B N 1
ATOM 5423 C CA . MET B 1 243 ? -5.711 15.461 5.387 1 98.81 243 MET B CA 1
ATOM 5424 C C . MET B 1 243 ? -6.609 14.273 5.07 1 98.81 243 MET B C 1
ATOM 5426 O O . MET B 1 243 ? -7.801 14.289 5.391 1 98.81 243 MET B O 1
ATOM 5430 N N . VAL B 1 244 ? -6.078 13.32 4.371 1 98.38 244 VAL B N 1
ATOM 5431 C CA . VAL B 1 244 ? -6.762 12.047 4.215 1 98.38 244 VAL B CA 1
ATOM 5432 C C . VAL B 1 244 ? -6.641 11.227 5.5 1 98.38 244 VAL B C 1
ATOM 5434 O O . VAL B 1 244 ? -5.68 10.477 5.676 1 98.38 244 VAL B O 1
ATOM 5437 N N . ALA B 1 245 ? -7.633 11.352 6.312 1 97.06 245 ALA B N 1
ATOM 5438 C CA . ALA B 1 245 ? -7.605 10.703 7.621 1 97.06 245 ALA B CA 1
ATOM 5439 C C . ALA B 1 245 ? -8.211 9.305 7.555 1 97.06 245 ALA B C 1
ATOM 5441 O O . ALA B 1 245 ? -9.375 9.109 7.91 1 97.06 245 ALA B O 1
ATOM 5442 N N . ARG B 1 246 ? -7.406 8.352 7.273 1 95.12 246 ARG B N 1
ATOM 5443 C CA . ARG B 1 246 ? -7.871 7.023 6.883 1 95.12 246 ARG B CA 1
ATOM 5444 C C . ARG B 1 246 ? -8.391 6.25 8.086 1 95.12 246 ARG B C 1
ATOM 5446 O O . ARG B 1 246 ? -9.125 5.27 7.934 1 95.12 246 ARG B O 1
ATOM 5453 N N . GLY B 1 247 ? -7.914 6.605 9.32 1 91.62 247 GLY B N 1
ATOM 5454 C CA . GLY B 1 247 ? -8.414 5.93 10.508 1 91.62 247 GLY B CA 1
ATOM 5455 C C . GLY B 1 247 ? -9.922 6.016 10.648 1 91.62 247 GLY B C 1
ATOM 5456 O O . GLY B 1 247 ? -10.617 4.996 10.602 1 91.62 247 GLY B O 1
ATOM 5457 N N . ASP B 1 248 ? -10.414 7.227 10.688 1 91.62 248 ASP B N 1
ATOM 5458 C CA . ASP B 1 248 ? -11.844 7.465 10.828 1 91.62 248 ASP B CA 1
ATOM 5459 C C . ASP B 1 248 ? -12.578 7.191 9.523 1 91.62 248 ASP B C 1
ATOM 5461 O O . ASP B 1 248 ? -13.656 6.59 9.523 1 91.62 248 ASP B O 1
ATOM 5465 N N . LEU B 1 249 ? -12.031 7.613 8.414 1 94.25 249 LEU B N 1
ATOM 5466 C CA . LEU B 1 249 ? -12.664 7.402 7.113 1 94.25 249 LEU B CA 1
ATOM 5467 C C . LEU B 1 249 ? -12.836 5.914 6.832 1 94.25 249 LEU B C 1
ATOM 5469 O O . LEU B 1 249 ? -13.875 5.496 6.312 1 94.25 249 LEU B O 1
ATOM 5473 N N . GLY B 1 250 ? -11.859 5.141 7.207 1 92.44 250 GLY B N 1
ATOM 5474 C CA . GLY B 1 250 ? -11.859 3.713 6.93 1 92.44 250 GLY B CA 1
ATOM 5475 C C . GLY B 1 250 ? -12.906 2.951 7.727 1 92.44 250 GLY B C 1
ATOM 5476 O O . GLY B 1 250 ? -13.234 1.809 7.398 1 92.44 250 GLY B O 1
ATOM 5477 N N . VAL B 1 251 ? -13.398 3.531 8.797 1 91.12 251 VAL B N 1
ATOM 5478 C CA . VAL B 1 251 ? -14.492 2.93 9.555 1 91.12 251 VAL B CA 1
ATOM 5479 C C . VAL B 1 251 ? -15.828 3.221 8.867 1 91.12 251 VAL B C 1
ATOM 5481 O O . VAL B 1 251 ? -16.75 2.402 8.914 1 91.12 251 VAL B O 1
ATOM 5484 N N . GLU B 1 252 ? -15.805 4.34 8.156 1 93.62 252 GLU B N 1
ATOM 5485 C CA . GLU B 1 252 ? -17.062 4.875 7.648 1 93.62 252 GLU B CA 1
ATOM 5486 C C . GLU B 1 252 ? -17.344 4.367 6.238 1 93.62 252 GLU B C 1
ATOM 5488 O O . GLU B 1 252 ? -18.5 4.402 5.785 1 93.62 252 GLU B O 1
ATOM 5493 N N . ILE B 1 253 ? -16.344 3.924 5.52 1 93.25 253 ILE B N 1
ATOM 5494 C CA . ILE B 1 253 ? -16.531 3.371 4.184 1 93.25 253 ILE B CA 1
ATOM 5495 C C . ILE B 1 253 ? -15.906 1.981 4.105 1 93.25 253 ILE B C 1
ATOM 5497 O O . ILE B 1 253 ? -15.094 1.611 4.957 1 93.25 253 ILE B O 1
ATOM 5501 N N . PRO B 1 254 ? -16.344 1.166 3.117 1 92.56 254 PRO B N 1
ATOM 5502 C CA . PRO B 1 254 ? -15.734 -0.161 2.994 1 92.56 254 PRO B CA 1
ATOM 5503 C C . PRO B 1 254 ? -14.219 -0.103 2.854 1 92.56 254 PRO B C 1
ATOM 5505 O O . PRO B 1 254 ? -13.688 0.786 2.178 1 92.56 254 PRO B O 1
ATOM 5508 N N . HIS B 1 255 ? -13.5 -1.069 3.5 1 92.5 255 HIS B N 1
ATOM 5509 C CA . HIS B 1 255 ? -12.039 -1.127 3.516 1 92.5 255 HIS B CA 1
ATOM 5510 C C . HIS B 1 255 ? -11.469 -1.072 2.102 1 92.5 255 HIS B C 1
ATOM 5512 O O . HIS B 1 255 ? -10.461 -0.41 1.859 1 92.5 255 HIS B O 1
ATOM 5518 N N . GLU B 1 256 ? -12.125 -1.74 1.18 1 95.38 256 GLU B N 1
ATOM 5519 C CA . GLU B 1 256 ? -11.641 -1.895 -0.188 1 95.38 256 GLU B CA 1
ATOM 5520 C C . GLU B 1 256 ? -11.703 -0.572 -0.947 1 95.38 256 GLU B C 1
ATOM 5522 O O . GLU B 1 256 ? -11.047 -0.412 -1.979 1 95.38 256 GLU B O 1
ATOM 5527 N N . ASP B 1 257 ? -12.453 0.404 -0.437 1 95.81 257 ASP B N 1
ATOM 5528 C CA . ASP B 1 257 ? -12.648 1.655 -1.161 1 95.81 257 ASP B CA 1
ATOM 5529 C C . ASP B 1 257 ? -11.648 2.717 -0.704 1 95.81 257 ASP B C 1
ATOM 5531 O O . ASP B 1 257 ? -11.461 3.73 -1.38 1 95.81 257 ASP B O 1
ATOM 5535 N N . VAL B 1 258 ? -11.016 2.533 0.409 1 96.31 258 VAL B N 1
ATOM 5536 C CA . VAL B 1 258 ? -10.164 3.547 1.024 1 96.31 258 VAL B CA 1
ATOM 5537 C C . VAL B 1 258 ? -8.992 3.869 0.101 1 96.31 258 VAL B C 1
ATOM 5539 O O . VAL B 1 258 ? -8.688 5.039 -0.146 1 96.31 258 VAL B O 1
ATOM 5542 N N . PRO B 1 259 ? -8.32 2.828 -0.498 1 96.38 259 PRO B N 1
ATOM 5543 C CA . PRO B 1 259 ? -7.184 3.145 -1.367 1 96.38 259 PRO B CA 1
ATOM 5544 C C . PRO B 1 259 ? -7.582 3.99 -2.574 1 96.38 259 PRO B C 1
ATOM 5546 O O . PRO B 1 259 ? -6.875 4.938 -2.93 1 96.38 259 PRO B O 1
ATOM 5549 N N . ALA B 1 260 ? -8.695 3.705 -3.166 1 96.5 260 ALA B N 1
ATOM 5550 C CA . ALA B 1 260 ? -9.164 4.465 -4.32 1 96.5 260 ALA B CA 1
ATOM 5551 C C . ALA B 1 260 ? -9.516 5.895 -3.93 1 96.5 260 ALA B C 1
ATOM 5553 O O . ALA B 1 260 ? -9.18 6.844 -4.645 1 96.5 260 ALA B O 1
ATOM 5554 N N . ARG B 1 261 ? -10.18 6.039 -2.797 1 96.94 261 ARG B N 1
ATOM 5555 C CA . ARG B 1 261 ? -10.57 7.367 -2.328 1 96.94 261 ARG B CA 1
ATOM 5556 C C . ARG B 1 261 ? -9.344 8.219 -2.018 1 96.94 261 ARG B C 1
ATOM 5558 O O . ARG B 1 261 ? -9.336 9.422 -2.273 1 96.94 261 ARG B O 1
ATOM 5565 N N . GLN B 1 262 ? -8.352 7.617 -1.431 1 97.19 262 GLN B N 1
ATOM 5566 C CA . GLN B 1 262 ? -7.094 8.312 -1.179 1 97.19 262 GLN B CA 1
ATOM 5567 C C . GLN B 1 262 ? -6.527 8.906 -2.465 1 97.19 262 GLN B C 1
ATOM 5569 O O . GLN B 1 262 ? -6.16 10.086 -2.506 1 97.19 262 GLN B O 1
ATOM 5574 N N . LYS B 1 263 ? -6.43 8.062 -3.545 1 96.38 263 LYS B N 1
ATOM 5575 C CA . LYS B 1 263 ? -5.91 8.523 -4.832 1 96.38 263 LYS B CA 1
ATOM 5576 C C . LYS B 1 263 ? -6.73 9.695 -5.371 1 96.38 263 LYS B C 1
ATOM 5578 O O . LYS B 1 263 ? -6.176 10.664 -5.887 1 96.38 263 LYS B O 1
ATOM 5583 N N . GLU B 1 264 ? -8.023 9.609 -5.223 1 96.12 264 GLU B N 1
ATOM 5584 C CA . GLU B 1 264 ? -8.922 10.648 -5.715 1 96.12 264 GLU B CA 1
ATOM 5585 C C . GLU B 1 264 ? -8.727 11.953 -4.949 1 96.12 264 GLU B C 1
ATOM 5587 O O . GLU B 1 264 ? -8.711 13.031 -5.547 1 96.12 264 GLU B O 1
ATOM 5592 N N . LEU B 1 265 ? -8.586 11.828 -3.682 1 97.75 265 LEU B N 1
ATOM 5593 C CA . LEU B 1 265 ? -8.414 13.008 -2.838 1 97.75 265 LEU B CA 1
ATOM 5594 C C . LEU B 1 265 ? -7.09 13.695 -3.135 1 97.75 265 LEU B C 1
ATOM 5596 O O . LEU B 1 265 ? -7.035 14.922 -3.246 1 97.75 265 LEU B O 1
ATOM 5600 N N . ILE B 1 266 ? -6.035 12.922 -3.277 1 97.31 266 ILE B N 1
ATOM 5601 C CA . ILE B 1 266 ? -4.727 13.484 -3.58 1 97.31 266 ILE B CA 1
ATOM 5602 C C . ILE B 1 266 ? -4.773 14.203 -4.922 1 97.31 266 ILE B C 1
ATOM 5604 O O . ILE B 1 266 ? -4.293 15.336 -5.043 1 97.31 266 ILE B O 1
ATOM 5608 N N . ARG B 1 267 ? -5.387 13.602 -5.867 1 95.56 267 ARG B N 1
ATOM 5609 C CA . ARG B 1 267 ? -5.5 14.195 -7.195 1 95.56 267 ARG B CA 1
ATOM 5610 C C . ARG B 1 267 ? -6.305 15.492 -7.148 1 95.56 267 ARG B C 1
ATOM 5612 O O . ARG B 1 267 ? -5.93 16.484 -7.773 1 95.56 267 ARG B O 1
ATOM 5619 N N . ALA B 1 268 ? -7.398 15.43 -6.43 1 96.25 268 ALA B N 1
ATOM 5620 C CA . ALA B 1 268 ? -8.25 16.609 -6.309 1 96.25 268 ALA B CA 1
ATOM 5621 C C . ALA B 1 268 ? -7.504 17.766 -5.641 1 96.25 268 ALA B C 1
ATOM 5623 O O . ALA B 1 268 ? -7.648 18.922 -6.043 1 96.25 268 ALA B O 1
ATOM 5624 N N . CYS B 1 269 ? -6.75 17.469 -4.652 1 97.31 269 CYS B N 1
ATOM 5625 C CA . CYS B 1 269 ? -5.977 18.484 -3.951 1 97.31 269 CYS B CA 1
ATOM 5626 C C . CYS B 1 269 ? -4.891 19.062 -4.852 1 97.31 269 CYS B C 1
ATOM 5628 O O . CYS B 1 269 ? -4.66 20.266 -4.859 1 97.31 269 CYS B O 1
ATOM 5630 N N . ARG B 1 270 ? -4.215 18.234 -5.582 1 94.94 270 ARG B N 1
ATOM 5631 C CA . ARG B 1 270 ? -3.211 18.703 -6.535 1 94.94 270 ARG B CA 1
ATOM 5632 C C . ARG B 1 270 ? -3.836 19.625 -7.578 1 94.94 270 ARG B C 1
ATOM 5634 O O . ARG B 1 270 ? -3.271 20.672 -7.902 1 94.94 270 ARG B O 1
ATOM 5641 N N . LEU B 1 271 ? -4.984 19.203 -8.031 1 93.75 271 LEU B N 1
ATOM 5642 C CA . LEU B 1 271 ? -5.691 20.031 -9 1 93.75 271 LEU B CA 1
ATOM 5643 C C . LEU B 1 271 ? -6.004 21.406 -8.422 1 93.75 271 LEU B C 1
ATOM 5645 O O . LEU B 1 271 ? -5.871 22.422 -9.102 1 93.75 271 LEU B O 1
ATOM 5649 N N . ALA B 1 272 ? -6.371 21.438 -7.148 1 94.38 272 ALA B N 1
ATOM 5650 C CA . ALA B 1 272 ? -6.797 22.656 -6.48 1 94.38 272 ALA B CA 1
ATOM 5651 C C . ALA B 1 272 ? -5.602 23.422 -5.91 1 94.38 272 ALA B C 1
ATOM 5653 O O . ALA B 1 272 ? -5.762 24.484 -5.32 1 94.38 272 ALA B O 1
ATOM 5654 N N . VAL B 1 273 ? -4.398 22.906 -6.035 1 93.94 273 VAL B N 1
ATOM 5655 C CA . VAL B 1 273 ? -3.168 23.531 -5.555 1 93.94 273 VAL B CA 1
ATOM 5656 C C . VAL B 1 273 ? -3.203 23.625 -4.031 1 93.94 273 VAL B C 1
ATOM 5658 O O . VAL B 1 273 ? -2.965 24.703 -3.469 1 93.94 273 VAL B O 1
ATOM 5661 N N . LYS B 1 274 ? -3.658 22.531 -3.381 1 96.75 274 LYS B N 1
ATOM 5662 C CA . LYS B 1 274 ? -3.707 22.422 -1.925 1 96.75 274 LYS B CA 1
ATOM 5663 C C . LYS B 1 274 ? -2.83 21.266 -1.43 1 96.75 274 LYS B C 1
ATOM 5665 O O . LYS B 1 274 ? -2.912 20.156 -1.941 1 96.75 274 LYS B O 1
ATOM 5670 N N . PRO B 1 275 ? -1.932 21.562 -0.447 1 98.12 275 PRO B N 1
ATOM 5671 C CA . PRO B 1 275 ? -1.189 20.438 0.128 1 98.12 275 PRO B CA 1
ATOM 5672 C C . PRO B 1 275 ? -2.104 19.344 0.687 1 98.12 275 PRO B C 1
ATOM 5674 O O . PRO B 1 275 ? -3.166 19.656 1.236 1 98.12 275 PRO B O 1
ATOM 5677 N N . VAL B 1 276 ? -1.719 18.141 0.533 1 98.69 276 VAL B N 1
ATOM 5678 C CA . VAL B 1 276 ? -2.504 17 1.028 1 98.69 276 VAL B CA 1
ATOM 5679 C C . VAL B 1 276 ? -1.614 16.078 1.857 1 98.69 276 VAL B C 1
ATOM 5681 O O . VAL B 1 276 ? -0.514 15.727 1.434 1 98.69 276 VAL B O 1
ATOM 5684 N N . VAL B 1 277 ? -2.074 15.742 3.059 1 98.81 277 VAL B N 1
ATOM 5685 C CA . VAL B 1 277 ? -1.377 14.875 3.996 1 98.81 277 VAL B CA 1
ATOM 5686 C C . VAL B 1 277 ? -2.102 13.531 4.09 1 98.81 277 VAL B C 1
ATOM 5688 O O . VAL B 1 277 ? -3.32 13.484 4.266 1 98.81 277 VAL B O 1
ATOM 5691 N N . VAL B 1 278 ? -1.428 12.445 3.881 1 98.62 278 VAL B N 1
ATOM 5692 C CA . VAL B 1 278 ? -1.997 11.125 4.141 1 98.62 278 VAL B CA 1
ATOM 5693 C C . VAL B 1 278 ? -1.647 10.68 5.559 1 98.62 278 VAL B C 1
ATOM 5695 O O . VAL B 1 278 ? -0.478 10.695 5.949 1 98.62 278 VAL B O 1
ATOM 5698 N N . ALA B 1 279 ? -2.719 10.312 6.27 1 96.94 279 ALA B N 1
ATOM 5699 C CA . ALA B 1 279 ? -2.498 10.094 7.699 1 96.94 279 ALA B CA 1
ATOM 5700 C C . ALA B 1 279 ? -3.109 8.773 8.156 1 96.94 279 ALA B C 1
ATOM 5702 O O . ALA B 1 279 ? -3.893 8.164 7.422 1 96.94 279 ALA B O 1
ATOM 5703 N N . THR B 1 280 ? -2.686 8.32 9.305 1 87.75 280 THR B N 1
ATOM 5704 C CA . THR B 1 280 ? -3.207 7.262 10.164 1 87.75 280 THR B CA 1
ATOM 5705 C C . THR B 1 280 ? -2.75 5.891 9.672 1 87.75 280 THR B C 1
ATOM 5707 O O . THR B 1 280 ? -2.852 5.59 8.477 1 87.75 280 THR B O 1
ATOM 5710 N N . GLN B 1 281 ? -2.211 5.156 10.531 1 87.44 281 GLN B N 1
ATOM 5711 C CA . GLN B 1 281 ? -1.795 3.766 10.398 1 87.44 281 GLN B CA 1
ATOM 5712 C C . GLN B 1 281 ? -0.781 3.598 9.273 1 87.44 281 GLN B C 1
ATOM 5714 O O . GLN B 1 281 ? -0.89 2.676 8.461 1 87.44 281 GLN B O 1
ATOM 5719 N N . MET B 1 282 ? 0.165 4.574 9.227 1 93.5 282 MET B N 1
ATOM 5720 C CA . MET B 1 282 ? 1.213 4.512 8.211 1 93.5 282 MET B CA 1
ATOM 5721 C C . MET B 1 282 ? 2.277 3.486 8.586 1 93.5 282 MET B C 1
ATOM 5723 O O . MET B 1 282 ? 2.643 2.635 7.777 1 93.5 282 MET B O 1
ATOM 5727 N N . LEU B 1 283 ? 2.779 3.59 9.812 1 96.75 283 LEU B N 1
ATOM 5728 C CA . LEU B 1 283 ? 3.754 2.668 10.383 1 96.75 283 LEU B CA 1
ATOM 5729 C C . LEU B 1 283 ? 3.326 2.219 11.781 1 96.75 283 LEU B C 1
ATOM 5731 O O . LEU B 1 283 ? 4.125 2.244 12.719 1 96.75 283 LEU B O 1
ATOM 5735 N N . ASP B 1 284 ? 2.115 1.81 11.867 1 94.69 284 ASP B N 1
ATOM 5736 C CA . ASP B 1 284 ? 1.48 1.526 13.148 1 94.69 284 ASP B CA 1
ATOM 5737 C C . ASP B 1 284 ? 2.229 0.427 13.898 1 94.69 284 ASP B C 1
ATOM 5739 O O . ASP B 1 284 ? 2.34 0.473 15.125 1 94.69 284 ASP B O 1
ATOM 5743 N N . SER B 1 285 ? 2.725 -0.601 13.211 1 92.88 285 SER B N 1
ATOM 5744 C CA . SER B 1 285 ? 3.436 -1.702 13.852 1 92.88 285 SER B CA 1
ATOM 5745 C C . SER B 1 285 ? 4.672 -1.206 14.594 1 92.88 285 SER B C 1
ATOM 5747 O O . SER B 1 285 ? 5.105 -1.821 15.57 1 92.88 285 SER B O 1
ATOM 5749 N N . MET B 1 286 ? 5.203 -0.047 14.25 1 94.75 286 MET B N 1
ATOM 5750 C CA . MET B 1 286 ? 6.453 0.449 14.82 1 94.75 286 MET B CA 1
ATOM 5751 C C . MET B 1 286 ? 6.203 1.142 16.156 1 94.75 286 MET B C 1
ATOM 5753 O O . MET B 1 286 ? 7.145 1.594 16.812 1 94.75 286 MET B O 1
ATOM 5757 N N . VAL B 1 287 ? 4.93 1.269 16.531 1 95.56 287 VAL B N 1
ATOM 5758 C CA . VAL B 1 287 ? 4.66 1.651 17.906 1 95.56 287 VAL B CA 1
ATOM 5759 C C . VAL B 1 287 ? 5.367 0.687 18.859 1 95.56 287 VAL B C 1
ATOM 5761 O O . VAL B 1 287 ? 5.871 1.096 19.906 1 95.56 287 VAL B O 1
ATOM 5764 N N . ASN B 1 288 ? 5.449 -0.597 18.391 1 92.44 288 ASN B N 1
ATOM 5765 C CA . ASN B 1 288 ? 5.977 -1.621 19.297 1 92.44 288 ASN B CA 1
ATOM 5766 C C . ASN B 1 288 ? 7.105 -2.41 18.641 1 92.44 288 ASN B C 1
ATOM 5768 O O . ASN B 1 288 ? 7.68 -3.309 19.266 1 92.44 288 ASN B O 1
ATOM 5772 N N . ALA B 1 289 ? 7.344 -2.131 17.375 1 89.31 289 ALA B N 1
ATOM 5773 C CA . ALA B 1 289 ? 8.391 -2.852 16.656 1 89.31 289 ALA B CA 1
ATOM 5774 C C . ALA B 1 289 ? 9.398 -1.886 16.031 1 89.31 289 ALA B C 1
ATOM 5776 O O . ALA B 1 289 ? 9.039 -0.764 15.664 1 89.31 289 ALA B O 1
ATOM 5777 N N . PRO B 1 290 ? 10.594 -2.262 15.883 1 88.5 290 PRO B N 1
ATOM 5778 C CA . PRO B 1 290 ? 11.625 -1.377 15.336 1 88.5 290 PRO B CA 1
ATOM 5779 C C . PRO B 1 290 ? 11.531 -1.23 13.812 1 88.5 290 PRO B C 1
ATOM 5781 O O . PRO B 1 290 ? 12.18 -0.352 13.234 1 88.5 290 PRO B O 1
ATOM 5784 N N . ALA B 1 291 ? 10.812 -2.166 13.148 1 90.31 291 ALA B N 1
ATOM 5785 C CA . ALA B 1 291 ? 10.641 -2.131 11.695 1 90.31 291 ALA B CA 1
ATOM 5786 C C . ALA B 1 291 ? 9.18 -2.316 11.312 1 90.31 291 ALA B C 1
ATOM 5788 O O . ALA B 1 291 ? 8.414 -2.949 12.047 1 90.31 291 ALA B O 1
ATOM 5789 N N . PRO B 1 292 ? 8.828 -1.738 10.211 1 93.88 292 PRO B N 1
ATOM 5790 C CA . PRO B 1 292 ? 7.43 -1.885 9.797 1 93.88 292 PRO B CA 1
ATOM 5791 C C . PRO B 1 292 ? 7.16 -3.219 9.102 1 93.88 292 PRO B C 1
ATOM 5793 O O . PRO B 1 292 ? 8.102 -3.938 8.75 1 93.88 292 PRO B O 1
ATOM 5796 N N . THR B 1 293 ? 5.887 -3.549 8.945 1 92 293 THR B N 1
ATOM 5797 C CA . THR B 1 293 ? 5.504 -4.68 8.102 1 92 293 THR B CA 1
ATOM 5798 C C . THR B 1 293 ? 5.711 -4.348 6.625 1 92 293 THR B C 1
ATOM 5800 O O . THR B 1 293 ? 5.863 -3.182 6.262 1 92 293 THR B O 1
ATOM 5803 N N . ARG B 1 294 ? 5.711 -5.398 5.828 1 92.62 294 ARG B N 1
ATOM 5804 C CA . ARG B 1 294 ? 5.812 -5.199 4.387 1 92.62 294 ARG B CA 1
ATOM 5805 C C . ARG B 1 294 ? 4.641 -4.371 3.865 1 92.62 294 ARG B C 1
ATOM 5807 O O . ARG B 1 294 ? 4.816 -3.521 2.99 1 92.62 294 ARG B O 1
ATOM 5814 N N . ALA B 1 295 ? 3.467 -4.609 4.406 1 94.56 295 ALA B N 1
ATOM 5815 C CA . ALA B 1 295 ? 2.262 -3.896 3.988 1 94.56 295 ALA B CA 1
ATOM 5816 C C . ALA B 1 295 ? 2.361 -2.412 4.324 1 94.56 295 ALA B C 1
ATOM 5818 O O . ALA B 1 295 ? 1.937 -1.562 3.539 1 94.56 295 ALA B O 1
ATOM 5819 N N . GLU B 1 296 ? 2.93 -2.113 5.473 1 95.62 296 GLU B N 1
ATOM 5820 C CA . GLU B 1 296 ? 3.061 -0.721 5.887 1 95.62 296 GLU B CA 1
ATOM 5821 C C . GLU B 1 296 ? 4.074 0.021 5.02 1 95.62 296 GLU B C 1
ATOM 5823 O O . GLU B 1 296 ? 3.842 1.165 4.625 1 95.62 296 GLU B O 1
ATOM 5828 N N . ALA B 1 297 ? 5.211 -0.636 4.75 1 96.31 297 ALA B N 1
ATOM 5829 C CA . ALA B 1 297 ? 6.18 -0.024 3.848 1 96.31 297 ALA B CA 1
ATOM 5830 C C . ALA B 1 297 ? 5.559 0.253 2.48 1 96.31 297 ALA B C 1
ATOM 5832 O O . ALA B 1 297 ? 5.77 1.321 1.902 1 96.31 297 ALA B O 1
ATOM 5833 N N . SER B 1 298 ? 4.824 -0.692 1.993 1 96.56 298 SER B N 1
ATOM 5834 C CA . SER B 1 298 ? 4.125 -0.535 0.722 1 96.56 298 SER B CA 1
ATOM 5835 C C . SER B 1 298 ? 3.09 0.583 0.794 1 96.56 298 SER B C 1
ATOM 5837 O O . SER B 1 298 ? 2.916 1.339 -0.165 1 96.56 298 SER B O 1
ATOM 5839 N N . ASP B 1 299 ? 2.365 0.693 1.886 1 97 299 ASP B N 1
ATOM 5840 C CA . ASP B 1 299 ? 1.327 1.701 2.08 1 97 299 ASP B CA 1
ATOM 5841 C C . ASP B 1 299 ? 1.915 3.109 2.037 1 97 299 ASP B C 1
ATOM 5843 O O . ASP B 1 299 ? 1.408 3.979 1.325 1 97 299 ASP B O 1
ATOM 5847 N N . VAL B 1 300 ? 2.977 3.305 2.756 1 98.38 300 VAL B N 1
ATOM 5848 C CA . VAL B 1 300 ? 3.645 4.602 2.742 1 98.38 300 VAL B CA 1
ATOM 5849 C C . VAL B 1 300 ? 4.168 4.898 1.339 1 98.38 300 VAL B C 1
ATOM 5851 O O . VAL B 1 300 ? 3.98 6.004 0.822 1 98.38 300 VAL B O 1
ATOM 5854 N N . ALA B 1 301 ? 4.824 3.906 0.757 1 98.25 301 ALA B N 1
ATOM 5855 C CA . ALA B 1 301 ? 5.332 4.074 -0.602 1 98.25 301 ALA B CA 1
ATOM 5856 C C . ALA B 1 301 ? 4.215 4.48 -1.56 1 98.25 301 ALA B C 1
ATOM 5858 O O . ALA B 1 301 ? 4.402 5.363 -2.4 1 98.25 301 ALA B O 1
ATOM 5859 N N . THR B 1 302 ? 3.078 3.869 -1.411 1 97.38 302 THR B N 1
ATOM 5860 C CA . THR B 1 302 ? 1.942 4.148 -2.283 1 97.38 302 THR B CA 1
ATOM 5861 C C . THR B 1 302 ? 1.498 5.602 -2.145 1 97.38 302 THR B C 1
ATOM 5863 O O . THR B 1 302 ? 1.193 6.262 -3.141 1 97.38 302 THR B O 1
ATOM 5866 N N . ALA B 1 303 ? 1.432 6.066 -0.945 1 98.25 303 ALA B N 1
ATOM 5867 C CA . ALA B 1 303 ? 1.066 7.461 -0.727 1 98.25 303 ALA B CA 1
ATOM 5868 C C . ALA B 1 303 ? 2.014 8.398 -1.471 1 98.25 303 ALA B C 1
ATOM 5870 O O . ALA B 1 303 ? 1.582 9.406 -2.039 1 98.25 303 ALA B O 1
ATOM 5871 N N . ILE B 1 304 ? 3.299 8.055 -1.476 1 98.44 304 ILE B N 1
ATOM 5872 C CA . ILE B 1 304 ? 4.305 8.867 -2.146 1 98.44 304 ILE B CA 1
ATOM 5873 C C . ILE B 1 304 ? 4.137 8.758 -3.66 1 98.44 304 ILE B C 1
ATOM 5875 O O . ILE B 1 304 ? 4.172 9.758 -4.375 1 98.44 304 ILE B O 1
ATOM 5879 N N . TYR B 1 305 ? 3.895 7.523 -4.172 1 96.81 305 TYR B N 1
ATOM 5880 C CA . TYR B 1 305 ? 3.656 7.324 -5.598 1 96.81 305 TYR B CA 1
ATOM 5881 C C . TYR B 1 305 ? 2.414 8.086 -6.055 1 96.81 305 TYR B C 1
ATOM 5883 O O . TYR B 1 305 ? 2.336 8.523 -7.203 1 96.81 305 TYR B O 1
ATOM 5891 N N . ASP B 1 306 ? 1.451 8.25 -5.125 1 96.06 306 ASP B N 1
ATOM 5892 C CA . ASP B 1 306 ? 0.207 8.938 -5.445 1 96.06 306 ASP B CA 1
ATOM 5893 C C . ASP B 1 306 ? 0.425 10.445 -5.539 1 96.06 306 ASP B C 1
ATOM 5895 O O . ASP B 1 306 ? -0.437 11.18 -6.035 1 96.06 306 ASP B O 1
ATOM 5899 N N . GLY B 1 307 ? 1.536 10.93 -5.023 1 96.94 307 GLY B N 1
ATOM 5900 C CA . GLY B 1 307 ? 1.871 12.344 -5.137 1 96.94 307 GLY B CA 1
ATOM 5901 C C . GLY B 1 307 ? 1.487 13.148 -3.91 1 96.94 307 GLY B C 1
ATOM 5902 O O . GLY B 1 307 ? 1.284 14.359 -3.994 1 96.94 307 GLY B O 1
ATOM 5903 N N . ALA B 1 308 ? 1.357 12.508 -2.768 1 98.31 308 ALA B N 1
ATOM 5904 C CA . ALA B 1 308 ? 1.021 13.211 -1.529 1 98.31 308 ALA B CA 1
ATOM 5905 C C . ALA B 1 308 ? 2.086 14.242 -1.177 1 98.31 308 ALA B C 1
ATOM 5907 O O . ALA B 1 308 ? 3.27 14.047 -1.467 1 98.31 308 ALA B O 1
ATOM 5908 N N . ASP B 1 309 ? 1.694 15.336 -0.567 1 98.62 309 ASP B N 1
ATOM 5909 C CA . ASP B 1 309 ? 2.643 16.344 -0.099 1 98.62 309 ASP B CA 1
ATOM 5910 C C . ASP B 1 309 ? 3.375 15.867 1.153 1 98.62 309 ASP B C 1
ATOM 5912 O O . ASP B 1 309 ? 4.551 16.172 1.348 1 98.62 309 ASP B O 1
ATOM 5916 N N . ALA B 1 310 ? 2.586 15.148 1.943 1 98.81 310 ALA B N 1
ATOM 5917 C CA . ALA B 1 310 ? 3.176 14.719 3.209 1 98.81 310 ALA B CA 1
ATOM 5918 C C . ALA B 1 310 ? 2.518 13.438 3.715 1 98.81 310 ALA B C 1
ATOM 5920 O O . ALA B 1 310 ? 1.407 13.102 3.301 1 98.81 310 ALA B O 1
ATOM 5921 N N . VAL B 1 311 ? 3.254 12.734 4.551 1 98.75 311 VAL B N 1
ATOM 5922 C CA . VAL B 1 311 ? 2.77 11.578 5.297 1 98.75 311 VAL B CA 1
ATOM 5923 C C . VAL B 1 311 ? 2.936 11.812 6.793 1 98.75 311 VAL B C 1
ATOM 5925 O O . VAL B 1 311 ? 3.848 12.531 7.215 1 98.75 311 VAL B O 1
ATOM 5928 N N . MET B 1 312 ? 2.07 11.227 7.586 1 98.75 312 MET B N 1
ATOM 5929 C CA . MET B 1 312 ? 2.023 11.633 8.984 1 98.75 312 MET B CA 1
ATOM 5930 C C . MET B 1 312 ? 2.113 10.43 9.914 1 98.75 312 MET B C 1
ATOM 5932 O O . MET B 1 312 ? 1.459 9.414 9.68 1 98.75 312 MET B O 1
ATOM 5936 N N . LEU B 1 313 ? 2.973 10.586 10.914 1 98.31 313 LEU B N 1
ATOM 5937 C CA . LEU B 1 313 ? 3.057 9.641 12.016 1 98.31 313 LEU B CA 1
ATOM 5938 C C . LEU B 1 313 ? 2.164 10.07 13.172 1 98.31 313 LEU B C 1
ATOM 5940 O O . LEU B 1 313 ? 2.102 11.258 13.508 1 98.31 313 LEU B O 1
ATOM 5944 N N . SER B 1 314 ? 1.455 9.148 13.719 1 96.31 314 SER B N 1
ATOM 5945 C CA . SER B 1 314 ? 0.559 9.422 14.836 1 96.31 314 SER B CA 1
ATOM 5946 C C . SER B 1 314 ? 1.073 8.789 16.125 1 96.31 314 SER B C 1
ATOM 5948 O O . SER B 1 314 ? 2.055 9.258 16.703 1 96.31 314 SER B O 1
ATOM 5950 N N . ALA B 1 315 ? 0.588 7.527 16.484 1 96.12 315 ALA B N 1
ATOM 5951 C CA . ALA B 1 315 ? 1.016 6.863 17.719 1 96.12 315 ALA B CA 1
ATOM 5952 C C . ALA B 1 315 ? 2.488 6.473 17.641 1 96.12 315 ALA B C 1
ATOM 5954 O O . ALA B 1 315 ? 3.176 6.422 18.672 1 96.12 315 ALA B O 1
ATOM 5955 N N . GLU B 1 316 ? 3.029 6.207 16.469 1 97 316 GLU B N 1
ATOM 5956 C CA . GLU B 1 316 ? 4.41 5.773 16.266 1 97 316 GLU B CA 1
ATOM 5957 C C . GLU B 1 316 ? 5.395 6.766 16.875 1 97 316 GLU B C 1
ATOM 5959 O O . GLU B 1 316 ? 6.359 6.363 17.531 1 97 316 GLU B O 1
ATOM 5964 N N . SER B 1 317 ? 5.09 8.094 16.656 1 97.62 317 SER B N 1
ATOM 5965 C CA . SER B 1 317 ? 5.988 9.117 17.188 1 97.62 317 SER B CA 1
ATOM 5966 C C . SER B 1 317 ? 5.52 9.625 18.547 1 97.62 317 SER B C 1
ATOM 5968 O O . SER B 1 317 ? 6.336 10.016 19.391 1 97.62 317 SER B O 1
ATOM 5970 N N . ALA B 1 318 ? 4.242 9.609 18.812 1 97.25 318 ALA B N 1
ATOM 5971 C CA . ALA B 1 318 ? 3.689 10.219 20.016 1 97.25 318 ALA B CA 1
ATOM 5972 C C . ALA B 1 318 ? 3.975 9.352 21.25 1 97.25 318 ALA B C 1
ATOM 5974 O O . ALA B 1 318 ? 4.344 9.867 22.297 1 97.25 318 ALA B O 1
ATOM 5975 N N . THR B 1 319 ? 3.738 8.031 21.141 1 96.5 319 THR B N 1
ATOM 5976 C CA . THR B 1 319 ? 3.803 7.156 22.297 1 96.5 319 THR B CA 1
ATOM 5977 C C . THR B 1 319 ? 4.648 5.922 22 1 96.5 319 THR B C 1
ATOM 5979 O O . THR B 1 319 ? 4.852 5.074 22.875 1 96.5 319 THR B O 1
ATOM 5982 N N . GLY B 1 320 ? 5.133 5.773 20.797 1 96.25 320 GLY B N 1
ATOM 5983 C CA . GLY B 1 320 ? 5.82 4.566 20.375 1 96.25 320 GLY B CA 1
ATOM 5984 C C . GLY B 1 320 ? 7.164 4.375 21.062 1 96.25 320 GLY B C 1
ATOM 5985 O O . GLY B 1 320 ? 7.715 5.316 21.625 1 96.25 320 GLY B O 1
ATOM 5986 N N . ARG B 1 321 ? 7.652 3.162 20.984 1 94.5 321 ARG B N 1
ATOM 5987 C CA . ARG B 1 321 ? 8.938 2.803 21.562 1 94.5 321 ARG B CA 1
ATOM 5988 C C . ARG B 1 321 ? 10.094 3.232 20.656 1 94.5 321 ARG B C 1
ATOM 5990 O O . ARG B 1 321 ? 11.227 3.359 21.109 1 94.5 321 ARG B O 1
ATOM 5997 N N . TYR B 1 322 ? 9.789 3.506 19.406 1 95.88 322 TYR B N 1
ATOM 5998 C CA . TYR B 1 322 ? 10.836 3.775 18.422 1 95.88 322 TYR B CA 1
ATOM 5999 C C . TYR B 1 322 ? 10.492 5.008 17.594 1 95.88 322 TYR B C 1
ATOM 6001 O O . TYR B 1 322 ? 10.508 4.953 16.359 1 95.88 322 TYR B O 1
ATOM 6009 N N . PRO B 1 323 ? 10.266 6.156 18.219 1 98 323 PRO B N 1
ATOM 6010 C CA . PRO B 1 323 ? 9.797 7.324 17.469 1 98 323 PRO B CA 1
ATOM 6011 C C . PRO B 1 323 ? 10.82 7.82 16.453 1 98 323 PRO B C 1
ATOM 6013 O O . PRO B 1 323 ? 10.461 8.156 15.328 1 98 323 PRO B O 1
ATOM 6016 N N . ILE B 1 324 ? 12.109 7.875 16.797 1 98.06 324 ILE B N 1
ATOM 6017 C CA . ILE B 1 324 ? 13.156 8.359 15.898 1 98.06 324 ILE B CA 1
ATOM 6018 C C . ILE B 1 324 ? 13.312 7.395 14.727 1 98.06 324 ILE B C 1
ATOM 6020 O O . ILE B 1 324 ? 13.391 7.824 13.57 1 98.06 324 ILE B O 1
ATOM 6024 N N . GLU B 1 325 ? 13.258 6.051 15.023 1 96.69 325 GLU B N 1
ATOM 6025 C CA . GLU B 1 325 ? 13.367 5.027 13.984 1 96.69 325 GLU B CA 1
ATOM 6026 C C . GLU B 1 325 ? 12.188 5.094 13.023 1 96.69 325 GLU B C 1
ATOM 6028 O O . GLU B 1 325 ? 12.344 4.863 11.82 1 96.69 325 GLU B O 1
ATOM 6033 N N . ALA B 1 326 ? 11.016 5.414 13.547 1 98 326 ALA B N 1
ATOM 6034 C CA . ALA B 1 326 ? 9.828 5.523 12.711 1 98 326 ALA B CA 1
ATOM 6035 C C . ALA B 1 326 ? 9.969 6.672 11.711 1 98 326 ALA B C 1
ATOM 6037 O O . ALA B 1 326 ? 9.664 6.516 10.523 1 98 326 ALA B O 1
ATOM 6038 N N . VAL B 1 327 ? 10.469 7.828 12.219 1 98.56 327 VAL B N 1
ATOM 6039 C CA . VAL B 1 327 ? 10.68 8.977 11.344 1 98.56 327 VAL B CA 1
ATOM 6040 C C . VAL B 1 327 ? 11.734 8.641 10.297 1 98.56 327 VAL B C 1
ATOM 6042 O O . VAL B 1 327 ? 11.555 8.93 9.109 1 98.56 327 VAL B O 1
ATOM 6045 N N . ALA B 1 328 ? 12.781 8.031 10.711 1 98.12 328 ALA B N 1
ATOM 6046 C CA . ALA B 1 328 ? 13.859 7.664 9.805 1 98.12 328 ALA B CA 1
ATOM 6047 C C . ALA B 1 328 ? 13.367 6.691 8.734 1 98.12 328 ALA B C 1
ATOM 6049 O O . ALA B 1 328 ? 13.766 6.793 7.566 1 98.12 328 ALA B O 1
ATOM 6050 N N . MET B 1 329 ? 12.547 5.727 9.148 1 97.62 329 MET B N 1
ATOM 6051 C CA . MET B 1 329 ? 11.969 4.777 8.203 1 97.62 329 MET B CA 1
ATOM 6052 C C . MET B 1 329 ? 11.109 5.496 7.168 1 97.62 329 MET B C 1
ATOM 6054 O O . MET B 1 329 ? 11.219 5.227 5.969 1 97.62 329 MET B O 1
ATOM 6058 N N . MET B 1 330 ? 10.273 6.398 7.652 1 98.44 330 MET B N 1
ATOM 6059 C CA . MET B 1 330 ? 9.453 7.188 6.738 1 98.44 330 MET B CA 1
ATOM 6060 C C . MET B 1 330 ? 10.32 7.941 5.734 1 98.44 330 MET B C 1
ATOM 6062 O O . MET B 1 330 ? 10.016 7.973 4.543 1 98.44 330 MET B O 1
ATOM 6066 N N . ASP B 1 331 ? 11.398 8.547 6.219 1 98.25 331 ASP B N 1
ATOM 6067 C CA . ASP B 1 331 ? 12.336 9.281 5.375 1 98.25 331 ASP B CA 1
ATOM 6068 C C . ASP B 1 331 ? 12.961 8.359 4.328 1 98.25 331 ASP B C 1
ATOM 6070 O O . ASP B 1 331 ? 13.055 8.727 3.152 1 98.25 331 ASP B O 1
ATOM 6074 N N . ARG B 1 332 ? 13.359 7.18 4.684 1 97.94 332 ARG B N 1
ATOM 6075 C CA . ARG B 1 332 ? 13.984 6.23 3.771 1 97.94 332 ARG B CA 1
ATOM 6076 C C . ARG B 1 332 ? 13.008 5.773 2.697 1 97.94 332 ARG B C 1
ATOM 6078 O O . ARG B 1 332 ? 13.383 5.633 1.529 1 97.94 332 ARG B O 1
ATOM 6085 N N . ILE B 1 333 ? 11.781 5.516 3.098 1 98.44 333 ILE B N 1
ATOM 6086 C CA . ILE B 1 333 ? 10.781 5.078 2.129 1 98.44 333 ILE B CA 1
ATOM 6087 C C . ILE B 1 333 ? 10.547 6.176 1.098 1 98.44 333 ILE B C 1
ATOM 6089 O O . ILE B 1 333 ? 10.508 5.91 -0.106 1 98.44 333 ILE B O 1
ATOM 6093 N N . ILE B 1 334 ? 10.422 7.402 1.602 1 98.62 334 ILE B N 1
ATOM 6094 C CA . ILE B 1 334 ? 10.195 8.523 0.698 1 98.62 334 ILE B CA 1
ATOM 6095 C C . ILE B 1 334 ? 11.344 8.617 -0.304 1 98.62 334 ILE B C 1
ATOM 6097 O O . ILE B 1 334 ? 11.117 8.688 -1.514 1 98.62 334 ILE B O 1
ATOM 6101 N N . ARG B 1 335 ? 12.547 8.594 0.163 1 98 335 ARG B N 1
ATOM 6102 C CA . ARG B 1 335 ? 13.719 8.727 -0.696 1 98 335 ARG B CA 1
ATOM 6103 C C . ARG B 1 335 ? 13.797 7.586 -1.703 1 98 335 ARG B C 1
ATOM 6105 O O . ARG B 1 335 ? 14.133 7.805 -2.869 1 98 335 ARG B O 1
ATOM 6112 N N . SER B 1 336 ? 13.5 6.414 -1.24 1 97.94 336 SER B N 1
ATOM 6113 C CA . SER B 1 336 ? 13.516 5.25 -2.119 1 97.94 336 SER B CA 1
ATOM 6114 C C . SER B 1 336 ? 12.516 5.398 -3.26 1 97.94 336 SER B C 1
ATOM 6116 O O . SER B 1 336 ? 12.852 5.168 -4.422 1 97.94 336 SER B O 1
ATOM 6118 N N . VAL B 1 337 ? 11.328 5.797 -2.932 1 98.06 337 VAL B N 1
ATOM 6119 C CA . VAL B 1 337 ? 10.266 5.926 -3.924 1 98.06 337 VAL B CA 1
ATOM 6120 C C . VAL B 1 337 ? 10.609 7.051 -4.898 1 98.06 337 VAL B C 1
ATOM 6122 O O . VAL B 1 337 ? 10.508 6.879 -6.113 1 98.06 337 VAL B O 1
ATOM 6125 N N . GLU B 1 338 ? 11.039 8.188 -4.336 1 97.88 338 GLU B N 1
ATOM 6126 C CA . GLU B 1 338 ? 11.32 9.352 -5.172 1 97.88 338 GLU B CA 1
ATOM 6127 C C . GLU B 1 338 ? 12.539 9.117 -6.062 1 97.88 338 GLU B C 1
ATOM 6129 O O . GLU B 1 338 ? 12.68 9.75 -7.105 1 97.88 338 GLU B O 1
ATOM 6134 N N . GLY B 1 339 ? 13.422 8.219 -5.656 1 96.62 339 GLY B N 1
ATOM 6135 C CA . GLY B 1 339 ? 14.586 7.863 -6.453 1 96.62 339 GLY B CA 1
ATOM 6136 C C . GLY B 1 339 ? 14.312 6.73 -7.426 1 96.62 339 GLY B C 1
ATOM 6137 O O . GLY B 1 339 ? 15.172 6.387 -8.242 1 96.62 339 GLY B O 1
ATOM 6138 N N . HIS B 1 340 ? 13.18 6.145 -7.383 1 95.38 340 HIS B N 1
ATOM 6139 C CA . HIS B 1 340 ? 12.797 5.02 -8.227 1 95.38 340 HIS B CA 1
ATOM 6140 C C . HIS B 1 340 ? 12.617 5.457 -9.68 1 95.38 340 HIS B C 1
ATOM 6142 O O . HIS B 1 340 ? 12.055 6.516 -9.945 1 95.38 340 HIS B O 1
ATOM 6148 N N . LYS B 1 341 ? 12.969 4.684 -10.609 1 93.25 341 LYS B N 1
ATOM 6149 C CA . LYS B 1 341 ? 13 5.031 -12.023 1 93.25 341 LYS B CA 1
ATOM 6150 C C . LYS B 1 341 ? 11.594 5.273 -12.562 1 93.25 341 LYS B C 1
ATOM 6152 O O . LYS B 1 341 ? 11.406 6.031 -13.508 1 93.25 341 LYS B O 1
ATOM 6157 N N . LEU B 1 342 ? 10.578 4.656 -11.906 1 91.31 342 LEU B N 1
ATOM 6158 C CA . LEU B 1 342 ? 9.211 4.777 -12.422 1 91.31 342 LEU B CA 1
ATOM 6159 C C . LEU B 1 342 ? 8.469 5.898 -11.711 1 91.31 342 LEU B C 1
ATOM 6161 O O . LEU B 1 342 ? 7.316 6.195 -12.047 1 91.31 342 LEU B O 1
ATOM 6165 N N . TYR B 1 343 ? 9.078 6.566 -10.758 1 95.06 343 TYR B N 1
ATOM 6166 C CA . TYR B 1 343 ? 8.391 7.555 -9.938 1 95.06 343 TYR B CA 1
ATOM 6167 C C . TYR B 1 343 ? 7.758 8.641 -10.797 1 95.06 343 TYR B C 1
ATOM 6169 O O . TYR B 1 343 ? 6.551 8.875 -10.727 1 95.06 343 TYR B O 1
ATOM 6177 N N . HIS B 1 344 ? 8.5 9.219 -11.719 1 92 344 HIS B N 1
ATOM 6178 C CA . HIS B 1 344 ? 8.031 10.367 -12.484 1 92 344 HIS B CA 1
ATOM 6179 C C . HIS B 1 344 ? 6.957 9.961 -13.484 1 92 344 HIS B C 1
ATOM 6181 O O . HIS B 1 344 ? 6.012 10.719 -13.734 1 92 344 HIS B O 1
ATOM 6187 N N . SER B 1 345 ? 7.09 8.773 -14.023 1 90.06 345 SER B N 1
ATOM 6188 C CA . SER B 1 345 ? 6.078 8.312 -14.969 1 90.06 345 SER B CA 1
ATOM 6189 C C . SER B 1 345 ? 4.75 8.039 -14.266 1 90.06 345 SER B C 1
ATOM 6191 O O . SER B 1 345 ? 3.682 8.312 -14.82 1 90.06 345 SER B O 1
ATOM 6193 N N . ILE B 1 346 ? 4.832 7.516 -13.086 1 91.38 346 ILE B N 1
ATOM 6194 C CA . ILE B 1 346 ? 3.625 7.23 -12.32 1 91.38 346 ILE B CA 1
ATOM 6195 C C . ILE B 1 346 ? 2.951 8.539 -11.906 1 91.38 346 ILE B C 1
ATOM 6197 O O . ILE B 1 346 ? 1.736 8.688 -12.062 1 91.38 346 ILE B O 1
ATOM 6201 N N . ILE B 1 347 ? 3.744 9.477 -11.445 1 92.62 347 ILE B N 1
ATOM 6202 C CA . ILE B 1 347 ? 3.232 10.781 -11.055 1 92.62 347 ILE B CA 1
ATOM 6203 C C . ILE B 1 347 ? 2.553 11.453 -12.25 1 92.62 347 ILE B C 1
ATOM 6205 O O . ILE B 1 347 ? 1.477 12.039 -12.109 1 92.62 347 ILE B O 1
ATOM 6209 N N . ALA B 1 348 ? 3.123 11.367 -13.359 1 88.31 348 ALA B N 1
ATOM 6210 C CA . ALA B 1 348 ? 2.582 11.961 -14.578 1 88.31 348 ALA B CA 1
ATOM 6211 C C . ALA B 1 348 ? 1.248 11.328 -14.953 1 88.31 348 ALA B C 1
ATOM 6213 O O . ALA B 1 348 ? 0.335 12.016 -15.422 1 88.31 348 ALA B O 1
ATOM 6214 N N . ALA B 1 349 ? 1.135 10.07 -14.719 1 87 349 ALA B N 1
ATOM 6215 C CA . ALA B 1 349 ? -0.089 9.352 -15.055 1 87 349 ALA B CA 1
ATOM 6216 C C . ALA B 1 349 ? -1.245 9.781 -14.156 1 87 349 ALA B C 1
ATOM 6218 O O . ALA B 1 349 ? -2.412 9.664 -14.539 1 87 349 ALA B O 1
ATOM 6219 N N . LEU B 1 350 ? -0.878 10.242 -13.016 1 89.06 350 LEU B N 1
ATOM 6220 C CA . LEU B 1 350 ? -1.882 10.656 -12.039 1 89.06 350 LEU B CA 1
ATOM 6221 C C . LEU B 1 350 ? -2.111 12.164 -12.094 1 89.06 350 LEU B C 1
ATOM 6223 O O . LEU B 1 350 ? -2.807 12.719 -11.25 1 89.06 350 LEU B O 1
ATOM 6227 N N . GLU B 1 351 ? -1.447 12.789 -13.039 1 86.94 351 GLU B N 1
ATOM 6228 C CA . GLU B 1 351 ? -1.552 14.242 -13.148 1 86.94 351 GLU B CA 1
ATOM 6229 C C . GLU B 1 351 ? -3.004 14.68 -13.32 1 86.94 351 GLU B C 1
ATOM 6231 O O . GLU B 1 351 ? -3.73 14.141 -14.156 1 86.94 351 GLU B O 1
ATOM 6236 N N . PRO B 1 352 ? -3.262 15.57 -12.469 1 83.5 352 PRO B N 1
ATOM 6237 C CA . PRO B 1 352 ? -4.625 16.094 -12.617 1 83.5 352 PRO B CA 1
ATOM 6238 C C . PRO B 1 352 ? -4.781 17 -13.844 1 83.5 352 PRO B C 1
ATOM 6240 O O . PRO B 1 352 ? -3.787 17.406 -14.438 1 83.5 352 PRO B O 1
ATOM 6243 N N . GLY B 1 353 ? -5.938 17.047 -14.477 1 78.44 353 GLY B N 1
ATOM 6244 C CA . GLY B 1 353 ? -6.195 18 -15.555 1 78.44 353 GLY B CA 1
ATOM 6245 C C . GLY B 1 353 ? -5.789 19.422 -15.203 1 78.44 353 GLY B C 1
ATOM 6246 O O . GLY B 1 353 ? -5.293 19.672 -14.109 1 78.44 353 GLY B O 1
ATOM 6247 N N . GLU B 1 354 ? -5.359 20.328 -16.125 1 68.44 354 GLU B N 1
ATOM 6248 C CA . GLU B 1 354 ? -4.891 21.688 -15.859 1 68.44 354 GLU B CA 1
ATOM 6249 C C . GLU B 1 354 ? -6.051 22.688 -15.875 1 68.44 354 GLU B C 1
ATOM 6251 O O . GLU B 1 354 ? -6.953 22.578 -16.703 1 68.44 354 GLU B O 1
ATOM 6256 N N . GLU B 1 355 ? -6.047 23.312 -14.672 1 70.12 355 GLU B N 1
ATOM 6257 C CA . GLU B 1 355 ? -6.883 24.516 -14.75 1 70.12 355 GLU B CA 1
ATOM 6258 C C . GLU B 1 355 ? -6.266 25.562 -15.664 1 70.12 355 GLU B C 1
ATOM 6260 O O . GLU B 1 355 ? -5.066 25.828 -15.586 1 70.12 355 GLU B O 1
ATOM 6265 N N . GLU B 1 356 ? -6.91 26.062 -16.531 1 73.19 356 GLU B N 1
ATOM 6266 C CA . GLU B 1 356 ? -6.43 26.891 -17.625 1 73.19 356 GLU B CA 1
ATOM 6267 C C . GLU B 1 356 ? -6.352 28.359 -17.219 1 73.19 356 GLU B C 1
ATOM 6269 O O . GLU B 1 356 ? -7.145 29.188 -17.672 1 73.19 356 GLU B O 1
ATOM 6274 N N . THR B 1 357 ? -5.648 28.719 -16.016 1 87.12 357 THR B N 1
ATOM 6275 C CA . THR B 1 357 ? -5.422 30.125 -15.734 1 87.12 357 THR B CA 1
ATOM 6276 C C . THR B 1 357 ? -3.988 30.531 -16.078 1 87.12 357 THR B C 1
ATOM 6278 O O . THR B 1 357 ? -3.092 29.688 -16.109 1 87.12 357 THR B O 1
ATOM 6281 N N . PRO B 1 358 ? -3.785 31.766 -16.297 1 89.19 358 PRO B N 1
ATOM 6282 C CA . PRO B 1 358 ? -2.439 32.219 -16.672 1 89.19 358 PRO B CA 1
ATOM 6283 C C . PRO B 1 358 ? -1.402 31.906 -15.586 1 89.19 358 PRO B C 1
ATOM 6285 O O . PRO B 1 358 ? -0.327 31.375 -15.891 1 89.19 358 PRO B O 1
ATOM 6288 N N . PRO B 1 359 ? -1.706 32.125 -14.305 1 89.44 359 PRO B N 1
ATOM 6289 C CA . PRO B 1 359 ? -0.709 31.797 -13.281 1 89.44 359 PRO B CA 1
ATOM 6290 C C . PRO B 1 359 ? -0.358 30.312 -13.266 1 89.44 359 PRO B C 1
ATOM 6292 O O . PRO B 1 359 ? 0.806 29.953 -13.078 1 89.44 359 PRO B O 1
ATOM 6295 N N . HIS B 1 360 ? -1.324 29.484 -13.5 1 89.81 360 HIS B N 1
ATOM 6296 C CA . HIS B 1 360 ? -1.073 28.047 -13.555 1 89.81 360 HIS B CA 1
ATOM 6297 C C . HIS B 1 360 ? -0.204 27.688 -14.758 1 89.81 360 HIS B C 1
ATOM 6299 O O . HIS B 1 360 ? 0.676 26.828 -14.648 1 89.81 360 HIS B O 1
ATOM 6305 N N . ALA B 1 361 ? -0.506 28.359 -15.805 1 90.06 361 ALA B N 1
ATOM 6306 C CA . ALA B 1 361 ? 0.261 28.125 -17.016 1 90.06 361 ALA B CA 1
ATOM 6307 C C . ALA B 1 361 ? 1.729 28.484 -16.828 1 90.06 361 ALA B C 1
ATOM 6309 O O . ALA B 1 361 ? 2.621 27.75 -17.266 1 90.06 361 ALA B O 1
ATOM 6310 N N . VAL B 1 362 ? 1.936 29.578 -16.203 1 91.75 362 VAL B N 1
ATOM 6311 C CA . VAL B 1 362 ? 3.297 30.031 -15.953 1 91.75 362 VAL B CA 1
ATOM 6312 C C . VAL B 1 362 ? 4.004 29.047 -15.016 1 91.75 362 VAL B C 1
ATOM 6314 O O . VAL B 1 362 ? 5.172 28.719 -15.227 1 91.75 362 VAL B O 1
ATOM 6317 N N . ALA B 1 363 ? 3.338 28.625 -14 1 92.31 363 ALA B N 1
ATOM 6318 C CA . ALA B 1 363 ? 3.908 27.656 -13.07 1 92.31 363 ALA B CA 1
ATOM 6319 C C . ALA B 1 363 ? 4.273 26.359 -13.781 1 92.31 363 ALA B C 1
ATOM 6321 O O . ALA B 1 363 ? 5.352 25.797 -13.555 1 92.31 363 ALA B O 1
ATOM 6322 N N . THR B 1 364 ? 3.357 25.922 -14.617 1 91.62 364 THR B N 1
ATOM 6323 C CA . THR B 1 364 ? 3.602 24.703 -15.398 1 91.62 364 THR B CA 1
ATOM 6324 C C . THR B 1 364 ? 4.809 24.891 -16.312 1 91.62 364 THR B C 1
ATOM 6326 O O . THR B 1 364 ? 5.66 24 -16.422 1 91.62 364 THR B O 1
ATOM 6329 N N . ALA B 1 365 ? 4.855 26 -16.938 1 93.5 365 ALA B N 1
ATOM 6330 C CA . ALA B 1 365 ? 5.969 26.312 -17.828 1 93.5 365 ALA B CA 1
ATOM 6331 C C . ALA B 1 365 ? 7.285 26.375 -17.062 1 93.5 365 ALA B C 1
ATOM 6333 O O . ALA B 1 365 ? 8.328 25.953 -17.578 1 93.5 365 ALA B O 1
ATOM 6334 N N . THR B 1 366 ? 7.219 26.938 -15.914 1 95.56 366 THR B N 1
ATOM 6335 C CA . THR B 1 366 ? 8.406 27.016 -15.07 1 95.56 366 THR B CA 1
ATOM 6336 C C . THR B 1 366 ? 8.961 25.609 -14.781 1 95.56 366 THR B C 1
ATOM 6338 O O . THR B 1 366 ? 10.164 25.375 -14.922 1 95.56 366 THR B O 1
ATOM 6341 N N . ALA B 1 367 ? 8.102 24.688 -14.398 1 94.38 367 ALA B N 1
ATOM 6342 C CA . ALA B 1 367 ? 8.5 23.312 -14.102 1 94.38 367 ALA B CA 1
ATOM 6343 C C . ALA B 1 367 ? 9.055 22.625 -15.344 1 94.38 367 ALA B C 1
ATOM 6345 O O . ALA B 1 367 ? 10.086 21.953 -15.273 1 94.38 367 ALA B O 1
ATOM 6346 N N . THR B 1 368 ? 8.406 22.828 -16.453 1 93.38 368 THR B N 1
ATOM 6347 C CA . THR B 1 368 ? 8.805 22.203 -17.703 1 93.38 368 THR B CA 1
ATOM 6348 C C . THR B 1 368 ? 10.156 22.75 -18.172 1 93.38 368 THR B C 1
ATOM 6350 O O . THR B 1 368 ? 11.023 21.969 -18.594 1 93.38 368 THR B O 1
ATOM 6353 N N . LEU B 1 369 ? 10.305 24 -18.047 1 95.56 369 LEU B N 1
ATOM 6354 C CA . LEU B 1 369 ? 11.555 24.656 -18.438 1 95.56 369 LEU B CA 1
ATOM 6355 C C . LEU B 1 369 ? 12.711 24.172 -17.562 1 95.56 369 LEU B C 1
ATOM 6357 O O . LEU B 1 369 ? 13.812 23.922 -18.078 1 95.56 369 LEU B O 1
ATOM 6361 N N . ALA B 1 370 ? 12.453 24.156 -16.312 1 97.31 370 ALA B N 1
ATOM 6362 C CA . ALA B 1 370 ? 13.484 23.703 -15.383 1 97.31 370 ALA B CA 1
ATOM 6363 C C . ALA B 1 370 ? 13.984 22.312 -15.75 1 97.31 370 ALA B C 1
ATOM 6365 O O . ALA B 1 370 ? 15.188 22.047 -15.711 1 97.31 370 ALA B O 1
ATOM 6366 N N . GLU B 1 371 ? 13.117 21.453 -16.078 1 93.88 371 GLU B N 1
ATOM 6367 C CA . GLU B 1 371 ? 13.484 20.094 -16.484 1 93.88 371 GLU B CA 1
ATOM 6368 C C . GLU B 1 371 ? 14.242 20.109 -17.812 1 93.88 371 GLU B C 1
ATOM 6370 O O . GLU B 1 371 ? 15.25 19.406 -17.953 1 93.88 371 GLU B O 1
ATOM 6375 N N . ALA B 1 372 ? 13.812 20.859 -18.75 1 94.62 372 ALA B N 1
ATOM 6376 C CA . ALA B 1 372 ? 14.383 20.906 -20.094 1 94.62 372 ALA B CA 1
ATOM 6377 C C . ALA B 1 372 ? 15.82 21.406 -20.062 1 94.62 372 ALA B C 1
ATOM 6379 O O . ALA B 1 372 ? 16.656 20.938 -20.844 1 94.62 372 ALA B O 1
ATOM 6380 N N . VAL B 1 373 ? 16.094 22.25 -19.188 1 96.06 373 VAL B N 1
ATOM 6381 C CA . VAL B 1 373 ? 17.422 22.859 -19.172 1 96.06 373 VAL B CA 1
ATOM 6382 C C . VAL B 1 373 ? 18.281 22.219 -18.078 1 96.06 373 VAL B C 1
ATOM 6384 O O . VAL B 1 373 ? 19.375 22.703 -17.781 1 96.06 373 VAL B O 1
ATOM 6387 N N . HIS B 1 374 ? 17.703 21.25 -17.422 1 95.62 374 HIS B N 1
ATOM 6388 C CA . HIS B 1 374 ? 18.391 20.547 -16.344 1 95.62 374 HIS B CA 1
ATOM 6389 C C . HIS B 1 374 ? 18.828 21.531 -15.258 1 95.62 374 HIS B C 1
ATOM 6391 O O . HIS B 1 374 ? 20 21.547 -14.867 1 95.62 374 HIS B O 1
ATOM 6397 N N . ALA B 1 375 ? 17.859 22.359 -14.859 1 97.62 375 ALA B N 1
ATOM 6398 C CA . ALA B 1 375 ? 18.109 23.297 -13.781 1 97.62 375 ALA B CA 1
ATOM 6399 C C . ALA B 1 375 ? 18.375 22.578 -12.461 1 97.62 375 ALA B C 1
ATOM 6401 O O . ALA B 1 375 ? 17.891 21.469 -12.25 1 97.62 375 ALA B O 1
ATOM 6402 N N . SER B 1 376 ? 19.125 23.234 -11.641 1 97.25 376 SER B N 1
ATOM 6403 C CA . SER B 1 376 ? 19.422 22.656 -10.344 1 97.25 376 SER B CA 1
ATOM 6404 C C . SER B 1 376 ? 18.281 22.859 -9.352 1 97.25 376 SER B C 1
ATOM 6406 O O . SER B 1 376 ? 18.141 22.109 -8.391 1 97.25 376 SER B O 1
ATOM 6408 N N . ALA B 1 377 ? 17.531 23.938 -9.594 1 97.69 377 ALA B N 1
ATOM 6409 C CA . ALA B 1 377 ? 16.406 24.25 -8.719 1 97.69 377 ALA B CA 1
ATOM 6410 C C . ALA B 1 377 ? 15.453 25.234 -9.375 1 97.69 377 ALA B C 1
ATOM 6412 O O . ALA B 1 377 ? 15.82 25.922 -10.336 1 97.69 377 ALA B O 1
ATOM 6413 N N . ILE B 1 378 ? 14.281 25.25 -8.953 1 98.19 378 ILE B N 1
ATOM 6414 C CA . ILE B 1 378 ? 13.312 26.297 -9.25 1 98.19 378 ILE B CA 1
ATOM 6415 C C . ILE B 1 378 ? 13.234 27.266 -8.07 1 98.19 378 ILE B C 1
ATOM 6417 O O . ILE B 1 378 ? 13.109 26.844 -6.918 1 98.19 378 ILE B O 1
ATOM 6421 N N . VAL B 1 379 ? 13.398 28.516 -8.305 1 97.81 379 VAL B N 1
ATOM 6422 C CA . VAL B 1 379 ? 13.242 29.547 -7.277 1 97.81 379 VAL B CA 1
ATOM 6423 C C . VAL B 1 379 ? 11.867 30.203 -7.402 1 97.81 379 VAL B C 1
ATOM 6425 O O . VAL B 1 379 ? 11.578 30.859 -8.406 1 97.81 379 VAL B O 1
ATOM 6428 N N . ALA B 1 380 ? 11.047 30.031 -6.438 1 96.5 380 ALA B N 1
ATOM 6429 C CA . ALA B 1 380 ? 9.711 30.625 -6.453 1 96.5 380 ALA B CA 1
ATOM 6430 C C . ALA B 1 380 ? 9.594 31.766 -5.457 1 96.5 380 ALA B C 1
ATOM 6432 O O . ALA B 1 380 ? 9.695 31.562 -4.246 1 96.5 380 ALA B O 1
ATOM 6433 N N . TYR B 1 381 ? 9.484 32.938 -5.969 1 94.88 381 TYR B N 1
ATOM 6434 C CA . TYR B 1 381 ? 9.148 34.062 -5.113 1 94.88 381 TYR B CA 1
ATOM 6435 C C . TYR B 1 381 ? 7.66 34.094 -4.785 1 94.88 381 TYR B C 1
ATOM 6437 O O . TYR B 1 381 ? 6.82 34.062 -5.684 1 94.88 381 TYR B O 1
ATOM 6445 N N . THR B 1 382 ? 7.336 34.031 -3.475 1 92.94 382 THR B N 1
ATOM 6446 C CA . THR B 1 382 ? 5.938 33.875 -3.092 1 92.94 382 THR B CA 1
ATOM 6447 C C . THR B 1 382 ? 5.633 34.656 -1.819 1 92.94 382 THR B C 1
ATOM 6449 O O . THR B 1 382 ? 6.465 34.719 -0.909 1 92.94 382 THR B O 1
ATOM 6452 N N . GLU B 1 383 ? 4.508 35.312 -1.784 1 91.94 383 GLU B N 1
ATOM 6453 C CA . GLU B 1 383 ? 4.059 36.031 -0.588 1 91.94 383 GLU B CA 1
ATOM 6454 C C . GLU B 1 383 ? 3.141 35.156 0.257 1 91.94 383 GLU B C 1
ATOM 6456 O O . GLU B 1 383 ? 3.371 34.969 1.455 1 91.94 383 GLU B O 1
ATOM 6461 N N . SER B 1 384 ? 2.191 34.594 -0.37 1 91.56 384 SER B N 1
ATOM 6462 C CA . SER B 1 384 ? 1.209 33.781 0.337 1 91.56 384 SER B CA 1
ATOM 6463 C C . SER B 1 384 ? 1.531 32.281 0.214 1 91.56 384 SER B C 1
ATOM 6465 O O . SER B 1 384 ? 0.887 31.453 0.852 1 91.56 384 SER B O 1
ATOM 6467 N N . GLY B 1 385 ? 2.506 31.906 -0.564 1 94.12 385 GLY B N 1
ATOM 6468 C CA . GLY B 1 385 ? 2.844 30.516 -0.805 1 94.12 385 GLY B CA 1
ATOM 6469 C C . GLY B 1 385 ? 2.246 29.969 -2.088 1 94.12 385 GLY B C 1
ATOM 6470 O O . GLY B 1 385 ? 2.631 28.891 -2.549 1 94.12 385 GLY B O 1
ATOM 6471 N N . THR B 1 386 ? 1.395 30.703 -2.836 1 92.94 386 THR B N 1
ATOM 6472 C CA . THR B 1 386 ? 0.6 30.203 -3.953 1 92.94 386 THR B CA 1
ATOM 6473 C C . THR B 1 386 ? 1.487 29.906 -5.16 1 92.94 386 THR B C 1
ATOM 6475 O O . THR B 1 386 ? 1.276 28.922 -5.863 1 92.94 386 THR B O 1
ATOM 6478 N N . THR B 1 387 ? 2.445 30.781 -5.445 1 93.38 387 THR B N 1
ATOM 6479 C CA . THR B 1 387 ? 3.348 30.547 -6.566 1 93.38 387 THR B CA 1
ATOM 6480 C C . THR B 1 387 ? 4.098 29.219 -6.379 1 93.38 387 THR B C 1
ATOM 6482 O O . THR B 1 387 ? 4.168 28.406 -7.297 1 93.38 387 THR B O 1
ATOM 6485 N N . ALA B 1 388 ? 4.637 29.062 -5.199 1 96.31 388 ALA B N 1
ATOM 6486 C CA . ALA B 1 388 ? 5.352 27.828 -4.898 1 96.31 388 ALA B CA 1
ATOM 6487 C C . ALA B 1 388 ? 4.426 26.625 -5.02 1 96.31 388 ALA B C 1
ATOM 6489 O O . ALA B 1 388 ? 4.816 25.578 -5.57 1 96.31 388 ALA B O 1
ATOM 6490 N N . ALA B 1 389 ? 3.205 26.75 -4.547 1 96.06 389 ALA B N 1
ATOM 6491 C CA . ALA B 1 389 ? 2.244 25.656 -4.559 1 96.06 389 ALA B CA 1
ATOM 6492 C C . ALA B 1 389 ? 1.854 25.281 -5.988 1 96.06 389 ALA B C 1
ATOM 6494 O O . ALA B 1 389 ? 1.672 24.094 -6.301 1 96.06 389 ALA B O 1
ATOM 6495 N N . ARG B 1 390 ? 1.681 26.25 -6.848 1 94.19 390 ARG B N 1
ATOM 6496 C CA . ARG B 1 390 ? 1.341 26 -8.242 1 94.19 390 ARG B CA 1
ATOM 6497 C C . ARG B 1 390 ? 2.455 25.234 -8.945 1 94.19 390 ARG B C 1
ATOM 6499 O O . ARG B 1 390 ? 2.186 24.344 -9.75 1 94.19 390 ARG B O 1
ATOM 6506 N N . VAL B 1 391 ? 3.668 25.578 -8.625 1 95.44 391 VAL B N 1
ATOM 6507 C CA . VAL B 1 391 ? 4.797 24.859 -9.211 1 95.44 391 VAL B CA 1
ATOM 6508 C C . VAL B 1 391 ? 4.848 23.438 -8.656 1 95.44 391 VAL B C 1
ATOM 6510 O O . VAL B 1 391 ? 5.027 22.469 -9.406 1 95.44 391 VAL B O 1
ATOM 6513 N N . ALA B 1 392 ? 4.66 23.297 -7.352 1 96.5 392 ALA B N 1
ATOM 6514 C CA . ALA B 1 392 ? 4.742 22 -6.672 1 96.5 392 ALA B CA 1
ATOM 6515 C C . ALA B 1 392 ? 3.684 21.047 -7.199 1 96.5 392 ALA B C 1
ATOM 6517 O O . ALA B 1 392 ? 3.906 19.828 -7.238 1 96.5 392 ALA B O 1
ATOM 6518 N N . ARG B 1 393 ? 2.617 21.594 -7.617 1 92.69 393 ARG B N 1
ATOM 6519 C CA . ARG B 1 393 ? 1.522 20.781 -8.141 1 92.69 393 ARG B CA 1
ATOM 6520 C C . ARG B 1 393 ? 1.987 19.938 -9.32 1 92.69 393 ARG B C 1
ATOM 6522 O O . ARG B 1 393 ? 1.526 18.797 -9.5 1 92.69 393 ARG B O 1
ATOM 6529 N N . LYS B 1 394 ? 2.887 20.422 -10.086 1 91.81 394 LYS B N 1
ATOM 6530 C CA . LYS B 1 394 ? 3.375 19.75 -11.289 1 91.81 394 LYS B CA 1
ATOM 6531 C C . LYS B 1 394 ? 4.34 18.625 -10.93 1 91.81 394 LYS B C 1
ATOM 6533 O O . LYS B 1 394 ? 4.652 17.766 -11.773 1 91.81 394 LYS B O 1
ATOM 6538 N N . ARG B 1 395 ? 4.789 18.594 -9.688 1 95.88 395 ARG B N 1
ATOM 6539 C CA . ARG B 1 395 ? 5.75 17.609 -9.195 1 95.88 395 ARG B CA 1
ATOM 6540 C C . ARG B 1 395 ? 6.988 17.562 -10.086 1 95.88 395 ARG B C 1
ATOM 6542 O O . ARG B 1 395 ? 7.352 16.5 -10.586 1 95.88 395 ARG B O 1
ATOM 6549 N N . PRO B 1 396 ? 7.641 18.734 -10.18 1 95.12 396 PRO B N 1
ATOM 6550 C CA . PRO B 1 396 ? 8.836 18.766 -11.023 1 95.12 396 PRO B CA 1
ATOM 6551 C C . PRO B 1 396 ? 9.961 17.891 -10.477 1 95.12 396 PRO B C 1
ATOM 6553 O O . PRO B 1 396 ? 10 17.594 -9.281 1 95.12 396 PRO B O 1
ATOM 6556 N N . ALA B 1 397 ? 10.945 17.5 -11.32 1 92 397 ALA B N 1
ATOM 6557 C CA . ALA B 1 397 ? 12.07 16.641 -10.93 1 92 397 ALA B CA 1
ATOM 6558 C C . ALA B 1 397 ? 13.141 17.453 -10.203 1 92 397 ALA B C 1
ATOM 6560 O O . ALA B 1 397 ? 14.117 16.891 -9.695 1 92 397 ALA B O 1
ATOM 6561 N N . VAL B 1 398 ? 12.969 18.766 -10.133 1 94.31 398 VAL B N 1
ATOM 6562 C CA . VAL B 1 398 ? 13.93 19.641 -9.477 1 94.31 398 VAL B CA 1
ATOM 6563 C C . VAL B 1 398 ? 13.305 20.266 -8.234 1 94.31 398 VAL B C 1
ATOM 6565 O O . VAL B 1 398 ? 12.109 20.547 -8.211 1 94.31 398 VAL B O 1
ATOM 6568 N N . PRO B 1 399 ? 14.125 20.453 -7.203 1 96.56 399 PRO B N 1
ATOM 6569 C CA . PRO B 1 399 ? 13.586 21.031 -5.969 1 96.56 399 PRO B CA 1
ATOM 6570 C C . PRO B 1 399 ? 13.133 22.484 -6.137 1 96.56 399 PRO B C 1
ATOM 6572 O O . PRO B 1 399 ? 13.562 23.156 -7.074 1 96.56 399 PRO B O 1
ATOM 6575 N N . ILE B 1 400 ? 12.266 22.938 -5.25 1 98.06 400 ILE B N 1
ATOM 6576 C CA . ILE B 1 400 ? 11.719 24.297 -5.254 1 98.06 400 ILE B CA 1
ATOM 6577 C C . ILE B 1 400 ? 12.266 25.078 -4.062 1 98.06 400 ILE B C 1
ATOM 6579 O O . ILE B 1 400 ? 12.07 24.688 -2.91 1 98.06 400 ILE B O 1
ATOM 6583 N N . LEU B 1 401 ? 13.031 26.016 -4.355 1 97.62 401 LEU B N 1
ATOM 6584 C CA . LEU B 1 401 ? 13.43 27 -3.346 1 97.62 401 LEU B CA 1
ATOM 6585 C C . LEU B 1 401 ? 12.398 28.125 -3.238 1 97.62 401 LEU B C 1
ATOM 6587 O O . LEU B 1 401 ? 12.336 29 -4.098 1 97.62 401 LEU B O 1
ATOM 6591 N N . ALA B 1 402 ? 11.578 28.109 -2.205 1 97.25 402 ALA B N 1
ATOM 6592 C CA . ALA B 1 402 ? 10.508 29.094 -2.023 1 97.25 402 ALA B CA 1
ATOM 6593 C C . ALA B 1 402 ? 10.977 30.25 -1.159 1 97.25 402 ALA B C 1
ATOM 6595 O O . ALA B 1 402 ? 11.227 30.094 0.037 1 97.25 402 ALA B O 1
ATOM 6596 N N . LEU B 1 403 ? 11.102 31.406 -1.713 1 96.44 403 LEU B N 1
ATOM 6597 C CA . LEU B 1 403 ? 11.539 32.594 -1.015 1 96.44 403 LEU B CA 1
ATOM 6598 C C . LEU B 1 403 ? 10.352 33.469 -0.647 1 96.44 403 LEU B C 1
ATOM 6600 O O . LEU B 1 403 ? 9.531 33.812 -1.505 1 96.44 403 LEU B O 1
ATOM 6604 N N . THR B 1 404 ? 10.203 33.781 0.627 1 95.62 404 THR B N 1
ATOM 6605 C CA . THR B 1 404 ? 9.07 34.562 1.088 1 95.62 404 THR B CA 1
ATOM 6606 C C . THR B 1 404 ? 9.508 35.531 2.193 1 95.62 404 THR B C 1
ATOM 6608 O O . THR B 1 404 ? 10.328 35.188 3.043 1 95.62 404 THR B O 1
ATOM 6611 N N . PRO B 1 405 ? 8.969 36.75 2.172 1 94.19 405 PRO B N 1
ATOM 6612 C CA . PRO B 1 405 ? 9.25 37.688 3.27 1 94.19 405 PRO B CA 1
ATOM 6613 C C . PRO B 1 405 ? 8.375 37.438 4.496 1 94.19 405 PRO B C 1
ATOM 6615 O O . PRO B 1 405 ? 8.562 38.094 5.531 1 94.19 405 PRO B O 1
ATOM 6618 N N . ASN B 1 406 ? 7.465 36.594 4.379 1 95.31 406 ASN B N 1
ATOM 6619 C CA . ASN B 1 406 ? 6.516 36.312 5.449 1 95.31 406 ASN B CA 1
ATOM 6620 C C . ASN B 1 406 ? 6.871 35 6.18 1 95.31 406 ASN B C 1
ATOM 6622 O O . ASN B 1 406 ? 6.754 33.938 5.617 1 95.31 406 ASN B O 1
ATOM 6626 N N . ILE B 1 407 ? 7.16 35.125 7.453 1 96.62 407 ILE B N 1
ATOM 6627 C CA . ILE B 1 407 ? 7.621 33.969 8.242 1 96.62 407 ILE B CA 1
ATOM 6628 C C . ILE B 1 407 ? 6.488 32.969 8.406 1 96.62 407 ILE B C 1
ATOM 6630 O O . ILE B 1 407 ? 6.727 31.766 8.438 1 96.62 407 ILE B O 1
ATOM 6634 N N . ASP B 1 408 ? 5.242 33.469 8.547 1 97.25 408 ASP B N 1
ATOM 6635 C CA . ASP B 1 408 ? 4.105 32.562 8.68 1 97.25 408 ASP B CA 1
ATOM 6636 C C . ASP B 1 408 ? 3.945 31.703 7.422 1 97.25 408 ASP B C 1
ATOM 6638 O O . ASP B 1 408 ? 3.699 30.5 7.516 1 97.25 408 ASP B O 1
ATOM 6642 N N . THR B 1 409 ? 4.121 32.375 6.289 1 96.56 409 THR B N 1
ATOM 6643 C CA . THR B 1 409 ? 4.066 31.641 5.027 1 96.56 409 THR B CA 1
ATOM 6644 C C . THR B 1 409 ? 5.203 30.625 4.934 1 96.56 409 THR B C 1
ATOM 6646 O O . THR B 1 409 ? 4.988 29.484 4.527 1 96.56 409 THR B O 1
ATOM 6649 N N . SER B 1 410 ? 6.363 31.047 5.305 1 97.62 410 SER B N 1
ATOM 6650 C CA . SER B 1 410 ? 7.531 30.172 5.266 1 97.62 410 SER B CA 1
ATOM 6651 C C . SER B 1 410 ? 7.305 28.906 6.09 1 97.62 410 SER B C 1
ATOM 6653 O O . SER B 1 410 ? 7.648 27.812 5.656 1 97.62 410 SER B O 1
ATOM 6655 N N . ARG B 1 411 ? 6.75 29.047 7.25 1 98.38 411 ARG B N 1
ATOM 6656 C CA . ARG B 1 411 ? 6.465 27.922 8.141 1 98.38 411 ARG B CA 1
ATOM 6657 C C . ARG B 1 411 ? 5.406 27.016 7.551 1 98.38 411 ARG B C 1
ATOM 6659 O O . ARG B 1 411 ? 5.543 25.781 7.59 1 98.38 411 ARG B O 1
ATOM 6666 N N . ARG B 1 412 ? 4.371 27.578 6.938 1 98.31 412 ARG B N 1
ATOM 6667 C CA . ARG B 1 412 ? 3.309 26.781 6.336 1 98.31 412 ARG B CA 1
ATOM 6668 C C . ARG B 1 412 ? 3.824 26 5.129 1 98.31 412 ARG B C 1
ATOM 6670 O O . ARG B 1 412 ? 3.379 24.875 4.871 1 98.31 412 ARG B O 1
ATOM 6677 N N . LEU B 1 413 ? 4.82 26.531 4.422 1 98.06 413 LEU B N 1
ATOM 6678 C CA . LEU B 1 413 ? 5.383 25.922 3.227 1 98.06 413 LEU B CA 1
ATOM 6679 C C . LEU B 1 413 ? 6.215 24.688 3.592 1 98.06 413 LEU B C 1
ATOM 6681 O O . LEU B 1 413 ? 6.574 23.906 2.719 1 98.06 413 LEU B O 1
ATOM 6685 N N . SER B 1 414 ? 6.434 24.453 4.898 1 97.25 414 SER B N 1
ATOM 6686 C CA . SER B 1 414 ? 7.156 23.266 5.348 1 97.25 414 SER B CA 1
ATOM 6687 C C . SER B 1 414 ? 6.363 22 5.059 1 97.25 414 SER B C 1
ATOM 6689 O O . SER B 1 414 ? 6.91 20.891 5.102 1 97.25 414 SER B O 1
ATOM 6691 N N . LEU B 1 415 ? 5.145 22.172 4.668 1 97.5 415 LEU B N 1
ATOM 6692 C CA . LEU B 1 415 ? 4.266 21.062 4.367 1 97.5 415 LEU B CA 1
ATOM 6693 C C . LEU B 1 415 ? 4.211 20.797 2.865 1 97.5 415 LEU B C 1
ATOM 6695 O O . LEU B 1 415 ? 3.721 19.75 2.43 1 97.5 415 LEU B O 1
ATOM 6699 N N . LEU B 1 416 ? 4.746 21.672 2.09 1 98.19 416 LEU B N 1
ATOM 6700 C CA . LEU B 1 416 ? 4.547 21.656 0.644 1 98.19 416 LEU B CA 1
ATOM 6701 C C . LEU B 1 416 ? 5.566 20.75 -0.035 1 98.19 416 LEU B C 1
ATOM 6703 O O . LEU B 1 416 ? 6.773 20.891 0.18 1 98.19 416 LEU B O 1
ATOM 6707 N N . TRP B 1 417 ? 5.121 19.859 -0.837 1 98.31 417 TRP B N 1
ATOM 6708 C CA . TRP B 1 417 ? 5.938 18.922 -1.598 1 98.31 417 TRP B CA 1
ATOM 6709 C C . TRP B 1 417 ? 7.051 19.656 -2.346 1 98.31 417 TRP B C 1
ATOM 6711 O O . TRP B 1 417 ? 6.793 20.625 -3.055 1 98.31 417 TRP B O 1
ATOM 6721 N N . GLY B 1 418 ? 8.336 19.297 -2.121 1 97.5 418 GLY B N 1
ATOM 6722 C CA . GLY B 1 418 ? 9.484 19.719 -2.91 1 97.5 418 GLY B CA 1
ATOM 6723 C C . GLY B 1 418 ? 10.023 21.062 -2.5 1 97.5 418 GLY B C 1
ATOM 6724 O O . GLY B 1 418 ? 11.086 21.484 -2.973 1 97.5 418 GLY B O 1
ATOM 6725 N N . ALA B 1 419 ? 9.352 21.719 -1.602 1 97.38 419 ALA B N 1
ATOM 6726 C CA . ALA B 1 419 ? 9.695 23.109 -1.279 1 97.38 419 ALA B CA 1
ATOM 6727 C C . ALA B 1 419 ? 10.711 23.172 -0.142 1 97.38 419 ALA B C 1
ATOM 6729 O O . ALA B 1 419 ? 10.57 22.484 0.866 1 97.38 419 ALA B O 1
ATOM 6730 N N . HIS B 1 420 ? 11.727 23.812 -0.352 1 97.25 420 HIS B N 1
ATOM 6731 C CA . HIS B 1 420 ? 12.602 24.344 0.684 1 97.25 420 HIS B CA 1
ATOM 6732 C C . HIS B 1 420 ? 12.336 25.828 0.928 1 97.25 420 HIS B C 1
ATOM 6734 O O . HIS B 1 420 ? 12.742 26.688 0.135 1 97.25 420 HIS B O 1
ATOM 6740 N N . SER B 1 421 ? 11.656 26.094 2.029 1 96.31 421 SER B N 1
ATOM 6741 C CA . SER B 1 421 ? 11.219 27.469 2.275 1 96.31 421 SER B CA 1
ATOM 6742 C C . SER B 1 421 ? 12.289 28.266 3.014 1 96.31 421 SER B C 1
ATOM 6744 O O . SER B 1 421 ? 12.914 27.766 3.949 1 96.31 421 SER B O 1
ATOM 6746 N N . VAL B 1 422 ? 12.492 29.484 2.57 1 95.44 422 VAL B N 1
ATOM 6747 C CA . VAL B 1 422 ? 13.445 30.391 3.18 1 95.44 422 VAL B CA 1
ATOM 6748 C C . VAL B 1 422 ? 12.773 31.734 3.449 1 95.44 422 VAL B C 1
ATOM 6750 O O . VAL B 1 422 ? 12.164 32.344 2.553 1 95.44 422 VAL B O 1
ATOM 6753 N N . HIS B 1 423 ? 12.828 32.125 4.719 1 95.44 423 HIS B N 1
ATOM 6754 C CA . HIS B 1 423 ? 12.375 33.469 5.086 1 95.44 423 HIS B CA 1
ATOM 6755 C C . HIS B 1 423 ? 13.422 34.5 4.73 1 95.44 423 HIS B C 1
ATOM 6757 O O . HIS B 1 423 ? 14.539 34.469 5.254 1 95.44 423 HIS B O 1
ATOM 6763 N N . THR B 1 424 ? 13.086 35.344 3.826 1 92.62 424 THR B N 1
ATOM 6764 C CA . THR B 1 424 ? 14.016 36.375 3.361 1 92.62 424 THR B CA 1
ATOM 6765 C C . THR B 1 424 ? 13.281 37.688 3.102 1 92.62 424 THR B C 1
ATOM 6767 O O . THR B 1 424 ? 12.047 37.75 3.137 1 92.62 424 THR B O 1
ATOM 6770 N N . ASP B 1 425 ? 14.086 38.688 2.869 1 89.44 425 ASP B N 1
ATOM 6771 C CA . ASP B 1 425 ? 13.484 39.969 2.549 1 89.44 425 ASP B CA 1
ATOM 6772 C C . ASP B 1 425 ? 12.859 39.969 1.155 1 89.44 425 ASP B C 1
ATOM 6774 O O . ASP B 1 425 ? 13.234 39.156 0.31 1 89.44 425 ASP B O 1
ATOM 6778 N N . ASP B 1 426 ? 11.977 40.844 1.029 1 84.88 426 ASP B N 1
ATOM 6779 C CA . ASP B 1 426 ? 11.312 40.938 -0.265 1 84.88 426 ASP B CA 1
ATOM 6780 C C . ASP B 1 426 ? 12.242 41.562 -1.305 1 84.88 426 ASP B C 1
ATOM 6782 O O . ASP B 1 426 ? 13.32 42.062 -0.967 1 84.88 426 ASP B O 1
ATOM 6786 N N . VAL B 1 427 ? 11.836 41.312 -2.508 1 85.81 427 VAL B N 1
ATOM 6787 C CA . VAL B 1 427 ? 12.609 41.875 -3.605 1 85.81 427 VAL B CA 1
ATOM 6788 C C . VAL B 1 427 ? 11.812 43 -4.258 1 85.81 427 VAL B C 1
ATOM 6790 O O . VAL B 1 427 ? 10.586 42.938 -4.363 1 85.81 427 VAL B O 1
ATOM 6793 N N . ASP B 1 428 ? 12.594 44.031 -4.789 1 85.12 428 ASP B N 1
ATOM 6794 C CA . ASP B 1 428 ? 11.922 45.188 -5.332 1 85.12 428 ASP B CA 1
ATOM 6795 C C . ASP B 1 428 ? 12.273 45.406 -6.809 1 85.12 428 ASP B C 1
ATOM 6797 O O . ASP B 1 428 ? 11.758 46.312 -7.457 1 85.12 428 ASP B O 1
ATOM 6801 N N . SER B 1 429 ? 13.18 44.656 -7.293 1 86 429 SER B N 1
ATOM 6802 C CA . SER B 1 429 ? 13.586 44.781 -8.688 1 86 429 SER B CA 1
ATOM 6803 C C . SER B 1 429 ? 14 43.438 -9.273 1 86 429 SER B C 1
ATOM 6805 O O . SER B 1 429 ? 14.258 42.5 -8.539 1 86 429 SER B O 1
ATOM 6807 N N . TYR B 1 430 ? 14.023 43.469 -10.57 1 86.25 430 TYR B N 1
ATOM 6808 C CA . TYR B 1 430 ? 14.445 42.281 -11.289 1 86.25 430 TYR B CA 1
ATOM 6809 C C . TYR B 1 430 ? 15.891 41.906 -10.953 1 86.25 430 TYR B C 1
ATOM 6811 O O . TYR B 1 430 ? 16.234 40.75 -10.836 1 86.25 430 TYR B O 1
ATOM 6819 N N . GLU B 1 431 ? 16.625 42.906 -10.906 1 88.44 431 GLU B N 1
ATOM 6820 C CA . GLU B 1 431 ? 18.047 42.688 -10.586 1 88.44 431 GLU B CA 1
ATOM 6821 C C . GLU B 1 431 ? 18.203 42.062 -9.203 1 88.44 431 GLU B C 1
ATOM 6823 O O . GLU B 1 431 ? 18.984 41.125 -9.023 1 88.44 431 GLU B O 1
ATOM 6828 N N . GLU B 1 432 ? 17.469 42.562 -8.352 1 90.5 432 GLU B N 1
ATOM 6829 C CA . GLU B 1 432 ? 17.516 42.031 -6.996 1 90.5 432 GLU B CA 1
ATOM 6830 C C . GLU B 1 432 ? 17 40.594 -6.945 1 90.5 432 GLU B C 1
ATOM 6832 O O . GLU B 1 432 ? 17.531 39.75 -6.211 1 90.5 432 GLU B O 1
ATOM 6837 N N . MET B 1 433 ? 15.938 40.438 -7.68 1 89.5 433 MET B N 1
ATOM 6838 C CA . MET B 1 433 ? 15.367 39.094 -7.77 1 89.5 433 MET B CA 1
ATOM 6839 C C . MET B 1 433 ? 16.422 38.094 -8.227 1 89.5 433 MET B C 1
ATOM 6841 O O . MET B 1 433 ? 16.547 37 -7.641 1 89.5 433 MET B O 1
ATOM 6845 N N . THR B 1 434 ? 17.172 38.406 -9.227 1 92.25 434 THR B N 1
ATOM 6846 C CA . THR B 1 434 ? 18.188 37.531 -9.789 1 92.25 434 THR B CA 1
ATOM 6847 C C . THR B 1 434 ? 19.328 37.312 -8.781 1 92.25 434 THR B C 1
ATOM 6849 O O . THR B 1 434 ? 19.75 36.188 -8.57 1 92.25 434 THR B O 1
ATOM 6852 N N . THR B 1 435 ? 19.75 38.375 -8.211 1 93.81 435 THR B N 1
ATOM 6853 C CA . THR B 1 435 ? 20.859 38.312 -7.266 1 93.81 435 THR B CA 1
ATOM 6854 C C . THR B 1 435 ? 20.484 37.469 -6.051 1 93.81 435 THR B C 1
ATOM 6856 O O . THR B 1 435 ? 21.266 36.625 -5.598 1 93.81 435 THR B O 1
ATOM 6859 N N . LYS B 1 436 ? 19.344 37.688 -5.578 1 94.31 436 LYS B N 1
ATOM 6860 C CA . LYS B 1 436 ? 18.875 36.938 -4.402 1 94.31 436 LYS B CA 1
ATOM 6861 C C . LYS B 1 436 ? 18.672 35.469 -4.719 1 94.31 436 LYS B C 1
ATOM 6863 O O . LYS B 1 436 ? 18.969 34.594 -3.893 1 94.31 436 LYS B O 1
ATOM 6868 N N . ALA B 1 437 ? 18.078 35.25 -5.832 1 94.75 437 ALA B N 1
ATOM 6869 C CA . ALA B 1 437 ? 17.922 33.875 -6.254 1 94.75 437 ALA B CA 1
ATOM 6870 C C . ALA B 1 437 ? 19.266 33.125 -6.273 1 94.75 437 ALA B C 1
ATOM 6872 O O . ALA B 1 437 ? 19.375 32.031 -5.75 1 94.75 437 ALA B O 1
ATOM 6873 N N . CYS B 1 438 ? 20.266 33.75 -6.855 1 95.62 438 CYS B N 1
ATOM 6874 C CA . CYS B 1 438 ? 21.594 33.156 -6.934 1 95.62 438 CYS B CA 1
ATOM 6875 C C . CYS B 1 438 ? 22.172 32.938 -5.539 1 95.62 438 CYS B C 1
ATOM 6877 O O . CYS B 1 438 ? 22.703 31.875 -5.242 1 95.62 438 CYS B O 1
ATOM 6879 N N . HIS B 1 439 ? 22.047 33.938 -4.781 1 95.19 439 HIS B N 1
ATOM 6880 C CA . HIS B 1 439 ? 22.594 33.875 -3.432 1 95.19 439 HIS B CA 1
ATOM 6881 C C . HIS B 1 439 ? 22 32.75 -2.623 1 95.19 439 HIS B C 1
ATOM 6883 O O . HIS B 1 439 ? 22.719 31.906 -2.09 1 95.19 439 HIS B O 1
ATOM 6889 N N . HIS B 1 440 ? 20.688 32.688 -2.586 1 94.94 440 HIS B N 1
ATOM 6890 C CA . HIS B 1 440 ? 20.031 31.688 -1.741 1 94.94 440 HIS B CA 1
ATOM 6891 C C . HIS B 1 440 ? 20.172 30.281 -2.312 1 94.94 440 HIS B C 1
ATOM 6893 O O . HIS B 1 440 ? 20.281 29.312 -1.56 1 94.94 440 HIS B O 1
ATOM 6899 N N . ALA B 1 441 ? 20.172 30.125 -3.623 1 96.12 441 ALA B N 1
ATOM 6900 C CA . ALA B 1 441 ? 20.391 28.828 -4.234 1 96.12 441 ALA B CA 1
ATOM 6901 C C . ALA B 1 441 ? 21.75 28.25 -3.836 1 96.12 441 ALA B C 1
ATOM 6903 O O . ALA B 1 441 ? 21.875 27.062 -3.564 1 96.12 441 ALA B O 1
ATOM 6904 N N . GLN B 1 442 ? 22.703 29.125 -3.779 1 95.31 442 GLN B N 1
ATOM 6905 C CA . GLN B 1 442 ? 24.047 28.688 -3.406 1 95.31 442 GLN B CA 1
ATOM 6906 C C . GLN B 1 442 ? 24.156 28.484 -1.899 1 95.31 442 GLN B C 1
ATOM 6908 O O . GLN B 1 442 ? 24.672 27.453 -1.449 1 95.31 442 GLN B O 1
ATOM 6913 N N . GLU B 1 443 ? 23.672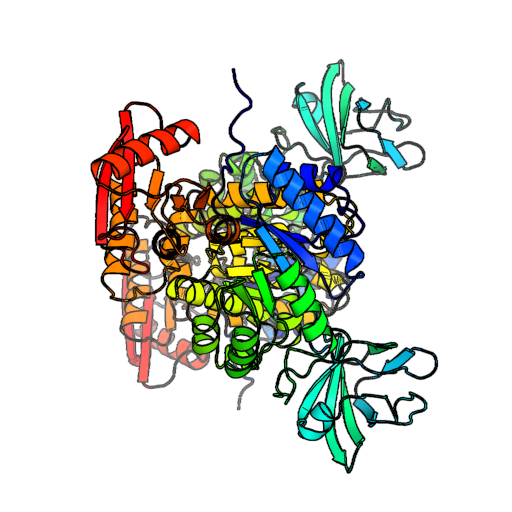 29.406 -1.183 1 93.56 443 GLU B N 1
ATOM 6914 C CA . GLU B 1 443 ? 23.797 29.375 0.272 1 93.56 443 GLU B CA 1
ATOM 6915 C C . GLU B 1 443 ? 23.094 28.141 0.851 1 93.56 443 GLU B C 1
ATOM 6917 O O . GLU B 1 443 ? 23.578 27.531 1.807 1 93.56 443 GLU B O 1
ATOM 6922 N N . GLU B 1 444 ? 21.938 27.828 0.248 1 93.5 444 GLU B N 1
ATOM 6923 C CA . GLU B 1 444 ? 21.156 26.719 0.754 1 93.5 444 GLU B CA 1
ATOM 6924 C C . GLU B 1 444 ? 21.609 25.391 0.152 1 93.5 444 GLU B C 1
ATOM 6926 O O . GLU B 1 444 ? 21.047 24.328 0.448 1 93.5 444 GLU B O 1
ATOM 6931 N N . GLY B 1 445 ? 22.562 25.406 -0.756 1 92.75 445 GLY B N 1
ATOM 6932 C CA . GLY B 1 445 ? 23.188 24.203 -1.265 1 92.75 445 GLY B CA 1
ATOM 6933 C C . GLY B 1 445 ? 22.469 23.609 -2.453 1 92.75 445 GLY B C 1
ATOM 6934 O O . GLY B 1 445 ? 22.609 22.422 -2.74 1 92.75 445 GLY B O 1
ATOM 6935 N N . PHE B 1 446 ? 21.641 24.359 -3.199 1 94.81 446 PHE B N 1
ATOM 6936 C CA . PHE B 1 446 ? 20.859 23.844 -4.309 1 94.81 446 PHE B CA 1
ATOM 6937 C C . PHE B 1 446 ? 21.578 24.047 -5.633 1 94.81 446 PHE B C 1
ATOM 6939 O O . PHE B 1 446 ? 21.25 23.406 -6.633 1 94.81 446 PHE B O 1
ATOM 6946 N N . ALA B 1 447 ? 22.547 24.969 -5.594 1 95.56 447 ALA B N 1
ATOM 6947 C CA . ALA B 1 447 ? 23.234 25.25 -6.855 1 95.56 447 ALA B CA 1
ATOM 6948 C C . ALA B 1 447 ? 24.703 25.578 -6.629 1 95.56 447 ALA B C 1
ATOM 6950 O O . ALA B 1 447 ? 25.062 26.141 -5.586 1 95.56 447 ALA B O 1
ATOM 6951 N N . LYS B 1 448 ? 25.469 25.219 -7.605 1 96.12 448 LYS B N 1
ATOM 6952 C CA . LYS B 1 448 ? 26.891 25.578 -7.688 1 96.12 448 LYS B CA 1
ATOM 6953 C C . LYS B 1 448 ? 27.125 26.594 -8.797 1 96.12 448 LYS B C 1
ATOM 6955 O O . LYS B 1 448 ? 26.25 26.859 -9.617 1 96.12 448 LYS B O 1
ATOM 6960 N N . PRO B 1 449 ? 28.391 27.156 -8.727 1 95 449 PRO B N 1
ATOM 6961 C CA . PRO B 1 449 ? 28.703 28.078 -9.82 1 95 449 PRO B CA 1
ATOM 6962 C C . PRO B 1 449 ? 28.547 27.438 -11.195 1 95 449 PRO B C 1
ATOM 6964 O O . PRO B 1 449 ? 28.938 26.281 -11.398 1 95 449 PRO B O 1
ATOM 6967 N N . ASN B 1 450 ? 27.875 28.078 -12.062 1 95.12 450 ASN B N 1
ATOM 6968 C CA . ASN B 1 450 ? 27.641 27.703 -13.453 1 95.12 450 ASN B CA 1
ATOM 6969 C C . ASN B 1 450 ? 26.406 26.828 -13.602 1 95.12 450 ASN B C 1
ATOM 6971 O O . ASN B 1 450 ? 26.031 26.453 -14.719 1 95.12 450 ASN B O 1
ATOM 6975 N N . ASP B 1 451 ? 25.797 26.547 -12.477 1 97.38 451 ASP B N 1
ATOM 6976 C CA . ASP B 1 451 ? 24.5 25.891 -12.578 1 97.38 451 ASP B CA 1
ATOM 6977 C C . ASP B 1 451 ? 23.438 26.844 -13.094 1 97.38 451 ASP B C 1
ATOM 6979 O O . ASP B 1 451 ? 23.656 28.047 -13.18 1 97.38 451 ASP B O 1
ATOM 6983 N N . ILE B 1 452 ? 22.328 26.25 -13.516 1 97.44 452 ILE B N 1
ATOM 6984 C CA . ILE B 1 452 ? 21.172 27.031 -13.953 1 97.44 452 ILE B CA 1
ATOM 6985 C C . ILE B 1 452 ? 20.016 26.844 -12.977 1 97.44 452 ILE B C 1
ATOM 6987 O O . ILE B 1 452 ? 19.75 25.734 -12.523 1 97.44 452 ILE B O 1
ATOM 6991 N N . VAL B 1 453 ? 19.438 27.953 -12.578 1 97.69 453 VAL B N 1
ATOM 6992 C CA . VAL B 1 453 ? 18.172 27.891 -11.844 1 97.69 453 VAL B CA 1
ATOM 6993 C C . VAL B 1 453 ? 17.094 28.641 -12.625 1 97.69 453 VAL B C 1
ATOM 6995 O O . VAL B 1 453 ? 17.391 29.484 -13.461 1 97.69 453 VAL B O 1
ATOM 6998 N N . VAL B 1 454 ? 15.859 28.234 -12.43 1 97.62 454 VAL B N 1
ATOM 6999 C CA . VAL B 1 454 ? 14.711 28.891 -13.047 1 97.62 454 VAL B CA 1
ATOM 7000 C C . VAL B 1 454 ? 13.875 29.578 -11.969 1 97.62 454 VAL B C 1
ATOM 7002 O O . VAL B 1 454 ? 13.445 28.953 -11.008 1 97.62 454 VAL B O 1
ATOM 7005 N N . ALA B 1 455 ? 13.656 30.891 -12.148 1 95.94 455 ALA B N 1
ATOM 7006 C CA . ALA B 1 455 ? 12.898 31.656 -11.156 1 95.94 455 ALA B CA 1
ATOM 7007 C C . ALA B 1 455 ? 11.492 31.953 -11.664 1 95.94 455 ALA B C 1
ATOM 7009 O O . ALA B 1 455 ? 11.305 32.25 -12.844 1 95.94 455 ALA B O 1
ATOM 7010 N N . ALA B 1 456 ? 10.539 31.797 -10.805 1 94.62 456 ALA B N 1
ATOM 7011 C CA . ALA B 1 456 ? 9.156 32.219 -11.039 1 94.62 456 ALA B CA 1
ATOM 7012 C C . ALA B 1 456 ? 8.711 33.25 -10.023 1 94.62 456 ALA B C 1
ATOM 7014 O O . ALA B 1 456 ? 9.016 33.156 -8.836 1 94.62 456 ALA B O 1
ATOM 7015 N N . ALA B 1 457 ? 8.047 34.312 -10.531 1 91.62 457 ALA B N 1
ATOM 7016 C CA . ALA B 1 457 ? 7.594 35.375 -9.656 1 91.62 457 ALA B CA 1
ATOM 7017 C C . ALA B 1 457 ? 6.344 36.062 -10.219 1 91.62 457 ALA B C 1
ATOM 7019 O O . ALA B 1 457 ? 6.004 35.875 -11.391 1 91.62 457 ALA B O 1
ATOM 7020 N N . GLY B 1 458 ? 5.625 36.594 -9.25 1 86.81 458 GLY B N 1
ATOM 7021 C CA . GLY B 1 458 ? 4.582 37.531 -9.648 1 86.81 458 GLY B CA 1
ATOM 7022 C C . GLY B 1 458 ? 5.051 38.969 -9.703 1 86.81 458 GLY B C 1
ATOM 7023 O O . GLY B 1 458 ? 5.578 39.5 -8.727 1 86.81 458 GLY B O 1
ATOM 7024 N N . ILE B 1 459 ? 4.867 39.594 -10.875 1 81.38 459 ILE B N 1
ATOM 7025 C CA . ILE B 1 459 ? 5.203 41 -11.07 1 81.38 459 ILE B CA 1
ATOM 7026 C C . ILE B 1 459 ? 3.939 41.812 -11.414 1 81.38 459 ILE B C 1
ATOM 7028 O O . ILE B 1 459 ? 3.158 41.375 -12.273 1 81.38 459 ILE B O 1
ATOM 7032 N N . PRO B 1 460 ? 3.676 43.031 -10.805 1 81.5 460 PRO B N 1
ATOM 7033 C CA . PRO B 1 460 ? 4.59 43.719 -9.891 1 81.5 460 PRO B CA 1
ATOM 7034 C C . PRO B 1 460 ? 4.809 42.969 -8.586 1 81.5 460 PRO B C 1
ATOM 7036 O O . PRO B 1 460 ? 3.926 42.219 -8.148 1 81.5 460 PRO B O 1
ATOM 7039 N N . PHE B 1 461 ? 5.941 43.188 -8.188 1 77.62 461 PHE B N 1
ATOM 7040 C CA . PHE B 1 461 ? 6.305 42.531 -6.926 1 77.62 461 PHE B CA 1
ATOM 7041 C C . PHE B 1 461 ? 5.344 42.969 -5.816 1 77.62 461 PHE B C 1
ATOM 7043 O O . PHE B 1 461 ? 4.656 43.969 -5.926 1 77.62 461 PHE B O 1
ATOM 7050 N N . HIS B 1 462 ? 5.086 42.188 -4.824 1 71.38 462 HIS B N 1
ATOM 7051 C CA . HIS B 1 462 ? 4.289 42.438 -3.627 1 71.38 462 HIS B CA 1
ATOM 7052 C C . HIS B 1 462 ? 2.803 42.25 -3.902 1 71.38 462 HIS B C 1
ATOM 7054 O O . HIS B 1 462 ? 1.954 42.812 -3.207 1 71.38 462 HIS B O 1
ATOM 7060 N N . THR B 1 463 ? 2.498 41.781 -5.035 1 72 463 THR B N 1
ATOM 7061 C CA . THR B 1 463 ? 1.11 41.469 -5.344 1 72 463 THR B CA 1
ATOM 7062 C C . THR B 1 463 ? 0.872 39.969 -5.266 1 72 463 THR B C 1
ATOM 7064 O O . THR B 1 463 ? 1.624 39.188 -5.844 1 72 463 THR B O 1
ATOM 7067 N N . THR B 1 464 ? -0.148 39.625 -4.484 1 74.19 464 THR B N 1
ATOM 7068 C CA . THR B 1 464 ? -0.441 38.219 -4.242 1 74.19 464 THR B CA 1
ATOM 7069 C C . THR B 1 464 ? -1.213 37.625 -5.414 1 74.19 464 THR B C 1
ATOM 7071 O O . THR B 1 464 ? -2.039 38.281 -6.031 1 74.19 464 THR B O 1
ATOM 7074 N N . GLY B 1 465 ? -0.91 36.438 -5.719 1 68.75 465 GLY B N 1
ATOM 7075 C CA . GLY B 1 465 ? -1.748 35.625 -6.586 1 68.75 465 GLY B CA 1
ATOM 7076 C C . GLY B 1 465 ? -1.384 35.75 -8.055 1 68.75 465 GLY B C 1
ATOM 7077 O O . GLY B 1 465 ? -2.016 35.125 -8.914 1 68.75 465 GLY B O 1
ATOM 7078 N N . ASN B 1 466 ? -0.361 36.562 -8.281 1 79.81 466 ASN B N 1
ATOM 7079 C CA . ASN B 1 466 ? -0.062 36.75 -9.695 1 79.81 466 ASN B CA 1
ATOM 7080 C C . ASN B 1 466 ? 1.278 36.125 -10.078 1 79.81 466 ASN B C 1
ATOM 7082 O O . ASN B 1 466 ? 2.326 36.562 -9.586 1 79.81 466 ASN B O 1
ATOM 7086 N N . THR B 1 467 ? 1.364 34.938 -10.586 1 86.31 467 THR B N 1
ATOM 7087 C CA . THR B 1 467 ? 2.555 34.312 -11.164 1 86.31 467 THR B CA 1
ATOM 7088 C C . THR B 1 467 ? 2.617 34.562 -12.672 1 86.31 467 THR B C 1
ATOM 7090 O O . THR B 1 467 ? 1.855 33.969 -13.438 1 86.31 467 THR B O 1
ATOM 7093 N N . ASN B 1 468 ? 3.537 35.5 -13.086 1 90.31 468 ASN B N 1
ATOM 7094 C CA . ASN B 1 468 ? 3.482 35.875 -14.492 1 90.31 468 ASN B CA 1
ATOM 7095 C C . ASN B 1 468 ? 4.879 36.062 -15.078 1 90.31 468 ASN B C 1
ATOM 7097 O O . ASN B 1 468 ? 5.031 36.594 -16.188 1 90.31 468 ASN B O 1
ATOM 7101 N N . ASN B 1 469 ? 5.836 35.594 -14.312 1 91.5 469 ASN B N 1
ATOM 7102 C CA . ASN B 1 469 ? 7.199 35.812 -14.797 1 91.5 469 ASN B CA 1
ATOM 7103 C C . ASN B 1 469 ? 8.055 34.562 -14.578 1 91.5 469 ASN B C 1
ATOM 7105 O O . ASN B 1 469 ? 7.961 33.906 -13.539 1 91.5 469 ASN B O 1
ATOM 7109 N N . ILE B 1 470 ? 8.836 34.188 -15.602 1 94.88 470 ILE B N 1
ATOM 7110 C CA . ILE B 1 470 ? 9.836 33.125 -15.562 1 94.88 470 ILE B CA 1
ATOM 7111 C C . ILE B 1 470 ? 11.195 33.656 -15.977 1 94.88 470 ILE B C 1
ATOM 7113 O O . ILE B 1 470 ? 11.297 34.406 -16.938 1 94.88 470 ILE B O 1
ATOM 7117 N N . ARG B 1 471 ? 12.195 33.312 -15.289 1 94.69 471 ARG B N 1
ATOM 7118 C CA . ARG B 1 471 ? 13.539 33.75 -15.648 1 94.69 471 ARG B CA 1
ATOM 7119 C C . ARG B 1 471 ? 14.547 32.625 -15.469 1 94.69 471 ARG B C 1
ATOM 7121 O O . ARG B 1 471 ? 14.57 31.953 -14.43 1 94.69 471 ARG B O 1
ATOM 7128 N N . LEU B 1 472 ? 15.383 32.406 -16.469 1 96.06 472 LEU B N 1
ATOM 7129 C CA . LEU B 1 472 ? 16.531 31.531 -16.359 1 96.06 472 LEU B CA 1
ATOM 7130 C C . LEU B 1 472 ? 17.75 32.281 -15.812 1 96.06 472 LEU B C 1
ATOM 7132 O O . LEU B 1 472 ? 18.094 33.344 -16.297 1 96.06 472 LEU B O 1
ATOM 7136 N N . ILE B 1 473 ? 18.297 31.75 -14.852 1 95.81 473 ILE B N 1
ATOM 7137 C CA . ILE B 1 473 ? 19.406 32.438 -14.18 1 95.81 473 ILE B CA 1
ATOM 7138 C C . ILE B 1 473 ? 20.625 31.516 -14.125 1 95.81 473 ILE B C 1
ATOM 7140 O O . ILE B 1 473 ? 20.531 30.375 -13.664 1 95.81 473 ILE B O 1
ATOM 7144 N N . GLN B 1 474 ? 21.688 31.953 -14.586 1 95.5 474 GLN B N 1
ATOM 7145 C CA . GLN B 1 474 ? 22.953 31.25 -14.406 1 95.5 474 GLN B CA 1
ATOM 7146 C C . GLN B 1 474 ? 23.625 31.641 -13.094 1 95.5 474 GLN B C 1
ATOM 7148 O O . GLN B 1 474 ? 23.781 32.844 -12.812 1 95.5 474 GLN B O 1
ATOM 7153 N N . ILE B 1 475 ? 23.938 30.656 -12.367 1 95 475 ILE B N 1
ATOM 7154 C CA . ILE B 1 475 ? 24.547 30.891 -11.062 1 95 475 ILE B CA 1
ATOM 7155 C C . ILE B 1 475 ? 26 31.328 -11.258 1 95 475 ILE B C 1
ATOM 7157 O O . ILE B 1 475 ? 26.75 30.703 -12 1 95 475 ILE B O 1
#

Nearest PDB structures (foldseek):
  7ueh-assembly2_A  TM=9.819E-01  e=4.953E-66  Zymomonas mobilis
  7oo1-assembly1_A  TM=9.743E-01  e=3.513E-66  Pseudomonas aeruginosa PAO1
  7ueh-assembly3_C  TM=9.111E-01  e=8.092E-64  Zymomonas mobilis
  7ueh-assembly2_D  TM=9.696E-01  e=5.858E-61  Zymomonas mobilis
  7ueh-assembly1_E  TM=9.792E-01  e=6.652E-48  Zymomonas mobilis

Sequence (950 aa):
MAERTMRRHRYAKIVATVGPATSTPEMLKALFLAGVDTFRLNFSHGVQADHARVHAAIRALEAEVGRPIGILQDLQGPKIRVGTVRDGRLDLTAGERVRFVLEGSEGGKDAIPLHHPEIFAAVVPGQDLLIDDGRVRVRVVGIEAAMIEAEVITGGAVSNRKGVNLPGTLLDLSPLTEKDRADLAFGLELGVDWIALSFVQKPSDVLEARTLIGDRAGIMTKVEKPQALERIEDIIRLSDAVMVARGDLGVEIPHEDVPARQKELIRACRLAVKPVVVATQMLDSMVNAPAPTRAEASDVATAIYDGADAVMLSAESATGRYPIEAVAMMDRIIRSVEGHKLYHSIIAALEPGEEETPPHAVATATATLAEAVHASAIVAYTESGTTAARVARKRPAVPILALTPNIDTSRRLSLLWGAHSVHTDDVDSYEEMTTKACHHAQEEGFAKPNDIVVAAAGIPFHTTGNTNNIRLIQIMAERTMRRHRYAKIVATVGPATSTPEMLKALFLAGVDTFRLNFSHGVQADHARVHAAIRALEAEVGRPIGILQDLQGPKIRVGTVRDGRLDLTAGERVRFVLEGSEGGKDAIPLHHPEIFAAVVPGQDLLIDDGRVRVRVVGIEAAMIEAEVITGGAVSNRKGVNLPGTLLDLSPLTEKDRADLAFGLELGVDWIALSFVQKPSDVLEARTLIGDRAGIMTKVEKPQALERIEDIIRLSDAVMVARGDLGVEIPHEDVPARQKELIRACRLAVKPVVVATQMLDSMVNAPAPTRAEASDVATAIYDGADAVMLSAESATGRYPIEAVAMMDRIIRSVEGHKLYHSIIAALEPGEEETPPHAVATATATLAEAVHASAIVAYTESGTTAARVARKRPAVPILALTPNIDTSRRLSLLWGAHSVHTDDVDSYEEMTTKACHHAQEEGFAKPNDIVVAAAGIPFHTTGNTNNIRLIQI

Solvent-accessible surface area (backbone atoms only — not comparable to full-atom values): 47080 Å² total; per-residue (Å²): 131,78,88,76,71,88,66,75,88,55,43,57,27,31,35,34,22,52,26,88,64,26,56,48,62,69,42,43,50,49,36,40,74,40,48,44,28,25,42,29,43,52,59,73,48,82,54,70,67,58,54,50,52,40,50,52,40,51,52,51,48,26,64,70,72,70,44,60,58,22,36,31,39,32,45,58,32,73,79,46,40,34,38,64,33,32,94,50,48,42,80,47,50,55,73,38,76,36,22,36,20,47,71,92,52,77,12,40,60,78,23,29,27,35,74,43,70,49,52,74,72,47,65,50,64,75,40,55,42,24,31,55,78,48,59,23,31,30,32,30,67,40,76,54,98,68,32,40,33,25,33,24,67,38,40,38,76,46,46,54,57,30,40,49,44,47,47,89,51,78,61,87,63,64,34,62,38,74,67,35,52,52,50,48,54,52,41,59,71,75,57,38,36,29,38,34,42,27,65,35,46,52,52,66,49,52,51,54,51,42,73,72,48,56,85,68,36,40,43,26,40,28,48,29,36,57,55,23,65,76,45,36,69,58,37,55,70,70,32,57,23,36,28,47,31,44,61,54,25,41,54,40,41,63,63,46,48,44,53,59,50,49,51,51,50,38,29,52,25,38,55,69,52,27,45,29,32,44,33,51,62,40,49,54,59,16,27,81,32,87,59,60,50,72,22,23,43,32,30,47,39,47,45,53,53,61,58,35,10,21,41,32,41,47,59,20,27,12,65,18,79,29,29,52,52,48,43,35,48,53,44,47,24,49,36,41,43,70,66,36,89,58,35,65,50,44,38,57,46,57,52,52,76,80,68,92,44,69,40,47,47,43,24,48,47,48,39,52,48,28,60,74,68,63,25,48,26,32,35,21,46,22,65,76,42,58,48,38,34,44,29,38,49,70,61,48,97,44,44,31,40,28,40,15,60,32,59,67,34,22,18,50,35,32,46,35,36,31,42,49,45,38,71,40,79,75,59,89,42,70,68,48,44,52,51,48,49,42,49,49,34,39,71,59,67,50,40,52,84,71,31,38,33,28,35,36,31,24,76,65,63,95,44,76,89,43,32,73,42,74,43,82,40,76,65,129,78,86,74,69,88,66,74,88,55,42,58,28,31,33,34,23,51,25,88,63,28,56,47,62,68,42,43,51,48,36,40,73,40,47,44,28,26,42,29,43,52,59,74,48,82,55,70,68,58,53,50,53,39,49,52,40,50,53,50,47,24,64,71,74,71,44,62,55,24,36,32,39,34,46,58,31,72,80,47,42,34,38,62,32,33,94,48,50,42,80,46,48,55,73,40,74,35,22,35,18,45,65,79,59,75,12,40,62,77,24,28,27,35,74,43,71,48,51,73,73,47,63,50,64,77,41,54,41,24,32,55,78,47,59,22,31,31,33,29,68,39,77,53,101,69,31,40,35,26,34,25,67,37,39,39,76,47,47,55,57,31,40,49,45,46,46,89,51,77,59,86,63,65,35,63,37,73,67,34,52,53,50,47,53,52,40,59,70,76,58,37,35,29,37,35,43,26,64,36,47,51,53,66,50,51,51,55,50,42,72,73,50,56,86,67,36,41,43,26,40,27,48,29,37,57,54,23,64,77,45,38,70,59,36,55,69,70,31,56,24,36,29,46,31,43,61,56,26,40,54,40,40,62,62,45,49,45,52,59,50,51,51,51,50,38,29,51,26,39,56,68,50,27,44,29,32,45,33,52,62,42,48,54,57,17,26,82,30,88,59,60,50,72,22,24,43,32,30,48,37,46,44,53,54,59,59,36,12,22,40,32,41,47,60,21,27,12,64,18,79,28,30,54,52,47,42,36,49,53,44,48,23,49,37,42,44,71,67,35,90,58,37,65,48,42,38,59,48,56,52,50,76,77,69,92,44,68,40,48,48,43,24,48,48,48,40,51,48,27,60,74,69,63,26,46,26,32,35,20,44,24,64,75,40,57,48,38,33,42,30,37,49,68,61,46,97,45,44,30,41,28,40,15,59,33,59,67,34,23,17,49,34,32,46,34,36,31,42,50,45,38,69,39,80,74,60,90,44,70,68,48,44,53,52,50,48,43,50,49,33,39,71,60,66,51,39,53,85,72,32,37,33,29,35,36,31,24,76,66,64,94,46,79,88,44,33,72,42,72,45,81,41,74,65

pLDDT: mean 93.85, std 7.59, range [25.03, 98.94]

Foldseek 3Di:
DDDAQLDAPFFAAEEEEAAPVQQDLVSVLLLVSLGHQEYEYEPVDDDLVSVLSSLVSVVVSCVVNVAFGAYEYEFDFDFWWWAAAAPFKDWFDAFDKAKEFQDDDNRYRPYTHGVDVQCLVWDDFQFWKAWQLNQWIWGFHDHDDGMTMTGTHHIGMHGHGTTIDGQPTDTPGARADPSNLVSLVSCLVSQHAEYEGPDDQDLVSLVVVCVSNPPSHFYEYEDQHVNCVVVVLSNLLSGQAYEDACSRNCSNDPVVCSLVSLLVNQQSNLQNLHAYEYEDPLQVVQLEPLDGDPVSLVSLLSNLLSLHNYYYHDSNQHRGPHNSSVSNSSSVSSSVSLPDPCSLVSNVVSHHDHDPDQLLVLLLVLLVVCVVQVFLEEEEEAAQCRSVSSNLSNVHNHAYEYEYCDSSSQNNCSSGGRYRYHHDDFDQDPVRVQVVVVVCCVVSPSDDQQGKYKYWYAPPTPDHPGTNDIDIHGD/DPDAQLDAPFFAAEEEEAAPVQQDLVSVLLLVSLGHQEYEYEPVDDDLVSVLSSLVSVVVSCVVNVAFGAYEYEFDFDFWWWAAAAPFKDWFDAFDKAKEAQDDDNRYRPYTYGVDVQCLVWDDFQFWKAWQLNQWIWTFHDHDPRMTMTGTHHIGMHGHGTTIDGQPTDTPGARQDPSNLVSLVSCLVSQHAEYEGPDDQDLVSLVVVCVSNPNSHFYEYEDQHVNCVVVVLSNLLSGQAYEDACSRNCSNDPVVCSLVSLLVNQQSNLQNLHAYEYEDPLQVVQLEPLDGDPVSLVSLLSNLLSLHNYYYHDSNQHRGPHNSSVSNSSSVSSSVSLPDPCSLVSNVVSHHDHDPDQLLVLLLVLLVVCVVVVFLEEEEEAAQCRSVSSNLSNVHNHAYEYEYCDSSSQNNCSSGGRYRYHHDDFDQDPVRVQVVVVVCCVVSPSDDQQGKYKYWYAPPTPDHPGTNDIDIHGD

Radius of gyration: 29.92 Å; Cα contacts (8 Å, |Δi|>4): 2290; chains: 2; bounding box: 79×84×74 Å

InterPro domains:
  IPR001697 Pyruvate kinase [PR01050] (67-83)
  IPR001697 Pyruvate kinase [PR01050] (192-206)
  IPR001697 Pyruvate kinase [PR01050] (219-245)
  IPR001697 Pyruvate kinase [PR01050] (246-270)
  IPR001697 Pyruvate kinase [PR01050] (271-295)
  IPR001697 Pyruvate kinase [PR01050] (296-314)
  IPR001697 Pyruvate kinase [PR01050] (315-331)
  IPR001697 Pyruvate kinase [PTHR11817] (5-455)
  IPR001697 Pyruvate kinase [TIGR01064] (12-475)
  IPR011037 Pyruvate kinase-like, insert domain superfamily [SSF50800] (78-173)
  IPR015793 Pyruvate kinase, barrel [PF00224] (10-327)
  IPR015795 Pyruvate kinase, C-terminal [PF02887] (360-472)
  IPR015806 Pyruvate kinase, insert domain superfamily [G3DSA:2.40.33.10] (79-173)
  IPR015813 Pyruvate/Phosphoenolpyruvate kinase-like domain superfamily [SSF51621] (5-345)
  IPR036918 Pyruvate kinase, C-terminal domain superfamily [G3DSA:3.40.1380.20] (343-475)
  IPR036918 Pyruvate kinase, C-terminal domain superfamily [SSF52935] (325-475)
  IPR040442 Pyruvate kinase-like domain superfamily [G3DSA:3.20.20.60] (13-334)

Organism: Methylorubrum extorquens (strain ATCC 14718 / DSM 1338 / JCM 2805 / NCIMB 9133 / AM1) (NCBI:txid272630)